Protein 8Y5G (pdb70)

Secondary structure (DSSP, 8-state):
--SEEEEEEEEESSS-EEEEEEEEEE-SS-EEEEE-STTSSHHHHHHHHHTSS--SEEEEEESS-B-SSS-TTTSSEEEE-SS----SSS-HHHHHHHHHHTTT--TTSHHHHHHHHHHHTT-TT-SS--TTSS-HHHHHHHHHHHHHTT--SEEEEESTTSSS-HHHHHHHHHHHHHHHHHH--EEEEEES-HHHHHHH-SEEEEEETTEEEEEE-HHHHHTS-SSHHHHHHSS--EEEEEEEEEE-SSSEEEEEETTEEEEEE--S---TT-EEEEEE-GGGEEEEESTT--S---EEEEEEEEEE-SSEEEEEEEESS--EEEEEEE--TT-SS-----S--EEEEE-TT--EEEE-/-HHHHHHHHHHHHIIIIIHHHHHHHHHTTSEE-SSSSEES---SHHHHGGGSHHHHHHHHHHHHHHHHHHHHHHHHHHHHHHHHTTS-TTTHHHHHHTTTGGGGS-HHHHHHHHHHHTSSSSTTTHHHHHHTS-SS----TTSHHHHHHHHHHHHHHHHHHHHHHHHHT--HHHHHHHHHHT--HHHHIIIIIHHHTHHHHHHHHHHHHGGGGS-HHHIIIII-SSS--HHHHHHHHHHTS--HHHHHHHHHHHHHHHHHHHHHHHHHHHHH-/-HHHHHHHHHHHHHHHHHHHHHHTTS-S-SS-SS------HHHHHHHT-HHHHHHHHHHHHHHHHHHHHHHHHHHHHHHHHHH---TTHHHHHHHHHHHHTS-HHHHHHHHHHHHHHTTPPSSHHHHHHHHHHHHHHHHHHHHHHHHTTS-SHHHHHHHHTT--HHHHHHHTHHHHHHHHHHHHHHHHHHHHHH--TTTTTS-BTTB--HHHHHHHHHTT---THHHHHHHHHHHHHHHHHHHHHHHH-/--EEEEEEEEEETTEEEEEEEEEEE-SS-EEEEE-SSSSSHHHHHHHHHTSS--SEEEEEESSSB-SS--GGGSSEEEE-TT----TTS-HHHHHHHHHHTTT--TTTHHHHHHHHHHHTT-SS--S--TTSS-HHHHHHHHHHHHHTT--SEEEEESTTSSS-HHHHHHHHHHHHHHHHHH--EEEEEES-HHHHHHH-SEEEEEETTEEEEEE-HHHHHHS-SSTTTBTTBS--EEEEEEEEEE-SSSEEEEEETTEEEEEE--S---TT-EEEEEE-GGG-EEESS--TTT--S-EEE----EE-SSEEEE--EESSS-B--EEEE--SSSTT-----SSEEEEE--S-S-EEE-

Nearest PDB structures (foldseek):
  8y5f-assembly1_D  TM=9.781E-01  e=2.353E-70  Escherichia coli
  8zx1-assembly1_D  TM=9.545E-01  e=2.086E-71  Escherichia coli
  4jbw-assembly2_C  TM=8.952E-01  e=6.842E-37  Escherichia coli K-12
  3pux-assembly1_B  TM=8.261E-01  e=1.390E-36  Escherichia coli K-12
  7x0q-assembly1_A  TM=8.697E-01  e=4.533E-36  Acetivibrio thermocellus

Radius of gyration: 39.75 Å; Cα contacts (8 Å, |Δi|>4): 2032; chains: 4; bounding box: 70×79×123 Å

Structure (mmCIF, N/CA/C/O backbone):
data_8Y5G
#
_entry.id   8Y5G
#
_cell.length_a   1.00
_cell.length_b   1.00
_cell.length_c   1.00
_cell.angle_alpha   90.00
_cell.angle_beta   90.00
_cell.angle_gamma   90.00
#
_symmetry.space_group_name_H-M   'P 1'
#
loop_
_entity.id
_entity.type
_entity.pdbx_description
1 polymer 'Spermidine/putrescine import ATP-binding protein PotA'
2 polymer 'Spermidine/putrescine ABC transporter permease PotB'
3 polymer 'Spermidine/putrescine transport system permease protein PotC'
4 polymer 'Spermidine/putrescine import ATP-binding protein PotA'
5 non-polymer 'MAGNESIUM ION'
6 non-polymer SPERMIDINE
#
loop_
_atom_site.group_PDB
_atom_site.id
_atom_site.type_symbol
_atom_site.label_atom_id
_atom_site.label_alt_id
_atom_site.label_comp_id
_atom_site.label_asym_id
_atom_site.label_entity_id
_atom_site.label_seq_id
_atom_site.pdbx_PDB_ins_code
_atom_site.Cartn_x
_atom_site.Cartn_y
_atom_site.Cartn_z
_atom_site.occupancy
_atom_site.B_iso_or_equiv
_atom_site.auth_seq_id
_atom_site.auth_comp_id
_atom_site.auth_asym_id
_atom_site.auth_atom_id
_atom_site.pdbx_PDB_model_num
ATOM 1 N N . SER A 1 1 ? 96.693 129.057 138.678 1.00 88.95 15 SER A N 1
ATOM 2 C CA . SER A 1 1 ? 96.859 129.781 137.425 1.00 88.96 15 SER A CA 1
ATOM 3 C C . SER A 1 1 ? 96.331 128.963 136.252 1.00 88.07 15 SER A C 1
ATOM 4 O O . SER A 1 1 ? 96.961 127.991 135.837 1.00 87.95 15 SER A O 1
ATOM 7 N N . PRO A 1 2 ? 95.175 129.354 135.721 1.00 75.05 16 PRO A N 1
ATOM 8 C CA . PRO A 1 2 ? 94.581 128.591 134.619 1.00 74.52 16 PRO A CA 1
ATOM 9 C C . PRO A 1 2 ? 95.392 128.724 133.341 1.00 74.58 16 PRO A C 1
ATOM 10 O O . PRO A 1 2 ? 95.998 129.763 133.070 1.00 74.64 16 PRO A O 1
ATOM 14 N N . LEU A 1 3 ? 95.399 127.649 132.555 1.00 71.15 17 LEU A N 1
ATOM 15 C CA . LEU A 1 3 ? 96.085 127.620 131.269 1.00 70.01 17 LEU A CA 1
ATOM 16 C C . LEU A 1 3 ? 95.105 127.442 130.119 1.00 70.14 17 LEU A C 1
ATOM 17 O O . LEU A 1 3 ? 95.088 128.263 129.198 1.00 71.85 17 LEU A O 1
ATOM 22 N N . VAL A 1 4 ? 94.285 126.396 130.147 1.00 69.21 18 VAL A N 1
ATOM 23 C CA . VAL A 1 4 ? 93.260 126.160 129.140 1.00 69.64 18 VAL A CA 1
ATOM 24 C C . VAL A 1 4 ? 91.907 126.174 129.830 1.00 70.86 18 VAL A C 1
ATOM 25 O O . VAL A 1 4 ? 91.707 125.475 130.830 1.00 71.85 18 VAL A O 1
ATOM 29 N N . GLN A 1 5 ? 90.984 126.968 129.299 1.00 79.47 19 GLN A N 1
ATOM 30 C CA . GLN A 1 5 ? 89.647 127.114 129.861 1.00 79.73 19 GLN A CA 1
ATOM 31 C C . GLN A 1 5 ? 88.636 126.808 128.767 1.00 80.72 19 GLN A C 1
ATOM 32 O O . GLN A 1 5 ? 88.454 127.609 127.845 1.00 81.93 19 GLN A O 1
ATOM 38 N N . LEU A 1 6 ? 87.980 125.658 128.869 1.00 79.07 20 LEU A N 1
ATOM 39 C CA . LEU A 1 6 ? 86.957 125.253 127.917 1.00 78.89 20 LEU A CA 1
ATOM 40 C C . LEU A 1 6 ? 85.587 125.584 128.489 1.00 79.61 20 LEU A C 1
ATOM 41 O O . LEU A 1 6 ? 85.239 125.124 129.582 1.00 80.04 20 LEU A O 1
ATOM 46 N N . ALA A 1 7 ? 84.814 126.381 127.754 1.00 83.61 21 ALA A N 1
ATOM 47 C CA . ALA A 1 7 ? 83.507 126.835 128.209 1.00 83.74 21 ALA A CA 1
ATOM 48 C C . ALA A 1 7 ? 82.472 126.532 127.138 1.00 84.02 21 ALA A C 1
ATOM 49 O O . ALA A 1 7 ? 82.569 127.040 126.017 1.00 84.53 21 ALA A O 1
ATOM 51 N N . GLY A 1 8 ? 81.485 125.711 127.486 1.00 85.57 22 GLY A N 1
ATOM 52 C CA . GLY A 1 8 ? 80.401 125.400 126.575 1.00 85.86 22 GLY A CA 1
ATOM 53 C C . GLY A 1 8 ? 80.821 124.726 125.290 1.00 86.07 22 GLY A C 1
ATOM 54 O O . GLY A 1 8 ? 80.294 125.058 124.224 1.00 86.69 22 GLY A O 1
ATOM 55 N N . ILE A 1 9 ? 81.755 123.781 125.359 1.00 84.27 23 ILE A N 1
ATOM 56 C CA . ILE A 1 9 ? 82.229 123.107 124.159 1.00 84.45 23 ILE A CA 1
ATOM 57 C C . ILE A 1 9 ? 81.174 122.111 123.698 1.00 85.25 23 ILE A C 1
ATOM 58 O O . ILE A 1 9 ? 80.693 121.284 124.483 1.00 85.35 23 ILE A O 1
ATOM 63 N N . ARG A 1 10 ? 80.794 122.196 122.425 1.00 89.13 24 ARG A N 1
ATOM 64 C CA . ARG A 1 10 ? 79.885 121.241 121.809 1.00 88.45 24 ARG A CA 1
ATOM 65 C C . ARG A 1 10 ? 80.454 120.793 120.474 1.00 88.65 24 ARG A C 1
ATOM 66 O O . ARG A 1 10 ? 81.181 121.543 119.819 1.00 89.30 24 ARG A O 1
ATOM 74 N N . LYS A 1 11 ? 80.126 119.567 120.074 1.00 88.51 25 LYS A N 1
ATOM 75 C CA . LYS A 1 11 ? 80.568 119.037 118.792 1.00 89.27 25 LYS A CA 1
ATOM 76 C C . LYS A 1 11 ? 79.643 117.912 118.361 1.00 89.95 25 LYS A C 1
ATOM 77 O O . LYS A 1 11 ? 79.336 117.019 119.156 1.00 89.94 25 LYS A O 1
ATOM 83 N N . CYS A 1 12 ? 79.206 117.957 117.106 1.00 103.70 26 CYS A N 1
ATOM 84 C CA . CYS A 1 12 ? 78.334 116.946 116.528 1.00 104.52 26 CYS A CA 1
ATOM 85 C C . CYS A 1 12 ? 78.987 116.391 115.271 1.00 105.19 26 CYS A C 1
ATOM 86 O O . CYS A 1 12 ? 79.441 117.158 114.415 1.00 105.04 26 CYS A O 1
ATOM 89 N N . PHE A 1 13 ? 79.027 115.067 115.163 1.00 116.23 27 PHE A N 1
ATOM 90 C CA . PHE A 1 13 ? 79.617 114.403 114.007 1.00 116.76 27 PHE A CA 1
ATOM 91 C C . PHE A 1 13 ? 78.646 113.375 113.437 1.00 117.41 27 PHE A C 1
ATOM 92 O O . PHE A 1 13 ? 78.221 112.459 114.142 1.00 117.80 27 PHE A O 1
ATOM 100 N N . ASP A 1 14 ? 78.300 113.539 112.163 1.00 121.80 28 ASP A N 1
ATOM 101 C CA . ASP A 1 14 ? 77.374 112.641 111.473 1.00 122.09 28 ASP A CA 1
ATOM 102 C C . ASP A 1 14 ? 76.090 112.412 112.268 1.00 122.21 28 ASP A C 1
ATOM 103 O O . ASP A 1 14 ? 75.664 111.274 112.463 1.00 122.36 28 ASP A O 1
ATOM 108 N N . GLY A 1 15 ? 75.479 113.501 112.722 1.00 117.29 29 GLY A N 1
ATOM 109 C CA . GLY A 1 15 ? 74.249 113.426 113.489 1.00 117.19 29 GLY A CA 1
ATOM 110 C C . GLY A 1 15 ? 74.416 112.726 114.824 1.00 117.22 29 GLY A C 1
ATOM 111 O O . GLY A 1 15 ? 73.564 111.935 115.229 1.00 117.22 29 GLY A O 1
ATOM 112 N N . LYS A 1 16 ? 75.515 113.018 115.511 1.00 113.85 30 LYS A N 1
ATOM 113 C CA . LYS A 1 16 ? 75.790 112.413 116.810 1.00 113.29 30 LYS A CA 1
ATOM 114 C C . LYS A 1 16 ? 76.459 113.407 117.753 1.00 112.53 30 LYS A C 1
ATOM 115 O O . LYS A 1 16 ? 77.510 113.965 117.438 1.00 112.74 30 LYS A O 1
ATOM 121 N N . GLU A 1 17 ? 75.843 113.625 118.911 1.00 98.18 31 GLU A N 1
ATOM 122 C CA . GLU A 1 17 ? 76.379 114.553 119.899 1.00 97.39 31 GLU A CA 1
ATOM 123 C C . GLU A 1 17 ? 77.495 113.911 120.716 1.00 97.01 31 GLU A C 1
ATOM 124 O O . GLU A 1 17 ? 77.260 113.391 121.807 1.00 97.30 31 GLU A O 1
ATOM 130 N N . VAL A 1 18 ? 78.710 113.952 120.179 1.00 88.92 32 VAL A N 1
ATOM 131 C CA . VAL A 1 18 ? 79.871 113.380 120.852 1.00 88.07 32 VAL A CA 1
ATOM 132 C C . VAL A 1 18 ? 80.138 114.099 122.168 1.00 88.00 32 VAL A C 1
ATOM 133 O O . VAL A 1 18 ? 80.377 113.461 123.201 1.00 88.58 32 VAL A O 1
ATOM 137 N N . ILE A 1 19 ? 80.100 115.423 122.158 1.00 84.17 33 ILE A N 1
ATOM 138 C CA . ILE A 1 19 ? 80.330 116.236 123.344 1.00 83.98 33 ILE A CA 1
ATOM 139 C C . ILE A 1 19 ? 79.105 117.114 123.567 1.00 84.29 33 ILE A C 1
ATOM 140 O O . ILE A 1 19 ? 78.945 118.151 122.922 1.00 85.15 33 ILE A O 1
ATOM 145 N N . PRO A 1 20 ? 78.200 116.715 124.459 1.00 83.21 34 PRO A N 1
ATOM 146 C CA . PRO A 1 20 ? 77.017 117.543 124.735 1.00 83.30 34 PRO A CA 1
ATOM 147 C C . PRO A 1 20 ? 77.356 118.937 125.239 1.00 83.76 34 PRO A C 1
ATOM 148 O O . PRO A 1 20 ? 76.997 119.934 124.606 1.00 84.65 34 PRO A O 1
ATOM 152 N N . GLN A 1 21 ? 78.050 119.017 126.371 1.00 89.55 35 GLN A N 1
ATOM 153 C CA . GLN A 1 21 ? 78.436 120.300 126.955 1.00 90.07 35 GLN A CA 1
ATOM 154 C C . GLN A 1 21 ? 79.512 120.038 127.994 1.00 90.22 35 GLN A C 1
ATOM 155 O O . GLN A 1 21 ? 79.310 119.219 128.896 1.00 90.55 35 GLN A O 1
ATOM 161 N N . LEU A 1 22 ? 80.643 120.728 127.877 1.00 84.50 36 LEU A N 1
ATOM 162 C CA . LEU A 1 22 ? 81.813 120.446 128.694 1.00 83.89 36 LEU A CA 1
ATOM 163 C C . LEU A 1 22 ? 82.360 121.733 129.291 1.00 84.17 36 LEU A C 1
ATOM 164 O O . LEU A 1 22 ? 82.529 122.733 128.588 1.00 84.86 36 LEU A O 1
ATOM 169 N N . ASP A 1 23 ? 82.638 121.699 130.592 1.00 84.69 37 ASP A N 1
ATOM 170 C CA . ASP A 1 23 ? 83.325 122.777 131.289 1.00 84.59 37 ASP A CA 1
ATOM 171 C C . ASP A 1 23 ? 84.537 122.192 131.995 1.00 84.27 37 ASP A C 1
ATOM 172 O O . ASP A 1 23 ? 84.395 121.303 132.839 1.00 84.45 37 ASP A O 1
ATOM 177 N N . LEU A 1 24 ? 85.723 122.691 131.656 1.00 75.64 38 LEU A N 1
ATOM 178 C CA . LEU A 1 24 ? 86.957 122.119 132.174 1.00 74.96 38 LEU A CA 1
ATOM 179 C C . LEU A 1 24 ? 88.026 123.199 132.240 1.00 74.60 38 LEU A C 1
ATOM 180 O O . LEU A 1 24 ? 88.061 124.098 131.397 1.00 74.94 38 LEU A O 1
ATOM 185 N N . THR A 1 25 ? 88.890 123.100 133.246 1.00 71.13 39 THR A N 1
ATOM 186 C CA . THR A 1 25 ? 90.007 124.014 133.434 1.00 70.36 39 THR A CA 1
ATOM 187 C C . THR A 1 25 ? 91.268 123.207 133.695 1.00 70.30 39 THR A C 1
ATOM 188 O O . THR A 1 25 ? 91.242 122.244 134.467 1.00 71.07 39 THR A O 1
ATOM 192 N N . ILE A 1 26 ? 92.365 123.595 133.053 1.00 63.95 40 ILE A N 1
ATOM 193 C CA . ILE A 1 26 ? 93.647 122.916 133.195 1.00 63.35 40 ILE A CA 1
ATOM 194 C C . ILE A 1 26 ? 94.642 123.903 133.786 1.00 63.96 40 ILE A C 1
ATOM 195 O O . ILE A 1 26 ? 94.848 124.992 133.237 1.00 65.21 40 ILE A O 1
ATOM 200 N N . ASN A 1 27 ? 95.258 123.524 134.901 1.00 68.37 41 ASN A N 1
ATOM 201 C CA . ASN A 1 27 ? 96.179 124.394 135.611 1.00 68.74 41 ASN A CA 1
ATOM 202 C C . ASN A 1 27 ? 97.581 124.284 135.018 1.0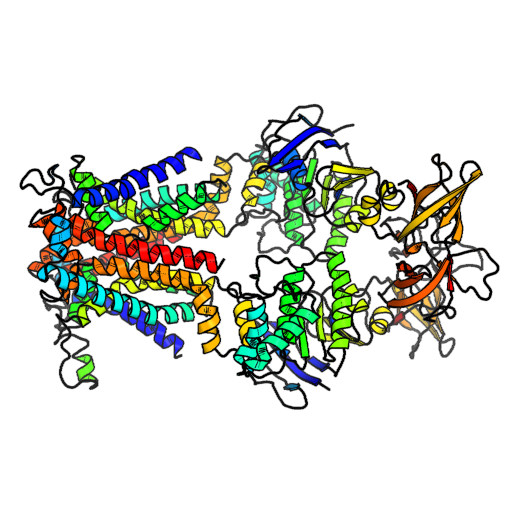0 69.59 41 ASN A C 1
ATOM 203 O O . ASN A 1 27 ? 97.793 123.699 133.954 1.00 70.12 41 ASN A O 1
ATOM 208 N N . ASN A 1 28 ? 98.555 124.850 135.721 1.00 73.69 42 ASN A N 1
ATOM 209 C CA . ASN A 1 28 ? 99.926 124.933 135.239 1.00 73.78 42 ASN A CA 1
ATOM 210 C C . ASN A 1 28 ? 100.824 124.041 136.084 1.00 74.36 42 ASN A C 1
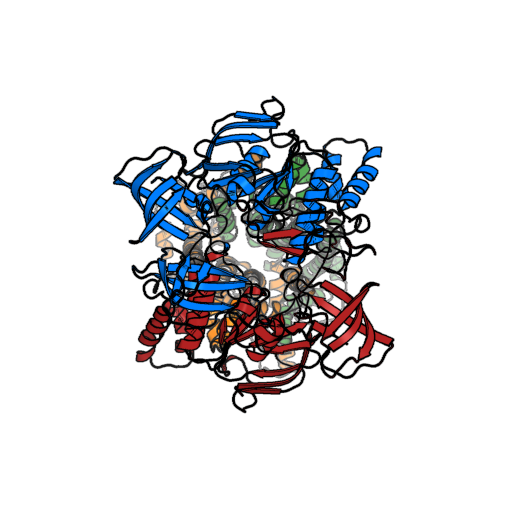ATOM 211 O O . ASN A 1 28 ? 100.836 124.150 137.315 1.00 74.56 42 ASN A O 1
ATOM 216 N N . GLY A 1 29 ? 101.574 123.165 135.422 1.00 75.01 43 GLY A N 1
ATOM 217 C CA . GLY A 1 29 ? 102.567 122.355 136.097 1.00 74.89 43 GLY A CA 1
ATOM 218 C C . GLY A 1 29 ? 102.068 121.073 136.719 1.00 75.14 43 GLY A C 1
ATOM 219 O O . GLY A 1 29 ? 102.598 120.665 137.757 1.00 75.35 43 GLY A O 1
ATOM 220 N N . GLU A 1 30 ? 101.073 120.420 136.127 1.00 69.38 44 GLU A N 1
ATOM 221 C CA . GLU A 1 30 ? 100.526 119.187 136.669 1.00 68.15 44 GLU A CA 1
ATOM 222 C C . GLU A 1 30 ? 100.461 118.112 135.593 1.00 66.61 44 GLU A C 1
ATOM 223 O O . GLU A 1 30 ? 100.671 118.364 134.405 1.00 67.85 44 GLU A O 1
ATOM 229 N N . PHE A 1 31 ? 100.168 116.895 136.040 1.00 51.31 45 PHE A N 1
ATOM 230 C CA . PHE A 1 31 ? 99.957 115.744 135.172 1.00 50.23 45 PHE A CA 1
ATOM 231 C C . PHE A 1 31 ? 98.475 115.398 135.227 1.00 50.42 45 PHE A C 1
ATOM 232 O O . PHE A 1 31 ? 97.956 115.039 136.289 1.00 52.78 45 PHE A O 1
ATOM 240 N N . LEU A 1 32 ? 97.793 115.504 134.092 1.00 48.48 46 LEU A N 1
ATOM 241 C CA . LEU A 1 32 ? 96.356 115.285 134.015 1.00 48.73 46 LEU A CA 1
ATOM 242 C C . LEU A 1 32 ? 96.075 114.092 133.116 1.00 50.24 46 LEU A C 1
ATOM 243 O O . LEU A 1 32 ? 96.696 113.948 132.058 1.00 51.48 46 LEU A O 1
ATOM 248 N N . THR A 1 33 ? 95.144 113.239 133.537 1.00 53.59 47 THR A N 1
ATOM 249 C CA . THR A 1 33 ? 94.811 112.018 132.818 1.00 53.88 47 THR A CA 1
ATOM 250 C C . THR A 1 33 ? 93.311 111.958 132.569 1.00 54.30 47 THR A C 1
ATOM 251 O O . THR A 1 33 ? 92.517 112.126 133.499 1.00 55.28 47 THR A O 1
ATOM 255 N N . LEU A 1 34 ? 92.929 111.720 131.316 1.00 54.52 48 LEU A N 1
ATOM 256 C CA . LEU A 1 34 ? 91.536 111.509 130.937 1.00 54.14 48 LEU A CA 1
ATOM 257 C C . LEU A 1 34 ? 91.326 110.016 130.720 1.00 55.24 48 LEU A C 1
ATOM 258 O O . LEU A 1 34 ? 91.912 109.427 129.807 1.00 56.39 48 LEU A O 1
ATOM 263 N N . LEU A 1 35 ? 90.484 109.410 131.549 1.00 62.66 49 LEU A N 1
ATOM 264 C CA . LEU A 1 35 ? 90.328 107.966 131.604 1.00 63.36 49 LEU A CA 1
ATOM 265 C C . LEU A 1 35 ? 88.857 107.602 131.486 1.00 64.90 49 LEU A C 1
ATOM 266 O O . LEU A 1 35 ? 87.998 108.259 132.080 1.00 66.02 49 LEU A O 1
ATOM 271 N N . GLY A 1 36 ? 88.570 106.556 130.720 1.00 72.95 50 GLY A N 1
ATOM 272 C CA . GLY A 1 36 ? 87.214 106.095 130.545 1.00 73.54 50 GLY A CA 1
ATOM 273 C C . GLY A 1 36 ? 87.120 104.908 129.610 1.00 74.06 50 GLY A C 1
ATOM 274 O O . GLY A 1 36 ? 88.125 104.407 129.099 1.00 74.73 50 GLY A O 1
ATOM 275 N N . PRO A 1 37 ? 85.904 104.433 129.370 1.00 76.40 51 PRO A N 1
ATOM 276 C CA . PRO A 1 37 ? 85.708 103.306 128.457 1.00 76.71 51 PRO A CA 1
ATOM 277 C C . PRO A 1 37 ? 85.880 103.734 127.006 1.00 78.11 51 PRO A C 1
ATOM 278 O O . PRO A 1 37 ? 86.051 104.910 126.688 1.00 78.69 51 PRO A O 1
ATOM 282 N N . SER A 1 38 ? 85.841 102.744 126.120 1.00 84.98 52 SER A N 1
ATOM 283 C CA . SER A 1 38 ? 86.020 103.013 124.700 1.00 85.36 52 SER A CA 1
ATOM 284 C C . SER A 1 38 ? 84.824 103.778 124.148 1.00 85.71 52 SER A C 1
ATOM 285 O O . SER A 1 38 ? 83.672 103.388 124.357 1.00 85.73 52 SER A O 1
ATOM 288 N N . GLY A 1 39 ? 85.100 104.866 123.437 1.00 88.84 53 GLY A N 1
ATOM 289 C CA . GLY A 1 39 ? 84.055 105.650 122.814 1.00 89.19 53 GLY A CA 1
ATOM 290 C C . GLY A 1 39 ? 83.437 106.731 123.669 1.00 89.75 53 GLY A C 1
ATOM 291 O O . GLY A 1 39 ? 82.337 107.194 123.350 1.00 90.10 53 GLY A O 1
ATOM 292 N N . CYS A 1 40 ? 84.101 107.155 124.745 1.00 92.64 54 CYS A N 1
ATOM 293 C CA . CYS A 1 40 ? 83.548 108.208 125.587 1.00 92.83 54 CYS A CA 1
ATOM 294 C C . CYS A 1 40 ? 83.782 109.605 125.024 1.00 92.81 54 CYS A C 1
ATOM 295 O O . CYS A 1 40 ? 83.041 110.528 125.376 1.00 92.62 54 CYS A O 1
ATOM 298 N N . GLY A 1 41 ? 84.782 109.784 124.175 1.00 85.56 55 GLY A N 1
ATOM 299 C CA . GLY A 1 41 ? 85.042 111.056 123.544 1.00 84.97 55 GLY A CA 1
ATOM 300 C C . GLY A 1 41 ? 86.272 111.812 124.018 1.00 84.12 55 GLY A C 1
ATOM 301 O O . GLY A 1 41 ? 86.296 113.043 123.898 1.00 84.01 55 GLY A O 1
ATOM 302 N N . LYS A 1 42 ? 87.282 111.124 124.550 1.00 76.30 56 LYS A N 1
ATOM 303 C CA . LYS A 1 42 ? 88.493 111.803 124.998 1.00 75.50 56 LYS A CA 1
ATOM 304 C C . LYS A 1 42 ? 89.297 112.325 123.815 1.00 74.94 56 LYS A C 1
ATOM 305 O O . LYS A 1 42 ? 89.839 113.440 123.856 1.00 75.16 56 LYS A O 1
ATOM 311 N N . THR A 1 43 ? 89.390 111.525 122.752 1.00 71.18 57 THR A N 1
ATOM 312 C CA . THR A 1 43 ? 90.178 111.922 121.594 1.00 71.15 57 THR A CA 1
ATOM 313 C C . THR A 1 43 ? 89.615 113.174 120.940 1.00 71.66 57 THR A C 1
ATOM 314 O O . THR A 1 43 ? 90.373 113.982 120.394 1.00 72.30 57 THR A O 1
ATOM 318 N N . THR A 1 44 ? 88.295 113.362 120.997 1.00 68.22 58 THR A N 1
ATOM 319 C CA . THR A 1 44 ? 87.708 114.581 120.457 1.00 67.46 58 THR A CA 1
ATOM 320 C C . THR A 1 44 ? 88.170 115.806 121.234 1.00 67.42 58 THR A C 1
ATOM 321 O O . THR A 1 44 ? 88.526 116.826 120.637 1.00 68.55 58 THR A O 1
ATOM 325 N N . VAL A 1 45 ? 88.188 115.723 122.566 1.00 61.76 59 VAL A N 1
ATOM 326 C CA . VAL A 1 45 ? 88.675 116.843 123.369 1.00 61.21 59 VAL A CA 1
ATOM 327 C C . VAL A 1 45 ? 90.142 117.110 123.067 1.00 61.60 59 VAL A C 1
ATOM 328 O O . VAL A 1 45 ? 90.568 118.267 122.927 1.00 62.00 59 VAL A O 1
ATOM 332 N N . LEU A 1 46 ? 90.934 116.044 122.955 1.00 62.70 60 LEU A N 1
ATOM 333 C CA . LEU A 1 46 ? 92.353 116.206 122.660 1.00 62.63 60 LEU A CA 1
ATOM 334 C C . LEU A 1 46 ? 92.561 116.899 121.319 1.00 63.45 60 LEU A C 1
ATOM 335 O O . LEU A 1 46 ? 93.388 117.812 121.201 1.00 63.70 60 LEU A O 1
ATOM 340 N N . ARG A 1 47 ? 91.806 116.487 120.298 1.00 64.73 61 ARG A N 1
ATOM 341 C CA . ARG A 1 47 ? 91.960 117.073 118.971 1.00 64.34 61 ARG A CA 1
ATOM 342 C C . ARG A 1 47 ? 91.460 118.511 118.932 1.00 64.61 61 ARG A C 1
ATOM 343 O O . ARG A 1 47 ? 92.040 119.354 118.238 1.00 65.61 61 ARG A O 1
ATOM 351 N N . LEU A 1 48 ? 90.384 118.813 119.661 1.00 63.82 62 LEU A N 1
ATOM 352 C CA . LEU A 1 48 ? 89.913 120.191 119.738 1.00 64.00 62 LEU A CA 1
ATOM 353 C C . LEU A 1 48 ? 90.952 121.096 120.382 1.00 64.11 62 LEU A C 1
ATOM 354 O O . LEU A 1 48 ? 91.162 122.226 119.929 1.00 65.35 62 LEU A O 1
ATOM 359 N N . ILE A 1 49 ? 91.608 120.627 121.444 1.00 61.52 63 ILE A N 1
ATOM 360 C CA . ILE A 1 49 ? 92.669 121.433 122.039 1.00 61.10 63 ILE A CA 1
ATOM 361 C C . ILE A 1 49 ? 93.826 121.587 121.061 1.00 61.56 63 ILE A C 1
ATOM 362 O O . ILE A 1 49 ? 94.377 122.682 120.896 1.00 62.49 63 ILE A O 1
ATOM 367 N N . ALA A 1 50 ? 94.208 120.498 120.387 1.00 61.87 64 ALA A N 1
ATOM 368 C CA . ALA A 1 50 ? 95.337 120.547 119.465 1.00 61.67 64 ALA A CA 1
ATOM 369 C C . ALA A 1 50 ? 95.047 121.383 118.229 1.00 62.59 64 ALA A C 1
ATOM 370 O O . ALA A 1 50 ? 95.985 121.899 117.614 1.00 63.01 64 ALA A O 1
ATOM 372 N N . GLY A 1 51 ? 93.780 121.526 117.849 1.00 69.55 65 GLY A N 1
ATOM 373 C CA . GLY A 1 51 ? 93.399 122.337 116.714 1.00 70.11 65 GLY A CA 1
ATOM 374 C C . GLY A 1 51 ? 93.102 121.579 115.441 1.00 70.65 65 GLY A C 1
ATOM 375 O O . GLY A 1 51 ? 92.720 122.206 114.447 1.00 71.40 65 GLY A O 1
ATOM 376 N N . LEU A 1 52 ? 93.259 120.260 115.434 1.00 67.84 66 LEU A N 1
ATOM 377 C CA . LEU A 1 52 ? 92.978 119.452 114.258 1.00 67.72 66 LEU A CA 1
ATOM 378 C C . LEU A 1 52 ? 91.488 119.267 114.015 1.00 68.53 66 LEU A C 1
ATOM 379 O O . LEU A 1 52 ? 91.106 118.705 112.985 1.00 68.70 66 LEU A O 1
ATOM 384 N N . GLU A 1 53 ? 90.644 119.713 114.940 1.00 80.40 67 GLU A N 1
ATOM 385 C CA . GLU A 1 53 ? 89.203 119.716 114.759 1.00 81.51 67 GLU A CA 1
ATOM 386 C C . GLU A 1 53 ? 88.666 121.060 115.222 1.00 82.45 67 GLU A C 1
ATOM 387 O O . GLU A 1 53 ? 89.256 121.732 116.070 1.00 82.22 67 GLU A O 1
ATOM 393 N N . THR A 1 54 ? 87.531 121.451 114.656 1.00 88.21 68 THR A N 1
ATOM 394 C CA . THR A 1 54 ? 86.922 122.739 114.945 1.00 88.31 68 THR A CA 1
ATOM 395 C C . THR A 1 54 ? 85.631 122.522 115.716 1.00 88.25 68 THR A C 1
ATOM 396 O O . THR A 1 54 ? 84.883 121.579 115.444 1.00 88.70 68 THR A O 1
ATOM 400 N N . VAL A 1 55 ? 85.380 123.396 116.676 1.00 84.94 69 VAL A N 1
ATOM 401 C CA . VAL A 1 55 ? 84.224 123.271 117.552 1.00 85.06 69 VAL A CA 1
ATOM 402 C C . VAL A 1 55 ? 82.997 123.872 116.880 1.00 85.73 69 VAL A C 1
ATOM 403 O O . VAL A 1 55 ? 83.068 124.935 116.252 1.00 85.20 69 VAL A O 1
ATOM 407 N N . ASP A 1 56 ? 81.862 123.178 116.999 1.00 92.16 70 ASP A N 1
ATOM 408 C CA . ASP A 1 56 ? 80.603 123.706 116.489 1.00 92.14 70 ASP A CA 1
ATOM 409 C C . ASP A 1 56 ? 80.166 124.963 117.229 1.00 92.48 70 ASP A C 1
ATOM 410 O O . ASP A 1 56 ? 79.704 125.918 116.595 1.00 92.98 70 ASP A O 1
ATOM 415 N N . SER A 1 57 ? 80.300 124.983 118.553 1.00 95.86 71 SER A N 1
ATOM 416 C CA . SER A 1 57 ? 79.952 126.155 119.344 1.00 96.33 71 SER A CA 1
ATOM 417 C C . SER A 1 57 ? 80.649 126.063 120.692 1.00 96.12 71 SER A C 1
ATOM 418 O O . SER A 1 57 ? 80.696 125.000 121.316 1.00 96.65 71 SER A O 1
ATOM 421 N N . GLY A 1 58 ? 81.164 127.195 121.143 1.00 90.10 72 GLY A N 1
ATOM 422 C CA . GLY A 1 58 ? 81.872 127.287 122.402 1.00 89.82 72 GLY A CA 1
ATOM 423 C C . GLY A 1 58 ? 83.104 128.166 122.292 1.00 90.18 72 GLY A C 1
ATOM 424 O O . GLY A 1 58 ? 83.388 128.774 121.257 1.00 90.77 72 GLY A O 1
ATOM 425 N N . ARG A 1 59 ? 83.847 128.225 123.395 1.00 93.20 73 ARG A N 1
ATOM 426 C CA . ARG A 1 59 ? 84.974 129.135 123.525 1.00 92.94 73 ARG A CA 1
ATOM 427 C C . ARG A 1 59 ? 86.141 128.422 124.199 1.00 92.22 73 ARG A C 1
ATOM 428 O O . ARG A 1 59 ? 85.954 127.648 125.141 1.00 93.09 73 ARG A O 1
ATOM 436 N N . ILE A 1 60 ? 87.348 128.686 123.702 1.00 76.01 74 ILE A N 1
ATOM 437 C CA . ILE A 1 60 ? 88.576 128.080 124.206 1.00 75.20 74 ILE A CA 1
ATOM 438 C C . ILE A 1 60 ? 89.601 129.176 124.458 1.00 76.22 74 ILE A C 1
ATOM 439 O O . ILE A 1 60 ? 89.786 130.063 123.616 1.00 77.31 74 ILE A O 1
ATOM 444 N N . MET A 1 61 ? 90.263 129.115 125.610 1.00 84.47 75 MET A N 1
ATOM 445 C CA . MET A 1 61 ? 91.312 130.059 125.971 1.00 84.73 75 MET A CA 1
ATOM 446 C C . MET A 1 61 ? 92.633 129.338 126.173 1.00 84.85 75 MET A C 1
ATOM 447 O O . MET A 1 61 ? 92.655 128.169 126.568 1.00 85.41 75 MET A O 1
ATOM 452 N N . LEU A 1 62 ? 93.728 130.042 125.902 1.00 78.14 76 LEU A N 1
ATOM 453 C CA . LEU A 1 62 ? 95.066 129.638 126.315 1.00 77.57 76 LEU A CA 1
ATOM 454 C C . LEU A 1 62 ? 95.807 130.894 126.750 1.00 78.58 76 LEU A C 1
ATOM 455 O O . LEU A 1 62 ? 96.123 131.750 125.917 1.00 79.09 76 LEU A O 1
ATOM 460 N N . ASP A 1 63 ? 96.082 131.000 128.050 1.00 86.59 77 ASP A N 1
ATOM 461 C CA . ASP A 1 63 ? 96.738 132.171 128.627 1.00 87.25 77 ASP A CA 1
ATOM 462 C C . ASP A 1 63 ? 95.939 133.444 128.346 1.00 88.44 77 ASP A C 1
ATOM 463 O O . ASP A 1 63 ? 96.484 134.469 127.932 1.00 88.73 77 ASP A O 1
ATOM 468 N N . ASN A 1 64 ? 94.626 133.364 128.578 1.00 96.15 78 ASN A N 1
ATOM 469 C CA . ASN A 1 64 ? 93.709 134.495 128.410 1.00 96.50 78 ASN A CA 1
ATOM 470 C C . ASN A 1 64 ? 93.742 135.049 126.986 1.00 96.70 78 ASN A C 1
ATOM 471 O O . ASN A 1 64 ? 93.617 136.255 126.767 1.00 96.97 78 ASN A O 1
ATOM 476 N N . GLU A 1 65 ? 93.909 134.160 126.010 1.00 93.94 79 GLU A N 1
ATOM 477 C CA . GLU A 1 65 ? 93.839 134.513 124.600 1.00 93.40 79 GLU A CA 1
ATOM 478 C C . GLU A 1 65 ? 92.924 133.522 123.901 1.00 92.82 79 GLU A C 1
ATOM 479 O O . GLU A 1 65 ? 93.022 132.313 124.128 1.00 93.25 79 GLU A O 1
ATOM 485 N N . ASP A 1 66 ? 92.040 134.034 123.053 1.00 84.90 80 ASP A N 1
ATOM 486 C CA . ASP A 1 66 ? 91.024 133.213 122.397 1.00 84.63 80 ASP A CA 1
ATOM 487 C C . ASP A 1 66 ? 91.645 132.583 121.158 1.00 84.65 80 ASP A C 1
ATOM 488 O O . ASP A 1 66 ? 92.002 133.280 120.205 1.00 85.42 80 ASP A O 1
ATOM 493 N N . ILE A 1 67 ? 91.773 131.260 121.166 1.00 76.40 81 ILE A N 1
ATOM 494 C CA . ILE A 1 67 ? 92.275 130.529 120.014 1.00 75.95 81 ILE A CA 1
ATOM 495 C C . ILE A 1 67 ? 91.206 129.607 119.429 1.00 75.88 81 ILE A C 1
ATOM 496 O O . ILE A 1 67 ? 91.536 128.569 118.858 1.00 76.58 81 ILE A O 1
ATOM 501 N N . THR A 1 68 ? 89.929 129.960 119.575 1.00 76.69 82 THR A N 1
ATOM 502 C CA . THR A 1 68 ? 88.867 129.088 119.089 1.00 77.06 82 THR A CA 1
ATOM 503 C C . THR A 1 68 ? 88.957 128.871 117.587 1.00 78.03 82 THR A C 1
ATOM 504 O O . THR A 1 68 ? 88.641 127.781 117.099 1.00 78.14 82 THR A O 1
ATOM 508 N N . HIS A 1 69 ? 89.387 129.888 116.840 1.00 79.26 83 HIS A N 1
ATOM 509 C CA . HIS A 1 69 ? 89.450 129.815 115.389 1.00 78.37 83 HIS A CA 1
ATOM 510 C C . HIS A 1 69 ? 90.862 129.938 114.841 1.00 78.03 83 HIS A C 1
ATOM 511 O O . HIS A 1 69 ? 91.046 129.847 113.622 1.00 78.83 83 HIS A O 1
ATOM 518 N N . VAL A 1 70 ? 91.858 130.150 115.695 1.00 72.46 84 VAL A N 1
ATOM 519 C CA . VAL A 1 70 ? 93.249 130.169 115.231 1.00 72.31 84 VAL A CA 1
ATOM 520 C C . VAL A 1 70 ? 93.618 128.782 114.718 1.00 72.60 84 VAL A C 1
ATOM 521 O O . VAL A 1 70 ? 93.351 127.777 115.406 1.00 73.30 84 VAL A O 1
ATOM 525 N N . PRO A 1 71 ? 94.213 128.658 113.535 1.00 71.92 85 PRO A N 1
ATOM 526 C CA . PRO A 1 71 ? 94.476 127.329 112.977 1.00 71.77 85 PRO A CA 1
ATOM 527 C C . PRO A 1 71 ? 95.539 126.582 113.764 1.00 72.99 85 PRO A C 1
ATOM 528 O O . PRO A 1 71 ? 96.283 127.152 114.564 1.00 74.21 85 PRO A O 1
ATOM 532 N N . ALA A 1 72 ? 95.607 125.275 113.514 1.00 77.53 86 ALA A N 1
ATOM 533 C CA . ALA A 1 72 ? 96.514 124.408 114.253 1.00 77.50 86 ALA A CA 1
ATOM 534 C C . ALA A 1 72 ? 97.927 124.479 113.697 1.00 78.39 86 ALA A C 1
ATOM 535 O O . ALA A 1 72 ? 98.553 123.448 113.436 1.00 78.74 86 ALA A O 1
ATOM 537 N N . GLU A 1 73 ? 98.435 125.695 113.516 1.00 83.72 87 GLU A N 1
ATOM 538 C CA . GLU A 1 73 ? 99.819 125.907 113.122 1.00 84.01 87 GLU A CA 1
ATOM 539 C C . GLU A 1 73 ? 100.487 127.034 113.887 1.00 84.10 87 GLU A C 1
ATOM 540 O O . GLU A 1 73 ? 101.714 127.143 113.830 1.00 84.61 87 GLU A O 1
ATOM 546 N N . ASN A 1 74 ? 99.734 127.871 114.594 1.00 86.96 88 ASN A N 1
ATOM 547 C CA . ASN A 1 74 ? 100.294 128.965 115.366 1.00 87.67 88 ASN A CA 1
ATOM 548 C C . ASN A 1 74 ? 100.098 128.791 116.864 1.00 87.90 88 ASN A C 1
ATOM 549 O O . ASN A 1 74 ? 100.677 129.559 117.641 1.00 88.31 88 ASN A O 1
ATOM 554 N N . ARG A 1 75 ? 99.301 127.815 117.291 1.00 71.16 89 ARG A N 1
ATOM 555 C CA . ARG A 1 75 ? 99.165 127.516 118.706 1.00 69.46 89 ARG A CA 1
ATOM 556 C C . ARG A 1 75 ? 100.455 126.920 119.252 1.00 69.81 89 ARG A C 1
ATOM 557 O O . ARG A 1 75 ? 101.224 126.281 118.530 1.00 69.78 89 ARG A O 1
ATOM 565 N N . TYR A 1 76 ? 100.687 127.136 120.540 1.00 78.36 90 TYR A N 1
ATOM 566 C CA . TYR A 1 76 ? 101.840 126.557 121.226 1.00 78.73 90 TYR A CA 1
ATOM 567 C C . TYR A 1 76 ? 101.445 125.261 121.934 1.00 78.12 90 TYR A C 1
ATOM 568 O O . TYR A 1 76 ? 101.621 125.092 123.139 1.00 78.60 90 TYR A O 1
ATOM 577 N N . VAL A 1 77 ? 100.899 124.334 121.149 1.00 63.71 91 VAL A N 1
ATOM 578 C CA . VAL A 1 77 ? 100.472 123.024 121.625 1.00 61.52 91 VAL A CA 1
ATOM 579 C C . VAL A 1 77 ? 101.079 121.960 120.721 1.00 62.38 91 VAL A C 1
ATOM 580 O O . VAL A 1 77 ? 101.036 122.082 119.492 1.00 63.29 91 VAL A O 1
ATOM 584 N N . ASN A 1 78 ? 101.642 120.916 121.327 1.00 60.65 92 ASN A N 1
ATOM 585 C CA . ASN A 1 78 ? 102.295 119.844 120.590 1.00 59.82 92 ASN A CA 1
ATOM 586 C C . ASN A 1 78 ? 101.710 118.504 121.007 1.00 60.12 92 ASN A C 1
ATOM 587 O O . ASN A 1 78 ? 101.249 118.338 122.138 1.00 60.98 92 ASN A O 1
ATOM 592 N N . THR A 1 79 ? 101.734 117.543 120.084 1.00 57.96 93 THR A N 1
ATOM 593 C CA . THR A 1 79 ? 101.008 116.293 120.251 1.00 57.91 93 THR A CA 1
ATOM 594 C C . THR A 1 79 ? 101.912 115.099 119.977 1.00 57.58 93 THR A C 1
ATOM 595 O O . THR A 1 79 ? 102.794 115.160 119.117 1.00 58.63 93 THR A O 1
ATOM 599 N N . VAL A 1 80 ? 101.684 114.016 120.718 1.00 57.04 94 VAL A N 1
ATOM 600 C CA . VAL A 1 80 ? 102.330 112.729 120.493 1.00 56.78 94 VAL A CA 1
ATOM 601 C C . VAL A 1 80 ? 101.251 111.731 120.096 1.00 58.40 94 VAL A C 1
ATOM 602 O O . VAL A 1 80 ? 100.255 111.572 120.811 1.00 59.64 94 VAL A O 1
ATOM 606 N N . PHE A 1 81 ? 101.446 111.064 118.965 1.00 58.88 95 PHE A N 1
ATOM 607 C CA . PHE A 1 81 ? 100.413 110.234 118.363 1.00 58.33 95 PHE A CA 1
ATOM 608 C C . PHE A 1 81 ? 100.566 108.775 118.775 1.00 59.18 95 PHE A C 1
ATOM 609 O O . PHE A 1 81 ? 101.598 108.353 119.300 1.00 60.42 95 PHE A O 1
ATOM 617 N N . GLN A 1 82 ? 99.505 108.005 118.531 1.00 62.29 96 GLN A N 1
ATOM 618 C CA . GLN A 1 82 ? 99.495 106.601 118.924 1.00 62.20 96 GLN A CA 1
ATOM 619 C C . GLN A 1 82 ? 100.348 105.743 118.000 1.00 63.44 96 GLN A C 1
ATOM 620 O O . GLN A 1 82 ? 101.041 104.832 118.468 1.00 63.90 96 GLN A O 1
ATOM 626 N N . SER A 1 83 ? 100.315 106.010 116.696 1.00 64.53 97 SER A N 1
ATOM 627 C CA . SER A 1 83 ? 101.081 105.255 115.716 1.00 63.75 97 SER A CA 1
ATOM 628 C C . SER A 1 83 ? 102.473 105.829 115.498 1.00 64.21 97 SER A C 1
ATOM 629 O O . SER A 1 83 ? 103.202 105.351 114.623 1.00 65.19 97 SER A O 1
ATOM 632 N N . TYR A 1 84 ? 102.842 106.854 116.262 1.00 60.34 98 TYR A N 1
ATOM 633 C CA . TYR A 1 84 ? 104.120 107.552 116.316 1.00 59.44 98 TYR A CA 1
ATOM 634 C C . TYR A 1 84 ? 104.341 108.480 115.125 1.00 59.78 98 TYR A C 1
ATOM 635 O O . TYR A 1 84 ? 105.279 109.276 115.165 1.00 60.45 98 TYR A O 1
ATOM 644 N N . ALA A 1 85 ? 103.504 108.428 114.090 1.00 53.49 99 ALA A N 1
ATOM 645 C CA . ALA A 1 85 ? 103.466 109.392 112.986 1.00 52.41 99 ALA A CA 1
ATOM 646 C C . ALA A 1 85 ? 104.855 109.892 112.588 1.00 52.81 99 ALA A C 1
ATOM 647 O O . ALA A 1 85 ? 105.133 111.090 112.561 1.00 53.89 99 ALA A O 1
ATOM 649 N N . LEU A 1 86 ? 105.734 108.946 112.275 1.00 56.83 100 LEU A N 1
ATOM 650 C CA . LEU A 1 86 ? 107.124 109.251 111.966 1.00 57.16 100 LEU A CA 1
ATOM 651 C C . LEU A 1 86 ? 107.344 109.293 110.461 1.00 58.36 100 LEU A C 1
ATOM 652 O O . LEU A 1 86 ? 106.785 108.482 109.717 1.00 59.17 100 LEU A O 1
ATOM 657 N N . PHE A 1 87 ? 108.160 110.240 110.021 1.00 56.33 101 PHE A N 1
ATOM 658 C CA . PHE A 1 87 ? 108.517 110.345 108.612 1.00 55.57 101 PHE A CA 1
ATOM 659 C C . PHE A 1 87 ? 109.596 109.322 108.281 1.00 56.45 101 PHE A C 1
ATOM 660 O O . PHE A 1 87 ? 110.673 109.355 108.890 1.00 57.57 101 PHE A O 1
ATOM 668 N N . PRO A 1 88 ? 109.363 108.408 107.341 1.00 56.09 102 PRO A N 1
ATOM 669 C CA . PRO A 1 88 ? 110.302 107.297 107.138 1.00 56.14 102 PRO A CA 1
ATOM 670 C C . PRO A 1 88 ? 111.613 107.697 106.481 1.00 56.64 102 PRO A C 1
ATOM 671 O O . PRO A 1 88 ? 112.677 107.218 106.881 1.00 58.15 102 PRO A O 1
ATOM 675 N N . HIS A 1 89 ? 111.554 108.566 105.473 1.00 54.53 103 HIS A N 1
ATOM 676 C CA . HIS A 1 89 ? 112.761 108.923 104.736 1.00 54.08 103 HIS A CA 1
ATOM 677 C C . HIS A 1 89 ? 113.720 109.767 105.564 1.00 55.71 103 HIS A C 1
ATOM 678 O O . HIS A 1 89 ? 114.938 109.614 105.435 1.00 56.07 103 HIS A O 1
ATOM 685 N N . MET A 1 90 ? 113.200 110.648 106.410 1.00 65.23 104 MET A N 1
ATOM 686 C CA . MET A 1 90 ? 114.054 111.483 107.236 1.00 65.60 104 MET A CA 1
ATOM 687 C C . MET A 1 90 ? 114.744 110.645 108.307 1.00 67.00 104 MET A C 1
ATOM 688 O O . MET A 1 90 ? 114.261 109.587 108.717 1.00 67.39 104 MET A O 1
ATOM 693 N N . THR A 1 91 ? 115.892 111.131 108.758 1.00 71.18 105 THR A N 1
ATOM 694 C CA . THR A 1 91 ? 116.598 110.514 109.867 1.00 71.61 105 THR A CA 1
ATOM 695 C C . THR A 1 91 ? 116.007 110.987 111.192 1.00 71.47 105 THR A C 1
ATOM 696 O O . THR A 1 91 ? 115.048 111.760 111.236 1.00 72.44 105 THR A O 1
ATOM 700 N N . VAL A 1 92 ? 116.593 110.503 112.288 1.00 65.89 106 VAL A N 1
ATOM 701 C CA . VAL A 1 92 ? 116.174 110.953 113.612 1.00 65.35 106 VAL A CA 1
ATOM 702 C C . VAL A 1 92 ? 116.459 112.440 113.783 1.00 65.97 106 VAL A C 1
ATOM 703 O O . VAL A 1 92 ? 115.619 113.200 114.287 1.00 66.91 106 VAL A O 1
ATOM 707 N N . PHE A 1 93 ? 117.640 112.879 113.348 1.00 64.73 107 PHE A N 1
ATOM 708 C CA . PHE A 1 93 ? 118.037 114.271 113.516 1.00 64.21 107 PHE A CA 1
ATOM 709 C C . PHE A 1 93 ? 117.088 115.206 112.777 1.00 65.64 107 PHE A C 1
ATOM 710 O O . PHE A 1 93 ? 116.632 116.214 113.331 1.00 66.93 107 PHE A O 1
ATOM 718 N N . GLU A 1 94 ? 116.767 114.881 111.524 1.00 70.84 108 GLU A N 1
ATOM 719 C CA . GLU A 1 94 ? 115.860 115.732 110.762 1.00 71.31 108 GLU A CA 1
ATOM 720 C C . GLU A 1 94 ? 114.438 115.657 111.297 1.00 71.17 108 GLU A C 1
ATOM 721 O O . GLU A 1 94 ? 113.712 116.660 111.271 1.00 71.68 108 GLU A O 1
ATOM 727 N N . ASN A 1 95 ? 114.025 114.488 111.790 1.00 65.69 109 ASN A N 1
ATOM 728 C CA . ASN A 1 95 ? 112.724 114.373 112.437 1.00 65.03 109 ASN A CA 1
ATOM 729 C C . ASN A 1 95 ? 112.618 115.341 113.603 1.00 65.43 109 ASN A C 1
ATOM 730 O O . ASN A 1 95 ? 111.602 116.024 113.771 1.00 66.09 109 ASN A O 1
ATOM 735 N N . VAL A 1 96 ? 113.669 115.420 114.419 1.00 60.83 110 VAL A N 1
ATOM 736 C CA . VAL A 1 96 ? 113.648 116.343 115.547 1.00 59.59 110 VAL A CA 1
ATOM 737 C C . VAL A 1 96 ? 113.696 117.790 115.066 1.00 60.82 110 VAL A C 1
ATOM 738 O O . VAL A 1 96 ? 113.008 118.660 115.612 1.00 61.31 110 VAL A O 1
ATOM 742 N N . ALA A 1 97 ? 114.486 118.071 114.030 1.00 60.18 111 ALA A N 1
ATOM 743 C CA . ALA A 1 97 ? 114.700 119.448 113.601 1.00 59.57 111 ALA A CA 1
ATOM 744 C C . ALA A 1 97 ? 113.593 119.993 112.706 1.00 60.35 111 ALA A C 1
ATOM 745 O O . ALA A 1 97 ? 113.652 121.170 112.334 1.00 61.74 111 ALA A O 1
ATOM 747 N N . PHE A 1 98 ? 112.617 119.166 112.331 1.00 62.66 112 PHE A N 1
ATOM 748 C CA . PHE A 1 98 ? 111.521 119.610 111.471 1.00 63.04 112 PHE A CA 1
ATOM 749 C C . PHE A 1 98 ? 110.815 120.842 112.039 1.00 63.65 112 PHE A C 1
ATOM 750 O O . PHE A 1 98 ? 110.696 121.880 111.367 1.00 65.58 112 PHE A O 1
ATOM 758 N N . GLY A 1 99 ? 110.373 120.752 113.293 1.00 64.72 113 GLY A N 1
ATOM 759 C CA . GLY A 1 99 ? 109.611 121.840 113.882 1.00 65.05 113 GLY A CA 1
ATOM 760 C C . GLY A 1 99 ? 110.425 123.106 114.043 1.00 66.07 113 GLY A C 1
ATOM 761 O O . GLY A 1 99 ? 109.906 124.213 113.881 1.00 66.99 113 GLY A O 1
ATOM 762 N N . LEU A 1 100 ? 111.709 122.963 114.372 1.00 67.41 114 LEU A N 1
ATOM 763 C CA . LEU A 1 100 ? 112.576 124.130 114.470 1.00 67.38 114 LEU A CA 1
ATOM 764 C C . LEU A 1 100 ? 112.794 124.780 113.111 1.00 68.81 114 LEU A C 1
ATOM 765 O O . LEU A 1 100 ? 112.828 126.012 113.017 1.00 70.17 114 LEU A O 1
ATOM 770 N N . ARG A 1 101 ? 112.942 123.979 112.052 1.00 70.96 115 ARG A N 1
ATOM 771 C CA . ARG A 1 101 ? 113.138 124.551 110.725 1.00 70.92 115 ARG A CA 1
ATOM 772 C C . ARG A 1 101 ? 111.912 125.314 110.251 1.00 71.52 115 ARG A C 1
ATOM 773 O O . ARG A 1 101 ? 112.046 126.412 109.701 1.00 72.79 115 ARG A O 1
ATOM 781 N N . MET A 1 102 ? 110.719 124.762 110.452 1.00 79.57 116 MET A N 1
ATOM 782 C CA . MET A 1 102 ? 109.510 125.484 110.064 1.00 80.93 116 MET A CA 1
ATOM 783 C C . MET A 1 102 ? 109.052 126.512 111.089 1.00 81.81 116 MET A C 1
ATOM 784 O O . MET A 1 102 ? 107.919 126.995 110.993 1.00 82.31 116 MET A O 1
ATOM 789 N N . GLN A 1 103 ? 109.896 126.864 112.055 1.00 87.96 117 GLN A N 1
ATOM 790 C CA . GLN A 1 103 ? 109.673 128.030 112.898 1.00 88.77 117 GLN A CA 1
ATOM 791 C C . GLN A 1 103 ? 110.673 129.143 112.609 1.00 89.21 117 GLN A C 1
ATOM 792 O O . GLN A 1 103 ? 110.732 130.123 113.359 1.00 89.50 117 GLN A O 1
ATOM 798 N N . LYS A 1 104 ? 111.446 129.021 111.528 1.00 90.57 118 LYS A N 1
ATOM 799 C CA . LYS A 1 104 ? 112.459 130.007 111.147 1.00 90.71 118 LYS A CA 1
ATOM 800 C C . LYS A 1 104 ? 113.455 130.252 112.280 1.00 91.21 118 LYS A C 1
ATOM 801 O O . LYS A 1 104 ? 113.824 131.387 112.584 1.00 91.85 118 LYS A O 1
ATOM 807 N N . THR A 1 105 ? 113.888 129.167 112.907 1.00 88.13 119 THR A N 1
ATOM 808 C CA . THR A 1 105 ? 114.902 129.261 113.943 1.00 88.08 119 THR A CA 1
ATOM 809 C C . THR A 1 105 ? 116.272 129.512 113.314 1.00 88.62 119 THR A C 1
ATOM 810 O O . THR A 1 105 ? 116.594 128.923 112.278 1.00 88.98 119 THR A O 1
ATOM 814 N N . PRO A 1 106 ? 117.088 130.391 113.900 1.00 93.13 120 PRO A N 1
ATOM 815 C CA . PRO A 1 106 ? 118.432 130.628 113.360 1.00 93.38 120 PRO A CA 1
ATOM 816 C C . PRO A 1 106 ? 119.262 129.353 113.321 1.00 93.24 120 PRO A C 1
ATOM 817 O O . PRO A 1 106 ? 119.162 128.490 114.195 1.00 93.45 120 PRO A O 1
ATOM 821 N N . ALA A 1 107 ? 120.098 129.250 112.285 1.00 85.87 121 ALA A N 1
ATOM 822 C CA . ALA A 1 107 ? 120.771 127.991 111.985 1.00 85.63 121 ALA A CA 1
ATOM 823 C C . ALA A 1 107 ? 121.820 127.625 113.026 1.00 86.02 121 ALA A C 1
ATOM 824 O O . ALA A 1 107 ? 122.210 126.457 113.121 1.00 86.21 121 ALA A O 1
ATOM 826 N N . ALA A 1 108 ? 122.299 128.596 113.802 1.00 94.02 122 ALA A N 1
ATOM 827 C CA . ALA A 1 108 ? 123.378 128.307 114.741 1.00 94.58 122 ALA A CA 1
ATOM 828 C C . ALA A 1 108 ? 122.892 127.513 115.948 1.00 95.09 122 ALA A C 1
ATOM 829 O O . ALA A 1 108 ? 123.664 126.744 116.531 1.00 94.93 122 ALA A O 1
ATOM 831 N N . GLU A 1 109 ? 121.627 127.681 116.336 1.00 97.81 123 GLU A N 1
ATOM 832 C CA . GLU A 1 109 ? 121.130 127.090 117.573 1.00 97.22 123 GLU A CA 1
ATOM 833 C C . GLU A 1 109 ? 120.533 125.702 117.386 1.00 96.20 123 GLU A C 1
ATOM 834 O O . GLU A 1 109 ? 120.211 125.048 118.385 1.00 96.35 123 GLU A O 1
ATOM 840 N N . ILE A 1 110 ? 120.371 125.238 116.147 1.00 80.05 124 ILE A N 1
ATOM 841 C CA . ILE A 1 110 ? 119.569 124.042 115.904 1.00 78.67 124 ILE A CA 1
ATOM 842 C C . ILE A 1 110 ? 120.243 122.803 116.480 1.00 78.83 124 ILE A C 1
ATOM 843 O O . ILE A 1 110 ? 119.609 122.008 117.183 1.00 79.52 124 ILE A O 1
ATOM 848 N N . THR A 1 111 ? 121.529 122.616 116.196 1.00 79.55 125 THR A N 1
ATOM 849 C CA . THR A 1 111 ? 122.192 121.381 116.611 1.00 79.62 125 THR A CA 1
ATOM 850 C C . THR A 1 111 ? 122.252 121.207 118.125 1.00 80.18 125 THR A C 1
ATOM 851 O O . THR A 1 111 ? 121.939 120.102 118.604 1.00 80.06 125 THR A O 1
ATOM 855 N N . PRO A 1 112 ? 122.651 122.205 118.928 1.00 81.58 126 PRO A N 1
ATOM 856 C CA . PRO A 1 112 ? 122.650 121.987 120.386 1.00 80.99 126 PRO A CA 1
ATOM 857 C C . PRO A 1 112 ? 121.285 121.636 120.951 1.00 80.07 126 PRO A C 1
ATOM 858 O O . PRO A 1 112 ? 121.187 120.745 121.805 1.00 81.05 126 PRO A O 1
ATOM 862 N N . ARG A 1 113 ? 120.223 122.300 120.489 1.00 68.51 127 ARG A N 1
ATOM 863 C CA . ARG A 1 113 ? 118.890 121.995 120.996 1.00 67.72 127 ARG A CA 1
ATOM 864 C C . ARG A 1 113 ? 118.473 120.576 120.636 1.00 68.39 127 ARG A C 1
ATOM 865 O O . ARG A 1 113 ? 117.907 119.860 121.471 1.00 69.25 127 ARG A O 1
ATOM 873 N N . VAL A 1 114 ? 118.742 120.152 119.401 1.00 67.74 128 VAL A N 1
ATOM 874 C CA . VAL A 1 114 ? 118.368 118.807 118.981 1.00 67.22 128 VAL A CA 1
ATOM 875 C C . VAL A 1 114 ? 119.142 117.766 119.777 1.00 68.25 128 VAL A C 1
ATOM 876 O O . VAL A 1 114 ? 118.581 116.753 120.217 1.00 69.24 128 VAL A O 1
ATOM 880 N N . MET A 1 115 ? 120.439 117.998 119.980 1.00 74.76 129 MET A N 1
ATOM 881 C CA . MET A 1 115 ? 121.237 117.046 120.741 1.00 75.82 129 MET A CA 1
ATOM 882 C C . MET A 1 115 ? 120.767 116.970 122.189 1.00 75.98 129 MET A C 1
ATOM 883 O O . MET A 1 115 ? 120.709 115.881 122.771 1.00 76.33 129 MET A O 1
ATOM 888 N N . GLU A 1 116 ? 120.415 118.112 122.782 1.00 78.18 130 GLU A N 1
ATOM 889 C CA . GLU A 1 116 ? 119.888 118.110 124.142 1.00 78.13 130 GLU A CA 1
ATOM 890 C C . GLU A 1 116 ? 118.571 117.348 124.221 1.00 78.00 130 GLU A C 1
ATOM 891 O O . GLU A 1 116 ? 118.344 116.569 125.155 1.00 78.96 130 GLU A O 1
ATOM 897 N N . ALA A 1 117 ? 117.685 117.566 123.246 1.00 67.51 131 ALA A N 1
ATOM 898 C CA . ALA A 1 117 ? 116.401 116.874 123.249 1.00 66.50 131 ALA A CA 1
ATOM 899 C C . ALA A 1 117 ? 116.592 115.372 123.121 1.00 66.82 131 ALA A C 1
ATOM 900 O O . ALA A 1 117 ? 115.877 114.590 123.758 1.00 67.49 131 ALA A O 1
ATOM 902 N N . LEU A 1 118 ? 117.546 114.947 122.295 1.00 72.39 132 LEU A N 1
ATOM 903 C CA . LEU A 1 118 ? 117.828 113.522 122.181 1.00 73.02 132 LEU A CA 1
ATOM 904 C C . LEU A 1 118 ? 118.451 112.970 123.458 1.00 74.22 132 LEU A C 1
ATOM 905 O O . LEU A 1 118 ? 118.188 111.821 123.827 1.00 74.61 132 LEU A O 1
ATOM 910 N N . ARG A 1 119 ? 119.274 113.768 124.142 1.00 81.33 133 ARG A N 1
ATOM 911 C CA . ARG A 1 119 ? 119.874 113.319 125.396 1.00 81.57 133 ARG A CA 1
ATOM 912 C C . ARG A 1 119 ? 118.830 113.189 126.497 1.00 81.51 133 ARG A C 1
ATOM 913 O O . ARG A 1 119 ? 118.973 112.357 127.399 1.00 82.18 133 ARG A O 1
ATOM 921 N N . MET A 1 120 ? 117.779 114.012 126.445 1.00 76.19 134 MET A N 1
ATOM 922 C CA . MET A 1 120 ? 116.727 113.946 127.456 1.00 75.40 134 MET A CA 1
ATOM 923 C C . MET A 1 120 ? 116.058 112.580 127.482 1.00 75.18 134 MET A C 1
ATOM 924 O O . MET A 1 120 ? 115.599 112.133 128.539 1.00 75.64 134 MET A O 1
ATOM 929 N N . VAL A 1 121 ? 115.990 111.906 126.337 1.00 72.44 135 VAL A N 1
ATOM 930 C CA . VAL A 1 121 ? 115.329 110.614 126.213 1.00 72.55 135 VAL A CA 1
ATOM 931 C C . VAL A 1 121 ? 116.322 109.490 125.940 1.00 73.97 135 VAL A C 1
ATOM 932 O O . VAL A 1 121 ? 115.916 108.396 125.538 1.00 73.37 135 VAL A O 1
ATOM 936 N N . GLN A 1 122 ? 117.618 109.735 126.148 1.00 83.27 136 GLN A N 1
ATOM 937 C CA . GLN A 1 122 ? 118.654 108.715 126.014 1.00 83.13 136 GLN A CA 1
ATOM 938 C C . GLN A 1 122 ? 118.709 108.122 124.611 1.00 83.52 136 GLN A C 1
ATOM 939 O O . GLN A 1 122 ? 118.570 106.907 124.441 1.00 84.04 136 GLN A O 1
ATOM 945 N N . LEU A 1 123 ? 118.908 108.972 123.599 1.00 77.60 137 LEU A N 1
ATOM 946 C CA . LEU A 1 123 ? 119.056 108.516 122.221 1.00 76.78 137 LEU A CA 1
ATOM 947 C C . LEU A 1 123 ? 120.125 109.310 121.482 1.00 78.20 137 LEU A C 1
ATOM 948 O O . LEU A 1 123 ? 120.007 109.537 120.274 1.00 78.62 137 LEU A O 1
ATOM 953 N N . GLU A 1 124 ? 121.170 109.745 122.186 1.00 88.46 138 GLU A N 1
ATOM 954 C CA . GLU A 1 124 ? 122.158 110.634 121.589 1.00 88.67 138 GLU A CA 1
ATOM 955 C C . GLU A 1 124 ? 123.056 109.941 120.573 1.00 88.68 138 GLU A C 1
ATOM 956 O O . GLU A 1 124 ? 123.641 110.621 119.724 1.00 88.76 138 GLU A O 1
ATOM 962 N N . THR A 1 125 ? 123.185 108.617 120.634 1.00 82.53 139 THR A N 1
ATOM 963 C CA . THR A 1 125 ? 124.079 107.916 119.724 1.00 82.23 139 THR A CA 1
ATOM 964 C C . THR A 1 125 ? 123.373 107.336 118.504 1.00 82.16 139 THR A C 1
ATOM 965 O O . THR A 1 125 ? 124.048 106.789 117.626 1.00 82.19 139 THR A O 1
ATOM 969 N N . PHE A 1 126 ? 122.046 107.434 118.424 1.00 79.67 140 PHE A N 1
ATOM 970 C CA . PHE A 1 126 ? 121.282 106.975 117.269 1.00 78.91 140 PHE A CA 1
ATOM 971 C C . PHE A 1 126 ? 120.815 108.141 116.403 1.00 78.43 140 PHE A C 1
ATOM 972 O O . PHE A 1 126 ? 119.712 108.112 115.855 1.00 78.97 140 PHE A O 1
ATOM 980 N N . ALA A 1 127 ? 121.647 109.175 116.274 1.00 72.12 141 ALA A N 1
ATOM 981 C CA . ALA A 1 127 ? 121.228 110.378 115.565 1.00 71.57 141 ALA A CA 1
ATOM 982 C C . ALA A 1 127 ? 121.077 110.142 114.070 1.00 71.63 141 ALA A C 1
ATOM 983 O O . ALA A 1 127 ? 120.138 110.661 113.457 1.00 71.66 141 ALA A O 1
ATOM 985 N N . GLN A 1 128 ? 121.979 109.375 113.465 1.00 75.15 142 GLN A N 1
ATOM 986 C CA . GLN A 1 128 ? 122.020 109.226 112.018 1.00 75.25 142 GLN A CA 1
ATOM 987 C C . GLN A 1 128 ? 121.299 107.984 111.515 1.00 75.50 142 GLN A C 1
ATOM 988 O O . GLN A 1 128 ? 121.301 107.734 110.307 1.00 75.80 142 GLN A O 1
ATOM 994 N N . ARG A 1 129 ? 120.688 107.205 112.397 1.00 81.30 143 ARG A N 1
ATOM 995 C CA . ARG A 1 129 ? 119.891 106.077 111.951 1.00 81.52 143 ARG A CA 1
ATOM 996 C C . ARG A 1 129 ? 118.518 106.552 111.490 1.00 82.22 143 ARG A C 1
ATOM 997 O O . ARG A 1 129 ? 118.092 107.675 111.771 1.00 82.83 143 ARG A O 1
ATOM 1005 N N . LYS A 1 130 ? 117.826 105.683 110.775 1.00 81.32 144 LYS A N 1
ATOM 1006 C CA . LYS A 1 130 ? 116.488 105.940 110.274 1.00 81.16 144 LYS A CA 1
ATOM 1007 C C . LYS A 1 130 ? 115.476 105.041 110.960 1.00 81.83 144 LYS A C 1
ATOM 1008 O O . LYS A 1 130 ? 115.826 103.994 111.514 1.00 82.24 144 LYS A O 1
ATOM 1014 N N . PRO A 1 131 ? 114.202 105.427 110.960 1.00 79.65 145 PRO A N 1
ATOM 1015 C CA . PRO A 1 131 ? 113.158 104.489 111.372 1.00 79.37 145 PRO A CA 1
ATOM 1016 C C . PRO A 1 131 ? 113.173 103.252 110.493 1.00 80.73 145 PRO A C 1
ATOM 1017 O O . PRO A 1 131 ? 113.787 103.237 109.424 1.00 81.18 145 PRO A O 1
ATOM 1021 N N . HIS A 1 132 ? 112.492 102.208 110.973 1.00 87.17 146 HIS A N 1
ATOM 1022 C CA . HIS A 1 132 ? 112.522 100.844 110.441 1.00 87.38 146 HIS A CA 1
ATOM 1023 C C . HIS A 1 132 ? 113.839 100.169 110.810 1.00 86.83 146 HIS A C 1
ATOM 1024 O O . HIS A 1 132 ? 114.013 98.968 110.585 1.00 87.44 146 HIS A O 1
ATOM 1031 N N . GLN A 1 133 ? 114.761 100.929 111.399 1.00 81.88 147 GLN A N 1
ATOM 1032 C CA . GLN A 1 133 ? 115.964 100.382 112.009 1.00 81.89 147 GLN A CA 1
ATOM 1033 C C . GLN A 1 133 ? 115.934 100.520 113.524 1.00 82.17 147 GLN A C 1
ATOM 1034 O O . GLN A 1 133 ? 116.971 100.380 114.180 1.00 83.12 147 GLN A O 1
ATOM 1040 N N . LEU A 1 134 ? 114.763 100.792 114.091 1.00 72.25 148 LEU A N 1
ATOM 1041 C CA . LEU A 1 134 ? 114.614 101.080 115.508 1.00 70.97 148 LEU A CA 1
ATOM 1042 C C . LEU A 1 134 ? 113.458 100.264 116.064 1.00 70.55 148 LEU A C 1
ATOM 1043 O O . LEU A 1 134 ? 112.502 99.962 115.345 1.00 71.18 148 LEU A O 1
ATOM 1048 N N . SER A 1 135 ? 113.547 99.904 117.340 1.00 70.38 149 SER A N 1
ATOM 1049 C CA . SER A 1 135 ? 112.475 99.162 117.984 1.00 70.79 149 SER A CA 1
ATOM 1050 C C . SER A 1 135 ? 111.335 100.107 118.359 1.00 71.34 149 SER A C 1
ATOM 1051 O O . SER A 1 135 ? 111.405 101.322 118.154 1.00 72.22 149 SER A O 1
ATOM 1054 N N . GLY A 1 136 ? 110.261 99.539 118.912 1.00 68.79 150 GLY A N 1
ATOM 1055 C CA . GLY A 1 136 ? 109.126 100.359 119.305 1.00 68.82 150 GLY A CA 1
ATOM 1056 C C . GLY A 1 136 ? 109.474 101.357 120.391 1.00 69.07 150 GLY A C 1
ATOM 1057 O O . GLY A 1 136 ? 109.068 102.524 120.334 1.00 69.88 150 GLY A O 1
ATOM 1058 N N . GLY A 1 137 ? 110.237 100.917 121.391 1.00 69.31 151 GLY A N 1
ATOM 1059 C CA . GLY A 1 137 ? 110.617 101.789 122.484 1.00 69.45 151 GLY A CA 1
ATOM 1060 C C . GLY A 1 137 ? 111.482 102.954 122.067 1.00 68.86 151 GLY A C 1
ATOM 1061 O O . GLY A 1 137 ? 111.489 103.982 122.752 1.00 70.01 151 GLY A O 1
ATOM 1062 N N . GLN A 1 138 ? 112.178 102.799 120.945 1.00 64.84 152 GLN A N 1
ATOM 1063 C CA . GLN A 1 138 ? 113.030 103.848 120.406 1.00 65.82 152 GLN A CA 1
ATOM 1064 C C . GLN A 1 138 ? 112.168 104.832 119.626 1.00 66.00 152 GLN A C 1
ATOM 1065 O O . GLN A 1 138 ? 112.300 106.046 119.784 1.00 66.30 152 GLN A O 1
ATOM 1071 N N . GLN A 1 139 ? 111.283 104.305 118.783 1.00 66.14 153 GLN A N 1
ATOM 1072 C CA . GLN A 1 139 ? 110.392 105.155 118.002 1.00 66.20 153 GLN A CA 1
ATOM 1073 C C . GLN A 1 139 ? 109.533 106.030 118.909 1.00 66.56 153 GLN A C 1
ATOM 1074 O O . GLN A 1 139 ? 109.296 107.210 118.610 1.00 66.94 153 GLN A O 1
ATOM 1080 N N . GLN A 1 140 ? 109.061 105.471 120.027 1.00 64.06 154 GLN A N 1
ATOM 1081 C CA . GLN A 1 140 ? 108.300 106.266 120.986 1.00 63.01 154 GLN A CA 1
ATOM 1082 C C . GLN A 1 140 ? 109.132 107.421 121.530 1.00 62.87 154 GLN A C 1
ATOM 1083 O O . GLN A 1 140 ? 108.644 108.556 121.647 1.00 64.18 154 GLN A O 1
ATOM 1089 N N . ARG A 1 141 ? 110.393 107.153 121.867 1.00 58.64 155 ARG A N 1
ATOM 1090 C CA . ARG A 1 141 ? 111.258 108.205 122.378 1.00 58.10 155 ARG A CA 1
ATOM 1091 C C . ARG A 1 141 ? 111.554 109.252 121.315 1.00 58.95 155 ARG A C 1
ATOM 1092 O O . ARG A 1 141 ? 111.653 110.442 121.633 1.00 59.16 155 ARG A O 1
ATOM 1100 N N . VAL A 1 142 ? 111.685 108.837 120.053 1.00 58.53 156 VAL A N 1
ATOM 1101 C CA . VAL A 1 142 ? 111.863 109.807 118.976 1.00 57.71 156 VAL A CA 1
ATOM 1102 C C . VAL A 1 142 ? 110.645 110.713 118.870 1.00 57.36 156 VAL A C 1
ATOM 1103 O O . VAL A 1 142 ? 110.774 111.930 118.691 1.00 58.36 156 VAL A O 1
ATOM 1107 N N . ALA A 1 143 ? 109.444 110.140 118.978 1.00 52.76 157 ALA A N 1
ATOM 1108 C CA . ALA A 1 143 ? 108.234 110.959 118.916 1.00 51.77 157 ALA A CA 1
ATOM 1109 C C . ALA A 1 143 ? 108.176 111.958 120.066 1.00 52.41 157 ALA A C 1
ATOM 1110 O O . ALA A 1 143 ? 107.857 113.139 119.861 1.00 53.17 157 ALA A O 1
ATOM 1112 N N . ILE A 1 144 ? 108.491 111.510 121.284 1.00 50.62 158 ILE A N 1
ATOM 1113 C CA . ILE A 1 144 ? 108.463 112.416 122.431 1.00 48.70 158 ILE A CA 1
ATOM 1114 C C . ILE A 1 144 ? 109.491 113.529 122.264 1.00 49.06 158 ILE A C 1
ATOM 1115 O O . ILE A 1 144 ? 109.211 114.701 122.549 1.00 49.66 158 ILE A O 1
ATOM 1120 N N . ALA A 1 145 ? 110.694 113.185 121.799 1.00 51.38 159 ALA A N 1
ATOM 1121 C CA . ALA A 1 145 ? 111.729 114.194 121.595 1.00 50.85 159 ALA A CA 1
ATOM 1122 C C . ALA A 1 145 ? 111.330 115.191 120.516 1.00 50.23 159 ALA A C 1
ATOM 1123 O O . ALA A 1 145 ? 111.607 116.389 120.638 1.00 51.57 159 ALA A O 1
ATOM 1125 N N . ARG A 1 146 ? 110.692 114.714 119.447 1.00 46.44 160 ARG A N 1
ATOM 1126 C CA . ARG A 1 146 ? 110.208 115.609 118.404 1.00 46.83 160 ARG A CA 1
ATOM 1127 C C . ARG A 1 146 ? 109.141 116.556 118.931 1.00 46.51 160 ARG A C 1
ATOM 1128 O O . ARG A 1 146 ? 109.089 117.721 118.525 1.00 46.58 160 ARG A O 1
ATOM 1136 N N . ALA A 1 147 ? 108.281 116.076 119.827 1.00 46.94 161 ALA A N 1
ATOM 1137 C CA . ALA A 1 147 ? 107.235 116.933 120.376 1.00 46.24 161 ALA A CA 1
ATOM 1138 C C . ALA A 1 147 ? 107.788 117.953 121.368 1.00 46.96 161 ALA A C 1
ATOM 1139 O O . ALA A 1 147 ? 107.301 119.085 121.433 1.00 48.39 161 ALA A O 1
ATOM 1141 N N . VAL A 1 148 ? 108.806 117.575 122.152 1.00 48.99 162 VAL A N 1
ATOM 1142 C CA . VAL A 1 148 ? 109.253 118.399 123.276 1.00 48.20 162 VAL A CA 1
ATOM 1143 C C . VAL A 1 148 ? 110.267 119.468 122.875 1.00 49.47 162 VAL A C 1
ATOM 1144 O O . VAL A 1 148 ? 110.463 120.436 123.622 1.00 50.55 162 VAL A O 1
ATOM 1148 N N . VAL A 1 149 ? 110.831 119.393 121.668 1.00 53.32 163 VAL A N 1
ATOM 1149 C CA . VAL A 1 149 ? 111.952 120.265 121.316 1.00 53.38 163 VAL A CA 1
ATOM 1150 C C . VAL A 1 149 ? 111.530 121.688 120.994 1.00 54.57 163 VAL A C 1
ATOM 1151 O O . VAL A 1 149 ? 112.389 122.573 120.911 1.00 56.18 163 VAL A O 1
ATOM 1155 N N . ASN A 1 150 ? 110.237 121.944 120.825 1.00 60.98 164 ASN A N 1
ATOM 1156 C CA . ASN A 1 150 ? 109.749 123.270 120.477 1.00 62.11 164 ASN A CA 1
ATOM 1157 C C . ASN A 1 150 ? 109.422 124.125 121.693 1.00 63.33 164 ASN A C 1
ATOM 1158 O O . ASN A 1 150 ? 108.965 125.259 121.524 1.00 63.14 164 ASN A O 1
ATOM 1163 N N . LYS A 1 151 ? 109.648 123.614 122.905 1.00 67.97 165 LYS A N 1
ATOM 1164 C CA . LYS A 1 151 ? 109.270 124.274 124.151 1.00 67.71 165 LYS A CA 1
ATOM 1165 C C . LYS A 1 151 ? 107.801 124.676 124.122 1.00 67.84 165 LYS A C 1
ATOM 1166 O O . LYS A 1 151 ? 107.491 125.874 124.102 1.00 68.73 165 LYS A O 1
ATOM 1172 N N . PRO A 1 152 ? 106.873 123.725 124.115 1.00 63.10 166 PRO A N 1
ATOM 1173 C CA . PRO A 1 152 ? 105.454 124.072 124.053 1.00 63.45 166 PRO A CA 1
ATOM 1174 C C . PRO A 1 152 ? 104.869 124.379 125.424 1.00 64.81 166 PRO A C 1
ATOM 1175 O O . PRO A 1 152 ? 105.403 123.998 126.467 1.00 65.02 166 PRO A O 1
ATOM 1179 N N . ARG A 1 153 ? 103.743 125.092 125.397 1.00 75.93 167 ARG A N 1
ATOM 1180 C CA . ARG A 1 153 ? 103.026 125.397 126.629 1.00 76.29 167 ARG A CA 1
ATOM 1181 C C . ARG A 1 153 ? 102.259 124.188 127.148 1.00 76.17 167 ARG A C 1
ATOM 1182 O O . ARG A 1 153 ? 101.910 124.139 128.332 1.00 76.57 167 ARG A O 1
ATOM 1190 N N . LEU A 1 154 ? 101.983 123.216 126.285 1.00 66.62 168 LEU A N 1
ATOM 1191 C CA . LEU A 1 154 ? 101.187 122.054 126.642 1.00 64.93 168 LEU A CA 1
ATOM 1192 C C . LEU A 1 154 ? 101.575 120.891 125.743 1.00 64.98 168 LEU A C 1
ATOM 1193 O O . LEU A 1 154 ? 101.781 121.071 124.540 1.00 66.43 168 LEU A O 1
ATOM 1198 N N . LEU A 1 155 ? 101.680 119.702 126.328 1.00 54.57 169 LEU A N 1
ATOM 1199 C CA . LEU A 1 155 ? 101.975 118.483 125.591 1.00 53.41 169 LEU A CA 1
ATOM 1200 C C . LEU A 1 155 ? 100.794 117.533 125.727 1.00 54.32 169 LEU A C 1
ATOM 1201 O O . LEU A 1 155 ? 100.328 117.273 126.841 1.00 55.35 169 LEU A O 1
ATOM 1206 N N . LEU A 1 156 ? 100.316 117.015 124.600 1.00 51.67 170 LEU A N 1
ATOM 1207 C CA . LEU A 1 156 ? 99.203 116.078 124.566 1.00 51.20 170 LEU A CA 1
ATOM 1208 C C . LEU A 1 156 ? 99.705 114.709 124.137 1.00 52.22 170 LEU A C 1
ATOM 1209 O O . LEU A 1 156 ? 100.427 114.592 123.143 1.00 53.20 170 LEU A O 1
ATOM 1214 N N . LEU A 1 157 ? 99.323 113.679 124.887 1.00 57.65 171 LEU A N 1
ATOM 1215 C CA . LEU A 1 157 ? 99.713 112.305 124.609 1.00 57.79 171 LEU A CA 1
ATOM 1216 C C . LEU A 1 157 ? 98.454 111.472 124.434 1.00 59.44 171 LEU A C 1
ATOM 1217 O O . LEU A 1 157 ? 97.542 111.546 125.262 1.00 60.70 171 LEU A O 1
ATOM 1222 N N . ASP A 1 158 ? 98.403 110.684 123.363 1.00 65.06 172 ASP A N 1
ATOM 1223 C CA . ASP A 1 158 ? 97.213 109.920 123.001 1.00 65.08 172 ASP A CA 1
ATOM 1224 C C . ASP A 1 158 ? 97.605 108.448 123.013 1.00 65.71 172 ASP A C 1
ATOM 1225 O O . ASP A 1 158 ? 98.161 107.944 122.031 1.00 67.11 172 ASP A O 1
ATOM 1230 N N . GLN A 1 159 ? 97.317 107.768 124.125 1.00 63.24 173 GLN A N 1
ATOM 1231 C CA . GLN A 1 159 ? 97.582 106.344 124.289 1.00 63.43 173 GLN A CA 1
ATOM 1232 C C . GLN A 1 159 ? 98.995 105.990 123.848 1.00 64.76 173 GLN A C 1
ATOM 1233 O O . GLN A 1 159 ? 99.185 105.172 122.942 1.00 65.50 173 GLN A O 1
ATOM 1239 N N . SER A 1 160 ? 99.992 106.602 124.484 1.00 67.08 174 SER A N 1
ATOM 1240 C CA . SER A 1 160 ? 101.340 106.602 123.932 1.00 67.29 174 SER A CA 1
ATOM 1241 C C . SER A 1 160 ? 102.007 105.235 124.038 1.00 67.85 174 SER A C 1
ATOM 1242 O O . SER A 1 160 ? 102.648 104.777 123.086 1.00 67.79 174 SER A O 1
ATOM 1245 N N . LEU A 1 161 ? 101.868 104.565 125.182 1.00 60.10 175 LEU A N 1
ATOM 1246 C CA . LEU A 1 161 ? 102.609 103.344 125.468 1.00 58.87 175 LEU A CA 1
ATOM 1247 C C . LEU A 1 161 ? 101.750 102.091 125.340 1.00 59.77 175 LEU A C 1
ATOM 1248 O O . LEU A 1 161 ? 101.964 101.116 126.066 1.00 61.26 175 LEU A O 1
ATOM 1253 N N . SER A 1 162 ? 100.781 102.094 124.426 1.00 65.86 176 SER A N 1
ATOM 1254 C CA . SER A 1 162 ? 99.813 101.005 124.358 1.00 66.58 176 SER A CA 1
ATOM 1255 C C . SER A 1 162 ? 100.381 99.758 123.691 1.00 67.29 176 SER A C 1
ATOM 1256 O O . SER A 1 162 ? 100.053 98.637 124.093 1.00 68.24 176 SER A O 1
ATOM 1259 N N . ALA A 1 163 ? 101.225 99.925 122.675 1.00 70.91 177 ALA A N 1
ATOM 1260 C CA . ALA A 1 163 ? 101.668 98.799 121.862 1.00 71.26 177 ALA A CA 1
ATOM 1261 C C . ALA A 1 163 ? 102.864 98.057 122.444 1.00 71.60 177 ALA A C 1
ATOM 1262 O O . ALA A 1 163 ? 103.295 97.061 121.855 1.00 71.58 177 ALA A O 1
ATOM 1264 N N . LEU A 1 164 ? 103.409 98.508 123.568 1.00 70.86 178 LEU A N 1
ATOM 1265 C CA . LEU A 1 164 ? 104.608 97.904 124.120 1.00 71.17 178 LEU A CA 1
ATOM 1266 C C . LEU A 1 164 ? 104.267 96.758 125.070 1.00 72.36 178 LEU A C 1
ATOM 1267 O O . LEU A 1 164 ? 103.104 96.467 125.355 1.00 71.96 178 LEU A O 1
ATOM 1272 N N . ASP A 1 165 ? 105.316 96.102 125.559 1.00 90.41 179 ASP A N 1
ATOM 1273 C CA . ASP A 1 165 ? 105.192 94.987 126.488 1.00 91.30 179 ASP A CA 1
ATOM 1274 C C . ASP A 1 165 ? 104.987 95.519 127.905 1.00 91.76 179 ASP A C 1
ATOM 1275 O O . ASP A 1 165 ? 104.707 96.702 128.117 1.00 91.94 179 ASP A O 1
ATOM 1280 N N . TYR A 1 166 ? 105.123 94.644 128.901 1.00 96.76 180 TYR A N 1
ATOM 1281 C CA . TYR A 1 166 ? 104.763 95.007 130.268 1.00 97.07 180 TYR A CA 1
ATOM 1282 C C . TYR A 1 166 ? 105.881 95.766 130.979 1.00 96.91 180 TYR A C 1
ATOM 1283 O O . TYR A 1 166 ? 105.684 96.902 131.428 1.00 96.82 180 TYR A O 1
ATOM 1292 N N . LYS A 1 167 ? 107.057 95.148 131.109 1.00 94.23 181 LYS A N 1
ATOM 1293 C CA . LYS A 1 167 ? 108.120 95.744 131.915 1.00 94.38 181 LYS A CA 1
ATOM 1294 C C . LYS A 1 167 ? 108.626 97.048 131.306 1.00 94.14 181 LYS A C 1
ATOM 1295 O O . LYS A 1 167 ? 108.910 98.013 132.030 1.00 94.14 181 LYS A O 1
ATOM 1301 N N . LEU A 1 168 ? 108.734 97.101 129.978 1.00 85.60 182 LEU A N 1
ATOM 1302 C CA . LEU A 1 168 ? 109.159 98.331 129.324 1.00 84.54 182 LEU A CA 1
ATOM 1303 C C . LEU A 1 168 ? 108.137 99.437 129.542 1.00 84.61 182 LEU A C 1
ATOM 1304 O O . LEU A 1 168 ? 108.500 100.605 129.740 1.00 85.01 182 LEU A O 1
ATOM 1309 N N . ARG A 1 169 ? 106.850 99.083 129.514 1.00 77.67 183 ARG A N 1
ATOM 1310 C CA . ARG A 1 169 ? 105.806 100.052 129.818 1.00 76.56 183 ARG A CA 1
ATOM 1311 C C . ARG A 1 169 ? 105.943 100.567 131.241 1.00 76.98 183 ARG A C 1
ATOM 1312 O O . ARG A 1 169 ? 105.817 101.770 131.493 1.00 77.19 183 ARG A O 1
ATOM 1320 N N . LYS A 1 170 ? 106.211 99.666 132.189 1.00 78.67 184 LYS A N 1
ATOM 1321 C CA . LYS A 1 170 ? 106.365 100.083 133.579 1.00 77.95 184 LYS A CA 1
ATOM 1322 C C . LYS A 1 170 ? 107.550 101.020 133.755 1.00 77.64 184 LYS A C 1
ATOM 1323 O O . LYS A 1 170 ? 107.497 101.945 134.573 1.00 77.83 184 LYS A O 1
ATOM 1329 N N . GLN A 1 171 ? 108.624 100.795 133.002 1.00 75.39 185 GLN A N 1
ATOM 1330 C CA . GLN A 1 171 ? 109.810 101.635 133.140 1.00 74.69 185 GLN A CA 1
ATOM 1331 C C . GLN A 1 171 ? 109.607 103.006 132.490 1.00 74.52 185 GLN A C 1
ATOM 1332 O O . GLN A 1 171 ? 110.016 104.043 133.045 1.00 74.84 185 GLN A O 1
ATOM 1338 N N . MET A 1 172 ? 108.959 103.045 131.324 1.00 73.09 186 MET A N 1
ATOM 1339 C CA . MET A 1 172 ? 108.685 104.340 130.713 1.00 72.56 186 MET A CA 1
ATOM 1340 C C . MET A 1 172 ? 107.595 105.119 131.438 1.00 72.78 186 MET A C 1
ATOM 1341 O O . MET A 1 172 ? 107.590 106.353 131.362 1.00 73.16 186 MET A O 1
ATOM 1346 N N . GLN A 1 173 ? 106.701 104.443 132.163 1.00 68.42 187 GLN A N 1
ATOM 1347 C CA . GLN A 1 173 ? 105.767 105.160 133.025 1.00 67.21 187 GLN A CA 1
ATOM 1348 C C . GLN A 1 173 ? 106.511 106.004 134.048 1.00 67.57 187 GLN A C 1
ATOM 1349 O O . GLN A 1 173 ? 106.051 107.086 134.427 1.00 67.77 187 GLN A O 1
ATOM 1355 N N . ASN A 1 174 ? 107.656 105.520 134.521 1.00 70.99 188 ASN A N 1
ATOM 1356 C CA . ASN A 1 174 ? 108.440 106.282 135.481 1.00 71.17 188 ASN A CA 1
ATOM 1357 C C . ASN A 1 174 ? 109.292 107.352 134.811 1.00 70.90 188 ASN A C 1
ATOM 1358 O O . ASN A 1 174 ? 109.401 108.469 135.341 1.00 71.55 188 ASN A O 1
ATOM 1363 N N . GLU A 1 175 ? 109.901 107.051 133.659 1.00 70.74 189 GLU A N 1
ATOM 1364 C CA . GLU A 1 175 ? 110.677 108.104 133.002 1.00 70.67 189 GLU A CA 1
ATOM 1365 C C . GLU A 1 175 ? 109.806 109.266 132.534 1.00 70.17 189 GLU A C 1
ATOM 1366 O O . GLU A 1 175 ? 110.257 110.415 132.549 1.00 70.90 189 GLU A O 1
ATOM 1372 N N . LEU A 1 176 ? 108.572 109.006 132.100 1.00 60.62 190 LEU A N 1
ATOM 1373 C CA . LEU A 1 176 ? 107.714 110.119 131.695 1.00 59.81 190 LEU A CA 1
ATOM 1374 C C . LEU A 1 176 ? 107.400 111.038 132.871 1.00 61.05 190 LEU A C 1
ATOM 1375 O O . LEU A 1 176 ? 107.417 112.270 132.731 1.00 60.84 190 LEU A O 1
ATOM 1380 N N . LYS A 1 177 ? 107.112 110.458 134.036 1.00 65.31 191 LYS A N 1
ATOM 1381 C CA . LYS A 1 177 ? 106.849 111.265 135.220 1.00 64.47 191 LYS A CA 1
ATOM 1382 C C . LYS A 1 177 ? 108.082 112.046 135.647 1.00 64.83 191 LYS A C 1
ATOM 1383 O O . LYS A 1 177 ? 107.960 113.186 136.107 1.00 65.50 191 LYS A O 1
ATOM 1389 N N . ALA A 1 178 ? 109.272 111.455 135.516 1.00 61.29 192 ALA A N 1
ATOM 1390 C CA . ALA A 1 178 ? 110.489 112.208 135.806 1.00 60.71 192 ALA A CA 1
ATOM 1391 C C . ALA A 1 178 ? 110.690 113.349 134.813 1.00 61.38 192 ALA A C 1
ATOM 1392 O O . ALA A 1 178 ? 111.107 114.450 135.195 1.00 62.18 192 ALA A O 1
ATOM 1394 N N . LEU A 1 179 ? 110.397 113.102 133.534 1.00 61.04 193 LEU A N 1
ATOM 1395 C CA . LEU A 1 179 ? 110.593 114.114 132.501 1.00 60.41 193 LEU A CA 1
ATOM 1396 C C . LEU A 1 179 ? 109.661 115.301 132.700 1.00 60.04 193 LEU A C 1
ATOM 1397 O O . LEU A 1 179 ? 110.052 116.453 132.472 1.00 60.91 193 LEU A O 1
ATOM 1402 N N . GLN A 1 180 ? 108.421 115.040 133.114 1.00 59.41 194 GLN A N 1
ATOM 1403 C CA . GLN A 1 180 ? 107.492 116.138 133.366 1.00 59.51 194 GLN A CA 1
ATOM 1404 C C . GLN A 1 180 ? 108.025 117.070 134.444 1.00 60.64 194 GLN A C 1
ATOM 1405 O O . GLN A 1 180 ? 107.970 118.297 134.303 1.00 61.06 194 GLN A O 1
ATOM 1411 N N . ARG A 1 181 ? 108.540 116.505 135.537 1.00 71.18 195 ARG A N 1
ATOM 1412 C CA . ARG A 1 181 ? 109.102 117.335 136.595 1.00 71.77 195 ARG A CA 1
ATOM 1413 C C . ARG A 1 181 ? 110.363 118.049 136.136 1.00 71.97 195 ARG A C 1
ATOM 1414 O O . ARG A 1 181 ? 110.594 119.201 136.520 1.00 72.33 195 ARG A O 1
ATOM 1422 N N . LYS A 1 182 ? 111.192 117.387 135.325 1.00 67.27 196 LYS A N 1
ATOM 1423 C CA . LYS A 1 182 ? 112.422 118.019 134.860 1.00 66.45 196 LYS A CA 1
ATOM 1424 C C . LYS A 1 182 ? 112.126 119.222 133.973 1.00 66.58 196 LYS A C 1
ATOM 1425 O O . LYS A 1 182 ? 112.792 120.257 134.078 1.00 67.06 196 LYS A O 1
ATOM 1431 N N . LEU A 1 183 ? 111.128 119.109 133.095 1.00 62.33 197 LEU A N 1
ATOM 1432 C CA . LEU A 1 183 ? 110.799 120.226 132.215 1.00 61.45 197 LEU A CA 1
ATOM 1433 C C . LEU A 1 183 ? 109.997 121.295 132.945 1.00 61.06 197 LEU A C 1
ATOM 1434 O O . LEU A 1 183 ? 110.444 122.440 133.070 1.00 61.64 197 LEU A O 1
ATOM 1439 N N . GLY A 1 184 ? 108.817 120.943 133.432 1.00 55.99 198 GLY A N 1
ATOM 1440 C CA . GLY A 1 184 ? 107.955 121.879 134.108 1.00 54.96 198 GLY A CA 1
ATOM 1441 C C . GLY A 1 184 ? 106.770 122.372 133.312 1.00 55.02 198 GLY A C 1
ATOM 1442 O O . GLY A 1 184 ? 106.323 123.500 133.541 1.00 54.90 198 GLY A O 1
ATOM 1443 N N . ILE A 1 185 ? 106.241 121.567 132.392 1.00 61.64 199 ILE A N 1
ATOM 1444 C CA . ILE A 1 185 ? 105.097 121.951 131.580 1.00 62.03 199 ILE A CA 1
ATOM 1445 C C . ILE A 1 185 ? 103.989 120.925 131.772 1.00 62.05 199 ILE A C 1
ATOM 1446 O O . ILE A 1 185 ? 104.226 119.781 132.166 1.00 61.39 199 ILE A O 1
ATOM 1451 N N . THR A 1 186 ? 102.763 121.357 131.493 1.00 59.24 200 THR A N 1
ATOM 1452 C CA . THR A 1 186 ? 101.597 120.524 131.737 1.00 58.06 200 THR A CA 1
ATOM 1453 C C . THR A 1 186 ? 101.511 119.394 130.720 1.00 58.03 200 THR A C 1
ATOM 1454 O O . THR A 1 186 ? 101.758 119.589 129.527 1.00 59.61 200 THR A O 1
ATOM 1458 N N . PHE A 1 187 ? 101.160 118.206 131.201 1.00 49.96 201 PHE A N 1
ATOM 1459 C CA . PHE A 1 187 ? 100.957 117.032 130.366 1.00 48.48 201 PHE A CA 1
ATOM 1460 C C . PHE A 1 187 ? 99.491 116.634 130.433 1.00 50.03 201 PHE A C 1
ATOM 1461 O O . PHE A 1 187 ? 98.900 116.622 131.517 1.00 51.62 201 PHE A O 1
ATOM 1469 N N . VAL A 1 188 ? 98.907 116.313 129.285 1.00 53.01 202 VAL A N 1
ATOM 1470 C CA . VAL A 1 188 ? 97.553 115.776 129.211 1.00 53.02 202 VAL A CA 1
ATOM 1471 C C . VAL A 1 188 ? 97.639 114.405 128.560 1.00 54.20 202 VAL A C 1
ATOM 1472 O O . VAL A 1 188 ? 98.176 114.265 127.454 1.00 55.39 202 VAL A O 1
ATOM 1476 N N . PHE A 1 189 ? 97.109 113.396 129.244 1.00 56.26 203 PHE A N 1
ATOM 1477 C CA . PHE A 1 189 ? 97.272 112.001 128.865 1.00 56.53 203 PHE A CA 1
ATOM 1478 C C . PHE A 1 189 ? 95.900 111.373 128.683 1.00 57.01 203 PHE A C 1
ATOM 1479 O O . PHE A 1 189 ? 94.995 111.612 129.488 1.00 58.13 203 PHE A O 1
ATOM 1487 N N . VAL A 1 190 ? 95.750 110.575 127.631 1.00 55.99 204 VAL A N 1
ATOM 1488 C CA . VAL A 1 190 ? 94.528 109.826 127.365 1.00 55.54 204 VAL A CA 1
ATOM 1489 C C . VAL A 1 190 ? 94.872 108.345 127.423 1.00 57.34 204 VAL A C 1
ATOM 1490 O O . VAL A 1 190 ? 95.786 107.886 126.728 1.00 58.75 204 VAL A O 1
ATOM 1494 N N . THR A 1 191 ? 94.144 107.597 128.250 1.00 64.53 205 THR A N 1
ATOM 1495 C CA . THR A 1 191 ? 94.433 106.184 128.436 1.00 64.98 205 THR A CA 1
ATOM 1496 C C . THR A 1 191 ? 93.154 105.431 128.766 1.00 67.00 205 THR A C 1
ATOM 1497 O O . THR A 1 191 ? 92.186 105.998 129.279 1.00 67.70 205 THR A O 1
ATOM 1501 N N . HIS A 1 192 ? 93.166 104.135 128.457 1.00 76.33 206 HIS A N 1
ATOM 1502 C CA . HIS A 1 192 ? 92.096 103.222 128.836 1.00 76.39 206 HIS A CA 1
ATOM 1503 C C . HIS A 1 192 ? 92.474 102.364 130.035 1.00 76.84 206 HIS A C 1
ATOM 1504 O O . HIS A 1 192 ? 91.675 101.519 130.455 1.00 77.53 206 HIS A O 1
ATOM 1511 N N . ASP A 1 193 ? 93.663 102.556 130.594 1.00 77.62 207 ASP A N 1
ATOM 1512 C CA . ASP A 1 193 ? 94.183 101.708 131.655 1.00 77.53 207 ASP A CA 1
ATOM 1513 C C . ASP A 1 193 ? 93.969 102.365 133.010 1.00 77.94 207 ASP A C 1
ATOM 1514 O O . ASP A 1 193 ? 94.162 103.574 133.166 1.00 78.12 207 ASP A O 1
ATOM 1519 N N . GLN A 1 194 ? 93.569 101.557 133.991 1.00 73.03 208 GLN A N 1
ATOM 1520 C CA . GLN A 1 194 ? 93.273 102.079 135.318 1.00 71.71 208 GLN A CA 1
ATOM 1521 C C . GLN A 1 194 ? 94.538 102.254 136.150 1.00 72.24 208 GLN A C 1
ATOM 1522 O O . GLN A 1 194 ? 94.764 103.323 136.728 1.00 72.79 208 GLN A O 1
ATOM 1528 N N . GLU A 1 195 ? 95.374 101.216 136.227 1.00 76.65 209 GLU A N 1
ATOM 1529 C CA . GLU A 1 195 ? 96.571 101.304 137.056 1.00 76.70 209 GLU A CA 1
ATOM 1530 C C . GLU A 1 195 ? 97.550 102.329 136.499 1.00 76.54 209 GLU A C 1
ATOM 1531 O O . GLU A 1 195 ? 98.234 103.026 137.261 1.00 77.04 209 GLU A O 1
ATOM 1537 N N . GLU A 1 196 ? 97.612 102.456 135.173 1.00 73.28 210 GLU A N 1
ATOM 1538 C CA . GLU A 1 196 ? 98.478 103.458 134.567 1.00 72.65 210 GLU A CA 1
ATOM 1539 C C . GLU A 1 196 ? 98.050 104.861 134.969 1.00 72.34 210 GLU A C 1
ATOM 1540 O O . GLU A 1 196 ? 98.891 105.703 135.304 1.00 73.01 210 GLU A O 1
ATOM 1546 N N . ALA A 1 197 ? 96.746 105.129 134.954 1.00 62.77 211 ALA A N 1
ATOM 1547 C CA . ALA A 1 197 ? 96.255 106.427 135.395 1.00 61.26 211 ALA A CA 1
ATOM 1548 C C . ALA A 1 197 ? 96.521 106.644 136.877 1.00 60.72 211 ALA A C 1
ATOM 1549 O O . ALA A 1 197 ? 96.938 107.731 137.286 1.00 61.34 211 ALA A O 1
ATOM 1551 N N . LEU A 1 198 ? 96.289 105.620 137.697 1.00 60.61 212 LEU A N 1
ATOM 1552 C CA . LEU A 1 198 ? 96.460 105.768 139.136 1.00 59.78 212 LEU A CA 1
ATOM 1553 C C . LEU A 1 198 ? 97.916 105.970 139.534 1.00 60.34 212 LEU A C 1
ATOM 1554 O O . LEU A 1 198 ? 98.180 106.563 140.583 1.00 60.55 212 LEU A O 1
ATOM 1559 N N . THR A 1 199 ? 98.865 105.501 138.724 1.00 63.48 213 THR A N 1
ATOM 1560 C CA . THR A 1 199 ? 100.268 105.575 139.121 1.00 63.10 213 THR A CA 1
ATOM 1561 C C . THR A 1 199 ? 100.858 106.960 138.878 1.00 64.23 213 THR A C 1
ATOM 1562 O O . THR A 1 199 ? 101.388 107.589 139.800 1.00 65.05 213 THR A O 1
ATOM 1566 N N . MET A 1 200 ? 100.778 107.452 137.642 1.00 65.47 214 MET A N 1
ATOM 1567 C CA . MET A 1 200 ? 101.593 108.572 137.192 1.00 65.22 214 MET A CA 1
ATOM 1568 C C . MET A 1 200 ? 100.886 109.920 137.200 1.00 64.68 214 MET A C 1
ATOM 1569 O O . MET A 1 200 ? 101.460 110.897 136.710 1.00 66.03 214 MET A O 1
ATOM 1574 N N . SER A 1 201 ? 99.674 110.016 137.730 1.00 55.92 215 SER A N 1
ATOM 1575 C CA . SER A 1 201 ? 98.866 111.213 137.560 1.00 55.73 215 SER A CA 1
ATOM 1576 C C . SER A 1 201 ? 98.724 111.986 138.864 1.00 56.64 215 SER A C 1
ATOM 1577 O O . SER A 1 201 ? 98.799 111.421 139.957 1.00 58.12 215 SER A O 1
ATOM 1580 N N . ASP A 1 202 ? 98.522 113.298 138.728 1.00 61.51 216 ASP A N 1
ATOM 1581 C CA . ASP A 1 202 ? 98.210 114.180 139.844 1.00 61.93 216 ASP A CA 1
ATOM 1582 C C . ASP A 1 202 ? 96.766 114.660 139.840 1.00 62.02 216 ASP A C 1
ATOM 1583 O O . ASP A 1 202 ? 96.349 115.319 140.797 1.00 62.85 216 ASP A O 1
ATOM 1588 N N . ARG A 1 203 ? 96.003 114.357 138.792 1.00 60.69 217 ARG A N 1
ATOM 1589 C CA . ARG A 1 203 ? 94.599 114.738 138.710 1.00 60.43 217 ARG A CA 1
ATOM 1590 C C . ARG A 1 203 ? 93.945 113.921 137.608 1.00 60.57 217 ARG A C 1
ATOM 1591 O O . ARG A 1 203 ? 94.432 113.913 136.474 1.00 61.34 217 ARG A O 1
ATOM 1599 N N . ILE A 1 204 ? 92.850 113.241 137.938 1.00 56.51 218 ILE A N 1
ATOM 1600 C CA . ILE A 1 204 ? 92.188 112.320 137.024 1.00 56.11 218 ILE A CA 1
ATOM 1601 C C . ILE A 1 204 ? 90.777 112.816 136.755 1.00 57.03 218 ILE A C 1
ATOM 1602 O O . ILE A 1 204 ? 90.051 113.185 137.684 1.00 58.67 218 ILE A O 1
ATOM 1607 N N . VAL A 1 205 ? 90.396 112.831 135.481 1.00 59.20 219 VAL A N 1
ATOM 1608 C CA . VAL A 1 205 ? 89.036 113.140 135.056 1.00 59.42 219 VAL A CA 1
ATOM 1609 C C . VAL A 1 205 ? 88.479 111.906 134.364 1.00 60.15 219 VAL A C 1
ATOM 1610 O O . VAL A 1 205 ? 89.023 111.462 133.346 1.00 61.20 219 VAL A O 1
ATOM 1614 N N . VAL A 1 206 ? 87.399 111.354 134.910 1.00 61.79 220 VAL A N 1
ATOM 1615 C CA . VAL A 1 206 ? 86.760 110.161 134.369 1.00 61.72 220 VAL A CA 1
ATOM 1616 C C . VAL A 1 206 ? 85.626 110.593 133.453 1.00 62.90 220 VAL A C 1
ATOM 1617 O O . VAL A 1 206 ? 84.761 111.382 133.853 1.00 64.11 220 VAL A O 1
ATOM 1621 N N . MET A 1 207 ? 85.626 110.078 132.229 1.00 72.89 221 MET A N 1
ATOM 1622 C CA . MET A 1 207 ? 84.690 110.498 131.197 1.00 74.14 221 MET A CA 1
ATOM 1623 C C . MET A 1 207 ? 83.817 109.328 130.772 1.00 75.16 221 MET A C 1
ATOM 1624 O O . MET A 1 207 ? 84.313 108.220 130.546 1.00 75.76 221 MET A O 1
ATOM 1629 N N . ARG A 1 208 ? 82.514 109.578 130.663 1.00 79.41 222 ARG A N 1
ATOM 1630 C CA . ARG A 1 208 ? 81.563 108.585 130.177 1.00 79.39 222 ARG A CA 1
ATOM 1631 C C . ARG A 1 208 ? 80.562 109.268 129.262 1.00 80.74 222 ARG A C 1
ATOM 1632 O O . ARG A 1 208 ? 79.816 110.146 129.706 1.00 80.67 222 ARG A O 1
ATOM 1640 N N . ASP A 1 209 ? 80.547 108.860 127.992 1.00 89.97 223 ASP A N 1
ATOM 1641 C CA . ASP A 1 209 ? 79.597 109.370 127.002 1.00 90.22 223 ASP A CA 1
ATOM 1642 C C . ASP A 1 209 ? 79.654 110.892 126.896 1.00 89.80 223 ASP A C 1
ATOM 1643 O O . ASP A 1 209 ? 78.629 111.568 126.799 1.00 90.07 223 ASP A O 1
ATOM 1648 N N . GLY A 1 210 ? 80.866 111.437 126.920 1.00 81.37 224 GLY A N 1
ATOM 1649 C CA . GLY A 1 210 ? 81.059 112.854 126.704 1.00 80.90 224 GLY A CA 1
ATOM 1650 C C . GLY A 1 210 ? 80.803 113.747 127.895 1.00 80.72 224 GLY A C 1
ATOM 1651 O O . GLY A 1 210 ? 80.814 114.973 127.739 1.00 81.55 224 GLY A O 1
ATOM 1652 N N . ARG A 1 211 ? 80.575 113.186 129.077 1.00 79.52 225 ARG A N 1
ATOM 1653 C CA . ARG A 1 211 ? 80.323 113.973 130.273 1.00 79.63 225 ARG A CA 1
ATOM 1654 C C . ARG A 1 211 ? 81.361 113.657 131.339 1.00 79.29 225 ARG A C 1
ATOM 1655 O O . ARG A 1 211 ? 81.901 112.549 131.396 1.00 80.04 225 ARG A O 1
ATOM 1663 N N . ILE A 1 212 ? 81.634 114.644 132.183 1.00 68.69 226 ILE A N 1
ATOM 1664 C CA . ILE A 1 212 ? 82.574 114.476 133.283 1.00 68.12 226 ILE A CA 1
ATOM 1665 C C . ILE A 1 212 ? 81.843 113.888 134.479 1.00 68.79 226 ILE A C 1
ATOM 1666 O O . ILE A 1 212 ? 80.849 114.451 134.953 1.00 69.43 226 ILE A O 1
ATOM 1671 N N . GLU A 1 213 ? 82.335 112.755 134.976 1.00 74.31 227 GLU A N 1
ATOM 1672 C CA . GLU A 1 213 ? 81.762 112.107 136.148 1.00 74.58 227 GLU A CA 1
ATOM 1673 C C . GLU A 1 213 ? 82.441 112.510 137.446 1.00 75.39 227 GLU A C 1
ATOM 1674 O O . GLU A 1 213 ? 81.755 112.816 138.425 1.00 76.50 227 GLU A O 1
ATOM 1680 N N . GLN A 1 214 ? 83.769 112.523 137.484 1.00 73.01 228 GLN A N 1
ATOM 1681 C CA . GLN A 1 214 ? 84.473 112.911 138.695 1.00 73.32 228 GLN A CA 1
ATOM 1682 C C . GLN A 1 214 ? 85.826 113.490 138.321 1.00 73.53 228 GLN A C 1
ATOM 1683 O O . GLN A 1 214 ? 86.441 113.079 137.335 1.00 73.73 228 GLN A O 1
ATOM 1689 N N . ASP A 1 215 ? 86.278 114.454 139.119 1.00 76.09 229 ASP A N 1
ATOM 1690 C CA . ASP A 1 215 ? 87.574 115.090 138.938 1.00 75.74 229 ASP A CA 1
ATOM 1691 C C . ASP A 1 215 ? 88.182 115.242 140.323 1.00 76.08 229 ASP A C 1
ATOM 1692 O O . ASP A 1 215 ? 87.570 115.846 141.208 1.00 77.01 229 ASP A O 1
ATOM 1697 N N . GLY A 1 216 ? 89.379 114.701 140.506 1.00 69.10 230 GLY A N 1
ATOM 1698 C CA . GLY A 1 216 ? 90.044 114.788 141.792 1.00 68.61 230 GLY A CA 1
ATOM 1699 C C . GLY A 1 216 ? 91.333 114.001 141.774 1.00 68.73 230 GLY A C 1
ATOM 1700 O O . GLY A 1 216 ? 91.713 113.406 140.761 1.00 69.37 230 GLY A O 1
ATOM 1701 N N . THR A 1 217 ? 92.003 114.002 142.922 1.00 63.24 231 THR A N 1
ATOM 1702 C CA . THR A 1 217 ? 93.248 113.274 143.067 1.00 62.20 231 THR A CA 1
ATOM 1703 C C . THR A 1 217 ? 92.988 111.773 142.987 1.00 62.92 231 THR A C 1
ATOM 1704 O O . THR A 1 217 ? 91.866 111.317 143.219 1.00 64.45 231 THR A O 1
ATOM 1708 N N . PRO A 1 218 ? 94.008 110.983 142.638 1.00 59.54 232 PRO A N 1
ATOM 1709 C CA . PRO A 1 218 ? 93.800 109.532 142.534 1.00 60.14 232 PRO A CA 1
ATOM 1710 C C . PRO A 1 218 ? 93.248 108.902 143.799 1.00 61.13 232 PRO A C 1
ATOM 1711 O O . PRO A 1 218 ? 92.400 107.999 143.720 1.00 61.82 232 PRO A O 1
ATOM 1715 N N . ARG A 1 219 ? 93.703 109.356 144.965 1.00 65.30 233 ARG A N 1
ATOM 1716 C CA . ARG A 1 219 ? 93.168 108.847 146.221 1.00 65.15 233 ARG A CA 1
ATOM 1717 C C . ARG A 1 219 ? 91.691 109.184 146.365 1.00 65.69 233 ARG A C 1
ATOM 1718 O O . ARG A 1 219 ? 90.895 108.338 146.786 1.00 66.73 233 ARG A O 1
ATOM 1726 N N . GLU A 1 220 ? 91.303 110.399 145.997 1.00 69.92 234 GLU A N 1
ATOM 1727 C CA . GLU A 1 220 ? 89.915 110.828 146.078 1.00 70.73 234 GLU A CA 1
ATOM 1728 C C . GLU A 1 220 ? 89.015 110.092 145.104 1.00 70.63 234 GLU A C 1
ATOM 1729 O O . GLU A 1 220 ? 87.790 110.194 145.218 1.00 71.87 234 GLU A O 1
ATOM 1735 N N . ILE A 1 221 ? 89.584 109.360 144.153 1.00 62.21 235 ILE A N 1
ATOM 1736 C CA . ILE A 1 221 ? 88.813 108.570 143.211 1.00 61.95 235 ILE A CA 1
ATOM 1737 C C . ILE A 1 221 ? 88.733 107.110 143.637 1.00 62.86 235 ILE A C 1
ATOM 1738 O O . ILE A 1 221 ? 87.650 106.522 143.635 1.00 63.83 235 ILE A O 1
ATOM 1743 N N . TYR A 1 222 ? 89.860 106.511 144.020 1.00 61.59 236 TYR A N 1
ATOM 1744 C CA . TYR A 1 222 ? 89.824 105.111 144.425 1.00 60.31 236 TYR A CA 1
ATOM 1745 C C . TYR A 1 222 ? 89.200 104.918 145.799 1.00 60.88 236 TYR A C 1
ATOM 1746 O O . TYR A 1 222 ? 88.607 103.865 146.058 1.00 62.32 236 TYR A O 1
ATOM 1755 N N . GLU A 1 223 ? 89.311 105.903 146.686 1.00 63.67 237 GLU A N 1
ATOM 1756 C CA . GLU A 1 223 ? 88.842 105.752 148.056 1.00 63.81 237 GLU A CA 1
ATOM 1757 C C . GLU A 1 223 ? 87.463 106.345 148.298 1.00 65.06 237 GLU A C 1
ATOM 1758 O O . GLU A 1 223 ? 86.726 105.831 149.144 1.00 65.30 237 GLU A O 1
ATOM 1764 N N . GLU A 1 224 ? 87.093 107.408 147.591 1.00 75.26 238 GLU A N 1
ATOM 1765 C CA . GLU A 1 224 ? 85.812 108.085 147.789 1.00 75.99 238 GLU A CA 1
ATOM 1766 C C . GLU A 1 224 ? 85.105 108.264 146.452 1.00 76.00 238 GLU A C 1
ATOM 1767 O O . GLU A 1 224 ? 85.088 109.362 145.885 1.00 77.26 238 GLU A O 1
ATOM 1773 N N . PRO A 1 225 ? 84.511 107.201 145.918 1.00 68.02 239 PRO A N 1
ATOM 1774 C CA . PRO A 1 225 ? 83.719 107.341 144.694 1.00 68.24 239 PRO A CA 1
ATOM 1775 C C . PRO A 1 225 ? 82.470 108.174 144.929 1.00 69.30 239 PRO A C 1
ATOM 1776 O O . PRO A 1 225 ? 81.950 108.273 146.041 1.00 69.18 239 PRO A O 1
ATOM 1780 N N . LYS A 1 226 ? 81.992 108.786 143.847 1.00 78.45 240 LYS A N 1
ATOM 1781 C CA . LYS A 1 226 ? 80.808 109.633 143.907 1.00 78.63 240 LYS A CA 1
ATOM 1782 C C . LYS A 1 226 ? 79.543 108.918 143.460 1.00 78.76 240 LYS A C 1
ATOM 1783 O O . LYS A 1 226 ? 78.461 109.215 143.976 1.00 79.40 240 LYS A O 1
ATOM 1789 N N . ASN A 1 227 ? 79.646 107.992 142.512 1.00 74.90 241 ASN A N 1
ATOM 1790 C CA . ASN A 1 227 ? 78.494 107.230 142.057 1.00 74.70 241 ASN A CA 1
ATOM 1791 C C . ASN A 1 227 ? 78.935 105.799 141.784 1.00 74.95 241 ASN A C 1
ATOM 1792 O O . ASN A 1 227 ? 80.085 105.424 142.027 1.00 75.31 241 ASN A O 1
ATOM 1797 N N . LEU A 1 228 ? 78.003 104.997 141.273 1.00 72.78 242 LEU A N 1
ATOM 1798 C CA . LEU A 1 228 ? 78.258 103.572 141.116 1.00 72.62 242 LEU A CA 1
ATOM 1799 C C . LEU A 1 228 ? 79.168 103.274 139.932 1.00 72.65 242 LEU A C 1
ATOM 1800 O O . LEU A 1 228 ? 79.984 102.346 140.001 1.00 72.80 242 LEU A O 1
ATOM 1805 N N . PHE A 1 229 ? 79.052 104.044 138.848 1.00 71.78 243 PHE A N 1
ATOM 1806 C CA . PHE A 1 229 ? 79.888 103.804 137.676 1.00 71.51 243 PHE A CA 1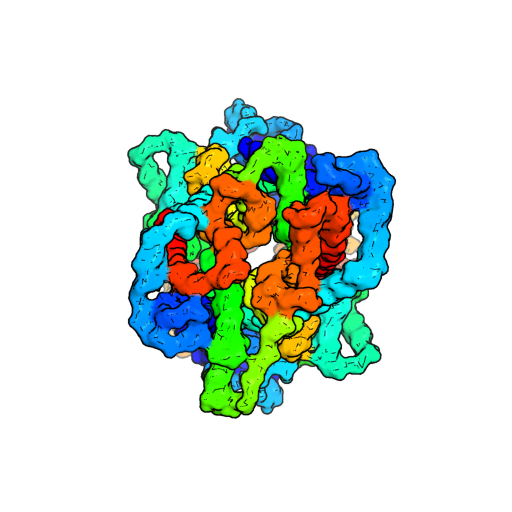
ATOM 1807 C C . PHE A 1 229 ? 81.362 104.013 137.993 1.00 71.69 243 PHE A C 1
ATOM 1808 O O . PHE A 1 229 ? 82.212 103.210 137.593 1.00 71.94 243 PHE A O 1
ATOM 1816 N N . VAL A 1 230 ? 81.689 105.100 138.693 1.00 69.49 244 VAL A N 1
ATOM 1817 C CA . VAL A 1 230 ? 83.086 105.377 139.015 1.00 68.37 244 VAL A CA 1
ATOM 1818 C C . VAL A 1 230 ? 83.639 104.312 139.949 1.00 68.27 244 VAL A C 1
ATOM 1819 O O . VAL A 1 230 ? 84.782 103.866 139.798 1.00 69.02 244 VAL A O 1
ATOM 1823 N N . ALA A 1 231 ? 82.840 103.883 140.926 1.00 64.59 245 ALA A N 1
ATOM 1824 C CA . ALA A 1 231 ? 83.291 102.841 141.840 1.00 64.38 245 ALA A CA 1
ATOM 1825 C C . ALA A 1 231 ? 83.551 101.534 141.105 1.00 64.16 245 ALA A C 1
ATOM 1826 O O . ALA A 1 231 ? 84.553 100.858 141.362 1.00 64.73 245 ALA A O 1
ATOM 1828 N N . GLY A 1 232 ? 82.663 101.160 140.183 1.00 63.78 246 GLY A N 1
ATOM 1829 C CA . GLY A 1 232 ? 82.827 99.900 139.481 1.00 63.83 246 GLY A CA 1
ATOM 1830 C C . GLY A 1 232 ? 83.835 99.924 138.356 1.00 64.40 246 GLY A C 1
ATOM 1831 O O . GLY A 1 232 ? 84.324 98.862 137.958 1.00 64.23 246 GLY A O 1
ATOM 1832 N N . PHE A 1 233 ? 84.160 101.105 137.832 1.00 65.70 247 PHE A N 1
ATOM 1833 C CA . PHE A 1 233 ? 85.084 101.194 136.708 1.00 64.94 247 PHE A CA 1
ATOM 1834 C C . PHE A 1 233 ? 86.530 101.079 137.166 1.00 65.00 247 PHE A C 1
ATOM 1835 O O . PHE A 1 233 ? 87.287 100.249 136.652 1.00 65.90 247 PHE A O 1
ATOM 1843 N N . ILE A 1 234 ? 86.929 101.898 138.127 1.00 63.74 248 ILE A N 1
ATOM 1844 C CA . ILE A 1 234 ? 88.270 101.836 138.688 1.00 63.78 248 ILE A CA 1
ATOM 1845 C C . ILE A 1 234 ? 88.258 100.889 139.875 1.00 64.62 248 ILE A C 1
ATOM 1846 O O . ILE A 1 234 ? 87.536 101.110 140.854 1.00 65.31 248 ILE A O 1
ATOM 1851 N N . GLY A 1 235 ? 89.058 99.834 139.789 1.00 70.30 249 GLY A N 1
ATOM 1852 C CA . GLY A 1 235 ? 89.026 98.817 140.809 1.00 70.55 249 GLY A CA 1
ATOM 1853 C C . GLY A 1 235 ? 87.864 97.857 140.615 1.00 71.10 249 GLY A C 1
ATOM 1854 O O . GLY A 1 235 ? 87.313 97.697 139.524 1.00 71.05 249 GLY A O 1
ATOM 1855 N N . GLU A 1 236 ? 87.497 97.209 141.716 1.00 79.10 250 GLU A N 1
ATOM 1856 C CA . GLU A 1 236 ? 86.470 96.179 141.724 1.00 79.58 250 GLU A CA 1
ATOM 1857 C C . GLU A 1 236 ? 85.775 96.197 143.077 1.00 79.23 250 GLU A C 1
ATOM 1858 O O . GLU A 1 236 ? 86.438 96.215 144.117 1.00 79.50 250 GLU A O 1
ATOM 1864 N N . ILE A 1 237 ? 84.441 96.209 143.061 1.00 67.41 251 ILE A N 1
ATOM 1865 C CA . ILE A 1 237 ? 83.663 96.528 144.250 1.00 66.29 251 ILE A CA 1
ATOM 1866 C C . ILE A 1 237 ? 82.528 95.530 144.432 1.00 66.90 251 ILE A C 1
ATOM 1867 O O . ILE A 1 237 ? 82.135 94.815 143.508 1.00 67.37 251 ILE A O 1
ATOM 1872 N N . ASN A 1 238 ? 82.010 95.489 145.659 1.00 69.46 252 ASN A N 1
ATOM 1873 C CA . ASN A 1 238 ? 80.877 94.655 146.039 1.00 69.34 252 ASN A CA 1
ATOM 1874 C C . ASN A 1 238 ? 79.713 95.560 146.411 1.00 70.71 252 ASN A C 1
ATOM 1875 O O . ASN A 1 238 ? 79.872 96.479 147.220 1.00 70.59 252 ASN A O 1
ATOM 1880 N N . MET A 1 239 ? 78.548 95.296 145.830 1.00 86.12 253 MET A N 1
ATOM 1881 C CA . MET A 1 239 ? 77.372 96.133 146.025 1.00 86.31 253 MET A CA 1
ATOM 1882 C C . MET A 1 239 ? 76.441 95.461 147.026 1.00 86.65 253 MET A C 1
ATOM 1883 O O . MET A 1 239 ? 76.004 94.327 146.807 1.00 87.93 253 MET A O 1
ATOM 1888 N N . PHE A 1 240 ? 76.137 96.156 148.117 1.00 78.56 254 PHE A N 1
ATOM 1889 C CA . PHE A 1 240 ? 75.234 95.653 149.140 1.00 78.76 254 PHE A CA 1
ATOM 1890 C C . PHE A 1 240 ? 74.011 96.553 149.239 1.00 79.36 254 PHE A C 1
ATOM 1891 O O . PHE A 1 240 ? 74.074 97.749 148.941 1.00 79.62 254 PHE A O 1
ATOM 1899 N N . ASN A 1 241 ? 72.897 95.966 149.660 1.00 80.82 255 ASN A N 1
ATOM 1900 C CA . ASN A 1 241 ? 71.635 96.676 149.800 1.00 80.28 255 ASN A CA 1
ATOM 1901 C C . ASN A 1 241 ? 71.335 96.901 151.274 1.00 81.00 255 ASN A C 1
ATOM 1902 O O . ASN A 1 241 ? 71.635 96.047 152.114 1.00 82.16 255 ASN A O 1
ATOM 1907 N N . ALA A 1 242 ? 70.751 98.054 151.588 1.00 89.27 256 ALA A N 1
ATOM 1908 C CA . ALA A 1 242 ? 70.488 98.421 152.969 1.00 90.55 256 ALA A CA 1
ATOM 1909 C C . ALA A 1 242 ? 69.158 99.150 153.081 1.00 91.23 256 ALA A C 1
ATOM 1910 O O . ALA A 1 242 ? 68.662 99.727 152.110 1.00 91.32 256 ALA A O 1
ATOM 1912 N N . THR A 1 243 ? 68.585 99.110 154.282 1.00 97.67 257 THR A N 1
ATOM 1913 C CA . THR A 1 243 ? 67.415 99.898 154.638 1.00 97.95 257 THR A CA 1
ATOM 1914 C C . THR A 1 243 ? 67.628 100.493 156.021 1.00 98.31 257 THR A C 1
ATOM 1915 O O . THR A 1 243 ? 68.046 99.794 156.948 1.00 98.31 257 THR A O 1
ATOM 1919 N N . VAL A 1 244 ? 67.336 101.782 156.157 1.00 107.57 258 VAL A N 1
ATOM 1920 C CA . VAL A 1 244 ? 67.650 102.517 157.376 1.00 108.17 258 VAL A CA 1
ATOM 1921 C C . VAL A 1 244 ? 66.586 102.241 158.427 1.00 108.16 258 VAL A C 1
ATOM 1922 O O . VAL A 1 244 ? 65.385 102.368 158.164 1.00 108.32 258 VAL A O 1
ATOM 1926 N N . ILE A 1 245 ? 67.025 101.864 159.623 1.00 110.96 259 ILE A N 1
ATOM 1927 C CA . ILE A 1 245 ? 66.117 101.656 160.744 1.00 111.02 259 ILE A CA 1
ATOM 1928 C C . ILE A 1 245 ? 66.066 102.879 161.646 1.00 111.37 259 ILE A C 1
ATOM 1929 O O . ILE A 1 245 ? 65.013 103.496 161.818 1.00 111.86 259 ILE A O 1
ATOM 1934 N N . GLU A 1 246 ? 67.202 103.253 162.226 1.00 117.20 260 GLU A N 1
ATOM 1935 C CA . GLU A 1 246 ? 67.260 104.388 163.135 1.00 117.59 260 GLU A CA 1
ATOM 1936 C C . GLU A 1 246 ? 68.684 104.919 163.157 1.00 117.13 260 GLU A C 1
ATOM 1937 O O . GLU A 1 246 ? 69.622 104.263 162.698 1.00 117.55 260 GLU A O 1
ATOM 1943 N N . ARG A 1 247 ? 68.833 106.124 163.699 1.00 106.61 261 ARG A N 1
ATOM 1944 C CA . ARG A 1 247 ? 70.125 106.779 163.835 1.00 106.25 261 ARG A CA 1
ATOM 1945 C C . ARG A 1 247 ? 70.492 106.851 165.307 1.00 106.41 261 ARG A C 1
ATOM 1946 O O . ARG A 1 247 ? 69.670 107.256 166.135 1.00 106.75 261 ARG A O 1
ATOM 1954 N N . LEU A 1 248 ? 71.723 106.462 165.631 1.00 112.73 262 LEU A N 1
ATOM 1955 C CA . LEU A 1 248 ? 72.200 106.540 167.007 1.00 113.30 262 LEU A CA 1
ATOM 1956 C C . LEU A 1 248 ? 72.746 107.930 167.320 1.00 113.61 262 LEU A C 1
ATOM 1957 O O . LEU A 1 248 ? 72.280 108.594 168.251 1.00 113.93 262 LEU A O 1
ATOM 1962 N N . ASP A 1 249 ? 73.733 108.380 166.549 1.00 116.40 263 ASP A N 1
ATOM 1963 C CA . ASP A 1 249 ? 74.289 109.714 166.726 1.00 116.75 263 ASP A CA 1
ATOM 1964 C C . ASP A 1 249 ? 74.654 110.331 165.383 1.00 116.95 263 ASP A C 1
ATOM 1965 O O . ASP A 1 249 ? 74.252 109.826 164.331 1.00 116.83 263 ASP A O 1
ATOM 1970 N N . GLU A 1 250 ? 75.422 111.420 165.411 1.00 118.25 264 GLU A N 1
ATOM 1971 C CA . GLU A 1 250 ? 75.680 112.217 164.218 1.00 118.26 264 GLU A CA 1
ATOM 1972 C C . GLU A 1 250 ? 76.392 111.453 163.108 1.00 117.89 264 GLU A C 1
ATOM 1973 O O . GLU A 1 250 ? 76.266 111.844 161.943 1.00 117.67 264 GLU A O 1
ATOM 1979 N N . GLN A 1 251 ? 77.126 110.382 163.420 1.00 113.12 265 GLN A N 1
ATOM 1980 C CA . GLN A 1 251 ? 77.924 109.720 162.396 1.00 112.86 265 GLN A CA 1
ATOM 1981 C C . GLN A 1 251 ? 77.746 108.207 162.360 1.00 112.57 265 GLN A C 1
ATOM 1982 O O . GLN A 1 251 ? 78.409 107.545 161.551 1.00 112.10 265 GLN A O 1
ATOM 1988 N N . ARG A 1 252 ? 76.888 107.635 163.199 1.00 110.95 266 ARG A N 1
ATOM 1989 C CA . ARG A 1 252 ? 76.651 106.201 163.215 1.00 110.12 266 ARG A CA 1
ATOM 1990 C C . ARG A 1 252 ? 75.159 105.930 163.084 1.00 110.07 266 ARG A C 1
ATOM 1991 O O . ARG A 1 252 ? 74.340 106.510 163.802 1.00 110.98 266 ARG A O 1
ATOM 1999 N N . VAL A 1 253 ? 74.816 105.042 162.156 1.00 101.44 267 VAL A N 1
ATOM 2000 C CA . VAL A 1 253 ? 73.428 104.756 161.812 1.00 101.42 267 VAL A CA 1
ATOM 2001 C C . VAL A 1 253 ? 73.229 103.247 161.774 1.00 101.99 267 VAL A C 1
ATOM 2002 O O . VAL A 1 253 ? 74.019 102.522 161.162 1.00 102.13 267 VAL A O 1
ATOM 2006 N N . ARG A 1 254 ? 72.171 102.777 162.429 1.00 111.72 268 ARG A N 1
ATOM 2007 C CA . ARG A 1 254 ? 71.795 101.370 162.406 1.00 111.44 268 ARG A CA 1
ATOM 2008 C C . ARG A 1 254 ? 70.956 101.090 161.170 1.00 111.46 268 ARG A C 1
ATOM 2009 O O . ARG A 1 254 ? 70.018 101.833 160.867 1.00 112.06 268 ARG A O 1
ATOM 2017 N N . ALA A 1 255 ? 71.297 100.020 160.461 1.00 106.07 269 ALA A N 1
ATOM 2018 C CA . ALA A 1 255 ? 70.549 99.614 159.284 1.00 106.30 269 ALA A CA 1
ATOM 2019 C C . ALA A 1 255 ? 70.757 98.125 159.070 1.00 106.19 269 ALA A C 1
ATOM 2020 O O . ALA A 1 255 ? 71.702 97.531 159.594 1.00 106.32 269 ALA A O 1
ATOM 2022 N N . ASN A 1 256 ? 69.864 97.525 158.294 1.00 103.37 270 ASN A N 1
ATOM 2023 C CA . ASN A 1 256 ? 69.960 96.110 157.953 1.00 103.52 270 ASN A CA 1
ATOM 2024 C C . ASN A 1 256 ? 70.599 96.003 156.572 1.00 103.46 270 ASN A C 1
ATOM 2025 O O . ASN A 1 256 ? 70.398 96.864 155.713 1.00 103.28 270 ASN A O 1
ATOM 2030 N N . VAL A 1 257 ? 71.450 94.999 156.395 1.00 100.04 271 VAL A N 1
ATOM 2031 C CA . VAL A 1 257 ? 72.113 94.743 155.123 1.00 99.19 271 VAL A CA 1
ATOM 2032 C C . VAL A 1 257 ? 71.955 93.264 154.805 1.00 99.30 271 VAL A C 1
ATOM 2033 O O . VAL A 1 257 ? 72.501 92.406 155.507 1.00 99.93 271 VAL A O 1
ATOM 2037 N N . GLU A 1 258 ? 71.207 92.966 153.745 1.00 104.30 272 GLU A N 1
ATOM 2038 C CA . GLU A 1 258 ? 70.981 91.594 153.298 1.00 105.08 272 GLU A CA 1
ATOM 2039 C C . GLU A 1 258 ? 70.450 90.715 154.429 1.00 105.55 272 GLU A C 1
ATOM 2040 O O . GLU A 1 258 ? 70.832 89.552 154.575 1.00 105.82 272 GLU A O 1
ATOM 2046 N N . GLY A 1 259 ? 69.557 91.279 155.239 1.00 99.68 273 GLY A N 1
ATOM 2047 C CA . GLY A 1 259 ? 68.900 90.532 156.287 1.00 99.21 273 GLY A CA 1
ATOM 2048 C C . GLY A 1 259 ? 69.609 90.496 157.623 1.00 99.54 273 GLY A C 1
ATOM 2049 O O . GLY A 1 259 ? 69.119 89.830 158.543 1.00 99.92 273 GLY A O 1
ATOM 2050 N N . ARG A 1 260 ? 70.737 91.183 157.767 1.00 107.23 274 ARG A N 1
ATOM 2051 C CA . ARG A 1 260 ? 71.474 91.222 159.021 1.00 107.71 274 ARG A CA 1
ATOM 2052 C C . ARG A 1 260 ? 71.674 92.673 159.437 1.00 108.24 274 ARG A C 1
ATOM 2053 O O . ARG A 1 260 ? 71.778 93.573 158.600 1.00 108.50 274 ARG A O 1
ATOM 2061 N N . GLU A 1 261 ? 71.738 92.895 160.746 1.00 113.23 275 GLU A N 1
ATOM 2062 C CA . GLU A 1 261 ? 71.801 94.235 161.316 1.00 113.27 275 GLU A CA 1
ATOM 2063 C C . GLU A 1 261 ? 73.215 94.541 161.787 1.00 112.94 275 GLU A C 1
ATOM 2064 O O . GLU A 1 261 ? 73.836 93.721 162.472 1.00 113.42 275 GLU A O 1
ATOM 2070 N N . CYS A 1 262 ? 73.717 95.719 161.422 1.00 98.87 276 CYS A N 1
ATOM 2071 C CA . CYS A 1 262 ? 75.001 96.190 161.918 1.00 98.37 276 CYS A CA 1
ATOM 2072 C C . CYS A 1 262 ? 75.047 97.707 161.824 1.00 97.83 276 CYS A C 1
ATOM 2073 O O . CYS A 1 262 ? 74.205 98.336 161.180 1.00 98.21 276 CYS A O 1
ATOM 2076 N N . ASN A 1 263 ? 76.047 98.286 162.478 1.00 94.31 277 ASN A N 1
ATOM 2077 C CA . ASN A 1 263 ? 76.254 99.727 162.502 1.00 94.13 277 ASN A CA 1
ATOM 2078 C C . ASN A 1 263 ? 77.061 100.149 161.282 1.00 94.16 277 ASN A C 1
ATOM 2079 O O . ASN A 1 263 ? 77.994 99.448 160.878 1.00 94.47 277 ASN A O 1
ATOM 2084 N N . ILE A 1 264 ? 76.691 101.284 160.687 1.00 86.35 278 ILE A N 1
ATOM 2085 C CA . ILE A 1 264 ? 77.414 101.845 159.556 1.00 85.13 278 ILE A CA 1
ATOM 2086 C C . ILE A 1 264 ? 77.617 103.336 159.788 1.00 86.12 278 ILE A C 1
ATOM 2087 O O . ILE A 1 264 ? 76.871 103.984 160.524 1.00 87.46 278 ILE A O 1
ATOM 2092 N N . TYR A 1 265 ? 78.649 103.874 159.144 1.00 90.72 279 TYR A N 1
ATOM 2093 C CA . TYR A 1 265 ? 79.044 105.273 159.281 1.00 91.29 279 TYR A CA 1
ATOM 2094 C C . TYR A 1 265 ? 78.498 106.057 158.095 1.00 91.29 279 TYR A C 1
ATOM 2095 O O . TYR A 1 265 ? 78.969 105.891 156.966 1.00 91.70 279 TYR A O 1
ATOM 2104 N N . VAL A 1 266 ? 77.511 106.910 158.353 1.00 90.59 280 VAL A N 1
ATOM 2105 C CA . VAL A 1 266 ? 76.889 107.743 157.329 1.00 90.17 280 VAL A CA 1
ATOM 2106 C C . VAL A 1 266 ? 76.983 109.186 157.802 1.00 91.10 280 VAL A C 1
ATOM 2107 O O . VAL A 1 266 ? 76.629 109.491 158.947 1.00 91.83 280 VAL A O 1
ATOM 2111 N N . ASN A 1 267 ? 77.465 110.073 156.929 1.00 90.16 281 ASN A N 1
ATOM 2112 C CA . ASN A 1 267 ? 77.657 111.464 157.325 1.00 89.84 281 ASN A CA 1
ATOM 2113 C C . ASN A 1 267 ? 76.467 112.331 156.933 1.00 89.60 281 ASN A C 1
ATOM 2114 O O . ASN A 1 267 ? 76.001 113.149 157.734 1.00 90.25 281 ASN A O 1
ATOM 2119 N N . PHE A 1 268 ? 75.963 112.173 155.712 1.00 83.93 282 PHE A N 1
ATOM 2120 C CA . PHE A 1 268 ? 74.857 113.004 155.265 1.00 83.69 282 PHE A CA 1
ATOM 2121 C C . PHE A 1 268 ? 73.538 112.521 155.866 1.00 84.38 282 PHE A C 1
ATOM 2122 O O . PHE A 1 268 ? 73.421 111.397 156.362 1.00 85.04 282 PHE A O 1
ATOM 2130 N N . ALA A 1 269 ? 72.538 113.397 155.817 1.00 86.78 283 ALA A N 1
ATOM 2131 C CA . ALA A 1 269 ? 71.274 113.161 156.503 1.00 87.44 283 ALA A CA 1
ATOM 2132 C C . ALA A 1 269 ? 70.442 112.111 155.778 1.00 88.10 283 ALA A C 1
ATOM 2133 O O . ALA A 1 269 ? 70.363 112.108 154.545 1.00 87.36 283 ALA A O 1
ATOM 2135 N N . VAL A 1 270 ? 69.814 111.223 156.554 1.00 98.34 284 VAL A N 1
ATOM 2136 C CA . VAL A 1 270 ? 68.942 110.179 156.030 1.00 98.79 284 VAL A CA 1
ATOM 2137 C C . VAL A 1 270 ? 67.701 110.095 156.907 1.00 99.40 284 VAL A C 1
ATOM 2138 O O . VAL A 1 270 ? 67.673 110.592 158.034 1.00 99.00 284 VAL A O 1
ATOM 2142 N N . GLU A 1 271 ? 66.669 109.450 156.375 1.00 112.98 285 GLU A N 1
ATOM 2143 C CA . GLU A 1 271 ? 65.416 109.249 157.084 1.00 113.74 285 GLU A CA 1
ATOM 2144 C C . GLU A 1 271 ? 65.041 107.775 157.064 1.00 113.78 285 GLU A C 1
ATOM 2145 O O . GLU A 1 271 ? 65.440 107.042 156.153 1.00 113.52 285 GLU A O 1
ATOM 2151 N N . PRO A 1 272 ? 64.289 107.311 158.063 1.00 108.77 286 PRO A N 1
ATOM 2152 C CA . PRO A 1 272 ? 63.900 105.896 158.095 1.00 108.40 286 PRO A CA 1
ATOM 2153 C C . PRO A 1 272 ? 63.080 105.509 156.874 1.00 108.14 286 PRO A C 1
ATOM 2154 O O . PRO A 1 272 ? 62.264 106.286 156.376 1.00 108.26 286 PRO A O 1
ATOM 2158 N N . GLY A 1 273 ? 63.306 104.288 156.396 1.00 107.76 287 GLY A N 1
ATOM 2159 C CA . GLY A 1 273 ? 62.674 103.800 155.191 1.00 107.77 287 GLY A CA 1
ATOM 2160 C C . GLY A 1 273 ? 63.443 104.057 153.914 1.00 108.06 287 GLY A C 1
ATOM 2161 O O . GLY A 1 273 ? 63.018 103.587 152.851 1.00 107.95 287 GLY A O 1
ATOM 2162 N N . GLN A 1 274 ? 64.554 104.783 153.981 1.00 106.67 288 GLN A N 1
ATOM 2163 C CA . GLN A 1 274 ? 65.366 105.076 152.811 1.00 105.94 288 GLN A CA 1
ATOM 2164 C C . GLN A 1 274 ? 66.297 103.913 152.502 1.00 105.34 288 GLN A C 1
ATOM 2165 O O . GLN A 1 274 ? 66.831 103.264 153.404 1.00 105.81 288 GLN A O 1
ATOM 2171 N N . LYS A 1 275 ? 66.490 103.657 151.214 1.00 94.58 289 LYS A N 1
ATOM 2172 C CA . LYS A 1 275 ? 67.380 102.600 150.763 1.00 94.17 289 LYS A CA 1
ATOM 2173 C C . LYS A 1 275 ? 68.753 103.168 150.430 1.00 93.85 289 LYS A C 1
ATOM 2174 O O . LYS A 1 275 ? 68.877 104.268 149.886 1.00 94.52 289 LYS A O 1
ATOM 2180 N N . LEU A 1 276 ? 69.788 102.404 150.768 1.00 85.05 290 LEU A N 1
ATOM 2181 C CA . LEU A 1 276 ? 71.159 102.841 150.570 1.00 84.54 290 LEU A CA 1
ATOM 2182 C C . LEU A 1 276 ? 71.958 101.717 149.930 1.00 85.11 290 LEU A C 1
ATOM 2183 O O . LEU A 1 276 ? 71.538 100.558 149.907 1.00 85.42 290 LEU A O 1
ATOM 2188 N N . HIS A 1 277 ? 73.126 102.081 149.407 1.00 79.56 291 HIS A N 1
ATOM 2189 C CA . HIS A 1 277 ? 74.095 101.135 148.871 1.00 77.90 291 HIS A CA 1
ATOM 2190 C C . HIS A 1 277 ? 75.337 101.187 149.745 1.00 76.98 291 HIS A C 1
ATOM 2191 O O . HIS A 1 277 ? 75.927 102.257 149.922 1.00 78.06 291 HIS A O 1
ATOM 2198 N N . VAL A 1 278 ? 75.731 100.043 150.287 1.00 67.47 292 VAL A N 1
ATOM 2199 C CA . VAL A 1 278 ? 76.956 99.925 151.064 1.00 66.91 292 VAL A CA 1
ATOM 2200 C C . VAL A 1 278 ? 77.982 99.206 150.205 1.00 68.04 292 VAL A C 1
ATOM 2201 O O . VAL A 1 278 ? 77.752 98.074 149.764 1.00 69.26 292 VAL A O 1
ATOM 2205 N N . LEU A 1 279 ? 79.110 99.861 149.960 1.00 66.79 293 LEU A N 1
ATOM 2206 C CA . LEU A 1 279 ? 80.138 99.354 149.065 1.00 66.00 293 LEU A CA 1
ATOM 2207 C C . LEU A 1 279 ? 81.375 98.980 149.866 1.00 66.72 293 LEU A C 1
ATOM 2208 O O . LEU A 1 279 ? 81.862 99.776 150.674 1.00 67.86 293 LEU A O 1
ATOM 2213 N N . LEU A 1 280 ? 81.879 97.771 149.639 1.00 64.53 294 LEU A N 1
ATOM 2214 C CA . LEU A 1 280 ? 83.088 97.280 150.279 1.00 63.48 294 LEU A CA 1
ATOM 2215 C C . LEU A 1 280 ? 84.009 96.703 149.217 1.00 63.84 294 LEU A C 1
ATOM 2216 O O . LEU A 1 280 ? 83.543 96.176 148.204 1.00 64.85 294 LEU A O 1
ATOM 2221 N N . ARG A 1 281 ? 85.297 96.800 149.448 1.00 64.13 295 ARG A N 1
ATOM 2222 C CA . ARG A 1 281 ? 86.246 96.291 148.474 1.00 64.51 295 ARG A CA 1
ATOM 2223 C C . ARG A 1 281 ? 86.763 94.918 148.891 1.00 64.63 295 ARG A C 1
ATOM 2224 O O . ARG A 1 281 ? 86.725 94.569 150.074 1.00 65.70 295 ARG A O 1
ATOM 2232 N N . PRO A 1 282 ? 87.238 94.113 147.934 1.00 64.82 296 PRO A N 1
ATOM 2233 C CA . PRO A 1 282 ? 87.654 92.742 148.273 1.00 65.42 296 PRO A CA 1
ATOM 2234 C C . PRO A 1 282 ? 88.730 92.658 149.338 1.00 65.96 296 PRO A C 1
ATOM 2235 O O . PRO A 1 282 ? 88.709 91.732 150.156 1.00 66.80 296 PRO A O 1
ATOM 2239 N N . GLU A 1 283 ? 89.671 93.592 149.358 1.00 67.11 297 GLU A N 1
ATOM 2240 C CA . GLU A 1 283 ? 90.771 93.523 150.308 1.00 67.08 297 GLU A CA 1
ATOM 2241 C C . GLU A 1 283 ? 90.377 93.984 151.701 1.00 67.36 297 GLU A C 1
ATOM 2242 O O . GLU A 1 283 ? 91.197 93.894 152.618 1.00 68.13 297 GLU A O 1
ATOM 2248 N N . ASP A 1 284 ? 89.152 94.473 151.880 1.00 69.51 298 ASP A N 1
ATOM 2249 C CA . ASP A 1 284 ? 88.687 94.953 153.171 1.00 69.97 298 ASP A CA 1
ATOM 2250 C C . ASP A 1 284 ? 87.732 93.992 153.865 1.00 70.82 298 ASP A C 1
ATOM 2251 O O . ASP A 1 284 ? 87.313 94.273 154.992 1.00 71.28 298 ASP A O 1
ATOM 2256 N N . LEU A 1 285 ? 87.374 92.881 153.231 1.00 65.66 299 LEU A N 1
ATOM 2257 C CA . LEU A 1 285 ? 86.517 91.878 153.842 1.00 64.44 299 LEU A CA 1
ATOM 2258 C C . LEU A 1 285 ? 87.360 90.774 154.464 1.00 65.50 299 LEU A C 1
ATOM 2259 O O . LEU A 1 285 ? 88.427 90.422 153.957 1.00 66.13 299 LEU A O 1
ATOM 2264 N N . ARG A 1 286 ? 86.871 90.231 155.575 1.00 76.42 300 ARG A N 1
ATOM 2265 C CA . ARG A 1 286 ? 87.566 89.179 156.300 1.00 77.18 300 ARG A CA 1
ATOM 2266 C C . ARG A 1 286 ? 86.641 87.990 156.509 1.00 79.34 300 ARG A C 1
ATOM 2267 O O . ARG A 1 286 ? 85.468 88.158 156.856 1.00 80.12 300 ARG A O 1
ATOM 2275 N N . VAL A 1 287 ? 87.178 86.792 156.299 1.00 84.07 301 VAL A N 1
ATOM 2276 C CA . VAL A 1 287 ? 86.459 85.545 156.535 1.00 83.94 301 VAL A CA 1
ATOM 2277 C C . VAL A 1 287 ? 87.045 84.896 157.779 1.00 84.75 301 VAL A C 1
ATOM 2278 O O . VAL A 1 287 ? 88.243 84.595 157.825 1.00 84.77 301 VAL A O 1
ATOM 2282 N N . GLU A 1 288 ? 86.206 84.677 158.786 1.00 106.49 302 GLU A N 1
ATOM 2283 C CA . GLU A 1 288 ? 86.648 84.166 160.072 1.00 108.14 302 GLU A CA 1
ATOM 2284 C C . GLU A 1 288 ? 85.722 83.048 160.528 1.00 109.57 302 GLU A C 1
ATOM 2285 O O . GLU A 1 288 ? 84.573 82.941 160.091 1.00 109.49 302 GLU A O 1
ATOM 2291 N N . GLU A 1 289 ? 86.238 82.210 161.423 1.00 128.79 303 GLU A N 1
ATOM 2292 C CA . GLU A 1 289 ? 85.483 81.091 161.964 1.00 129.40 303 GLU A CA 1
ATOM 2293 C C . GLU A 1 289 ? 84.394 81.594 162.900 1.00 129.97 303 GLU A C 1
ATOM 2294 O O . GLU A 1 289 ? 84.599 82.545 163.659 1.00 130.32 303 GLU A O 1
ATOM 2300 N N . ILE A 1 290 ? 83.233 80.943 162.844 1.00 131.92 304 ILE A N 1
ATOM 2301 C CA . ILE A 1 290 ? 82.084 81.359 163.638 1.00 132.27 304 ILE A CA 1
ATOM 2302 C C . ILE A 1 290 ? 81.855 80.465 164.854 1.00 133.16 304 ILE A C 1
ATOM 2303 O O . ILE A 1 290 ? 81.118 80.864 165.768 1.00 132.90 304 ILE A O 1
ATOM 2308 N N . ASN A 1 291 ? 82.471 79.279 164.900 1.00 150.33 305 ASN A N 1
ATOM 2309 C CA . ASN A 1 291 ? 82.258 78.375 166.027 1.00 150.92 305 ASN A CA 1
ATOM 2310 C C . ASN A 1 291 ? 82.714 79.006 167.336 1.00 151.13 305 ASN A C 1
ATOM 2311 O O . ASN A 1 291 ? 82.020 78.912 168.356 1.00 150.86 305 ASN A O 1
ATOM 2316 N N . ASP A 1 292 ? 83.877 79.653 167.329 1.00 158.03 306 ASP A N 1
ATOM 2317 C CA . ASP A 1 292 ? 84.374 80.414 168.472 1.00 158.31 306 ASP A CA 1
ATOM 2318 C C . ASP A 1 292 ? 84.378 81.909 168.184 1.00 158.23 306 ASP A C 1
ATOM 2319 O O . ASP A 1 292 ? 85.301 82.627 168.580 1.00 158.29 306 ASP A O 1
ATOM 2324 N N . ASP A 1 293 ? 83.353 82.394 167.482 1.00 154.82 307 ASP A N 1
ATOM 2325 C CA . ASP A 1 293 ? 83.289 83.786 167.050 1.00 154.86 307 ASP A CA 1
ATOM 2326 C C . ASP A 1 293 ? 83.306 84.748 168.231 1.00 155.36 307 ASP A C 1
ATOM 2327 O O . ASP A 1 293 ? 84.241 85.542 168.366 1.00 155.29 307 ASP A O 1
ATOM 2332 N N . ASN A 1 294 ? 82.247 84.709 169.048 1.00 158.67 308 ASN A N 1
ATOM 2333 C CA . ASN A 1 294 ? 82.084 85.457 170.296 1.00 158.72 308 ASN A CA 1
ATOM 2334 C C . ASN A 1 294 ? 82.606 86.891 170.217 1.00 158.69 308 ASN A C 1
ATOM 2335 O O . ASN A 1 294 ? 83.083 87.441 171.215 1.00 158.61 308 ASN A O 1
ATOM 2340 N N . HIS A 1 295 ? 82.496 87.512 169.042 1.00 156.88 309 HIS A N 1
ATOM 2341 C CA . HIS A 1 295 ? 83.016 88.857 168.824 1.00 156.83 309 HIS A CA 1
ATOM 2342 C C . HIS A 1 295 ? 81.916 89.849 168.474 1.00 156.75 309 HIS A C 1
ATOM 2343 O O . HIS A 1 295 ? 81.781 90.873 169.151 1.00 156.56 309 HIS A O 1
ATOM 2350 N N . ALA A 1 296 ? 81.117 89.570 167.446 1.00 153.48 310 ALA A N 1
ATOM 2351 C CA . ALA A 1 296 ? 80.068 90.472 166.985 1.00 153.10 310 ALA A CA 1
ATOM 2352 C C . ALA A 1 296 ? 79.227 89.728 165.955 1.00 152.95 310 ALA A C 1
ATOM 2353 O O . ALA A 1 296 ? 79.472 88.556 165.652 1.00 152.85 310 ALA A O 1
ATOM 2355 N N . GLU A 1 297 ? 78.227 90.426 165.423 1.00 145.83 311 GLU A N 1
ATOM 2356 C CA . GLU A 1 297 ? 77.369 89.863 164.391 1.00 145.37 311 GLU A CA 1
ATOM 2357 C C . GLU A 1 297 ? 77.935 90.154 163.006 1.00 144.42 311 GLU A C 1
ATOM 2358 O O . GLU A 1 297 ? 78.505 91.222 162.763 1.00 144.32 311 GLU A O 1
ATOM 2364 N N . GLY A 1 298 ? 77.774 89.195 162.099 1.00 121.27 312 GLY A N 1
ATOM 2365 C CA . GLY A 1 298 ? 78.264 89.346 160.742 1.00 119.55 312 GLY A CA 1
ATOM 2366 C C . GLY A 1 298 ? 77.454 88.503 159.782 1.00 118.84 312 GLY A C 1
ATOM 2367 O O . GLY A 1 298 ? 76.537 87.778 160.181 1.00 119.33 312 GLY A O 1
ATOM 2368 N N . LEU A 1 299 ? 77.798 88.614 158.503 1.00 101.06 313 LEU A N 1
ATOM 2369 C CA . LEU A 1 299 ? 77.103 87.853 157.477 1.00 100.95 313 LEU A CA 1
ATOM 2370 C C . LEU A 1 299 ? 77.515 86.383 157.525 1.00 101.17 313 LEU A C 1
ATOM 2371 O O . LEU A 1 299 ? 78.607 86.029 157.975 1.00 101.28 313 LEU A O 1
ATOM 2376 N N . ILE A 1 300 ? 76.613 85.519 157.059 1.00 101.07 314 ILE A N 1
ATOM 2377 C CA . ILE A 1 300 ? 76.826 84.076 157.021 1.00 101.02 314 ILE A CA 1
ATOM 2378 C C . ILE A 1 300 ? 76.784 83.608 155.573 1.00 101.31 314 ILE A C 1
ATOM 2379 O O . ILE A 1 300 ? 75.881 83.982 154.817 1.00 101.70 314 ILE A O 1
ATOM 2384 N N . GLY A 1 301 ? 77.758 82.786 155.193 1.00 103.66 315 GLY A N 1
ATOM 2385 C CA . GLY A 1 301 ? 77.800 82.237 153.848 1.00 103.78 315 GLY A CA 1
ATOM 2386 C C . GLY A 1 301 ? 78.832 81.136 153.747 1.00 103.88 315 GLY A C 1
ATOM 2387 O O . GLY A 1 301 ? 79.597 80.882 154.682 1.00 103.95 315 GLY A O 1
ATOM 2388 N N . TYR A 1 302 ? 78.846 80.484 152.584 1.00 102.24 316 TYR A N 1
ATOM 2389 C CA . TYR A 1 302 ? 79.752 79.378 152.305 1.00 101.75 316 TYR A CA 1
ATOM 2390 C C . TYR A 1 302 ? 80.806 79.788 151.288 1.00 101.32 316 TYR A C 1
ATOM 2391 O O . TYR A 1 302 ? 80.636 80.761 150.549 1.00 101.71 316 TYR A O 1
ATOM 2400 N N . VAL A 1 303 ? 81.892 79.021 151.250 1.00 95.11 317 VAL A N 1
ATOM 2401 C CA . VAL A 1 303 ? 82.979 79.237 150.301 1.00 94.73 317 VAL A CA 1
ATOM 2402 C C . VAL A 1 303 ? 82.811 78.223 149.175 1.00 94.72 317 VAL A C 1
ATOM 2403 O O . VAL A 1 303 ? 82.739 77.017 149.413 1.00 95.48 317 VAL A O 1
ATOM 2407 N N . ARG A 1 304 ? 82.751 78.716 147.939 1.00 95.66 318 ARG A N 1
ATOM 2408 C CA . ARG A 1 304 ? 82.582 77.824 146.799 1.00 96.11 318 ARG A CA 1
ATOM 2409 C C . ARG A 1 304 ? 83.911 77.533 146.115 1.00 96.80 318 ARG A C 1
ATOM 2410 O O . ARG A 1 304 ? 84.285 76.369 145.938 1.00 97.15 318 ARG A O 1
ATOM 2418 N N . GLU A 1 305 ? 84.640 78.577 145.724 1.00 101.31 319 GLU A N 1
ATOM 2419 C CA . GLU A 1 305 ? 85.857 78.418 144.940 1.00 101.35 319 GLU A CA 1
ATOM 2420 C C . GLU A 1 305 ? 87.012 79.138 145.614 1.00 100.49 319 GLU A C 1
ATOM 2421 O O . GLU A 1 305 ? 86.828 80.213 146.191 1.00 100.75 319 GLU A O 1
ATOM 2427 N N . ARG A 1 306 ? 88.193 78.541 145.537 1.00 89.46 320 ARG A N 1
ATOM 2428 C CA . ARG A 1 306 ? 89.440 79.162 145.964 1.00 88.89 320 ARG A CA 1
ATOM 2429 C C . ARG A 1 306 ? 90.376 79.194 144.763 1.00 89.07 320 ARG A C 1
ATOM 2430 O O . ARG A 1 306 ? 90.864 78.147 144.324 1.00 89.66 320 ARG A O 1
ATOM 2438 N N . ASN A 1 307 ? 90.628 80.386 144.235 1.00 80.92 321 ASN A N 1
ATOM 2439 C CA . ASN A 1 307 ? 91.476 80.564 143.066 1.00 79.91 321 ASN A CA 1
ATOM 2440 C C . ASN A 1 307 ? 92.838 81.087 143.492 1.00 79.59 321 ASN A C 1
ATOM 2441 O O . ASN A 1 307 ? 92.929 82.065 144.240 1.00 80.51 321 ASN A O 1
ATOM 2446 N N . TYR A 1 308 ? 93.888 80.433 143.012 1.00 70.18 322 TYR A N 1
ATOM 2447 C CA . TYR A 1 308 ? 95.258 80.838 143.281 1.00 69.36 322 TYR A CA 1
ATOM 2448 C C . TYR A 1 308 ? 95.775 81.643 142.099 1.00 69.73 322 TYR A C 1
ATOM 2449 O O . TYR A 1 308 ? 95.891 81.119 140.988 1.00 69.99 322 TYR A O 1
ATOM 2458 N N . LYS A 1 309 ? 96.087 82.917 142.341 1.00 73.14 323 LYS A N 1
ATOM 2459 C CA . LYS A 1 309 ? 96.483 83.831 141.278 1.00 72.83 323 LYS A CA 1
ATOM 2460 C C . LYS A 1 309 ? 97.932 84.272 141.417 1.00 72.59 323 LYS A C 1
ATOM 2461 O O . LYS A 1 309 ? 98.324 85.286 140.835 1.00 73.10 323 LYS A O 1
ATOM 2467 N N . GLY A 1 310 ? 98.737 83.531 142.169 1.00 74.21 324 GLY A N 1
ATOM 2468 C CA . GLY A 1 310 ? 100.107 83.924 142.410 1.00 74.42 324 GLY A CA 1
ATOM 2469 C C . GLY A 1 310 ? 100.295 84.530 143.782 1.00 74.80 324 GLY A C 1
ATOM 2470 O O . GLY A 1 310 ? 100.374 83.814 144.783 1.00 75.50 324 GLY A O 1
ATOM 2471 N N . MET A 1 311 ? 100.371 85.852 143.838 1.00 72.36 325 MET A N 1
ATOM 2472 C CA . MET A 1 311 ? 100.563 86.575 145.084 1.00 71.83 325 MET A CA 1
ATOM 2473 C C . MET A 1 311 ? 99.291 86.671 145.920 1.00 72.50 325 MET A C 1
ATOM 2474 O O . MET A 1 311 ? 99.381 86.858 147.137 1.00 73.29 325 MET A O 1
ATOM 2479 N N . THR A 1 312 ? 98.117 86.491 145.319 1.00 73.35 326 THR A N 1
ATOM 2480 C CA . THR A 1 312 ? 96.852 86.674 146.014 1.00 73.31 326 THR A CA 1
ATOM 2481 C C . THR A 1 312 ? 95.948 85.466 145.810 1.00 73.69 326 THR A C 1
ATOM 2482 O O . THR A 1 312 ? 96.061 84.733 144.826 1.00 74.85 326 THR A O 1
ATOM 2486 N N . LEU A 1 313 ? 95.043 85.272 146.766 1.00 72.36 327 LEU A N 1
ATOM 2487 C CA . LEU A 1 313 ? 94.019 84.237 146.715 1.00 71.84 327 LEU A CA 1
ATOM 2488 C C . LEU A 1 313 ? 92.651 84.896 146.657 1.00 72.83 327 LEU A C 1
ATOM 2489 O O . LEU A 1 313 ? 92.297 85.675 147.547 1.00 73.55 327 LEU A O 1
ATOM 2494 N N . GLU A 1 314 ? 91.885 84.578 145.621 1.00 80.43 328 GLU A N 1
ATOM 2495 C CA . GLU A 1 314 ? 90.550 85.122 145.426 1.00 80.73 328 GLU A CA 1
ATOM 2496 C C . GLU A 1 314 ? 89.530 84.049 145.773 1.00 81.29 328 GLU A C 1
ATOM 2497 O O . GLU A 1 314 ? 89.578 82.943 145.224 1.00 82.61 328 GLU A O 1
ATOM 2503 N N . SER A 1 315 ? 88.611 84.375 146.674 1.00 78.11 329 SER A N 1
ATOM 2504 C CA . SER A 1 315 ? 87.592 83.447 147.131 1.00 78.43 329 SER A CA 1
ATOM 2505 C C . SER A 1 315 ? 86.215 83.968 146.755 1.00 79.37 329 SER A C 1
ATOM 2506 O O . SER A 1 315 ? 85.912 85.147 146.957 1.00 80.54 329 SER A O 1
ATOM 2509 N N . VAL A 1 316 ? 85.382 83.086 146.211 1.00 81.43 330 VAL A N 1
ATOM 2510 C CA . VAL A 1 316 ? 84.002 83.405 145.869 1.00 80.62 330 VAL A CA 1
ATOM 2511 C C . VAL A 1 316 ? 83.115 82.840 146.965 1.00 81.60 330 VAL A C 1
ATOM 2512 O O . VAL A 1 316 ? 83.108 81.626 147.203 1.00 83.59 330 VAL A O 1
ATOM 2516 N N . VAL A 1 317 ? 82.371 83.714 147.634 1.00 84.68 331 VAL A N 1
ATOM 2517 C CA . VAL A 1 317 ? 81.558 83.344 148.785 1.00 85.68 331 VAL A CA 1
ATOM 2518 C C . VAL A 1 317 ? 80.098 83.597 148.451 1.00 87.20 331 VAL A C 1
ATOM 2519 O O . VAL A 1 317 ? 79.740 84.681 147.977 1.00 87.76 331 VAL A O 1
ATOM 2523 N N . GLU A 1 318 ? 79.259 82.595 148.695 1.00 106.91 332 GLU A N 1
ATOM 2524 C CA . GLU A 1 318 ? 77.828 82.681 148.446 1.00 107.76 332 GLU A CA 1
ATOM 2525 C C . GLU A 1 318 ? 77.102 82.960 149.753 1.00 107.99 332 GLU A C 1
ATOM 2526 O O . GLU A 1 318 ? 77.239 82.201 150.717 1.00 108.02 332 GLU A O 1
ATOM 2532 N N . LEU A 1 319 ? 76.338 84.045 149.783 1.00 105.62 333 LEU A N 1
ATOM 2533 C CA . LEU A 1 319 ? 75.574 84.374 150.972 1.00 106.02 333 LEU A CA 1
ATOM 2534 C C . LEU A 1 319 ? 74.297 83.541 151.032 1.00 106.47 333 LEU A C 1
ATOM 2535 O O . LEU A 1 319 ? 73.924 82.848 150.082 1.00 106.59 333 LEU A O 1
ATOM 2540 N N . GLU A 1 320 ? 73.624 83.613 152.181 1.00 107.99 334 GLU A N 1
ATOM 2541 C CA . GLU A 1 320 ? 72.377 82.881 152.353 1.00 107.70 334 GLU A CA 1
ATOM 2542 C C . GLU A 1 320 ? 71.310 83.358 151.379 1.00 107.76 334 GLU A C 1
ATOM 2543 O O . GLU A 1 320 ? 70.568 82.541 150.822 1.00 108.48 334 GLU A O 1
ATOM 2549 N N . ASN A 1 321 ? 71.213 84.670 151.164 1.00 104.92 335 ASN A N 1
ATOM 2550 C CA . ASN A 1 321 ? 70.239 85.192 150.213 1.00 105.14 335 ASN A CA 1
ATOM 2551 C C . ASN A 1 321 ? 70.536 84.716 148.797 1.00 105.45 335 ASN A C 1
ATOM 2552 O O . ASN A 1 321 ? 69.621 84.336 148.058 1.00 105.54 335 ASN A O 1
ATOM 2557 N N . GLY A 1 322 ? 71.804 84.732 148.400 1.00 110.57 336 GLY A N 1
ATOM 2558 C CA . GLY A 1 322 ? 72.203 84.306 147.069 1.00 111.00 336 GLY A CA 1
ATOM 2559 C C . GLY A 1 322 ? 73.129 85.257 146.336 1.00 111.41 336 GLY A C 1
ATOM 2560 O O . GLY A 1 322 ? 73.518 84.954 145.199 1.00 111.45 336 GLY A O 1
ATOM 2561 N N . LYS A 1 323 ? 73.507 86.393 146.917 1.00 107.12 337 LYS A N 1
ATOM 2562 C CA . LYS A 1 323 ? 74.414 87.318 146.256 1.00 106.55 337 LYS A CA 1
ATOM 2563 C C . LYS A 1 323 ? 75.846 86.799 146.316 1.00 106.59 337 LYS A C 1
ATOM 2564 O O . LYS A 1 323 ? 76.259 86.160 147.288 1.00 106.78 337 LYS A O 1
ATOM 2570 N N . MET A 1 324 ? 76.605 87.081 145.260 1.00 100.76 338 MET A N 1
ATOM 2571 C CA . MET A 1 324 ? 78.006 86.692 145.167 1.00 99.90 338 MET A CA 1
ATOM 2572 C C . MET A 1 324 ? 78.880 87.746 145.835 1.00 99.08 338 MET A C 1
ATOM 2573 O O . MET A 1 324 ? 78.743 88.941 145.559 1.00 99.59 338 MET A O 1
ATOM 2578 N N . VAL A 1 325 ? 79.773 87.299 146.713 1.00 84.02 339 VAL A N 1
ATOM 2579 C CA . VAL A 1 325 ? 80.721 88.165 147.401 1.00 82.87 339 VAL A CA 1
ATOM 2580 C C . VAL A 1 325 ? 82.106 87.564 147.236 1.00 83.57 339 VAL A C 1
ATOM 2581 O O . VAL A 1 325 ? 82.303 86.374 147.502 1.00 84.73 339 VAL A O 1
ATOM 2585 N N . MET A 1 326 ? 83.064 88.379 146.805 1.00 82.63 340 MET A N 1
ATOM 2586 C CA . MET A 1 326 ? 84.408 87.904 146.513 1.00 81.91 340 MET A CA 1
ATOM 2587 C C . MET A 1 326 ? 85.417 88.609 147.409 1.00 81.25 340 MET A C 1
ATOM 2588 O O . MET A 1 326 ? 85.350 89.828 147.590 1.00 81.77 340 MET A O 1
ATOM 2593 N N . VAL A 1 327 ? 86.348 87.836 147.963 1.00 71.72 341 VAL A N 1
ATOM 2594 C CA . VAL A 1 327 ? 87.290 88.303 148.970 1.00 70.91 341 VAL A CA 1
ATOM 2595 C C . VAL A 1 327 ? 88.706 88.025 148.486 1.00 71.81 341 VAL A C 1
ATOM 2596 O O . VAL A 1 327 ? 88.984 86.951 147.942 1.00 73.13 341 VAL A O 1
ATOM 2600 N N . SER A 1 328 ? 89.600 88.993 148.679 1.00 69.52 342 SER A N 1
ATOM 2601 C CA . SER A 1 328 ? 90.983 88.882 148.239 1.00 69.01 342 SER A CA 1
ATOM 2602 C C . SER A 1 328 ? 91.921 89.014 149.431 1.00 69.33 342 SER A C 1
ATOM 2603 O O . SER A 1 328 ? 91.651 89.763 150.372 1.00 69.92 342 SER A O 1
ATOM 2606 N N . GLU A 1 329 ? 93.028 88.279 149.379 1.00 71.29 343 GLU A N 1
ATOM 2607 C CA . GLU A 1 329 ? 93.992 88.247 150.471 1.00 70.81 343 GLU A CA 1
ATOM 2608 C C . GLU A 1 329 ? 95.304 87.692 149.939 1.00 71.93 343 GLU A C 1
ATOM 2609 O O . GLU A 1 329 ? 95.344 87.047 148.889 1.00 73.75 343 GLU A O 1
ATOM 2615 N N . PHE A 1 330 ? 96.382 87.953 150.674 1.00 71.26 344 PHE A N 1
ATOM 2616 C CA . PHE A 1 330 ? 97.692 87.448 150.296 1.00 71.67 344 PHE A CA 1
ATOM 2617 C C . PHE A 1 330 ? 97.789 85.946 150.544 1.00 72.71 344 PHE A C 1
ATOM 2618 O O . PHE A 1 330 ? 97.083 85.378 151.381 1.00 73.54 344 PHE A O 1
ATOM 2626 N N . PHE A 1 331 ? 98.694 85.303 149.812 1.00 75.58 345 PHE A N 1
ATOM 2627 C CA . PHE A 1 331 ? 98.944 83.871 149.941 1.00 76.04 345 PHE A CA 1
ATOM 2628 C C . PHE A 1 331 ? 100.230 83.651 150.726 1.00 76.10 345 PHE A C 1
ATOM 2629 O O . PHE A 1 331 ? 101.321 83.984 150.251 1.00 75.81 345 PHE A O 1
ATOM 2637 N N . ASN A 1 332 ? 100.098 83.079 151.918 1.00 82.00 346 ASN A N 1
ATOM 2638 C CA . ASN A 1 332 ? 101.230 82.706 152.760 1.00 82.68 346 ASN A CA 1
ATOM 2639 C C . ASN A 1 332 ? 101.153 81.200 152.982 1.00 83.90 346 ASN A C 1
ATOM 2640 O O . ASN A 1 332 ? 100.442 80.736 153.878 1.00 84.85 346 ASN A O 1
ATOM 2645 N N . GLU A 1 333 ? 101.883 80.434 152.173 1.00 90.42 347 GLU A N 1
ATOM 2646 C CA . GLU A 1 333 ? 101.796 78.983 152.265 1.00 90.88 347 GLU A CA 1
ATOM 2647 C C . GLU A 1 333 ? 102.638 78.409 153.393 1.00 91.06 347 GLU A C 1
ATOM 2648 O O . GLU A 1 333 ? 102.447 77.243 153.755 1.00 91.46 347 GLU A O 1
ATOM 2654 N N . ASP A 1 334 ? 103.558 79.186 153.955 1.00 88.77 348 ASP A N 1
ATOM 2655 C CA . ASP A 1 334 ? 104.393 78.716 155.049 1.00 88.71 348 ASP A CA 1
ATOM 2656 C C . ASP A 1 334 ? 103.805 79.040 156.415 1.00 89.80 348 ASP A C 1
ATOM 2657 O O . ASP A 1 334 ? 104.438 78.747 157.433 1.00 89.88 348 ASP A O 1
ATOM 2662 N N . ASP A 1 335 ? 102.618 79.639 156.459 1.00 102.05 349 ASP A N 1
ATOM 2663 C CA . ASP A 1 335 ? 101.948 79.927 157.719 1.00 102.69 349 ASP A CA 1
ATOM 2664 C C . ASP A 1 335 ? 101.157 78.706 158.162 1.00 102.54 349 ASP A C 1
ATOM 2665 O O . ASP A 1 335 ? 100.251 78.275 157.437 1.00 102.63 349 ASP A O 1
ATOM 2670 N N . PRO A 1 336 ? 101.463 78.114 159.319 1.00 96.34 350 PRO A N 1
ATOM 2671 C CA . PRO A 1 336 ? 100.712 76.921 159.745 1.00 96.31 350 PRO A CA 1
ATOM 2672 C C . PRO A 1 336 ? 99.217 77.156 159.865 1.00 96.54 350 PRO A C 1
ATOM 2673 O O . PRO A 1 336 ? 98.428 76.253 159.566 1.00 96.53 350 PRO A O 1
ATOM 2677 N N . ASP A 1 337 ? 98.802 78.345 160.290 1.00 107.03 351 ASP A N 1
ATOM 2678 C CA . ASP A 1 337 ? 97.392 78.667 160.487 1.00 107.91 351 ASP A CA 1
ATOM 2679 C C . ASP A 1 337 ? 96.895 79.419 159.255 1.00 108.10 351 ASP A C 1
ATOM 2680 O O . ASP A 1 337 ? 96.830 80.649 159.234 1.00 108.04 351 ASP A O 1
ATOM 2685 N N . PHE A 1 338 ? 96.541 78.663 158.218 1.00 109.45 352 PHE A N 1
ATOM 2686 C CA . PHE A 1 338 ? 95.980 79.220 156.993 1.00 109.61 352 PHE A CA 1
ATOM 2687 C C . PHE A 1 338 ? 94.751 78.409 156.618 1.00 110.28 352 PHE A C 1
ATOM 2688 O O . PHE A 1 338 ? 94.846 77.195 156.413 1.00 110.20 352 PHE A O 1
ATOM 2696 N N . ASP A 1 339 ? 93.605 79.080 156.526 1.00 119.91 353 ASP A N 1
ATOM 2697 C CA . ASP A 1 339 ? 92.349 78.390 156.267 1.00 120.12 353 ASP A CA 1
ATOM 2698 C C . ASP A 1 339 ? 92.340 77.790 154.867 1.00 119.68 353 ASP A C 1
ATOM 2699 O O . ASP A 1 339 ? 92.752 78.435 153.897 1.00 119.25 353 ASP A O 1
ATOM 2704 N N . HIS A 1 340 ? 91.869 76.547 154.767 1.00 114.11 354 HIS A N 1
ATOM 2705 C CA . HIS A 1 340 ? 91.757 75.857 153.492 1.00 113.50 354 HIS A CA 1
ATOM 2706 C C . HIS A 1 340 ? 90.453 75.088 153.345 1.00 113.40 354 HIS A C 1
ATOM 2707 O O . HIS A 1 340 ? 90.246 74.450 152.308 1.00 113.25 354 HIS A O 1
ATOM 2714 N N . SER A 1 341 ? 89.577 75.124 154.345 1.00 112.84 355 SER A N 1
ATOM 2715 C CA . SER A 1 341 ? 88.348 74.344 154.293 1.00 112.51 355 SER A CA 1
ATOM 2716 C C . SER A 1 341 ? 87.376 74.930 153.277 1.00 112.11 355 SER A C 1
ATOM 2717 O O . SER A 1 341 ? 87.334 76.143 153.057 1.00 112.19 355 SER A O 1
ATOM 2720 N N . LEU A 1 342 ? 86.591 74.056 152.659 1.00 99.90 356 LEU A N 1
ATOM 2721 C CA . LEU A 1 342 ? 85.578 74.441 151.692 1.00 99.55 356 LEU A CA 1
ATOM 2722 C C . LEU A 1 342 ? 84.207 73.980 152.168 1.00 99.79 356 LEU A C 1
ATOM 2723 O O . LEU A 1 342 ? 84.080 73.044 152.962 1.00 99.97 356 LEU A O 1
ATOM 2728 N N . ASP A 1 343 ? 83.181 74.657 151.665 1.00 101.65 357 ASP A N 1
ATOM 2729 C CA . ASP A 1 343 ? 81.785 74.302 151.906 1.00 101.55 357 ASP A CA 1
ATOM 2730 C C . ASP A 1 343 ? 81.493 74.210 153.401 1.00 101.67 357 ASP A C 1
ATOM 2731 O O . ASP A 1 343 ? 81.009 73.201 153.914 1.00 101.97 357 ASP A O 1
ATOM 2736 N N . GLN A 1 344 ? 81.801 75.297 154.102 1.00 104.43 358 GLN A N 1
ATOM 2737 C CA . GLN A 1 344 ? 81.608 75.360 155.541 1.00 104.81 358 GLN A CA 1
ATOM 2738 C C . GLN A 1 344 ? 80.929 76.670 155.910 1.00 105.09 358 GLN A C 1
ATOM 2739 O O . GLN A 1 344 ? 80.998 77.660 155.179 1.00 105.43 358 GLN A O 1
ATOM 2745 N N . LYS A 1 345 ? 80.265 76.659 157.062 1.00 109.22 359 LYS A N 1
ATOM 2746 C CA . LYS A 1 345 ? 79.629 77.850 157.614 1.00 109.69 359 LYS A CA 1
ATOM 2747 C C . LYS A 1 345 ? 80.698 78.731 158.247 1.00 110.34 359 LYS A C 1
ATOM 2748 O O . LYS A 1 345 ? 81.267 78.381 159.286 1.00 110.56 359 LYS A O 1
ATOM 2754 N N . MET A 1 346 ? 80.969 79.873 157.623 1.00 110.34 360 MET A N 1
ATOM 2755 C CA . MET A 1 346 ? 81.903 80.851 158.155 1.00 110.17 360 MET A CA 1
ATOM 2756 C C . MET A 1 346 ? 81.324 82.246 157.975 1.00 109.65 360 MET A C 1
ATOM 2757 O O . MET A 1 346 ? 80.456 82.477 157.130 1.00 109.47 360 MET A O 1
ATOM 2762 N N . ALA A 1 347 ? 81.815 83.175 158.788 1.00 102.97 361 ALA A N 1
ATOM 2763 C CA . ALA A 1 347 ? 81.279 84.525 158.849 1.00 102.28 361 ALA A CA 1
ATOM 2764 C C . ALA A 1 347 ? 82.093 85.484 157.990 1.00 101.66 361 ALA A C 1
ATOM 2765 O O . ALA A 1 347 ? 83.284 85.277 157.746 1.00 102.10 361 ALA A O 1
ATOM 2767 N N . ILE A 1 348 ? 81.428 86.542 157.535 1.00 88.44 362 ILE A N 1
ATOM 2768 C CA . ILE A 1 348 ? 82.044 87.612 156.760 1.00 86.51 362 ILE A CA 1
ATOM 2769 C C . ILE A 1 348 ? 81.964 88.879 157.598 1.00 86.72 362 ILE A C 1
ATOM 2770 O O . ILE A 1 348 ? 80.883 89.243 158.076 1.00 87.91 362 ILE A O 1
ATOM 2775 N N . ASN A 1 349 ? 83.100 89.544 157.784 1.00 83.48 363 ASN A N 1
ATOM 2776 C CA . ASN A 1 349 ? 83.178 90.710 158.648 1.00 83.23 363 ASN A CA 1
ATOM 2777 C C . ASN A 1 349 ? 84.062 91.773 158.011 1.00 83.43 363 ASN A C 1
ATOM 2778 O O . ASN A 1 349 ? 84.833 91.505 157.086 1.00 83.61 363 ASN A O 1
ATOM 2783 N N . TRP A 1 350 ? 83.936 92.996 158.522 1.00 74.67 364 TRP A N 1
ATOM 2784 C CA . TRP A 1 350 ? 84.764 94.109 158.085 1.00 73.30 364 TRP A CA 1
ATOM 2785 C C . TRP A 1 350 ? 85.009 95.032 159.267 1.00 73.34 364 TRP A C 1
ATOM 2786 O O . TRP A 1 350 ? 84.190 95.116 160.185 1.00 74.06 364 TRP A O 1
ATOM 2797 N N . VAL A 1 351 ? 86.150 95.719 159.237 1.00 71.64 365 VAL A N 1
ATOM 2798 C CA . VAL A 1 351 ? 86.491 96.646 160.307 1.00 71.67 365 VAL A CA 1
ATOM 2799 C C . VAL A 1 351 ? 85.654 97.908 160.165 1.00 72.08 365 VAL A C 1
ATOM 2800 O O . VAL A 1 351 ? 85.393 98.380 159.050 1.00 72.46 365 VAL A O 1
ATOM 2804 N N . GLU A 1 352 ? 85.216 98.454 161.296 1.00 81.74 366 GLU A N 1
ATOM 2805 C CA . GLU A 1 352 ? 84.331 99.608 161.288 1.00 82.06 366 GLU A CA 1
ATOM 2806 C C . GLU A 1 352 ? 85.004 100.812 160.639 1.00 82.31 366 GLU A C 1
ATOM 2807 O O . GLU A 1 352 ? 86.223 100.988 160.717 1.00 82.72 366 GLU A O 1
ATOM 2813 N N . SER A 1 353 ? 84.188 101.638 159.983 1.00 71.95 367 SER A N 1
ATOM 2814 C CA . SER A 1 353 ? 84.561 102.882 159.307 1.00 70.93 367 SER A CA 1
ATOM 2815 C C . SER A 1 353 ? 85.346 102.648 158.025 1.00 69.76 367 SER A C 1
ATOM 2816 O O . SER A 1 353 ? 86.072 103.553 157.591 1.00 70.49 367 SER A O 1
ATOM 2819 N N . TRP A 1 354 ? 85.237 101.475 157.402 1.00 61.11 368 TRP A N 1
ATOM 2820 C CA . TRP A 1 354 ? 85.907 101.204 156.138 1.00 60.19 368 TRP A CA 1
ATOM 2821 C C . TRP A 1 354 ? 84.930 101.108 154.973 1.00 60.49 368 TRP A C 1
ATOM 2822 O O . TRP A 1 354 ? 85.324 100.724 153.869 1.00 61.12 368 TRP A O 1
ATOM 2833 N N . GLU A 1 355 ? 83.666 101.454 155.189 1.00 69.60 369 GLU A N 1
ATOM 2834 C CA . GLU A 1 355 ? 82.660 101.317 154.152 1.00 69.95 369 GLU A CA 1
ATOM 2835 C C . GLU A 1 355 ? 82.485 102.630 153.394 1.00 71.15 369 GLU A C 1
ATOM 2836 O O . GLU A 1 355 ? 82.981 103.686 153.793 1.00 72.31 369 GLU A O 1
ATOM 2842 N N . VAL A 1 356 ? 81.763 102.560 152.279 1.00 67.48 370 VAL A N 1
ATOM 2843 C CA . VAL A 1 356 ? 81.406 103.728 151.483 1.00 66.94 370 VAL A CA 1
ATOM 2844 C C . VAL A 1 356 ? 79.898 103.675 151.282 1.00 67.81 370 VAL A C 1
ATOM 2845 O O . VAL A 1 356 ? 79.399 102.814 150.549 1.00 68.58 370 VAL A O 1
ATOM 2849 N N . VAL A 1 357 ? 79.174 104.584 151.926 1.00 65.86 371 VAL A N 1
ATOM 2850 C CA . VAL A 1 357 ? 77.718 104.594 151.894 1.00 65.11 371 VAL A CA 1
ATOM 2851 C C . VAL A 1 357 ? 77.263 105.613 150.861 1.00 65.77 371 VAL A C 1
ATOM 2852 O O . VAL A 1 357 ? 77.619 106.794 150.941 1.00 66.49 371 VAL A O 1
ATOM 2856 N N . LEU A 1 358 ? 76.478 105.156 149.892 1.00 72.54 372 LEU A N 1
ATOM 2857 C CA . LEU A 1 358 ? 75.933 106.004 148.843 1.00 73.25 372 LEU A CA 1
ATOM 2858 C C . LEU A 1 358 ? 74.421 105.849 148.820 1.00 74.84 372 LEU A C 1
ATOM 2859 O O . LEU A 1 358 ? 73.908 104.726 148.855 1.00 75.71 372 LEU A O 1
ATOM 2864 N N . ALA A 1 359 ? 73.713 106.972 148.760 1.00 76.39 373 ALA A N 1
ATOM 2865 C CA . ALA A 1 359 ? 72.263 106.928 148.698 1.00 76.57 373 ALA A CA 1
ATOM 2866 C C . ALA A 1 359 ? 71.804 106.516 147.305 1.00 76.90 373 ALA A C 1
ATOM 2867 O O . ALA A 1 359 ? 72.580 106.483 146.347 1.00 76.44 373 ALA A O 1
ATOM 2869 N N . ASP A 1 360 ? 70.520 106.193 147.201 1.00 93.91 374 ASP A N 1
ATOM 2870 C CA . ASP A 1 360 ? 69.932 105.814 145.922 1.00 95.05 374 ASP A CA 1
ATOM 2871 C C . ASP A 1 360 ? 68.962 106.881 145.428 1.00 95.24 374 ASP A C 1
ATOM 2872 O O . ASP A 1 360 ? 69.377 107.918 144.909 1.00 95.42 374 ASP A O 1
ATOM 2877 N N . PHE B 2 1 ? 93.336 124.655 95.391 1.00 115.08 7 PHE B N 1
ATOM 2878 C CA . PHE B 2 1 ? 94.082 123.440 95.692 1.00 115.33 7 PHE B CA 1
ATOM 2879 C C . PHE B 2 1 ? 93.195 122.208 95.572 1.00 114.85 7 PHE B C 1
ATOM 2880 O O . PHE B 2 1 ? 93.289 121.461 94.600 1.00 114.75 7 PHE B O 1
ATOM 2888 N N . GLN B 2 2 ? 92.335 122.002 96.570 1.00 109.15 8 GLN B N 1
ATOM 2889 C CA . GLN B 2 2 ? 91.439 120.849 96.561 1.00 108.84 8 GLN B CA 1
ATOM 2890 C C . GLN B 2 2 ? 90.446 120.928 95.410 1.00 108.44 8 GLN B C 1
ATOM 2891 O O . GLN B 2 2 ? 90.176 119.927 94.736 1.00 108.25 8 GLN B O 1
ATOM 2897 N N . ASN B 2 3 ? 89.882 122.112 95.175 1.00 104.28 9 ASN B N 1
ATOM 2898 C CA . ASN B 2 3 ? 88.829 122.244 94.174 1.00 104.08 9 ASN B CA 1
ATOM 2899 C C . ASN B 2 3 ? 89.400 122.225 92.761 1.00 103.26 9 ASN B C 1
ATOM 2900 O O . ASN B 2 3 ? 88.768 121.712 91.832 1.00 103.04 9 ASN B O 1
ATOM 2905 N N . VAL B 2 4 ? 90.596 122.788 92.580 1.00 95.00 10 VAL B N 1
ATOM 2906 C CA . VAL B 2 4 ? 91.173 122.901 91.242 1.00 94.25 10 VAL B CA 1
ATOM 2907 C C . VAL B 2 4 ? 91.429 121.522 90.649 1.00 93.82 10 VAL B C 1
ATOM 2908 O O . VAL B 2 4 ? 91.125 121.264 89.479 1.00 93.68 10 VAL B O 1
ATOM 2912 N N . VAL B 2 5 ? 91.991 120.615 91.448 1.00 91.81 11 VAL B N 1
ATOM 2913 C CA . VAL B 2 5 ? 92.362 119.300 90.934 1.00 91.25 11 VAL B CA 1
ATOM 2914 C C . VAL B 2 5 ? 91.121 118.472 90.624 1.00 91.18 11 VAL B C 1
ATOM 2915 O O . VAL B 2 5 ? 91.072 117.759 89.614 1.00 91.03 11 VAL B O 1
ATOM 2919 N N . ILE B 2 6 ? 90.102 118.547 91.483 1.00 90.19 12 ILE B N 1
ATOM 2920 C CA . ILE B 2 6 ? 88.911 117.726 91.289 1.00 89.77 12 ILE B CA 1
ATOM 2921 C C . ILE B 2 6 ? 88.117 118.204 90.081 1.00 89.40 12 ILE B C 1
ATOM 2922 O O . ILE B 2 6 ? 87.619 117.395 89.290 1.00 89.42 12 ILE B O 1
ATOM 2927 N N . VAL B 2 7 ? 87.985 119.521 89.916 1.00 86.36 13 VAL B N 1
ATOM 2928 C CA . VAL B 2 7 ? 87.247 120.049 88.774 1.00 86.20 13 VAL B CA 1
ATOM 2929 C C . VAL B 2 7 ? 87.949 119.696 87.468 1.00 86.23 13 VAL B C 1
ATOM 2930 O O . VAL B 2 7 ? 87.305 119.300 86.489 1.00 86.11 13 VAL B O 1
ATOM 2934 N N . THR B 2 8 ? 89.278 119.828 87.431 1.00 82.88 14 THR B N 1
ATOM 2935 C CA . THR B 2 8 ? 90.014 119.556 86.199 1.00 81.84 14 THR B CA 1
ATOM 2936 C C . THR B 2 8 ? 89.903 118.093 85.789 1.00 81.13 14 THR B C 1
ATOM 2937 O O . THR B 2 8 ? 89.679 117.789 84.612 1.00 81.42 14 THR B O 1
ATOM 2941 N N . ILE B 2 9 ? 90.058 117.169 86.740 1.00 77.07 15 ILE B N 1
ATOM 2942 C CA . ILE B 2 9 ? 89.978 115.757 86.385 1.00 76.88 15 ILE B CA 1
ATOM 2943 C C . ILE B 2 9 ? 88.550 115.361 86.027 1.00 77.14 15 ILE B C 1
ATOM 2944 O O . ILE B 2 9 ? 88.335 114.560 85.110 1.00 77.00 15 ILE B O 1
ATOM 2949 N N . VAL B 2 10 ? 87.555 115.905 86.729 1.00 78.67 16 VAL B N 1
ATOM 2950 C CA . VAL B 2 10 ? 86.169 115.620 86.375 1.00 78.59 16 VAL B CA 1
ATOM 2951 C C . VAL B 2 10 ? 85.798 116.293 85.059 1.00 77.89 16 VAL B C 1
ATOM 2952 O O . VAL B 2 10 ? 85.109 115.693 84.225 1.00 77.79 16 VAL B O 1
ATOM 2956 N N . GLY B 2 11 ? 86.248 117.528 84.844 1.00 74.32 17 GLY B N 1
ATOM 2957 C CA . GLY B 2 11 ? 85.979 118.190 83.579 1.00 73.89 17 GLY B CA 1
ATOM 2958 C C . GLY B 2 11 ? 86.622 117.485 82.401 1.00 73.66 17 GLY B C 1
ATOM 2959 O O . GLY B 2 11 ? 86.040 117.414 81.316 1.00 74.01 17 GLY B O 1
ATOM 2960 N N . TRP B 2 12 ? 87.832 116.959 82.595 1.00 67.15 18 TRP B N 1
ATOM 2961 C CA . TRP B 2 12 ? 88.505 116.236 81.522 1.00 66.14 18 TRP B CA 1
ATOM 2962 C C . TRP B 2 12 ? 87.777 114.947 81.168 1.00 66.27 18 TRP B C 1
ATOM 2963 O O . TRP B 2 12 ? 87.673 114.604 79.986 1.00 66.33 18 TRP B O 1
ATOM 2974 N N . LEU B 2 13 ? 87.272 114.224 82.165 1.00 68.49 19 LEU B N 1
ATOM 2975 C CA . LEU B 2 13 ? 86.617 112.951 81.893 1.00 68.46 19 LEU B CA 1
ATOM 2976 C C . LEU B 2 13 ? 85.239 113.150 81.275 1.00 68.65 19 LEU B C 1
ATOM 2977 O O . LEU B 2 13 ? 84.856 112.422 80.353 1.00 69.28 19 LEU B O 1
ATOM 2982 N N . VAL B 2 14 ? 84.477 114.126 81.769 1.00 67.94 20 VAL B N 1
ATOM 2983 C CA . VAL B 2 14 ? 83.130 114.336 81.250 1.00 67.63 20 VAL B CA 1
ATOM 2984 C C . VAL B 2 14 ? 83.175 114.866 79.821 1.00 67.31 20 VAL B C 1
ATOM 2985 O O . VAL B 2 14 ? 82.315 114.533 78.998 1.00 68.28 20 VAL B O 1
ATOM 2989 N N . LEU B 2 15 ? 84.171 115.693 79.496 1.00 61.02 21 LEU B N 1
ATOM 2990 C CA . LEU B 2 15 ? 84.249 116.246 78.149 1.00 60.54 21 LEU B CA 1
ATOM 2991 C C . LEU B 2 15 ? 84.737 115.211 77.145 1.00 61.38 21 LEU B C 1
ATOM 2992 O O . LEU B 2 15 ? 84.242 115.156 76.013 1.00 61.64 21 LEU B O 1
ATOM 2997 N N . PHE B 2 16 ? 85.703 114.381 77.535 1.00 61.45 22 PHE B N 1
ATOM 2998 C CA . PHE B 2 16 ? 86.398 113.514 76.596 1.00 60.47 22 PHE B CA 1
ATOM 2999 C C . PHE B 2 16 ? 85.906 112.072 76.599 1.00 61.05 22 PHE B C 1
ATOM 3000 O O . PHE B 2 16 ? 86.152 111.357 75.624 1.00 61.21 22 PHE B O 1
ATOM 3008 N N . VAL B 2 17 ? 85.227 111.622 77.651 1.00 67.07 23 VAL B N 1
ATOM 3009 C CA . VAL B 2 17 ? 84.863 110.213 77.745 1.00 67.44 23 VAL B CA 1
ATOM 3010 C C . VAL B 2 17 ? 83.352 110.033 77.785 1.00 68.50 23 VAL B C 1
ATOM 3011 O O . VAL B 2 17 ? 82.783 109.308 76.963 1.00 69.27 23 VAL B O 1
ATOM 3015 N N . PHE B 2 18 ? 82.691 110.682 78.741 1.00 73.74 24 PHE B N 1
ATOM 3016 C CA . PHE B 2 18 ? 81.280 110.409 78.982 1.00 74.28 24 PHE B CA 1
ATOM 3017 C C . PHE B 2 18 ? 80.365 111.092 77.977 1.00 74.80 24 PHE B C 1
ATOM 3018 O O . PHE B 2 18 ? 79.482 110.440 77.411 1.00 75.25 24 PHE B O 1
ATOM 3026 N N . LEU B 2 19 ? 80.549 112.389 77.740 1.00 76.00 25 LEU B N 1
ATOM 3027 C CA . LEU B 2 19 ? 79.694 113.111 76.803 1.00 76.39 25 LEU B CA 1
ATOM 3028 C C . LEU B 2 19 ? 79.780 112.541 75.388 1.00 76.25 25 LEU B C 1
ATOM 3029 O O . LEU B 2 19 ? 78.736 112.370 74.745 1.00 76.95 25 LEU B O 1
ATOM 3034 N N . PRO B 2 20 ? 80.971 112.250 74.850 1.00 72.88 26 PRO B N 1
ATOM 3035 C CA . PRO B 2 20 ? 81.011 111.625 73.519 1.00 73.23 26 PRO B CA 1
ATOM 3036 C C . PRO B 2 20 ? 80.308 110.281 73.453 1.00 73.45 26 PRO B C 1
ATOM 3037 O O . PRO B 2 20 ? 79.775 109.929 72.393 1.00 74.25 26 PRO B O 1
ATOM 3041 N N . ASN B 2 21 ? 80.292 109.514 74.544 1.00 74.23 27 ASN B N 1
ATOM 3042 C CA . ASN B 2 21 ? 79.593 108.233 74.528 1.00 74.56 27 ASN B CA 1
ATOM 3043 C C . ASN B 2 21 ? 78.092 108.426 74.359 1.00 75.33 27 ASN B C 1
ATOM 3044 O O . ASN B 2 21 ? 77.433 107.646 73.663 1.00 75.54 27 ASN B O 1
ATOM 3049 N N . LEU B 2 22 ? 77.532 109.459 74.993 1.00 78.84 28 LEU B N 1
ATOM 3050 C CA . LEU B 2 22 ? 76.118 109.763 74.797 1.00 78.79 28 LEU B CA 1
ATOM 3051 C C . LEU B 2 22 ? 75.843 110.236 73.376 1.00 78.91 28 LEU B C 1
ATOM 3052 O O . LEU B 2 22 ? 74.704 110.163 72.902 1.00 79.10 28 LEU B O 1
ATOM 3057 N N . MET B 2 23 ? 76.866 110.736 72.683 1.00 84.12 29 MET B N 1
ATOM 3058 C CA . MET B 2 23 ? 76.675 111.140 71.296 1.00 84.62 29 MET B CA 1
ATOM 3059 C C . MET B 2 23 ? 76.615 109.928 70.376 1.00 84.70 29 MET B C 1
ATOM 3060 O O . MET B 2 23 ? 75.907 109.944 69.362 1.00 85.29 29 MET B O 1
ATOM 3065 N N . ILE B 2 24 ? 77.352 108.868 70.710 1.00 76.79 30 ILE B N 1
ATOM 3066 C CA . ILE B 2 24 ? 77.333 107.658 69.893 1.00 75.70 30 ILE B CA 1
ATOM 3067 C C . ILE B 2 24 ? 75.999 106.935 70.037 1.00 75.48 30 ILE B C 1
ATOM 3068 O O . ILE B 2 24 ? 75.408 106.487 69.047 1.00 75.65 30 ILE B O 1
ATOM 3073 N N . ILE B 2 25 ? 75.500 106.813 71.270 1.00 73.85 31 ILE B N 1
ATOM 3074 C CA . ILE B 2 25 ? 74.234 106.117 71.481 1.00 73.94 31 ILE B CA 1
ATOM 3075 C C . ILE B 2 25 ? 73.088 106.879 70.832 1.00 74.34 31 ILE B C 1
ATOM 3076 O O . ILE B 2 25 ? 72.140 106.271 70.322 1.00 74.85 31 ILE B O 1
ATOM 3081 N N . GLY B 2 26 ? 73.151 108.204 70.826 1.00 77.26 32 GLY B N 1
ATOM 3082 C CA . GLY B 2 26 ? 72.142 109.001 70.170 1.00 77.45 32 GLY B CA 1
ATOM 3083 C C . GLY B 2 26 ? 72.287 109.103 68.674 1.00 77.79 32 GLY B C 1
ATOM 3084 O O . GLY B 2 26 ? 71.360 109.562 68.000 1.00 78.60 32 GLY B O 1
ATOM 3085 N N . THR B 2 27 ? 73.426 108.688 68.125 1.00 73.02 33 THR B N 1
ATOM 3086 C CA . THR B 2 27 ? 73.644 108.680 66.687 1.00 72.64 33 THR B CA 1
ATOM 3087 C C . THR B 2 27 ? 73.039 107.447 66.031 1.00 73.58 33 THR B C 1
ATOM 3088 O O . THR B 2 27 ? 72.697 107.487 64.845 1.00 73.92 33 THR B O 1
ATOM 3092 N N . SER B 2 28 ? 72.853 106.371 66.788 1.00 81.12 34 SER B N 1
ATOM 3093 C CA . SER B 2 28 ? 72.312 105.129 66.257 1.00 81.49 34 SER B CA 1
ATOM 3094 C C . SER B 2 28 ? 70.833 105.218 65.920 1.00 82.70 34 SER B C 1
ATOM 3095 O O . SER B 2 28 ? 70.299 104.293 65.299 1.00 83.36 34 SER B O 1
ATOM 3098 N N . PHE B 2 29 ? 70.161 106.298 66.311 1.00 84.48 35 PHE B N 1
ATOM 3099 C CA . PHE B 2 29 ? 68.730 106.434 66.108 1.00 84.54 35 PHE B CA 1
ATOM 3100 C C . PHE B 2 29 ? 68.370 107.397 64.987 1.00 84.89 35 PHE B C 1
ATOM 3101 O O . PHE B 2 29 ? 67.189 107.502 64.643 1.00 85.93 35 PHE B O 1
ATOM 3109 N N . LEU B 2 30 ? 69.344 108.099 64.414 1.00 83.13 36 LEU B N 1
ATOM 3110 C CA . LEU B 2 30 ? 69.060 109.090 63.383 1.00 83.60 36 LEU B CA 1
ATOM 3111 C C . LEU B 2 30 ? 69.278 108.516 61.986 1.00 84.02 36 LEU B C 1
ATOM 3112 O O . LEU B 2 30 ? 69.523 107.314 61.838 1.00 84.24 36 LEU B O 1
ATOM 3117 N N . THR B 2 31 ? 69.195 109.361 60.958 1.00 87.36 37 THR B N 1
ATOM 3118 C CA . THR B 2 31 ? 69.123 108.913 59.573 1.00 87.23 37 THR B CA 1
ATOM 3119 C C . THR B 2 31 ? 70.365 109.349 58.806 1.00 87.34 37 THR B C 1
ATOM 3120 O O . THR B 2 31 ? 70.864 110.461 58.993 1.00 87.94 37 THR B O 1
ATOM 3124 N N . ARG B 2 32 ? 70.855 108.461 57.942 1.00 86.20 38 ARG B N 1
ATOM 3125 C CA . ARG B 2 32 ? 72.080 108.711 57.193 1.00 86.48 38 ARG B CA 1
ATOM 3126 C C . ARG B 2 32 ? 71.891 109.806 56.150 1.00 87.33 38 ARG B C 1
ATOM 3127 O O . ARG B 2 32 ? 70.801 109.985 55.601 1.00 87.65 38 ARG B O 1
ATOM 3135 N N . ASP B 2 33 ? 72.969 110.541 55.878 1.00 93.88 39 ASP B N 1
ATOM 3136 C CA . ASP B 2 33 ? 73.035 111.473 54.762 1.00 94.35 39 ASP B CA 1
ATOM 3137 C C . ASP B 2 33 ? 74.416 111.404 54.125 1.00 94.82 39 ASP B C 1
ATOM 3138 O O . ASP B 2 33 ? 75.408 111.090 54.788 1.00 94.85 39 ASP B O 1
ATOM 3143 N N . ASP B 2 34 ? 74.468 111.699 52.824 1.00 99.24 40 ASP B N 1
ATOM 3144 C CA . ASP B 2 34 ? 75.706 111.533 52.067 1.00 99.25 40 ASP B CA 1
ATOM 3145 C C . ASP B 2 34 ? 76.742 112.581 52.452 1.00 99.10 40 ASP B C 1
ATOM 3146 O O . ASP B 2 34 ? 77.911 112.259 52.693 1.00 99.25 40 ASP B O 1
ATOM 3151 N N . ALA B 2 35 ? 76.334 113.847 52.511 1.00 95.80 41 ALA B N 1
ATOM 3152 C CA . ALA B 2 35 ? 77.254 114.939 52.800 1.00 95.90 41 ALA B CA 1
ATOM 3153 C C . ALA B 2 35 ? 77.067 115.553 54.175 1.00 95.67 41 ALA B C 1
ATOM 3154 O O . ALA B 2 35 ? 78.003 116.157 54.698 1.00 95.36 41 ALA B O 1
ATOM 3156 N N . SER B 2 36 ? 75.887 115.422 54.768 1.00 96.39 42 SER B N 1
ATOM 3157 C CA . SER B 2 36 ? 75.629 115.934 56.105 1.00 96.36 42 SER B CA 1
ATOM 3158 C C . SER B 2 36 ? 75.809 114.876 57.183 1.00 96.17 42 SER B C 1
ATOM 3159 O O . SER B 2 36 ? 75.470 115.135 58.343 1.00 96.59 42 SER B O 1
ATOM 3162 N N . PHE B 2 37 ? 76.318 113.695 56.824 1.00 86.61 43 PHE B N 1
ATOM 3163 C CA . PHE B 2 37 ? 76.561 112.612 57.769 1.00 85.20 43 PHE B CA 1
ATOM 3164 C C . PHE B 2 37 ? 75.269 112.185 58.450 1.00 85.38 43 PHE B C 1
ATOM 3165 O O . PHE B 2 37 ? 74.568 111.296 57.959 1.00 85.68 43 PHE B O 1
ATOM 3173 N N . VAL B 2 38 ? 74.953 112.802 59.581 1.00 87.58 44 VAL B N 1
ATOM 3174 C CA . VAL B 2 38 ? 73.789 112.441 60.378 1.00 87.67 44 VAL B CA 1
ATOM 3175 C C . VAL B 2 38 ? 72.715 113.502 60.151 1.00 88.40 44 VAL B C 1
ATOM 3176 O O . VAL B 2 38 ? 72.987 114.705 60.184 1.00 88.68 44 VAL B O 1
ATOM 3180 N N . LYS B 2 39 ? 71.493 113.052 59.876 1.00 97.50 45 LYS B N 1
ATOM 3181 C CA . LYS B 2 39 ? 70.357 113.947 59.701 1.00 98.06 45 LYS B CA 1
ATOM 3182 C C . LYS B 2 39 ? 69.347 113.715 60.818 1.00 98.49 45 LYS B C 1
ATOM 3183 O O . LYS B 2 39 ? 69.197 112.589 61.303 1.00 98.33 45 LYS B O 1
ATOM 3189 N N . MET B 2 40 ? 68.652 114.777 61.229 1.00 103.65 46 MET B N 1
ATOM 3190 C CA . MET B 2 40 ? 67.755 114.707 62.383 1.00 103.85 46 MET B CA 1
ATOM 3191 C C . MET B 2 40 ? 66.422 114.143 61.897 1.00 103.43 46 MET B C 1
ATOM 3192 O O . MET B 2 40 ? 65.466 114.862 61.603 1.00 103.90 46 MET B O 1
ATOM 3197 N N . VAL B 2 41 ? 66.385 112.818 61.777 1.00 96.51 47 VAL B N 1
ATOM 3198 C CA . VAL B 2 41 ? 65.169 112.062 61.493 1.00 96.73 47 VAL B CA 1
ATOM 3199 C C . VAL B 2 41 ? 65.226 110.782 62.313 1.00 96.58 47 VAL B C 1
ATOM 3200 O O . VAL B 2 41 ? 66.073 109.919 62.060 1.00 96.51 47 VAL B O 1
ATOM 3204 N N . PHE B 2 42 ? 64.329 110.652 63.284 1.00 94.87 48 PHE B N 1
ATOM 3205 C CA . PHE B 2 42 ? 64.361 109.527 64.211 1.00 94.40 48 PHE B CA 1
ATOM 3206 C C . PHE B 2 42 ? 63.850 108.287 63.490 1.00 94.42 48 PHE B C 1
ATOM 3207 O O . PHE B 2 42 ? 62.710 108.263 63.015 1.00 94.78 48 PHE B O 1
ATOM 3215 N N . THR B 2 43 ? 64.704 107.272 63.384 1.00 91.96 49 THR B N 1
ATOM 3216 C CA . THR B 2 43 ? 64.356 106.027 62.718 1.00 92.18 49 THR B CA 1
ATOM 3217 C C . THR B 2 43 ? 64.881 104.852 63.528 1.00 92.01 49 THR B C 1
ATOM 3218 O O . THR B 2 43 ? 65.893 104.958 64.223 1.00 91.80 49 THR B O 1
ATOM 3222 N N . LEU B 2 44 ? 64.175 103.726 63.434 1.00 90.16 50 LEU B N 1
ATOM 3223 C CA . LEU B 2 44 ? 64.610 102.472 64.033 1.00 89.82 50 LEU B CA 1
ATOM 3224 C C . LEU B 2 44 ? 65.141 101.493 62.995 1.00 89.96 50 LEU B C 1
ATOM 3225 O O . LEU B 2 44 ? 65.315 100.310 63.303 1.00 89.92 50 LEU B O 1
ATOM 3230 N N . ASP B 2 45 ? 65.395 101.957 61.771 1.00 91.36 51 ASP B N 1
ATOM 3231 C CA . ASP B 2 45 ? 65.902 101.070 60.731 1.00 91.35 51 ASP B CA 1
ATOM 3232 C C . ASP B 2 45 ? 67.305 100.576 61.061 1.00 91.24 51 ASP B C 1
ATOM 3233 O O . ASP B 2 45 ? 67.700 99.481 60.647 1.00 91.32 51 ASP B O 1
ATOM 3238 N N . ASN B 2 46 ? 68.073 101.374 61.805 1.00 83.84 52 ASN B N 1
ATOM 3239 C CA . ASN B 2 46 ? 69.458 101.017 62.091 1.00 83.02 52 ASN B CA 1
ATOM 3240 C C . ASN B 2 46 ? 69.549 99.756 62.938 1.00 83.06 52 ASN B C 1
ATOM 3241 O O . ASN B 2 46 ? 70.368 98.872 62.661 1.00 83.35 52 ASN B O 1
ATOM 3246 N N . TYR B 2 47 ? 68.719 99.652 63.973 1.00 84.08 53 TYR B N 1
ATOM 3247 C CA . TYR B 2 47 ? 68.827 98.524 64.889 1.00 84.15 53 TYR B CA 1
ATOM 3248 C C . TYR B 2 47 ? 68.244 97.250 64.290 1.00 84.77 53 TYR B C 1
ATOM 3249 O O . TYR B 2 47 ? 68.753 96.154 64.546 1.00 85.00 53 TYR B O 1
ATOM 3258 N N . THR B 2 48 ? 67.179 97.369 63.493 1.00 88.30 54 THR B N 1
ATOM 3259 C CA . THR B 2 48 ? 66.544 96.181 62.936 1.00 88.28 54 THR B CA 1
ATOM 3260 C C . THR B 2 48 ? 67.365 95.549 61.822 1.00 87.96 54 THR B C 1
ATOM 3261 O O . THR B 2 48 ? 67.147 94.377 61.501 1.00 88.47 54 THR B O 1
ATOM 3265 N N . ARG B 2 49 ? 68.297 96.290 61.222 1.00 83.54 55 ARG B N 1
ATOM 3266 C CA . ARG B 2 49 ? 69.135 95.706 60.185 1.00 83.19 55 ARG B CA 1
ATOM 3267 C C . ARG B 2 49 ? 70.143 94.719 60.753 1.00 83.37 55 ARG B C 1
ATOM 3268 O O . ARG B 2 49 ? 70.671 93.891 60.003 1.00 84.12 55 ARG B O 1
ATOM 3276 N N . LEU B 2 50 ? 70.418 94.785 62.056 1.00 80.52 56 LEU B N 1
ATOM 3277 C CA . LEU B 2 50 ? 71.358 93.856 62.669 1.00 80.45 56 LEU B CA 1
ATOM 3278 C C . LEU B 2 50 ? 70.811 92.437 62.726 1.00 81.19 56 LEU B C 1
ATOM 3279 O O . LEU B 2 50 ? 71.585 91.497 62.937 1.00 81.12 56 LEU B O 1
ATOM 3284 N N . LEU B 2 51 ? 69.504 92.261 62.547 1.00 87.42 57 LEU B N 1
ATOM 3285 C CA . LEU B 2 51 ? 68.893 90.940 62.570 1.00 87.61 57 LEU B CA 1
ATOM 3286 C C . LEU B 2 51 ? 68.919 90.249 61.215 1.00 87.30 57 LEU B C 1
ATOM 3287 O O . LEU B 2 51 ? 68.447 89.113 61.109 1.00 87.42 57 LEU B O 1
ATOM 3292 N N . ASP B 2 52 ? 69.442 90.898 60.184 1.00 90.59 58 ASP B N 1
ATOM 3293 C CA . ASP B 2 52 ? 69.643 90.217 58.917 1.00 91.07 58 ASP B CA 1
ATOM 3294 C C . ASP B 2 52 ? 70.686 89.116 59.091 1.00 90.79 58 ASP B C 1
ATOM 3295 O O . ASP B 2 52 ? 71.669 89.303 59.819 1.00 91.23 58 ASP B O 1
ATOM 3300 N N . PRO B 2 53 ? 70.501 87.957 58.456 1.00 84.86 59 PRO B N 1
ATOM 3301 C CA . PRO B 2 53 ? 71.465 86.862 58.647 1.00 84.65 59 PRO B CA 1
ATOM 3302 C C . PRO B 2 53 ? 72.883 87.213 58.233 1.00 84.54 59 PRO B C 1
ATOM 3303 O O . PRO B 2 53 ? 73.837 86.672 58.807 1.00 85.15 59 PRO B O 1
ATOM 3307 N N . LEU B 2 54 ? 73.055 88.095 57.247 1.00 83.67 60 LEU B N 1
ATOM 3308 C CA . LEU B 2 54 ? 74.399 88.424 56.785 1.00 83.87 60 LEU B CA 1
ATOM 3309 C C . LEU B 2 54 ? 75.209 89.135 57.864 1.00 84.31 60 LEU B C 1
ATOM 3310 O O . LEU B 2 54 ? 76.393 88.834 58.057 1.00 84.01 60 LEU B O 1
ATOM 3315 N N . TYR B 2 55 ? 74.597 90.080 58.574 1.00 84.51 61 TYR B N 1
ATOM 3316 C CA . TYR B 2 55 ? 75.286 90.846 59.604 1.00 83.59 61 TYR B CA 1
ATOM 3317 C C . TYR B 2 55 ? 75.188 90.215 60.983 1.00 83.49 61 TYR B C 1
ATOM 3318 O O . TYR B 2 55 ? 75.788 90.733 61.930 1.00 83.59 61 TYR B O 1
ATOM 3327 N N . PHE B 2 56 ? 74.449 89.122 61.125 1.00 75.02 62 PHE B N 1
ATOM 3328 C CA . PHE B 2 56 ? 74.322 88.430 62.400 1.00 73.70 62 PHE B CA 1
ATOM 3329 C C . PHE B 2 56 ? 75.290 87.271 62.548 1.00 73.18 62 PHE B C 1
ATOM 3330 O O . PHE B 2 56 ? 75.676 86.936 63.668 1.00 73.31 62 PHE B O 1
ATOM 3338 N N . GLU B 2 57 ? 75.692 86.647 61.442 1.00 75.42 63 GLU B N 1
ATOM 3339 C CA . GLU B 2 57 ? 76.696 85.593 61.514 1.00 75.45 63 GLU B CA 1
ATOM 3340 C C . GLU B 2 57 ? 78.064 86.162 61.866 1.00 74.78 63 GLU B C 1
ATOM 3341 O O . GLU B 2 57 ? 78.851 85.517 62.569 1.00 75.07 63 GLU B O 1
ATOM 3347 N N . VAL B 2 58 ? 78.369 87.367 61.381 1.00 67.39 64 VAL B N 1
ATOM 3348 C CA . VAL B 2 58 ? 79.658 87.987 61.677 1.00 66.48 64 VAL B CA 1
ATOM 3349 C C . VAL B 2 58 ? 79.776 88.295 63.163 1.00 66.48 64 VAL B C 1
ATOM 3350 O O . VAL B 2 58 ? 80.833 88.092 63.772 1.00 67.23 64 VAL B O 1
ATOM 3354 N N . LEU B 2 59 ? 78.699 88.797 63.770 1.00 64.99 65 LEU B N 1
ATOM 3355 C CA . LEU B 2 59 ? 78.718 89.076 65.202 1.00 64.42 65 LEU B CA 1
ATOM 3356 C C . LEU B 2 59 ? 78.896 87.801 66.017 1.00 64.94 65 LEU B C 1
ATOM 3357 O O . LEU B 2 59 ? 79.630 87.790 67.012 1.00 64.79 65 LEU B O 1
ATOM 3362 N N . LEU B 2 60 ? 78.222 86.720 65.620 1.00 62.55 66 LEU B N 1
ATOM 3363 C CA . LEU B 2 60 ? 78.316 85.469 66.366 1.00 61.16 66 LEU B CA 1
ATOM 3364 C C . LEU B 2 60 ? 79.719 84.883 66.296 1.00 60.80 66 LEU B C 1
ATOM 3365 O O . LEU B 2 60 ? 80.203 84.295 67.269 1.00 61.13 66 LEU B O 1
ATOM 3370 N N . HIS B 2 61 ? 80.383 85.022 65.149 1.00 59.50 67 HIS B N 1
ATOM 3371 C CA . HIS B 2 61 ? 81.732 84.490 65.002 1.00 59.58 67 HIS B CA 1
ATOM 3372 C C . HIS B 2 61 ? 82.713 85.203 65.924 1.00 60.11 67 HIS B C 1
ATOM 3373 O O . HIS B 2 61 ? 83.618 84.574 66.486 1.00 60.46 67 HIS B O 1
ATOM 3380 N N . SER B 2 62 ? 82.556 86.520 66.084 1.00 59.78 68 SER B N 1
ATOM 3381 C CA . SER B 2 62 ? 83.472 87.284 66.924 1.00 58.79 68 SER B CA 1
ATOM 3382 C C . SER B 2 62 ? 83.369 86.871 68.386 1.00 59.36 68 SER B C 1
ATOM 3383 O O . SER B 2 62 ? 84.386 86.770 69.081 1.00 60.25 68 SER B O 1
ATOM 3386 N N . LEU B 2 63 ? 82.148 86.639 68.875 1.00 57.72 69 LEU B N 1
ATOM 3387 C CA . LEU B 2 63 ? 81.968 86.261 70.273 1.00 57.33 69 LEU B CA 1
ATOM 3388 C C . LEU B 2 63 ? 82.663 84.946 70.586 1.00 57.29 69 LEU B C 1
ATOM 3389 O O . LEU B 2 63 ? 83.313 84.813 71.628 1.00 57.54 69 LEU B O 1
ATOM 3394 N N . ASN B 2 64 ? 82.533 83.962 69.699 1.00 58.30 70 ASN B N 1
ATOM 3395 C CA . ASN B 2 64 ? 83.179 82.674 69.920 1.00 58.43 70 ASN B CA 1
ATOM 3396 C C . ASN B 2 64 ? 84.694 82.814 69.911 1.00 58.26 70 ASN B C 1
ATOM 3397 O O . ASN B 2 64 ? 85.393 82.215 70.736 1.00 59.60 70 ASN B O 1
ATOM 3402 N N . MET B 2 65 ? 85.218 83.607 68.979 1.00 52.99 71 MET B N 1
ATOM 3403 C CA . MET B 2 65 ? 86.662 83.759 68.846 1.00 52.08 71 MET B CA 1
ATOM 3404 C C . MET B 2 65 ? 87.256 84.506 70.033 1.00 52.24 71 MET B C 1
ATOM 3405 O O . MET B 2 65 ? 88.367 84.195 70.478 1.00 52.47 71 MET B O 1
ATOM 3410 N N . ALA B 2 66 ? 86.536 85.498 70.557 1.00 49.58 72 ALA B N 1
ATOM 3411 C CA . ALA B 2 66 ? 87.029 86.240 71.713 1.00 48.94 72 ALA B CA 1
ATOM 3412 C C . ALA B 2 66 ? 86.854 85.449 73.002 1.00 49.60 72 ALA B C 1
ATOM 3413 O O . ALA B 2 66 ? 87.695 85.529 73.904 1.00 49.85 72 ALA B O 1
ATOM 3415 N N . LEU B 2 67 ? 85.763 84.686 73.113 1.00 51.73 73 LEU B N 1
ATOM 3416 C CA . LEU B 2 67 ? 85.512 83.922 74.332 1.00 51.45 73 LEU B CA 1
ATOM 3417 C C . LEU B 2 67 ? 86.588 82.871 74.561 1.00 50.64 73 LEU B C 1
ATOM 3418 O O . LEU B 2 67 ? 87.024 82.657 75.698 1.00 51.57 73 LEU B O 1
ATOM 3423 N N . ILE B 2 68 ? 87.025 82.201 73.497 1.00 45.00 74 ILE B N 1
ATOM 3424 C CA . ILE B 2 68 ? 88.066 81.190 73.634 1.00 44.55 74 ILE B CA 1
ATOM 3425 C C . ILE B 2 68 ? 89.394 81.835 74.004 1.00 46.24 74 ILE B C 1
ATOM 3426 O O . ILE B 2 68 ? 90.169 81.280 74.793 1.00 46.49 74 ILE B O 1
ATOM 3431 N N . ALA B 2 69 ? 89.679 83.016 73.450 1.00 47.29 75 ALA B N 1
ATOM 3432 C CA . ALA B 2 69 ? 90.904 83.723 73.808 1.00 46.11 75 ALA B CA 1
ATOM 3433 C C . ALA B 2 69 ? 90.906 84.110 75.280 1.00 46.49 75 ALA B C 1
ATOM 3434 O O . ALA B 2 69 ? 91.947 84.047 75.944 1.00 47.85 75 ALA B O 1
ATOM 3436 N N . THR B 2 70 ? 89.751 84.519 75.808 1.00 45.30 76 THR B N 1
ATOM 3437 C CA . THR B 2 70 ? 89.656 84.811 77.234 1.00 44.85 76 THR B CA 1
ATOM 3438 C C . THR B 2 70 ? 89.905 83.565 78.072 1.00 45.91 76 THR B C 1
ATOM 3439 O O . THR B 2 70 ? 90.597 83.622 79.094 1.00 46.69 76 THR B O 1
ATOM 3443 N N . LEU B 2 71 ? 89.342 82.430 77.657 1.00 46.69 77 LEU B N 1
ATOM 3444 C CA . LEU B 2 71 ? 89.541 81.188 78.394 1.00 46.75 77 LEU B CA 1
ATOM 3445 C C . LEU B 2 71 ? 90.994 80.740 78.345 1.00 47.56 77 LEU B C 1
ATOM 3446 O O . LEU B 2 71 ? 91.536 80.264 79.350 1.00 48.29 77 LEU B O 1
ATOM 3451 N N . ALA B 2 72 ? 91.640 80.875 77.186 1.00 44.89 78 ALA B N 1
ATOM 3452 C CA . ALA B 2 72 ? 93.035 80.467 77.065 1.00 44.08 78 ALA B CA 1
ATOM 3453 C C . ALA B 2 72 ? 93.936 81.320 77.944 1.00 45.04 78 ALA B C 1
ATOM 3454 O O . ALA B 2 72 ? 94.913 80.821 78.513 1.00 45.73 78 ALA B O 1
ATOM 3456 N N . CYS B 2 73 ? 93.632 82.613 78.059 1.00 49.11 79 CYS B N 1
ATOM 3457 C CA . CYS B 2 73 ? 94.416 83.482 78.929 1.00 49.48 79 CYS B CA 1
ATOM 3458 C C . CYS B 2 73 ? 94.258 83.086 80.391 1.00 50.13 79 CYS B C 1
ATOM 3459 O O . CYS B 2 73 ? 95.223 83.131 81.162 1.00 51.59 79 CYS B O 1
ATOM 3462 N N . LEU B 2 74 ? 93.046 82.701 80.792 1.00 46.53 80 LEU B N 1
ATOM 3463 C CA . LEU B 2 74 ? 92.793 82.341 82.183 1.00 45.66 80 LEU B CA 1
ATOM 3464 C C . LEU B 2 74 ? 93.494 81.041 82.555 1.00 46.01 80 LEU B C 1
ATOM 3465 O O . LEU B 2 74 ? 94.016 80.898 83.665 1.00 46.58 80 LEU B O 1
ATOM 3470 N N . VAL B 2 75 ? 93.508 80.075 81.635 1.00 44.38 81 VAL B N 1
ATOM 3471 C CA . VAL B 2 75 ? 94.144 78.788 81.906 1.00 43.60 81 VAL B CA 1
ATOM 3472 C C . VAL B 2 75 ? 95.658 78.939 81.981 1.00 44.58 81 VAL B C 1
ATOM 3473 O O . VAL B 2 75 ? 96.319 78.306 82.812 1.00 45.34 81 VAL B O 1
ATOM 3477 N N . LEU B 2 76 ? 96.233 79.770 81.116 1.00 46.95 82 LEU B N 1
ATOM 3478 C CA . LEU B 2 76 ? 97.673 79.983 81.110 1.00 47.51 82 LEU B CA 1
ATOM 3479 C C . LEU B 2 76 ? 98.120 81.119 82.018 1.00 48.10 82 LEU B C 1
ATOM 3480 O O . LEU B 2 76 ? 99.327 81.313 82.184 1.00 48.63 82 LEU B O 1
ATOM 3485 N N . GLY B 2 77 ? 97.195 81.873 82.601 1.00 52.75 83 GLY B N 1
ATOM 3486 C CA . GLY B 2 77 ? 97.570 83.037 83.376 1.00 53.19 83 GLY B CA 1
ATOM 3487 C C . GLY B 2 77 ? 97.477 82.843 84.873 1.00 54.37 83 GLY B C 1
ATOM 3488 O O . GLY B 2 77 ? 98.296 83.382 85.621 1.00 55.36 83 GLY B O 1
ATOM 3489 N N . TYR B 2 78 ? 96.475 82.085 85.327 1.00 54.69 84 TYR B N 1
ATOM 3490 C CA . TYR B 2 78 ? 96.369 81.811 86.759 1.00 54.84 84 TYR B CA 1
ATOM 3491 C C . TYR B 2 78 ? 97.567 81.027 87.283 1.00 55.01 84 TYR B C 1
ATOM 3492 O O . TYR B 2 78 ? 98.116 81.412 88.330 1.00 56.02 84 TYR B O 1
ATOM 3501 N N . PRO B 2 79 ? 98.016 79.937 86.646 1.00 49.03 85 PRO B N 1
ATOM 3502 C CA . PRO B 2 79 ? 99.244 79.286 87.125 1.00 49.17 85 PRO B CA 1
ATOM 3503 C C . PRO B 2 79 ? 100.473 80.177 87.093 1.00 50.55 85 PRO B C 1
ATOM 3504 O O . PRO B 2 79 ? 101.314 80.085 87.996 1.00 51.13 85 PRO B O 1
ATOM 3508 N N . PHE B 2 80 ? 100.613 81.031 86.077 1.00 54.55 86 PHE B N 1
ATOM 3509 C CA . PHE B 2 80 ? 101.780 81.905 86.004 1.00 54.61 86 PHE B CA 1
ATOM 3510 C C . PHE B 2 80 ? 101.803 82.876 87.175 1.00 55.15 86 PHE B C 1
ATOM 3511 O O . PHE B 2 80 ? 102.854 83.111 87.783 1.00 56.45 86 PHE B O 1
ATOM 3519 N N . ALA B 2 81 ? 100.649 83.456 87.504 1.00 54.77 87 ALA B N 1
ATOM 3520 C CA . ALA B 2 81 ? 100.579 84.360 88.644 1.00 55.18 87 ALA B CA 1
ATOM 3521 C C . ALA B 2 81 ? 100.809 83.615 89.950 1.00 55.83 87 ALA B C 1
ATOM 3522 O O . ALA B 2 81 ? 101.433 84.147 90.875 1.00 56.80 87 ALA B O 1
ATOM 3524 N N . TRP B 2 82 ? 100.307 82.383 90.047 1.00 52.45 88 TRP B N 1
ATOM 3525 C CA . TRP B 2 82 ? 100.465 81.613 91.275 1.00 51.92 88 TRP B CA 1
ATOM 3526 C C . TRP B 2 82 ? 101.927 81.282 91.542 1.00 52.40 88 TRP B C 1
ATOM 3527 O O . TRP B 2 82 ? 102.392 81.376 92.683 1.00 53.38 88 TRP B O 1
ATOM 3538 N N . PHE B 2 83 ? 102.670 80.891 90.505 1.00 53.90 89 PHE B N 1
ATOM 3539 C CA . PHE B 2 83 ? 104.069 80.531 90.707 1.00 54.36 89 PHE B CA 1
ATOM 3540 C C . PHE B 2 83 ? 104.933 81.755 90.969 1.00 55.39 89 PHE B C 1
ATOM 3541 O O . PHE B 2 83 ? 105.955 81.654 91.656 1.00 56.46 89 PHE B O 1
ATOM 3549 N N . LEU B 2 84 ? 104.549 82.913 90.430 1.00 57.01 90 LEU B N 1
ATOM 3550 C CA . LEU B 2 84 ? 105.300 84.136 90.678 1.00 57.28 90 LEU B CA 1
ATOM 3551 C C . LEU B 2 84 ? 105.128 84.622 92.111 1.00 58.41 90 LEU B C 1
ATOM 3552 O O . LEU B 2 84 ? 105.939 85.420 92.592 1.00 59.46 90 LEU B O 1
ATOM 3557 N N . ALA B 2 85 ? 104.099 84.148 92.806 1.00 60.01 91 ALA B N 1
ATOM 3558 C CA . ALA B 2 85 ? 103.849 84.523 94.189 1.00 60.68 91 ALA B CA 1
ATOM 3559 C C . ALA B 2 85 ? 104.585 83.640 95.191 1.00 62.08 91 ALA B C 1
ATOM 3560 O O . ALA B 2 85 ? 104.441 83.853 96.399 1.00 62.19 91 ALA B O 1
ATOM 3562 N N . LYS B 2 86 ? 105.361 82.664 94.729 1.00 68.51 92 LYS B N 1
ATOM 3563 C CA . LYS B 2 86 ? 106.142 81.786 95.591 1.00 69.09 92 LYS B CA 1
ATOM 3564 C C . LYS B 2 86 ? 107.635 81.983 95.360 1.00 69.80 92 LYS B C 1
ATOM 3565 O O . LYS B 2 86 ? 108.417 81.031 95.371 1.00 70.22 92 LYS B O 1
ATOM 3571 N N . LEU B 2 87 ? 108.047 83.225 95.159 1.00 72.85 93 LEU B N 1
ATOM 3572 C CA . LEU B 2 87 ? 109.412 83.591 94.813 1.00 73.35 93 LEU B CA 1
ATOM 3573 C C . LEU B 2 87 ? 109.903 84.669 95.760 1.00 74.55 93 LEU B C 1
ATOM 3574 O O . LEU B 2 87 ? 109.106 85.336 96.427 1.00 74.69 93 LEU B O 1
ATOM 3579 N N . PRO B 2 88 ? 111.220 84.854 95.862 1.00 81.44 94 PRO B N 1
ATOM 3580 C CA . PRO B 2 88 ? 111.746 85.931 96.707 1.00 81.87 94 PRO B CA 1
ATOM 3581 C C . PRO B 2 88 ? 111.229 87.291 96.265 1.00 82.29 94 PRO B C 1
ATOM 3582 O O . PRO B 2 88 ? 111.026 87.543 95.076 1.00 82.63 94 PRO B O 1
ATOM 3586 N N . HIS B 2 89 ? 111.010 88.171 97.244 1.00 89.66 95 HIS B N 1
ATOM 3587 C CA . HIS B 2 89 ? 110.415 89.471 96.963 1.00 90.11 95 HIS B CA 1
ATOM 3588 C C . HIS B 2 89 ? 111.292 90.346 96.078 1.00 90.57 95 HIS B C 1
ATOM 3589 O O . HIS B 2 89 ? 110.766 91.224 95.386 1.00 90.62 95 HIS B O 1
ATOM 3596 N N . LYS B 2 90 ? 112.607 90.136 96.083 1.00 92.63 96 LYS B N 1
ATOM 3597 C CA . LYS B 2 90 ? 113.495 91.020 95.336 1.00 92.81 96 LYS B CA 1
ATOM 3598 C C . LYS B 2 90 ? 113.429 90.760 93.835 1.00 92.37 96 LYS B C 1
ATOM 3599 O O . LYS B 2 90 ? 113.547 91.696 93.037 1.00 92.59 96 LYS B O 1
ATOM 3605 N N . VAL B 2 91 ? 113.240 89.501 93.432 1.00 79.27 97 VAL B N 1
ATOM 3606 C CA . VAL B 2 91 ? 113.235 89.154 92.012 1.00 77.86 97 VAL B CA 1
ATOM 3607 C C . VAL B 2 91 ? 111.884 89.381 91.354 1.00 77.34 97 VAL B C 1
ATOM 3608 O O . VAL B 2 91 ? 111.805 89.402 90.120 1.00 77.38 97 VAL B O 1
ATOM 3612 N N . ARG B 2 92 ? 110.820 89.559 92.136 1.00 73.70 98 ARG B N 1
ATOM 3613 C CA . ARG B 2 92 ? 109.491 89.731 91.552 1.00 72.86 98 ARG B CA 1
ATOM 3614 C C . ARG B 2 92 ? 109.374 90.964 90.664 1.00 73.06 98 ARG B C 1
ATOM 3615 O O . ARG B 2 92 ? 108.848 90.835 89.544 1.00 73.40 98 ARG B O 1
ATOM 3623 N N . PRO B 2 93 ? 109.803 92.164 91.075 1.00 75.98 99 PRO B N 1
ATOM 3624 C CA . PRO B 2 93 ? 109.643 93.323 90.181 1.00 76.05 99 PRO B CA 1
ATOM 3625 C C . PRO B 2 93 ? 110.370 93.176 88.858 1.00 75.98 99 PRO B C 1
ATOM 3626 O O . PRO B 2 93 ? 109.887 93.687 87.840 1.00 75.93 99 PRO B O 1
ATOM 3630 N N . LEU B 2 94 ? 111.520 92.502 88.839 1.00 72.31 100 LEU B N 1
ATOM 3631 C CA . LEU B 2 94 ? 112.233 92.296 87.583 1.00 71.63 100 LEU B CA 1
ATOM 3632 C C . LEU B 2 94 ? 111.428 91.405 86.645 1.00 71.46 100 LEU B C 1
ATOM 3633 O O . LEU B 2 94 ? 111.341 91.671 85.441 1.00 71.79 100 LEU B O 1
ATOM 3638 N N . LEU B 2 95 ? 110.823 90.343 87.182 1.00 66.58 101 LEU B N 1
ATOM 3639 C CA . LEU B 2 95 ? 110.046 89.433 86.346 1.00 65.73 101 LEU B CA 1
ATOM 3640 C C . LEU B 2 95 ? 108.833 90.126 85.744 1.00 66.18 101 LEU B C 1
ATOM 3641 O O . LEU B 2 95 ? 108.501 89.900 84.574 1.00 66.41 101 LEU B O 1
ATOM 3646 N N . LEU B 2 96 ? 108.152 90.965 86.523 1.00 69.44 102 LEU B N 1
ATOM 3647 C CA . LEU B 2 96 ? 107.011 91.698 85.990 1.00 69.62 102 LEU B CA 1
ATOM 3648 C C . LEU B 2 96 ? 107.442 92.685 84.913 1.00 70.11 102 LEU B C 1
ATOM 3649 O O . LEU B 2 96 ? 106.728 92.883 83.923 1.00 70.05 102 LEU B O 1
ATOM 3654 N N . PHE B 2 97 ? 108.601 93.321 85.093 1.00 74.58 103 PHE B N 1
ATOM 3655 C CA . PHE B 2 97 ? 109.069 94.303 84.122 1.00 74.70 103 PHE B CA 1
ATOM 3656 C C . PHE B 2 97 ? 109.378 93.652 82.782 1.00 73.91 103 PHE B C 1
ATOM 3657 O O . PHE B 2 97 ? 109.165 94.258 81.725 1.00 74.01 103 PHE B O 1
ATOM 3665 N N . LEU B 2 98 ? 109.868 92.414 82.801 1.00 65.42 104 LEU B N 1
ATOM 3666 C CA . LEU B 2 98 ? 110.174 91.671 81.585 1.00 64.24 104 LEU B CA 1
ATOM 3667 C C . LEU B 2 98 ? 108.935 91.262 80.806 1.00 63.99 104 LEU B C 1
ATOM 3668 O O . LEU B 2 98 ? 109.064 90.617 79.761 1.00 64.09 104 LEU B O 1
ATOM 3673 N N . LEU B 2 99 ? 107.744 91.616 81.284 1.00 63.13 105 LEU B N 1
ATOM 3674 C CA . LEU B 2 99 ? 106.511 91.347 80.561 1.00 63.01 105 LEU B CA 1
ATOM 3675 C C . LEU B 2 99 ? 106.090 92.493 79.656 1.00 62.81 105 LEU B C 1
ATOM 3676 O O . LEU B 2 99 ? 105.277 92.279 78.751 1.00 62.93 105 LEU B O 1
ATOM 3681 N N . ILE B 2 100 ? 106.619 93.697 79.873 1.00 62.69 106 ILE B N 1
ATOM 3682 C CA . ILE B 2 100 ? 106.260 94.870 79.086 1.00 62.44 106 ILE B CA 1
ATOM 3683 C C . ILE B 2 100 ? 107.384 95.330 78.176 1.00 62.02 106 ILE B C 1
ATOM 3684 O O . ILE B 2 100 ? 107.181 96.264 77.386 1.00 62.49 106 ILE B O 1
ATOM 3689 N N . VAL B 2 101 ? 108.560 94.718 78.260 1.00 56.32 107 VAL B N 1
ATOM 3690 C CA . VAL B 2 101 ? 109.647 94.983 77.319 1.00 55.21 107 VAL B CA 1
ATOM 3691 C C . VAL B 2 101 ? 109.220 94.703 75.881 1.00 55.29 107 VAL B C 1
ATOM 3692 O O . VAL B 2 101 ? 109.563 95.494 74.991 1.00 56.15 107 VAL B O 1
ATOM 3696 N N . PRO B 2 102 ? 108.500 93.613 75.582 1.00 49.95 108 PRO B N 1
ATOM 3697 C CA . PRO B 2 102 ? 108.053 93.410 74.196 1.00 48.45 108 PRO B CA 1
ATOM 3698 C C . PRO B 2 102 ? 107.160 94.515 73.671 1.00 48.94 108 PRO B C 1
ATOM 3699 O O . PRO B 2 102 ? 107.085 94.697 72.451 1.00 48.90 108 PRO B O 1
ATOM 3703 N N . PHE B 2 103 ? 106.484 95.260 74.541 1.00 50.81 109 PHE B N 1
ATOM 3704 C CA . PHE B 2 103 ? 105.519 96.254 74.095 1.00 50.30 109 PHE B CA 1
ATOM 3705 C C . PHE B 2 103 ? 106.154 97.467 73.434 1.00 50.88 109 PHE B C 1
ATOM 3706 O O . PHE B 2 103 ? 105.439 98.229 72.775 1.00 51.80 109 PHE B O 1
ATOM 3714 N N . TRP B 2 104 ? 107.460 97.676 73.593 1.00 51.51 110 TRP B N 1
ATOM 3715 C CA . TRP B 2 104 ? 108.089 98.847 72.991 1.00 51.67 110 TRP B CA 1
ATOM 3716 C C . TRP B 2 104 ? 108.047 98.778 71.471 1.00 52.55 110 TRP B C 1
ATOM 3717 O O . TRP B 2 104 ? 107.791 99.787 70.804 1.00 52.77 110 TRP B O 1
ATOM 3728 N N . THR B 2 105 ? 108.298 97.603 70.904 1.00 52.09 111 THR B N 1
ATOM 3729 C CA . THR B 2 105 ? 108.039 97.380 69.491 1.00 51.14 111 THR B CA 1
ATOM 3730 C C . THR B 2 105 ? 106.538 97.390 69.246 1.00 51.46 111 THR B C 1
ATOM 3731 O O . THR B 2 105 ? 105.765 96.821 70.022 1.00 52.25 111 THR B O 1
ATOM 3735 N N . ASN B 2 106 ? 106.128 98.043 68.165 1.00 48.56 112 ASN B N 1
ATOM 3736 C CA . ASN B 2 106 ? 104.713 98.240 67.903 1.00 48.19 112 ASN B CA 1
ATOM 3737 C C . ASN B 2 106 ? 104.020 96.907 67.643 1.00 48.47 112 ASN B C 1
ATOM 3738 O O . ASN B 2 106 ? 104.634 95.925 67.216 1.00 49.48 112 ASN B O 1
ATOM 3743 N N . SER B 2 107 ? 102.715 96.881 67.917 1.00 47.78 113 SER B N 1
ATOM 3744 C CA . SER B 2 107 ? 101.952 95.646 67.787 1.00 47.77 113 SER B CA 1
ATOM 3745 C C . SER B 2 107 ? 101.840 95.188 66.340 1.00 48.38 113 SER B C 1
ATOM 3746 O O . SER B 2 107 ? 101.832 93.981 66.075 1.00 49.38 113 SER B O 1
ATOM 3749 N N . LEU B 2 108 ? 101.753 96.121 65.394 1.00 45.91 114 LEU B N 1
ATOM 3750 C CA . LEU B 2 108 ? 101.591 95.761 63.993 1.00 45.25 114 LEU B CA 1
ATOM 3751 C C . LEU B 2 108 ? 102.850 95.160 63.385 1.00 46.34 114 LEU B C 1
ATOM 3752 O O . LEU B 2 108 ? 102.770 94.555 62.310 1.00 47.04 114 LEU B O 1
ATOM 3757 N N . ILE B 2 109 ? 104.001 95.302 64.039 1.00 46.15 115 ILE B N 1
ATOM 3758 C CA . ILE B 2 109 ? 105.213 94.621 63.603 1.00 45.48 115 ILE B CA 1
ATOM 3759 C C . ILE B 2 109 ? 105.357 93.245 64.241 1.00 46.33 115 ILE B C 1
ATOM 3760 O O . ILE B 2 109 ? 105.863 92.323 63.583 1.00 47.98 115 ILE B O 1
ATOM 3765 N N . ARG B 2 110 ? 104.921 93.073 65.487 1.00 45.00 116 ARG B N 1
ATOM 3766 C CA . ARG B 2 110 ? 105.067 91.795 66.166 1.00 45.19 116 ARG B CA 1
ATOM 3767 C C . ARG B 2 110 ? 104.176 90.713 65.576 1.00 45.65 116 ARG B C 1
ATOM 3768 O O . ARG B 2 110 ? 104.584 89.548 65.537 1.00 46.08 116 ARG B O 1
ATOM 3776 N N . ILE B 2 111 ? 102.976 91.065 65.120 1.00 47.07 117 ILE B N 1
ATOM 3777 C CA . ILE B 2 111 ? 102.147 90.098 64.411 1.00 47.34 117 ILE B CA 1
ATOM 3778 C C . ILE B 2 111 ? 102.766 89.741 63.067 1.00 48.67 117 ILE B C 1
ATOM 3779 O O . ILE B 2 111 ? 102.717 88.580 62.644 1.00 49.13 117 ILE B O 1
ATOM 3784 N N . TYR B 2 112 ? 103.369 90.718 62.387 1.00 54.66 118 TYR B N 1
ATOM 3785 C CA . TYR B 2 112 ? 104.060 90.440 61.133 1.00 55.42 118 TYR B CA 1
ATOM 3786 C C . TYR B 2 112 ? 105.206 89.459 61.341 1.00 55.31 118 TYR B C 1
ATOM 3787 O O . TYR B 2 112 ? 105.464 88.604 60.486 1.00 56.18 118 TYR B O 1
ATOM 3796 N N . GLY B 2 113 ? 105.909 89.570 62.466 1.00 50.48 119 GLY B N 1
ATOM 3797 C CA . GLY B 2 113 ? 106.948 88.602 62.773 1.00 50.26 119 GLY B CA 1
ATOM 3798 C C . GLY B 2 113 ? 106.396 87.224 63.080 1.00 50.77 119 GLY B C 1
ATOM 3799 O O . GLY B 2 113 ? 106.976 86.211 62.683 1.00 52.02 119 GLY B O 1
ATOM 3800 N N . LEU B 2 114 ? 105.272 87.166 63.797 1.00 47.85 120 LEU B N 1
ATOM 3801 C CA . LEU B 2 114 ? 104.677 85.880 64.147 1.00 47.26 120 LEU B CA 1
ATOM 3802 C C . LEU B 2 114 ? 104.120 85.173 62.919 1.00 48.18 120 LEU B C 1
ATOM 3803 O O . LEU B 2 114 ? 104.119 83.939 62.854 1.00 49.38 120 LEU B O 1
ATOM 3808 N N . LYS B 2 115 ? 103.634 85.938 61.941 1.00 46.88 121 LYS B N 1
ATOM 3809 C CA . LYS B 2 115 ? 103.144 85.345 60.703 1.00 46.40 121 LYS B CA 1
ATOM 3810 C C . LYS B 2 115 ? 104.256 84.612 59.966 1.00 47.87 121 LYS B C 1
ATOM 3811 O O . LYS B 2 115 ? 104.040 83.525 59.419 1.00 49.25 121 LYS B O 1
ATOM 3817 N N . ILE B 2 116 ? 105.454 85.198 59.936 1.00 50.03 122 ILE B N 1
ATOM 3818 C CA . ILE B 2 116 ? 106.594 84.543 59.306 1.00 50.12 122 ILE B CA 1
ATOM 3819 C C . ILE B 2 116 ? 106.988 83.295 60.084 1.00 51.53 122 ILE B C 1
ATOM 3820 O O . ILE B 2 116 ? 107.375 82.276 59.500 1.00 52.72 122 ILE B O 1
ATOM 3825 N N . PHE B 2 117 ? 106.882 83.351 61.411 1.00 54.70 123 PHE B N 1
ATOM 3826 C CA . PHE B 2 117 ? 107.277 82.223 62.246 1.00 55.23 123 PHE B CA 1
ATOM 3827 C C . PHE B 2 117 ? 106.358 81.025 62.048 1.00 56.05 123 PHE B C 1
ATOM 3828 O O . PHE B 2 117 ? 106.774 79.880 62.255 1.00 57.39 123 PHE B O 1
ATOM 3836 N N . LEU B 2 118 ? 105.107 81.260 61.666 1.00 55.37 124 LEU B N 1
ATOM 3837 C CA . LEU B 2 118 ? 104.116 80.199 61.560 1.00 55.53 124 LEU B CA 1
ATOM 3838 C C . LEU B 2 118 ? 103.820 79.791 60.123 1.00 56.13 124 LEU B C 1
ATOM 3839 O O . LEU B 2 118 ? 102.895 79.006 59.896 1.00 57.27 124 LEU B O 1
ATOM 3844 N N . SER B 2 119 ? 104.571 80.298 59.152 1.00 58.44 125 SER B N 1
ATOM 3845 C CA . SER B 2 119 ? 104.274 80.004 57.760 1.00 59.06 125 SER B CA 1
ATOM 3846 C C . SER B 2 119 ? 104.577 78.541 57.442 1.00 60.52 125 SER B C 1
ATOM 3847 O O . SER B 2 119 ? 105.245 77.833 58.200 1.00 61.41 125 SER B O 1
ATOM 3850 N N . THR B 2 120 ? 104.063 78.089 56.295 1.00 63.06 126 THR B N 1
ATOM 3851 C CA . THR B 2 120 ? 104.205 76.686 55.917 1.00 63.15 126 THR B CA 1
ATOM 3852 C C . THR B 2 120 ? 105.666 76.303 55.720 1.00 63.35 126 THR B C 1
ATOM 3853 O O . THR B 2 120 ? 106.114 75.265 56.218 1.00 63.99 126 THR B O 1
ATOM 3857 N N . LYS B 2 121 ? 106.425 77.124 55.001 1.00 67.16 127 LYS B N 1
ATOM 3858 C CA . LYS B 2 121 ? 107.829 76.851 54.735 1.00 67.65 127 LYS B CA 1
ATOM 3859 C C . LYS B 2 121 ? 108.763 77.581 55.688 1.00 68.37 127 LYS B C 1
ATOM 3860 O O . LYS B 2 121 ? 109.983 77.517 55.511 1.00 69.24 127 LYS B O 1
ATOM 3866 N N . GLY B 2 122 ? 108.227 78.276 56.686 1.00 66.96 128 GLY B N 1
ATOM 3867 C CA . GLY B 2 122 ? 109.034 79.016 57.631 1.00 67.08 128 GLY B CA 1
ATOM 3868 C C . GLY B 2 122 ? 109.523 78.146 58.769 1.00 67.54 128 GLY B C 1
ATOM 3869 O O . GLY B 2 122 ? 109.425 76.918 58.745 1.00 68.36 128 GLY B O 1
ATOM 3870 N N . TYR B 2 123 ? 110.067 78.807 59.786 1.00 66.16 129 TYR B N 1
ATOM 3871 C CA . TYR B 2 123 ? 110.489 78.103 60.983 1.00 66.29 129 TYR B CA 1
ATOM 3872 C C . TYR B 2 123 ? 109.282 77.490 61.694 1.00 67.12 129 TYR B C 1
ATOM 3873 O O . TYR B 2 123 ? 108.126 77.708 61.323 1.00 67.63 129 TYR B O 1
ATOM 3882 N N . LEU B 2 124 ? 109.576 76.676 62.707 1.00 70.10 130 LEU B N 1
ATOM 3883 C CA . LEU B 2 124 ? 108.586 75.959 63.510 1.00 70.47 130 LEU B CA 1
ATOM 3884 C C . LEU B 2 124 ? 107.857 74.904 62.685 1.00 71.53 130 LEU B C 1
ATOM 3885 O O . LEU B 2 124 ? 107.057 74.129 63.218 1.00 72.29 130 LEU B O 1
ATOM 3890 N N . ASN B 2 125 ? 108.136 74.856 61.386 1.00 73.45 131 ASN B N 1
ATOM 3891 C CA . ASN B 2 125 ? 107.732 73.744 60.541 1.00 73.68 131 ASN B CA 1
ATOM 3892 C C . ASN B 2 125 ? 108.938 72.971 60.026 1.00 74.94 131 ASN B C 1
ATOM 3893 O O . ASN B 2 125 ? 108.889 71.743 59.912 1.00 75.71 131 ASN B O 1
ATOM 3898 N N . GLU B 2 126 ? 110.025 73.676 59.709 1.00 78.18 132 GLU B N 1
ATOM 3899 C CA . GLU B 2 126 ? 111.276 73.000 59.389 1.00 78.28 132 GLU B CA 1
ATOM 3900 C C . GLU B 2 126 ? 111.858 72.323 60.621 1.00 78.68 132 GLU B C 1
ATOM 3901 O O . GLU B 2 126 ? 112.363 71.197 60.546 1.00 79.85 132 GLU B O 1
ATOM 3907 N N . PHE B 2 127 ? 111.801 72.999 61.769 1.00 77.85 133 PHE B N 1
ATOM 3908 C CA . PHE B 2 127 ? 112.386 72.441 62.983 1.00 78.56 133 PHE B CA 1
ATOM 3909 C C . PHE B 2 127 ? 111.606 71.218 63.442 1.00 79.12 133 PHE B C 1
ATOM 3910 O O . PHE B 2 127 ? 112.199 70.214 63.855 1.00 79.92 133 PHE B O 1
ATOM 3918 N N . LEU B 2 128 ? 110.277 71.279 63.375 1.00 84.27 134 LEU B N 1
ATOM 3919 C CA . LEU B 2 128 ? 109.471 70.136 63.783 1.00 85.26 134 LEU B CA 1
ATOM 3920 C C . LEU B 2 128 ? 109.705 68.944 62.864 1.00 85.54 134 LEU B C 1
ATOM 3921 O O . LEU B 2 128 ? 109.742 67.796 63.323 1.00 86.37 134 LEU B O 1
ATOM 3926 N N . LEU B 2 129 ? 109.856 69.195 61.562 1.00 82.71 135 LEU B N 1
ATOM 3927 C CA . LEU B 2 129 ? 110.168 68.117 60.633 1.00 82.62 135 LEU B CA 1
ATOM 3928 C C . LEU B 2 129 ? 111.542 67.525 60.916 1.00 82.84 135 LEU B C 1
ATOM 3929 O O . LEU B 2 129 ? 111.723 66.303 60.868 1.00 83.30 135 LEU B O 1
ATOM 3934 N N . TRP B 2 130 ? 112.525 68.379 61.207 1.00 83.39 136 TRP B N 1
ATOM 3935 C CA . TRP B 2 130 ? 113.864 67.895 61.526 1.00 83.44 136 TRP B CA 1
ATOM 3936 C C . TRP B 2 130 ? 113.852 67.070 62.806 1.00 83.77 136 TRP B C 1
ATOM 3937 O O . TRP B 2 130 ? 114.495 66.018 62.890 1.00 83.95 136 TRP B O 1
ATOM 3948 N N . LEU B 2 131 ? 113.118 67.533 63.819 1.00 87.26 137 LEU B N 1
ATOM 3949 C CA . LEU B 2 131 ? 112.935 66.743 65.029 1.00 87.62 137 LEU B CA 1
ATOM 3950 C C . LEU B 2 131 ? 112.118 65.487 64.770 1.00 88.00 137 LEU B C 1
ATOM 3951 O O . LEU B 2 131 ? 112.327 64.473 65.444 1.00 88.14 137 LEU B O 1
ATOM 3956 N N . GLY B 2 132 ? 111.195 65.531 63.813 1.00 92.53 138 GLY B N 1
ATOM 3957 C CA . GLY B 2 132 ? 110.394 64.372 63.482 1.00 92.97 138 GLY B CA 1
ATOM 3958 C C . GLY B 2 132 ? 109.096 64.242 64.241 1.00 93.31 138 GLY B C 1
ATOM 3959 O O . GLY B 2 132 ? 108.476 63.173 64.204 1.00 93.69 138 GLY B O 1
ATOM 3960 N N . VAL B 2 133 ? 108.660 65.292 64.933 1.00 92.25 139 VAL B N 1
ATOM 3961 C CA . VAL B 2 133 ? 107.399 65.261 65.665 1.00 92.34 139 VAL B CA 1
ATOM 3962 C C . VAL B 2 133 ? 106.249 65.149 64.674 1.00 92.60 139 VAL B C 1
ATOM 3963 O O . VAL B 2 133 ? 105.296 64.393 64.892 1.00 92.54 139 VAL B O 1
ATOM 3967 N N . ILE B 2 134 ? 106.334 65.898 63.581 1.00 95.86 140 ILE B N 1
ATOM 3968 C CA . ILE B 2 134 ? 105.307 65.906 62.554 1.00 96.07 140 ILE B CA 1
ATOM 3969 C C . ILE B 2 134 ? 105.881 65.309 61.272 1.00 96.53 140 ILE B C 1
ATOM 3970 O O . ILE B 2 134 ? 107.094 65.227 61.084 1.00 96.34 140 ILE B O 1
ATOM 3975 N N . ASP B 2 135 ? 104.985 64.884 60.383 1.00 102.24 141 ASP B N 1
ATOM 3976 C CA . ASP B 2 135 ? 105.373 64.277 59.115 1.00 102.43 141 ASP B CA 1
ATOM 3977 C C . ASP B 2 135 ? 105.132 65.186 57.917 1.00 101.94 141 ASP B C 1
ATOM 3978 O O . ASP B 2 135 ? 105.986 65.271 57.031 1.00 102.07 141 ASP B O 1
ATOM 3983 N N . THR B 2 136 ? 103.991 65.867 57.868 1.00 94.03 142 THR B N 1
ATOM 3984 C CA . THR B 2 136 ? 103.662 66.788 56.793 1.00 93.50 142 THR B CA 1
ATOM 3985 C C . THR B 2 136 ? 103.402 68.171 57.369 1.00 93.21 142 THR B C 1
ATOM 3986 O O . THR B 2 136 ? 102.852 68.295 58.467 1.00 93.22 142 THR B O 1
ATOM 3990 N N . PRO B 2 137 ? 103.777 69.231 56.639 1.00 85.09 143 PRO B N 1
ATOM 3991 C CA . PRO B 2 137 ? 103.695 70.590 57.193 1.00 84.37 143 PRO B CA 1
ATOM 3992 C C . PRO B 2 137 ? 102.314 70.963 57.709 1.00 84.61 143 PRO B C 1
ATOM 3993 O O . PRO B 2 137 ? 101.293 70.586 57.126 1.00 84.68 143 PRO B O 1
ATOM 3997 N N . ILE B 2 138 ? 102.283 71.705 58.813 1.00 78.16 144 ILE B N 1
ATOM 3998 C CA . ILE B 2 138 ? 101.048 72.158 59.439 1.00 76.98 144 ILE B CA 1
ATOM 3999 C C . ILE B 2 138 ? 100.639 73.473 58.796 1.00 76.92 144 ILE B C 1
ATOM 4000 O O . ILE B 2 138 ? 101.448 74.404 58.702 1.00 76.87 144 ILE B O 1
ATOM 4005 N N . ARG B 2 139 ? 99.391 73.552 58.349 1.00 78.95 145 ARG B N 1
ATOM 4006 C CA . ARG B 2 139 ? 98.846 74.753 57.722 1.00 78.62 145 ARG B CA 1
ATOM 4007 C C . ARG B 2 139 ? 97.740 75.297 58.619 1.00 78.12 145 ARG B C 1
ATOM 4008 O O . ARG B 2 139 ? 96.629 74.760 58.638 1.00 78.74 145 ARG B O 1
ATOM 4016 N N . ILE B 2 140 ? 98.040 76.363 59.361 1.00 62.82 146 ILE B N 1
ATOM 4017 C CA . ILE B 2 140 ? 97.070 76.995 60.245 1.00 61.34 146 ILE B CA 1
ATOM 4018 C C . ILE B 2 140 ? 96.794 78.442 59.881 1.00 60.99 146 ILE B C 1
ATOM 4019 O O . ILE B 2 140 ? 96.009 79.098 60.570 1.00 61.36 146 ILE B O 1
ATOM 4024 N N . MET B 2 141 ? 97.409 78.964 58.826 1.00 56.76 147 MET B N 1
ATOM 4025 C CA . MET B 2 141 ? 97.166 80.348 58.454 1.00 55.57 147 MET B CA 1
ATOM 4026 C C . MET B 2 141 ? 95.817 80.491 57.760 1.00 55.37 147 MET B C 1
ATOM 4027 O O . MET B 2 141 ? 95.327 79.568 57.107 1.00 56.29 147 MET B O 1
ATOM 4032 N N . PHE B 2 142 ? 95.219 81.672 57.917 1.00 52.04 148 PHE B N 1
ATOM 4033 C CA . PHE B 2 142 ? 93.906 81.984 57.352 1.00 51.77 148 PHE B CA 1
ATOM 4034 C C . PHE B 2 142 ? 92.833 81.026 57.864 1.00 51.77 148 PHE B C 1
ATOM 4035 O O . PHE B 2 142 ? 91.946 80.601 57.122 1.00 52.44 148 PHE B O 1
ATOM 4043 N N . THR B 2 143 ? 92.915 80.690 59.143 1.00 50.72 149 THR B N 1
ATOM 4044 C CA . THR B 2 143 ? 91.988 79.799 59.821 1.00 50.45 149 THR B CA 1
ATOM 4045 C C . THR B 2 143 ? 91.614 80.422 61.155 1.00 50.91 149 THR B C 1
ATOM 4046 O O . THR B 2 143 ? 92.331 81.293 61.659 1.00 51.92 149 THR B O 1
ATOM 4050 N N . PRO B 2 144 ? 90.490 80.009 61.747 1.00 48.65 150 PRO B N 1
ATOM 4051 C CA . PRO B 2 144 ? 90.114 80.565 63.056 1.00 47.97 150 PRO B CA 1
ATOM 4052 C C . PRO B 2 144 ? 91.144 80.331 64.143 1.00 48.29 150 PRO B C 1
ATOM 4053 O O . PRO B 2 144 ? 91.203 81.110 65.102 1.00 49.57 150 PRO B O 1
ATOM 4057 N N . SER B 2 145 ? 91.954 79.277 64.034 1.00 48.92 151 SER B N 1
ATOM 4058 C CA . SER B 2 145 ? 92.953 79.006 65.060 1.00 48.89 151 SER B CA 1
ATOM 4059 C C . SER B 2 145 ? 94.042 80.070 65.073 1.00 49.28 151 SER B C 1
ATOM 4060 O O . SER B 2 145 ? 94.581 80.403 66.135 1.00 49.66 151 SER B O 1
ATOM 4063 N N . ALA B 2 146 ? 94.387 80.610 63.902 1.00 45.30 152 ALA B N 1
ATOM 4064 C CA . ALA B 2 146 ? 95.460 81.596 63.823 1.00 44.05 152 ALA B CA 1
ATOM 4065 C C . ALA B 2 146 ? 95.096 82.873 64.567 1.00 43.87 152 ALA B C 1
ATOM 4066 O O . ALA B 2 146 ? 95.946 83.485 65.223 1.00 44.65 152 ALA B O 1
ATOM 4068 N N . VAL B 2 147 ? 93.837 83.299 64.466 1.00 42.59 153 VAL B N 1
ATOM 4069 C CA . VAL B 2 147 ? 93.420 84.528 65.134 1.00 42.63 153 VAL B CA 1
ATOM 4070 C C . VAL B 2 147 ? 93.513 84.375 66.645 1.00 43.39 153 VAL B C 1
ATOM 4071 O O . VAL B 2 147 ? 93.960 85.288 67.350 1.00 44.08 153 VAL B O 1
ATOM 4075 N N . ILE B 2 148 ? 93.087 83.225 67.169 1.00 44.50 154 ILE B N 1
ATOM 4076 C CA . ILE B 2 148 ? 93.094 83.017 68.614 1.00 44.45 154 ILE B CA 1
ATOM 4077 C C . ILE B 2 148 ? 94.521 82.985 69.145 1.00 44.56 154 ILE B C 1
ATOM 4078 O O . ILE B 2 148 ? 94.798 83.472 70.248 1.00 45.83 154 ILE B O 1
ATOM 4083 N N . ILE B 2 149 ? 95.450 82.422 68.372 1.00 42.25 155 ILE B N 1
ATOM 4084 C CA . ILE B 2 149 ? 96.855 82.442 68.772 1.00 42.08 155 ILE B CA 1
ATOM 4085 C C . ILE B 2 149 ? 97.364 83.876 68.835 1.00 42.73 155 ILE B C 1
ATOM 4086 O O . ILE B 2 149 ? 98.089 84.259 69.760 1.00 42.91 155 ILE B O 1
ATOM 4091 N N . GLY B 2 150 ? 96.992 84.691 67.847 1.00 42.41 156 GLY B N 1
ATOM 4092 C CA . GLY B 2 150 ? 97.438 86.075 67.836 1.00 42.14 156 GLY B CA 1
ATOM 4093 C C . GLY B 2 150 ? 96.852 86.898 68.966 1.00 41.87 156 GLY B C 1
ATOM 4094 O O . GLY B 2 150 ? 97.542 87.729 69.561 1.00 43.02 156 GLY B O 1
ATOM 4095 N N . LEU B 2 151 ? 95.570 86.691 69.270 1.00 39.38 157 LEU B N 1
ATOM 4096 C CA . LEU B 2 151 ? 94.924 87.481 70.313 1.00 38.75 157 LEU B CA 1
ATOM 4097 C C . LEU B 2 151 ? 95.496 87.167 71.688 1.00 39.91 157 LEU B C 1
ATOM 4098 O O . LEU B 2 151 ? 95.631 88.063 72.529 1.00 41.23 157 LEU B O 1
ATOM 4103 N N . VAL B 2 152 ? 95.826 85.901 71.943 1.00 41.49 158 VAL B N 1
ATOM 4104 C CA . VAL B 2 152 ? 96.411 85.530 73.230 1.00 41.51 158 VAL B CA 1
ATOM 4105 C C . VAL B 2 152 ? 97.760 86.210 73.409 1.00 42.06 158 VAL B C 1
ATOM 4106 O O . VAL B 2 152 ? 98.093 86.697 74.495 1.00 43.20 158 VAL B O 1
ATOM 4110 N N . TYR B 2 153 ? 98.549 86.264 72.341 1.00 40.40 159 TYR B N 1
ATOM 4111 C CA . TYR B 2 153 ? 99.841 86.938 72.327 1.00 39.89 159 TYR B CA 1
ATOM 4112 C C . TYR B 2 153 ? 99.764 88.373 72.835 1.00 40.33 159 TYR B C 1
ATOM 4113 O O . TYR B 2 153 ? 100.465 88.734 73.785 1.00 41.22 159 TYR B O 1
ATOM 4122 N N . ILE B 2 154 ? 98.925 89.200 72.211 1.00 40.99 160 ILE B N 1
ATOM 4123 C CA . ILE B 2 154 ? 98.912 90.622 72.534 1.00 40.81 160 ILE B CA 1
ATOM 4124 C C . ILE B 2 154 ? 98.383 90.859 73.943 1.00 42.38 160 ILE B C 1
ATOM 4125 O O . ILE B 2 154 ? 98.951 91.648 74.707 1.00 43.72 160 ILE B O 1
ATOM 4130 N N . LEU B 2 155 ? 97.297 90.183 74.314 1.00 44.05 161 LEU B N 1
ATOM 4131 C CA . LEU B 2 155 ? 96.563 90.536 75.522 1.00 44.40 161 LEU B CA 1
ATOM 4132 C C . LEU B 2 155 ? 96.897 89.679 76.736 1.00 45.40 161 LEU B C 1
ATOM 4133 O O . LEU B 2 155 ? 96.249 89.847 77.774 1.00 47.24 161 LEU B O 1
ATOM 4138 N N . LEU B 2 156 ? 97.866 88.766 76.648 1.00 42.84 162 LEU B N 1
ATOM 4139 C CA . LEU B 2 156 ? 98.163 87.924 77.807 1.00 42.51 162 LEU B CA 1
ATOM 4140 C C . LEU B 2 156 ? 98.694 88.721 78.993 1.00 43.94 162 LEU B C 1
ATOM 4141 O O . LEU B 2 156 ? 98.258 88.454 80.127 1.00 45.35 162 LEU B O 1
ATOM 4146 N N . PRO B 2 157 ? 99.626 89.671 78.833 1.00 45.31 163 PRO B N 1
ATOM 4147 C CA . PRO B 2 157 ? 100.067 90.443 80.008 1.00 45.59 163 PRO B CA 1
ATOM 4148 C C . PRO B 2 157 ? 98.944 91.161 80.739 1.00 46.78 163 PRO B C 1
ATOM 4149 O O . PRO B 2 157 ? 99.023 91.340 81.960 1.00 47.61 163 PRO B O 1
ATOM 4153 N N . PHE B 2 158 ? 97.899 91.585 80.027 1.00 50.74 164 PHE B N 1
ATOM 4154 C CA . PHE B 2 158 ? 96.837 92.354 80.666 1.00 50.68 164 PHE B CA 1
ATOM 4155 C C . PHE B 2 158 ? 96.037 91.506 81.646 1.00 51.75 164 PHE B C 1
ATOM 4156 O O . PHE B 2 158 ? 95.412 92.040 82.568 1.00 53.34 164 PHE B O 1
ATOM 4164 N N . MET B 2 159 ? 96.025 90.185 81.457 1.00 50.84 165 MET B N 1
ATOM 4165 C CA . MET B 2 159 ? 95.270 89.323 82.362 1.00 50.92 165 MET B CA 1
ATOM 4166 C C . MET B 2 159 ? 96.101 88.932 83.579 1.00 50.71 165 MET B C 1
ATOM 4167 O O . MET B 2 159 ? 95.566 88.749 84.678 1.00 51.22 165 MET B O 1
ATOM 4172 N N . VAL B 2 160 ? 97.418 88.818 83.405 1.00 48.66 166 VAL B N 1
ATOM 4173 C CA . VAL B 2 160 ? 98.278 88.336 84.484 1.00 48.73 166 VAL B CA 1
ATOM 4174 C C . VAL B 2 160 ? 98.284 89.315 85.654 1.00 50.00 166 VAL B C 1
ATOM 4175 O O . VAL B 2 160 ? 98.150 88.915 86.817 1.00 50.99 166 VAL B O 1
ATOM 4179 N N . MET B 2 161 ? 98.440 90.607 85.368 1.00 55.39 167 MET B N 1
ATOM 4180 C CA . MET B 2 161 ? 98.654 91.579 86.440 1.00 56.01 167 MET B CA 1
ATOM 4181 C C . MET B 2 161 ? 97.474 91.697 87.399 1.00 55.66 167 MET B C 1
ATOM 4182 O O . MET B 2 161 ? 97.709 91.716 88.620 1.00 56.71 167 MET B O 1
ATOM 4187 N N . PRO B 2 162 ? 96.214 91.805 86.953 1.00 47.64 168 PRO B N 1
ATOM 4188 C CA . PRO B 2 162 ? 95.109 91.780 87.928 1.00 47.04 168 PRO B CA 1
ATOM 4189 C C . PRO B 2 162 ? 95.080 90.530 88.792 1.00 47.78 168 PRO B C 1
ATOM 4190 O O . PRO B 2 162 ? 94.754 90.613 89.981 1.00 48.16 168 PRO B O 1
ATOM 4194 N N . LEU B 2 163 ? 95.411 89.368 88.225 1.00 48.20 169 LEU B N 1
ATOM 4195 C CA . LEU B 2 163 ? 95.388 88.134 89.003 1.00 47.52 169 LEU B CA 1
ATOM 4196 C C . LEU B 2 163 ? 96.503 88.106 90.038 1.00 48.66 169 LEU B C 1
ATOM 4197 O O . LEU B 2 163 ? 96.303 87.625 91.159 1.00 49.63 169 LEU B O 1
ATOM 4202 N N . TYR B 2 164 ? 97.688 88.605 89.680 1.00 51.46 170 TYR B N 1
ATOM 4203 C CA . TYR B 2 164 ? 98.803 88.603 90.620 1.00 50.98 170 TYR B CA 1
ATOM 4204 C C . TYR B 2 164 ? 98.532 89.525 91.801 1.00 51.73 170 TYR B C 1
ATOM 4205 O O . TYR B 2 164 ? 98.943 89.236 92.930 1.00 52.55 170 TYR B O 1
ATOM 4214 N N . SER B 2 165 ? 97.847 90.643 91.559 1.00 51.94 171 SER B N 1
ATOM 4215 C CA . SER B 2 165 ? 97.509 91.554 92.645 1.00 51.70 171 SER B CA 1
ATOM 4216 C C . SER B 2 165 ? 96.544 90.911 93.632 1.00 52.76 171 SER B C 1
ATOM 4217 O O . SER B 2 165 ? 96.695 91.066 94.849 1.00 54.52 171 SER B O 1
ATOM 4220 N N . SER B 2 166 ? 95.541 90.187 93.128 1.00 49.28 172 SER B N 1
ATOM 4221 C CA . SER B 2 166 ? 94.572 89.550 94.013 1.00 48.59 172 SER B CA 1
ATOM 4222 C C . SER B 2 166 ? 95.212 88.431 94.823 1.00 49.72 172 SER B C 1
ATOM 4223 O O . SER B 2 166 ? 94.907 88.259 96.008 1.00 50.81 172 SER B O 1
ATOM 4226 N N . ILE B 2 167 ? 96.096 87.654 94.197 1.00 53.10 173 ILE B N 1
ATOM 4227 C CA . ILE B 2 167 ? 96.745 86.550 94.892 1.00 53.60 173 ILE B CA 1
ATOM 4228 C C . ILE B 2 167 ? 97.653 87.058 96.002 1.00 55.01 173 ILE B C 1
ATOM 4229 O O . ILE B 2 167 ? 97.644 86.519 97.116 1.00 55.70 173 ILE B O 1
ATOM 4234 N N . GLU B 2 168 ? 98.439 88.100 95.733 1.00 62.70 174 GLU B N 1
ATOM 4235 C CA . GLU B 2 168 ? 99.380 88.614 96.720 1.00 63.29 174 GLU B CA 1
ATOM 4236 C C . GLU B 2 168 ? 98.695 89.281 97.903 1.00 63.41 174 GLU B C 1
ATOM 4237 O O . GLU B 2 168 ? 99.326 89.453 98.949 1.00 64.24 174 GLU B O 1
ATOM 4243 N N . LYS B 2 169 ? 97.429 89.655 97.765 1.00 61.42 175 LYS B N 1
ATOM 4244 C CA . LYS B 2 169 ? 96.674 90.266 98.849 1.00 61.94 175 LYS B CA 1
ATOM 4245 C C . LYS B 2 169 ? 95.945 89.243 99.706 1.00 62.96 175 LYS B C 1
ATOM 4246 O O . LYS B 2 169 ? 95.208 89.633 100.617 1.00 63.71 175 LYS B O 1
ATOM 4252 N N . LEU B 2 170 ? 96.124 87.955 99.435 1.00 64.18 176 LEU B N 1
ATOM 4253 C CA . LEU B 2 170 ? 95.470 86.917 100.212 1.00 64.30 176 LEU B CA 1
ATOM 4254 C C . LEU B 2 170 ? 96.037 86.872 101.626 1.00 65.30 176 LEU B C 1
ATOM 4255 O O . LEU B 2 170 ? 97.170 87.285 101.885 1.00 65.61 176 LEU B O 1
ATOM 4260 N N . ASP B 2 171 ? 95.229 86.362 102.550 1.00 71.03 177 ASP B N 1
ATOM 4261 C CA . ASP B 2 171 ? 95.642 86.189 103.936 1.00 70.84 177 ASP B CA 1
ATOM 4262 C C . ASP B 2 171 ? 96.155 84.768 104.120 1.00 70.47 177 ASP B C 1
ATOM 4263 O O . ASP B 2 171 ? 95.421 83.803 103.880 1.00 70.71 177 ASP B O 1
ATOM 4268 N N . LYS B 2 172 ? 97.412 84.645 104.536 1.00 68.36 178 LYS B N 1
ATOM 4269 C CA . LYS B 2 172 ? 97.999 83.325 104.742 1.00 68.26 178 LYS B CA 1
ATOM 4270 C C . LYS B 2 172 ? 97.264 82.479 105.778 1.00 67.95 178 LYS B C 1
ATOM 4271 O O . LYS B 2 172 ? 97.087 81.274 105.526 1.00 68.20 178 LYS B O 1
ATOM 4277 N N . PRO B 2 173 ? 96.835 83.002 106.936 1.00 61.32 179 PRO B N 1
ATOM 4278 C CA . PRO B 2 173 ? 96.136 82.133 107.899 1.00 60.46 179 PRO B CA 1
ATOM 4279 C C . PRO B 2 173 ? 94.881 81.478 107.350 1.00 60.40 179 PRO B C 1
ATOM 4280 O O . PRO B 2 173 ? 94.543 80.365 107.773 1.00 60.80 179 PRO B O 1
ATOM 4284 N N . LEU B 2 174 ? 94.171 82.132 106.430 1.00 57.44 180 LEU B N 1
ATOM 4285 C CA . LEU B 2 174 ? 92.968 81.525 105.868 1.00 56.56 180 LEU B CA 1
ATOM 4286 C C . LEU B 2 174 ? 93.304 80.255 105.100 1.00 57.02 180 LEU B C 1
ATOM 4287 O O . LEU B 2 174 ? 92.542 79.283 105.130 1.00 56.92 180 LEU B O 1
ATOM 4292 N N . LEU B 2 175 ? 94.439 80.246 104.403 1.00 58.16 181 LEU B N 1
ATOM 4293 C CA . LEU B 2 175 ? 94.857 79.050 103.685 1.00 57.68 181 LEU B CA 1
ATOM 4294 C C . LEU B 2 175 ? 95.359 77.972 104.636 1.00 58.00 181 LEU B C 1
ATOM 4295 O O . LEU B 2 175 ? 95.241 76.780 104.334 1.00 58.49 181 LEU B O 1
ATOM 4300 N N . GLU B 2 176 ? 95.925 78.365 105.780 1.00 62.26 182 GLU B N 1
ATOM 4301 C CA . GLU B 2 176 ? 96.402 77.390 106.755 1.00 62.27 182 GLU B CA 1
ATOM 4302 C C . GLU B 2 176 ? 95.253 76.753 107.528 1.00 62.32 182 GLU B C 1
ATOM 4303 O O . GLU B 2 176 ? 95.340 75.583 107.915 1.00 63.03 182 GLU B O 1
ATOM 4309 N N . ALA B 2 177 ? 94.180 77.505 107.774 1.00 56.02 183 ALA B N 1
ATOM 4310 C CA . ALA B 2 177 ? 93.044 76.960 108.510 1.00 55.02 183 ALA B CA 1
ATOM 4311 C C . ALA B 2 177 ? 92.383 75.820 107.750 1.00 55.22 183 ALA B C 1
ATOM 4312 O O . ALA B 2 177 ? 91.987 74.814 108.351 1.00 56.18 183 ALA B O 1
ATOM 4314 N N . ALA B 2 178 ? 92.240 75.961 106.432 1.00 53.04 184 ALA B N 1
ATOM 4315 C CA . ALA B 2 178 ? 91.643 74.899 105.632 1.00 52.52 184 ALA B CA 1
ATOM 4316 C C . ALA B 2 178 ? 92.487 73.635 105.667 1.00 53.40 184 ALA B C 1
ATOM 4317 O O . ALA B 2 178 ? 91.953 72.525 105.770 1.00 54.19 184 ALA B O 1
ATOM 4319 N N . ARG B 2 179 ? 93.807 73.784 105.572 1.00 61.44 185 ARG B N 1
ATOM 4320 C CA . ARG B 2 179 ? 94.692 72.626 105.598 1.00 62.12 185 ARG B CA 1
ATOM 4321 C C . ARG B 2 179 ? 94.579 71.883 106.922 1.00 62.45 185 ARG B C 1
ATOM 4322 O O . ARG B 2 179 ? 94.640 70.648 106.960 1.00 63.37 185 ARG B O 1
ATOM 4330 N N . ASP B 2 180 ? 94.418 72.621 108.020 1.00 58.45 186 ASP B N 1
ATOM 4331 C CA . ASP B 2 180 ? 94.237 72.004 109.328 1.00 57.87 186 ASP B CA 1
ATOM 4332 C C . ASP B 2 180 ? 92.940 71.208 109.399 1.00 57.51 186 ASP B C 1
ATOM 4333 O O . ASP B 2 180 ? 92.915 70.116 109.974 1.00 58.33 186 ASP B O 1
ATOM 4338 N N . LEU B 2 181 ? 91.863 71.724 108.812 1.00 51.69 187 LEU B N 1
ATOM 4339 C CA . LEU B 2 181 ? 90.552 71.106 108.948 1.00 50.72 187 LEU B CA 1
ATOM 4340 C C . LEU B 2 181 ? 90.335 69.938 107.995 1.00 51.00 187 LEU B C 1
ATOM 4341 O O . LEU B 2 181 ? 89.292 69.285 108.078 1.00 51.17 187 LEU B O 1
ATOM 4346 N N . GLY B 2 182 ? 91.281 69.655 107.104 1.00 53.62 188 GLY B N 1
ATOM 4347 C CA . GLY B 2 182 ? 91.192 68.477 106.264 1.00 53.32 188 GLY B CA 1
ATOM 4348 C C . GLY B 2 182 ? 90.909 68.745 104.802 1.00 53.23 188 GLY B C 1
ATOM 4349 O O . GLY B 2 182 ? 90.162 67.998 104.166 1.00 53.81 188 GLY B O 1
ATOM 4350 N N . ALA B 2 183 ? 91.488 69.806 104.254 1.00 51.90 189 ALA B N 1
ATOM 4351 C CA . ALA B 2 183 ? 91.287 70.175 102.861 1.00 51.67 189 ALA B CA 1
ATOM 4352 C C . ALA B 2 183 ? 92.488 69.757 102.030 1.00 52.56 189 ALA B C 1
ATOM 4353 O O . ALA B 2 183 ? 93.629 70.089 102.367 1.00 53.87 189 ALA B O 1
ATOM 4355 N N . SER B 2 184 ? 92.229 69.035 100.948 1.00 56.32 190 SER B N 1
ATOM 4356 C CA . SER B 2 184 ? 93.262 68.810 99.956 1.00 57.05 190 SER B CA 1
ATOM 4357 C C . SER B 2 184 ? 93.490 70.092 99.162 1.00 57.59 190 SER B C 1
ATOM 4358 O O . SER B 2 184 ? 92.754 71.074 99.293 1.00 58.18 190 SER B O 1
ATOM 4361 N N . LYS B 2 185 ? 94.534 70.085 98.334 1.00 58.04 191 LYS B N 1
ATOM 4362 C CA . LYS B 2 185 ? 94.841 71.274 97.547 1.00 57.77 191 LYS B CA 1
ATOM 4363 C C . LYS B 2 185 ? 93.707 71.602 96.588 1.00 58.08 191 LYS B C 1
ATOM 4364 O O . LYS B 2 185 ? 93.477 72.772 96.264 1.00 58.94 191 LYS B O 1
ATOM 4370 N N . LEU B 2 186 ? 92.988 70.582 96.122 1.00 56.06 192 LEU B N 1
ATOM 4371 C CA . LEU B 2 186 ? 91.887 70.822 95.198 1.00 56.06 192 LEU B CA 1
ATOM 4372 C C . LEU B 2 186 ? 90.703 71.466 95.906 1.00 56.41 192 LEU B C 1
ATOM 4373 O O . LEU B 2 186 ? 90.085 72.396 95.376 1.00 57.03 192 LEU B O 1
ATOM 4378 N N . GLN B 2 187 ? 90.371 70.987 97.106 1.00 57.40 193 GLN B N 1
ATOM 4379 C CA . GLN B 2 187 ? 89.192 71.496 97.798 1.00 57.28 193 GLN B CA 1
ATOM 4380 C C . GLN B 2 187 ? 89.422 72.901 98.336 1.00 57.39 193 GLN B C 1
ATOM 4381 O O . GLN B 2 187 ? 88.469 73.671 98.498 1.00 58.60 193 GLN B O 1
ATOM 4387 N N . THR B 2 188 ? 90.673 73.253 98.634 1.00 50.11 194 THR B N 1
ATOM 4388 C CA . THR B 2 188 ? 90.977 74.626 99.018 1.00 48.94 194 THR B CA 1
ATOM 4389 C C . THR B 2 188 ? 90.753 75.577 97.850 1.00 49.84 194 THR B C 1
ATOM 4390 O O . THR B 2 188 ? 90.266 76.700 98.032 1.00 50.45 194 THR B O 1
ATOM 4394 N N . PHE B 2 189 ? 91.101 75.142 96.638 1.00 53.11 195 PHE B N 1
ATOM 4395 C CA . PHE B 2 189 ? 90.943 75.995 95.464 1.00 53.20 195 PHE B CA 1
ATOM 4396 C C . PHE B 2 189 ? 89.475 76.249 95.151 1.00 53.78 195 PHE B C 1
ATOM 4397 O O . PHE B 2 189 ? 89.074 77.384 94.873 1.00 54.23 195 PHE B O 1
ATOM 4405 N N . ILE B 2 190 ? 88.656 75.199 95.187 1.00 54.36 196 ILE B N 1
ATOM 4406 C CA . ILE B 2 190 ? 87.263 75.332 94.774 1.00 54.42 196 ILE B CA 1
ATOM 4407 C C . ILE B 2 190 ? 86.472 76.152 95.783 1.00 55.11 196 ILE B C 1
ATOM 4408 O O . ILE B 2 190 ? 85.631 76.978 95.408 1.00 55.53 196 ILE B O 1
ATOM 4413 N N . ARG B 2 191 ? 86.729 75.953 97.073 1.00 55.77 197 ARG B N 1
ATOM 4414 C CA . ARG B 2 191 ? 85.880 76.501 98.118 1.00 54.76 197 ARG B CA 1
ATOM 4415 C C . ARG B 2 191 ? 86.424 77.757 98.781 1.00 54.88 197 ARG B C 1
ATOM 4416 O O . ARG B 2 191 ? 85.652 78.462 99.438 1.00 56.19 197 ARG B O 1
ATOM 4424 N N . ILE B 2 192 ? 87.712 78.062 98.644 1.00 48.79 198 ILE B N 1
ATOM 4425 C CA . ILE B 2 192 ? 88.266 79.223 99.331 1.00 47.95 198 ILE B CA 1
ATOM 4426 C C . ILE B 2 192 ? 88.987 80.171 98.381 1.00 48.34 198 ILE B C 1
ATOM 4427 O O . ILE B 2 192 ? 88.638 81.354 98.298 1.00 48.84 198 ILE B O 1
ATOM 4432 N N . ILE B 2 193 ? 89.992 79.672 97.658 1.00 46.73 199 ILE B N 1
ATOM 4433 C CA . ILE B 2 193 ? 90.881 80.565 96.917 1.00 45.52 199 ILE B CA 1
ATOM 4434 C C . ILE B 2 193 ? 90.137 81.260 95.782 1.00 46.50 199 ILE B C 1
ATOM 4435 O O . ILE B 2 193 ? 90.229 82.482 95.621 1.00 47.97 199 ILE B O 1
ATOM 4440 N N . ILE B 2 194 ? 89.397 80.502 94.979 1.00 46.65 200 ILE B N 1
ATOM 4441 C CA . ILE B 2 194 ? 88.722 81.061 93.809 1.00 46.35 200 ILE B CA 1
ATOM 4442 C C . ILE B 2 194 ? 87.671 82.091 94.218 1.00 46.70 200 ILE B C 1
ATOM 4443 O O . ILE B 2 194 ? 87.654 83.188 93.639 1.00 47.64 200 ILE B O 1
ATOM 4448 N N . PRO B 2 195 ? 86.781 81.817 95.180 1.00 45.56 201 PRO B N 1
ATOM 4449 C CA . PRO B 2 195 ? 85.841 82.870 95.597 1.00 45.57 201 PRO B CA 1
ATOM 4450 C C . PRO B 2 195 ? 86.516 84.109 96.154 1.00 46.52 201 PRO B C 1
ATOM 4451 O O . PRO B 2 195 ? 85.994 85.216 95.983 1.00 47.97 201 PRO B O 1
ATOM 4455 N N . LEU B 2 196 ? 87.662 83.962 96.813 1.00 46.76 202 LEU B N 1
ATOM 4456 C CA . LEU B 2 196 ? 88.366 85.114 97.360 1.00 47.14 202 LEU B CA 1
ATOM 4457 C C . LEU B 2 196 ? 89.056 85.940 96.283 1.00 47.62 202 LEU B C 1
ATOM 4458 O O . LEU B 2 196 ? 89.348 87.116 96.518 1.00 48.90 202 LEU B O 1
ATOM 4463 N N . THR B 2 197 ? 89.330 85.354 95.116 1.00 47.52 203 THR B N 1
ATOM 4464 C CA . THR B 2 197 ? 89.999 86.042 94.019 1.00 47.64 203 THR B CA 1
ATOM 4465 C C . THR B 2 197 ? 89.089 86.243 92.813 1.00 48.55 203 THR B C 1
ATOM 4466 O O . THR B 2 197 ? 89.580 86.449 91.700 1.00 48.94 203 THR B O 1
ATOM 4470 N N . MET B 2 198 ? 87.774 86.172 93.006 1.00 52.71 204 MET B N 1
ATOM 4471 C CA . MET B 2 198 ? 86.858 86.336 91.882 1.00 52.88 204 MET B CA 1
ATOM 4472 C C . MET B 2 198 ? 86.897 87.724 91.251 1.00 53.73 204 MET B C 1
ATOM 4473 O O . MET B 2 198 ? 86.900 87.798 90.009 1.00 54.77 204 MET B O 1
ATOM 4478 N N . PRO B 2 199 ? 86.907 88.835 91.997 1.00 53.54 205 PRO B N 1
ATOM 4479 C CA . PRO B 2 199 ? 87.009 90.144 91.331 1.00 54.33 205 PRO B CA 1
ATOM 4480 C C . PRO B 2 199 ? 88.256 90.303 90.478 1.00 54.03 205 PRO B C 1
ATOM 4481 O O . PRO B 2 199 ? 88.222 91.034 89.481 1.00 54.58 205 PRO B O 1
ATOM 4485 N N . GLY B 2 200 ? 89.360 89.650 90.840 1.00 48.96 206 GLY B N 1
ATOM 4486 C CA . GLY B 2 200 ? 90.536 89.680 89.987 1.00 48.00 206 GLY B CA 1
ATOM 4487 C C . GLY B 2 200 ? 90.313 88.985 88.658 1.00 48.45 206 GLY B C 1
ATOM 4488 O O . GLY B 2 200 ? 90.870 89.387 87.635 1.00 49.28 206 GLY B O 1
ATOM 4489 N N . ILE B 2 201 ? 89.506 87.924 88.656 1.00 48.00 207 ILE B N 1
ATOM 4490 C CA . ILE B 2 201 ? 89.205 87.214 87.416 1.00 47.82 207 ILE B CA 1
ATOM 4491 C C . ILE B 2 201 ? 88.325 88.067 86.512 1.00 48.85 207 ILE B C 1
ATOM 4492 O O . ILE B 2 201 ? 88.555 88.158 85.300 1.00 49.69 207 ILE B O 1
ATOM 4497 N N . ILE B 2 202 ? 87.304 88.705 87.085 1.00 48.36 208 ILE B N 1
ATOM 4498 C CA . ILE B 2 202 ? 86.395 89.516 86.281 1.00 48.33 208 ILE B CA 1
ATOM 4499 C C . ILE B 2 202 ? 87.114 90.736 85.720 1.00 48.64 208 ILE B C 1
ATOM 4500 O O . ILE B 2 202 ? 86.856 91.156 84.586 1.00 49.61 208 ILE B O 1
ATOM 4505 N N . ALA B 2 203 ? 88.022 91.327 86.497 1.00 47.15 209 ALA B N 1
ATOM 4506 C CA . ALA B 2 203 ? 88.792 92.461 85.998 1.00 46.82 209 ALA B CA 1
ATOM 4507 C C . ALA B 2 203 ? 89.672 92.059 84.823 1.00 47.62 209 ALA B C 1
ATOM 4508 O O . ALA B 2 203 ? 89.769 92.791 83.831 1.00 48.61 209 ALA B O 1
ATOM 4510 N N . GLY B 2 204 ? 90.323 90.900 84.915 1.00 49.71 210 GLY B N 1
ATOM 4511 C CA . GLY B 2 204 ? 91.150 90.440 83.814 1.00 49.90 210 GLY B CA 1
ATOM 4512 C C . GLY B 2 204 ? 90.346 90.098 82.576 1.00 50.44 210 GLY B C 1
ATOM 4513 O O . GLY B 2 204 ? 90.790 90.337 81.451 1.00 51.14 210 GLY B O 1
ATOM 4514 N N . CYS B 2 205 ? 89.155 89.527 82.763 1.00 52.38 211 CYS B N 1
ATOM 4515 C CA . CYS B 2 205 ? 88.319 89.166 81.623 1.00 52.29 211 CYS B CA 1
ATOM 4516 C C . CYS B 2 205 ? 87.877 90.400 80.850 1.00 52.93 211 CYS B C 1
ATOM 4517 O O . CYS B 2 205 ? 87.813 90.378 79.616 1.00 54.13 211 CYS B O 1
ATOM 4520 N N . LEU B 2 206 ? 87.558 91.484 81.559 1.00 51.74 212 LEU B N 1
ATOM 4521 C CA . LEU B 2 206 ? 87.168 92.720 80.890 1.00 51.66 212 LEU B CA 1
ATOM 4522 C C . LEU B 2 206 ? 88.311 93.280 80.055 1.00 51.76 212 LEU B C 1
ATOM 4523 O O . LEU B 2 206 ? 88.086 93.816 78.964 1.00 52.09 212 LEU B O 1
ATOM 4528 N N . LEU B 2 207 ? 89.542 93.170 80.550 1.00 49.37 213 LEU B N 1
ATOM 4529 C CA . LEU B 2 207 ? 90.695 93.726 79.856 1.00 48.64 213 LEU B CA 1
ATOM 4530 C C . LEU B 2 207 ? 91.189 92.847 78.716 1.00 49.10 213 LEU B C 1
ATOM 4531 O O . LEU B 2 207 ? 92.076 93.276 77.973 1.00 50.17 213 LEU B O 1
ATOM 4536 N N . VAL B 2 208 ? 90.654 91.638 78.559 1.00 48.15 214 VAL B N 1
ATOM 4537 C CA . VAL B 2 208 ? 91.074 90.753 77.486 1.00 47.66 214 VAL B CA 1
ATOM 4538 C C . VAL B 2 208 ? 89.947 90.440 76.505 1.00 48.29 214 VAL B C 1
ATOM 4539 O O . VAL B 2 208 ? 90.222 90.217 75.321 1.00 49.00 214 VAL B O 1
ATOM 4543 N N . MET B 2 209 ? 88.689 90.447 76.943 1.00 51.73 215 MET B N 1
ATOM 4544 C CA . MET B 2 209 ? 87.594 90.112 76.040 1.00 51.81 215 MET B CA 1
ATOM 4545 C C . MET B 2 209 ? 87.227 91.286 75.144 1.00 52.76 215 MET B C 1
ATOM 4546 O O . MET B 2 209 ? 87.253 91.166 73.915 1.00 53.55 215 MET B O 1
ATOM 4551 N N . LEU B 2 210 ? 86.872 92.423 75.739 1.00 53.82 216 LEU B N 1
ATOM 4552 C CA . LEU B 2 210 ? 86.429 93.564 74.943 1.00 53.96 216 LEU B CA 1
ATOM 4553 C C . LEU B 2 210 ? 87.491 94.094 73.985 1.00 54.00 216 LEU B C 1
ATOM 4554 O O . LEU B 2 210 ? 87.145 94.359 72.821 1.00 54.60 216 LEU B O 1
ATOM 4559 N N . PRO B 2 211 ? 88.757 94.285 74.376 1.00 50.25 217 PRO B N 1
ATOM 4560 C CA . PRO B 2 211 ? 89.769 94.675 73.383 1.00 49.68 217 PRO B CA 1
ATOM 4561 C C . PRO B 2 211 ? 90.011 93.635 72.303 1.00 50.50 217 PRO B C 1
ATOM 4562 O O . PRO B 2 211 ? 90.510 93.997 71.230 1.00 51.53 217 PRO B O 1
ATOM 4566 N N . ALA B 2 212 ? 89.679 92.368 72.538 1.00 50.88 218 ALA B N 1
ATOM 4567 C CA . ALA B 2 212 ? 89.865 91.326 71.540 1.00 50.68 218 ALA B CA 1
ATOM 4568 C C . ALA B 2 212 ? 88.801 91.343 70.456 1.00 51.35 218 ALA B C 1
ATOM 4569 O O . ALA B 2 212 ? 88.937 90.618 69.466 1.00 52.42 218 ALA B O 1
ATOM 4571 N N . MET B 2 213 ? 87.750 92.137 70.618 1.00 53.42 219 MET B N 1
ATOM 4572 C CA . MET B 2 213 ? 86.699 92.259 69.623 1.00 53.74 219 MET B CA 1
ATOM 4573 C C . MET B 2 213 ? 86.875 93.480 68.734 1.00 54.21 219 MET B C 1
ATOM 4574 O O . MET B 2 213 ? 86.025 93.738 67.879 1.00 55.33 219 MET B O 1
ATOM 4579 N N . GLY B 2 214 ? 87.956 94.230 68.910 1.00 54.76 220 GLY B N 1
ATOM 4580 C CA . GLY B 2 214 ? 88.181 95.424 68.124 1.00 54.93 220 GLY B CA 1
ATOM 4581 C C . GLY B 2 214 ? 89.523 95.440 67.424 1.00 55.28 220 GLY B C 1
ATOM 4582 O O . GLY B 2 214 ? 89.832 96.379 66.686 1.00 56.13 220 GLY B O 1
ATOM 4583 N N . LEU B 2 215 ? 90.329 94.407 67.645 1.00 50.24 221 LEU B N 1
ATOM 4584 C CA . LEU B 2 215 ? 91.625 94.283 66.983 1.00 48.91 221 LEU B CA 1
ATOM 4585 C C . LEU B 2 215 ? 91.397 93.839 65.548 1.00 49.36 221 LEU B C 1
ATOM 4586 O O . LEU B 2 215 ? 91.233 92.650 65.272 1.00 50.92 221 LEU B O 1
ATOM 4591 N N . PHE B 2 216 ? 91.390 94.793 64.623 1.00 48.59 222 PHE B N 1
ATOM 4592 C CA . PHE B 2 216 ? 91.140 94.477 63.226 1.00 48.56 222 PHE B CA 1
ATOM 4593 C C . PHE B 2 216 ? 92.390 94.066 62.465 1.00 49.07 222 PHE B C 1
ATOM 4594 O O . PHE B 2 216 ? 92.269 93.496 61.375 1.00 50.14 222 PHE B O 1
ATOM 4602 N N . TYR B 2 217 ? 93.584 94.335 62.997 1.00 46.53 223 TYR B N 1
ATOM 4603 C CA . TYR B 2 217 ? 94.787 94.007 62.243 1.00 46.02 223 TYR B CA 1
ATOM 4604 C C . TYR B 2 217 ? 95.184 92.548 62.414 1.00 46.91 223 TYR B C 1
ATOM 4605 O O . TYR B 2 217 ? 95.986 92.034 61.628 1.00 47.49 223 TYR B O 1
ATOM 4614 N N . VAL B 2 218 ? 94.649 91.867 63.427 1.00 48.75 224 VAL B N 1
ATOM 4615 C CA . VAL B 2 218 ? 94.880 90.431 63.551 1.00 48.49 224 VAL B CA 1
ATOM 4616 C C . VAL B 2 218 ? 94.108 89.680 62.475 1.00 50.07 224 VAL B C 1
ATOM 4617 O O . VAL B 2 218 ? 94.629 88.758 61.837 1.00 51.17 224 VAL B O 1
ATOM 4621 N N . SER B 2 219 ? 92.849 90.064 62.260 1.00 49.46 225 SER B N 1
ATOM 4622 C CA . SER B 2 219 ? 92.025 89.400 61.257 1.00 48.38 225 SER B CA 1
ATOM 4623 C C . SER B 2 219 ? 92.535 89.672 59.847 1.00 49.79 225 SER B C 1
ATOM 4624 O O . SER B 2 219 ? 92.532 88.779 58.992 1.00 51.18 225 SER B O 1
ATOM 4627 N N . ASP B 2 220 ? 92.970 90.906 59.581 1.00 52.83 226 ASP B N 1
ATOM 4628 C CA . ASP B 2 220 ? 93.452 91.252 58.246 1.00 53.42 226 ASP B CA 1
ATOM 4629 C C . ASP B 2 220 ? 94.723 90.493 57.890 1.00 53.51 226 ASP B C 1
ATOM 4630 O O . ASP B 2 220 ? 94.882 90.033 56.754 1.00 54.84 226 ASP B O 1
ATOM 4635 N N . LEU B 2 221 ? 95.640 90.354 58.844 1.00 46.68 227 LEU B N 1
ATOM 4636 C CA . LEU B 2 221 ? 96.941 89.758 58.586 1.00 45.52 227 LEU B CA 1
ATOM 4637 C C . LEU B 2 221 ? 96.990 88.257 58.836 1.00 46.45 227 LEU B C 1
ATOM 4638 O O . LEU B 2 221 ? 97.862 87.585 58.279 1.00 47.33 227 LEU B O 1
ATOM 4643 N N . MET B 2 222 ? 96.088 87.713 59.649 1.00 47.81 228 MET B N 1
ATOM 4644 C CA . MET B 2 222 ? 96.157 86.312 60.044 1.00 47.50 228 MET B CA 1
ATOM 4645 C C . MET B 2 222 ? 94.893 85.514 59.766 1.00 48.60 228 MET B C 1
ATOM 4646 O O . MET B 2 222 ? 94.975 84.283 59.708 1.00 49.61 228 MET B O 1
ATOM 4651 N N . GLY B 2 223 ? 93.741 86.152 59.593 1.00 52.02 229 GLY B N 1
ATOM 4652 C CA . GLY B 2 223 ? 92.498 85.421 59.457 1.00 52.62 229 GLY B CA 1
ATOM 4653 C C . GLY B 2 223 ? 91.959 85.311 58.048 1.00 52.92 229 GLY B C 1
ATOM 4654 O O . GLY B 2 223 ? 91.509 84.239 57.637 1.00 53.90 229 GLY B O 1
ATOM 4655 N N . GLY B 2 224 ? 91.989 86.402 57.299 1.00 53.29 230 GLY B N 1
ATOM 4656 C CA . GLY B 2 224 ? 91.471 86.412 55.950 1.00 53.95 230 GLY B CA 1
ATOM 4657 C C . GLY B 2 224 ? 90.137 87.118 55.836 1.00 54.73 230 GLY B C 1
ATOM 4658 O O . GLY B 2 224 ? 89.773 87.975 56.643 1.00 55.11 230 GLY B O 1
ATOM 4659 N N . ALA B 2 225 ? 89.392 86.739 54.796 1.00 58.24 231 ALA B N 1
ATOM 4660 C CA . ALA B 2 225 ? 88.115 87.387 54.525 1.00 58.62 231 ALA B CA 1
ATOM 4661 C C . ALA B 2 225 ? 86.942 86.644 55.148 1.00 59.05 231 ALA B C 1
ATOM 4662 O O . ALA B 2 225 ? 85.889 87.245 55.379 1.00 58.83 231 ALA B O 1
ATOM 4664 N N . LYS B 2 226 ? 87.092 85.345 55.409 1.00 65.89 232 LYS B N 1
ATOM 4665 C CA . LYS B 2 226 ? 86.004 84.588 56.019 1.00 66.50 232 LYS B CA 1
ATOM 4666 C C . LYS B 2 226 ? 85.930 84.812 57.524 1.00 66.35 232 LYS B C 1
ATOM 4667 O O . LYS B 2 226 ? 84.832 84.829 58.091 1.00 66.54 232 LYS B O 1
ATOM 4673 N N . ASN B 2 227 ? 87.074 84.982 58.182 1.00 60.83 233 ASN B N 1
ATOM 4674 C CA . ASN B 2 227 ? 87.143 85.160 59.632 1.00 59.96 233 ASN B CA 1
ATOM 4675 C C . ASN B 2 227 ? 87.400 86.633 59.926 1.00 60.29 233 ASN B C 1
ATOM 4676 O O . ASN B 2 227 ? 88.522 87.123 59.814 1.00 60.27 233 ASN B O 1
ATOM 4681 N N . LEU B 2 228 ? 86.346 87.340 60.311 1.00 56.89 234 LEU B N 1
ATOM 4682 C CA . LEU B 2 228 ? 86.413 88.760 60.607 1.00 55.48 234 LEU B CA 1
ATOM 4683 C C . LEU B 2 228 ? 85.942 89.025 62.027 1.00 55.91 234 LEU B C 1
ATOM 4684 O O . LEU B 2 228 ? 85.171 88.258 62.607 1.00 57.50 234 LEU B O 1
ATOM 4689 N N . LEU B 2 229 ? 86.421 90.131 62.581 1.00 51.61 235 LEU B N 1
ATOM 4690 C CA . LEU B 2 229 ? 85.998 90.610 63.883 1.00 51.37 235 LEU B CA 1
ATOM 4691 C C . LEU B 2 229 ? 85.136 91.855 63.711 1.00 51.80 235 LEU B C 1
ATOM 4692 O O . LEU B 2 229 ? 85.071 92.446 62.631 1.00 52.55 235 LEU B O 1
ATOM 4697 N N . ILE B 2 230 ? 84.461 92.241 64.796 1.00 50.35 236 ILE B N 1
ATOM 4698 C CA . ILE B 2 230 ? 83.538 93.371 64.739 1.00 49.14 236 ILE B CA 1
ATOM 4699 C C . ILE B 2 230 ? 84.270 94.660 64.396 1.00 49.92 236 ILE B C 1
ATOM 4700 O O . ILE B 2 230 ? 83.710 95.545 63.735 1.00 50.84 236 ILE B O 1
ATOM 4705 N N . GLY B 2 231 ? 85.534 94.779 64.802 1.00 48.99 237 GLY B N 1
ATOM 4706 C CA . GLY B 2 231 ? 86.280 95.995 64.522 1.00 48.84 237 GLY B CA 1
ATOM 4707 C C . GLY B 2 231 ? 86.421 96.276 63.039 1.00 49.43 237 GLY B C 1
ATOM 4708 O O . GLY B 2 231 ? 86.469 97.435 62.621 1.00 49.90 237 GLY B O 1
ATOM 4709 N N . ASN B 2 232 ? 86.500 95.223 62.225 1.00 50.70 238 ASN B N 1
ATOM 4710 C CA . ASN B 2 232 ? 86.557 95.409 60.779 1.00 50.50 238 ASN B CA 1
ATOM 4711 C C . ASN B 2 232 ? 85.260 96.006 60.248 1.00 51.50 238 ASN B C 1
ATOM 4712 O O . ASN B 2 232 ? 85.273 96.822 59.320 1.00 52.41 238 ASN B O 1
ATOM 4717 N N . VAL B 2 233 ? 84.124 95.601 60.818 1.00 50.91 239 VAL B N 1
ATOM 4718 C CA . VAL B 2 233 ? 82.839 96.133 60.374 1.00 50.40 239 VAL B CA 1
ATOM 4719 C C . VAL B 2 233 ? 82.726 97.614 60.716 1.00 50.90 239 VAL B C 1
ATOM 4720 O O . VAL B 2 233 ? 82.311 98.428 59.884 1.00 52.04 239 VAL B O 1
ATOM 4724 N N . ILE B 2 234 ? 83.097 97.988 61.942 1.00 48.58 240 ILE B N 1
ATOM 4725 C CA . ILE B 2 234 ? 83.000 99.389 62.349 1.00 48.60 240 ILE B CA 1
ATOM 4726 C C . ILE B 2 234 ? 83.956 100.255 61.540 1.00 49.35 240 ILE B C 1
ATOM 4727 O O . ILE B 2 234 ? 83.617 101.380 61.151 1.00 50.56 240 ILE B O 1
ATOM 4732 N N . LYS B 2 235 ? 85.162 99.753 61.274 1.00 48.33 241 LYS B N 1
ATOM 4733 C CA . LYS B 2 235 ? 86.154 100.557 60.568 1.00 48.46 241 LYS B CA 1
ATOM 4734 C C . LYS B 2 235 ? 85.688 100.917 59.164 1.00 50.27 241 LYS B C 1
ATOM 4735 O O . LYS B 2 235 ? 85.864 102.056 58.716 1.00 51.40 241 LYS B O 1
ATOM 4741 N N . VAL B 2 236 ? 85.099 99.957 58.450 1.00 52.61 242 VAL B N 1
ATOM 4742 C CA . VAL B 2 236 ? 84.667 100.204 57.078 1.00 52.82 242 VAL B CA 1
ATOM 4743 C C . VAL B 2 236 ? 83.553 101.242 57.042 1.00 54.03 242 VAL B C 1
ATOM 4744 O O . VAL B 2 236 ? 83.555 102.146 56.198 1.00 55.17 242 VAL B O 1
ATOM 4748 N N . GLN B 2 237 ? 82.590 101.137 57.958 1.00 57.77 243 GLN B N 1
ATOM 4749 C CA . GLN B 2 237 ? 81.463 102.062 57.956 1.00 58.86 243 GLN B CA 1
ATOM 4750 C C . GLN B 2 237 ? 81.866 103.479 58.344 1.00 59.26 243 GLN B C 1
ATOM 4751 O O . GLN B 2 237 ? 81.163 104.431 57.990 1.00 60.87 243 GLN B O 1
ATOM 4757 N N . PHE B 2 238 ? 82.973 103.645 59.061 1.00 53.74 244 PHE B N 1
ATOM 4758 C CA . PHE B 2 238 ? 83.374 104.962 59.533 1.00 53.20 244 PHE B CA 1
ATOM 4759 C C . PHE B 2 238 ? 84.426 105.629 58.661 1.00 53.51 244 PHE B C 1
ATOM 4760 O O . PHE B 2 238 ? 84.616 106.844 58.773 1.00 54.41 244 PHE B O 1
ATOM 4768 N N . LEU B 2 239 ? 85.113 104.880 57.806 1.00 53.31 245 LEU B N 1
ATOM 4769 C CA . LEU B 2 239 ? 86.210 105.432 57.034 1.00 53.10 245 LEU B CA 1
ATOM 4770 C C . LEU B 2 239 ? 86.115 105.180 55.536 1.00 54.85 245 LEU B C 1
ATOM 4771 O O . LEU B 2 239 ? 86.798 105.871 54.773 1.00 54.81 245 LEU B O 1
ATOM 4776 N N . ASN B 2 240 ? 85.309 104.220 55.090 1.00 61.73 246 ASN B N 1
ATOM 4777 C CA . ASN B 2 240 ? 85.211 103.911 53.669 1.00 62.09 246 ASN B CA 1
ATOM 4778 C C . ASN B 2 240 ? 83.816 104.123 53.105 1.00 62.96 246 ASN B C 1
ATOM 4779 O O . ASN B 2 240 ? 83.662 104.830 52.103 1.00 63.49 246 ASN B O 1
ATOM 4784 N N . ILE B 2 241 ? 82.789 103.536 53.717 1.00 65.11 247 ILE B N 1
ATOM 4785 C CA . ILE B 2 241 ? 81.432 103.707 53.204 1.00 65.56 247 ILE B CA 1
ATOM 4786 C C . ILE B 2 241 ? 80.807 104.989 53.740 1.00 66.39 247 ILE B C 1
ATOM 4787 O O . ILE B 2 241 ? 79.935 105.576 53.090 1.00 67.07 247 ILE B O 1
ATOM 4792 N N . ARG B 2 242 ? 81.238 105.438 54.920 1.00 75.16 248 ARG B N 1
ATOM 4793 C CA . ARG B 2 242 ? 80.744 106.661 55.556 1.00 76.27 248 ARG B CA 1
ATOM 4794 C C . ARG B 2 242 ? 79.266 106.551 55.930 1.00 76.17 248 ARG B C 1
ATOM 4795 O O . ARG B 2 242 ? 78.505 107.507 55.785 1.00 77.07 248 ARG B O 1
ATOM 4803 N N . ASP B 2 243 ? 78.858 105.379 56.416 1.00 69.40 249 ASP B N 1
ATOM 4804 C CA . ASP B 2 243 ? 77.523 105.181 56.981 1.00 69.42 249 ASP B CA 1
ATOM 4805 C C . ASP B 2 243 ? 77.655 105.175 58.501 1.00 68.93 249 ASP B C 1
ATOM 4806 O O . ASP B 2 243 ? 77.699 104.129 59.148 1.00 69.33 249 ASP B O 1
ATOM 4811 N N . TRP B 2 244 ? 77.723 106.372 59.071 1.00 62.13 250 TRP B N 1
ATOM 4812 C CA . TRP B 2 244 ? 77.995 106.543 60.492 1.00 60.90 250 TRP B CA 1
ATOM 4813 C C . TRP B 2 244 ? 76.902 105.989 61.404 1.00 61.62 250 TRP B C 1
ATOM 4814 O O . TRP B 2 244 ? 77.233 105.339 62.404 1.00 62.69 250 TRP B O 1
ATOM 4825 N N . PRO B 2 245 ? 75.611 106.223 61.136 1.00 65.40 251 PRO B N 1
ATOM 4826 C CA . PRO B 2 245 ? 74.586 105.688 62.048 1.00 66.26 251 PRO B CA 1
ATOM 4827 C C . PRO B 2 245 ? 74.634 104.179 62.231 1.00 67.28 251 PRO B C 1
ATOM 4828 O O . PRO B 2 245 ? 74.345 103.690 63.329 1.00 68.12 251 PRO B O 1
ATOM 4832 N N . PHE B 2 246 ? 74.984 103.423 61.188 1.00 67.51 252 PHE B N 1
ATOM 4833 C CA . PHE B 2 246 ? 75.091 101.976 61.338 1.00 66.83 252 PHE B CA 1
ATOM 4834 C C . PHE B 2 246 ? 76.252 101.598 62.246 1.00 66.74 252 PHE B C 1
ATOM 4835 O O . PHE B 2 246 ? 76.151 100.646 63.029 1.00 67.26 252 PHE B O 1
ATOM 4843 N N . GLY B 2 247 ? 77.367 102.319 62.147 1.00 62.43 253 GLY B N 1
ATOM 4844 C CA . GLY B 2 247 ? 78.494 102.040 63.020 1.00 61.93 253 GLY B CA 1
ATOM 4845 C C . GLY B 2 247 ? 78.160 102.241 64.485 1.00 61.73 253 GLY B C 1
ATOM 4846 O O . GLY B 2 247 ? 78.625 101.491 65.346 1.00 62.48 253 GLY B O 1
ATOM 4847 N N . ALA B 2 248 ? 77.353 103.258 64.787 1.00 60.66 254 ALA B N 1
ATOM 4848 C CA . ALA B 2 248 ? 76.909 103.465 66.160 1.00 61.48 254 ALA B CA 1
ATOM 4849 C C . ALA B 2 248 ? 76.028 102.318 66.633 1.00 62.16 254 ALA B C 1
ATOM 4850 O O . ALA B 2 248 ? 76.107 101.902 67.794 1.00 62.78 254 ALA B O 1
ATOM 4852 N N . ALA B 2 249 ? 75.172 101.799 65.750 1.00 64.53 255 ALA B N 1
ATOM 4853 C CA . ALA B 2 249 ? 74.309 100.684 66.122 1.00 65.20 255 ALA B CA 1
ATOM 4854 C C . ALA B 2 249 ? 75.118 99.433 66.438 1.00 65.11 255 ALA B C 1
ATOM 4855 O O . ALA B 2 249 ? 74.810 98.711 67.392 1.00 65.42 255 ALA B O 1
ATOM 4857 N N . THR B 2 250 ? 76.151 99.154 65.642 1.00 63.27 256 THR B N 1
ATOM 4858 C CA . THR B 2 250 ? 76.988 97.984 65.893 1.00 62.70 256 THR B CA 1
ATOM 4859 C C . THR B 2 250 ? 77.781 98.136 67.185 1.00 62.53 256 THR B C 1
ATOM 4860 O O . THR B 2 250 ? 77.944 97.171 67.940 1.00 63.22 256 THR B O 1
ATOM 4864 N N . SER B 2 251 ? 78.277 99.343 67.462 1.00 61.60 257 SER B N 1
ATOM 4865 C CA . SER B 2 251 ? 79.114 99.547 68.639 1.00 61.39 257 SER B CA 1
ATOM 4866 C C . SER B 2 251 ? 78.319 99.433 69.932 1.00 61.93 257 SER B C 1
ATOM 4867 O O . SER B 2 251 ? 78.908 99.308 71.011 1.00 62.13 257 SER B O 1
ATOM 4870 N N . ILE B 2 252 ? 76.989 99.478 69.849 1.00 65.13 258 ILE B N 1
ATOM 4871 C CA . ILE B 2 252 ? 76.168 99.363 71.050 1.00 65.29 258 ILE B CA 1
ATOM 4872 C C . ILE B 2 252 ? 76.288 97.972 71.660 1.00 65.34 258 ILE B C 1
ATOM 4873 O O . ILE B 2 252 ? 76.265 97.824 72.889 1.00 65.92 258 ILE B O 1
ATOM 4878 N N . THR B 2 253 ? 76.438 96.938 70.829 1.00 61.27 259 THR B N 1
ATOM 4879 C CA . THR B 2 253 ? 76.539 95.577 71.345 1.00 60.95 259 THR B CA 1
ATOM 4880 C C . THR B 2 253 ? 77.734 95.421 72.276 1.00 61.19 259 THR B C 1
ATOM 4881 O O . THR B 2 253 ? 77.650 94.729 73.297 1.00 61.65 259 THR B O 1
ATOM 4885 N N . LEU B 2 254 ? 78.858 96.054 71.941 1.00 59.46 260 LEU B N 1
ATOM 4886 C CA . LEU B 2 254 ? 80.014 96.015 72.831 1.00 59.08 260 LEU B CA 1
ATOM 4887 C C . LEU B 2 254 ? 79.726 96.735 74.143 1.00 59.27 260 LEU B C 1
ATOM 4888 O O . LEU B 2 254 ? 80.160 96.290 75.211 1.00 59.55 260 LEU B O 1
ATOM 4893 N N . THR B 2 255 ? 79.002 97.855 74.083 1.00 60.04 261 THR B N 1
ATOM 4894 C CA . THR B 2 255 ? 78.663 98.588 75.300 1.00 60.09 261 THR B CA 1
ATOM 4895 C C . THR B 2 255 ? 77.724 97.782 76.190 1.00 60.80 261 THR B C 1
ATOM 4896 O O . THR B 2 255 ? 77.872 97.778 77.417 1.00 61.66 261 THR B O 1
ATOM 4900 N N . ILE B 2 256 ? 76.760 97.082 75.590 1.00 60.85 262 ILE B N 1
ATOM 4901 C CA . ILE B 2 256 ? 75.811 96.292 76.371 1.00 60.85 262 ILE B CA 1
ATOM 4902 C C . ILE B 2 256 ? 76.530 95.186 77.134 1.00 61.12 262 ILE B C 1
ATOM 4903 O O . ILE B 2 256 ? 76.242 94.936 78.311 1.00 61.98 262 ILE B O 1
ATOM 4908 N N . VAL B 2 257 ? 77.479 94.512 76.482 1.00 57.35 263 VAL B N 1
ATOM 4909 C CA . VAL B 2 257 ? 78.231 93.451 77.146 1.00 57.13 263 VAL B CA 1
ATOM 4910 C C . VAL B 2 257 ? 79.037 94.011 78.309 1.00 58.04 263 VAL B C 1
ATOM 4911 O O . VAL B 2 257 ? 79.212 93.348 79.339 1.00 58.95 263 VAL B O 1
ATOM 4915 N N . MET B 2 258 ? 79.537 95.241 78.170 1.00 62.21 264 MET B N 1
ATOM 4916 C CA . MET B 2 258 ? 80.326 95.847 79.237 1.00 62.36 264 MET B CA 1
ATOM 4917 C C . MET B 2 258 ? 79.508 95.986 80.514 1.00 63.24 264 MET B C 1
ATOM 4918 O O . MET B 2 258 ? 80.014 95.756 81.618 1.00 64.41 264 MET B O 1
ATOM 4923 N N . GLY B 2 259 ? 78.239 96.371 80.382 1.00 64.59 265 GLY B N 1
ATOM 4924 C CA . GLY B 2 259 ? 77.398 96.523 81.557 1.00 65.11 265 GLY B CA 1
ATOM 4925 C C . GLY B 2 259 ? 77.178 95.218 82.297 1.00 65.93 265 GLY B C 1
ATOM 4926 O O . GLY B 2 259 ? 77.143 95.191 83.529 1.00 66.52 265 GLY B O 1
ATOM 4927 N N . LEU B 2 260 ? 77.022 94.119 81.556 1.00 67.29 266 LEU B N 1
ATOM 4928 C CA . LEU B 2 260 ? 76.785 92.828 82.194 1.00 67.29 266 LEU B CA 1
ATOM 4929 C C . LEU B 2 260 ? 77.988 92.378 83.012 1.00 67.05 266 LEU B C 1
ATOM 4930 O O . LEU B 2 260 ? 77.832 91.879 84.132 1.00 68.16 266 LEU B O 1
ATOM 4935 N N . MET B 2 261 ? 79.198 92.540 82.473 1.00 64.20 267 MET B N 1
ATOM 4936 C CA . MET B 2 261 ? 80.384 92.128 83.217 1.00 64.52 267 MET B CA 1
ATOM 4937 C C . MET B 2 261 ? 80.673 93.075 84.374 1.00 65.12 267 MET B C 1
ATOM 4938 O O . MET B 2 261 ? 81.179 92.651 85.419 1.00 65.95 267 MET B O 1
ATOM 4943 N N . LEU B 2 262 ? 80.373 94.364 84.205 1.00 64.75 268 LEU B N 1
ATOM 4944 C CA . LEU B 2 262 ? 80.561 95.311 85.299 1.00 64.85 268 LEU B CA 1
ATOM 4945 C C . LEU B 2 262 ? 79.635 94.995 86.466 1.00 66.01 268 LEU B C 1
ATOM 4946 O O . LEU B 2 262 ? 80.032 95.111 87.631 1.00 67.00 268 LEU B O 1
ATOM 4951 N N . LEU B 2 263 ? 78.397 94.592 86.173 1.00 69.49 269 LEU B N 1
ATOM 4952 C CA . LEU B 2 263 ? 77.450 94.264 87.234 1.00 69.94 269 LEU B CA 1
ATOM 4953 C C . LEU B 2 263 ? 77.936 93.085 88.063 1.00 69.99 269 LEU B C 1
ATOM 4954 O O . LEU B 2 263 ? 77.761 93.064 89.287 1.00 71.13 269 LEU B O 1
ATOM 4959 N N . VAL B 2 264 ? 78.537 92.089 87.414 1.00 67.82 270 VAL B N 1
ATOM 4960 C CA . VAL B 2 264 ? 79.078 90.948 88.145 1.00 68.59 270 VAL B CA 1
ATOM 4961 C C . VAL B 2 264 ? 80.180 91.403 89.094 1.00 69.20 270 VAL B C 1
ATOM 4962 O O . VAL B 2 264 ? 80.289 90.913 90.224 1.00 70.37 270 VAL B O 1
ATOM 4966 N N . TYR B 2 265 ? 81.001 92.358 88.656 1.00 67.90 271 TYR B N 1
ATOM 4967 C CA . TYR B 2 265 ? 82.100 92.841 89.485 1.00 67.81 271 TYR B CA 1
ATOM 4968 C C . TYR B 2 265 ? 81.584 93.495 90.761 1.00 69.60 271 TYR B C 1
ATOM 4969 O O . TYR B 2 265 ? 82.128 93.272 91.849 1.00 69.75 271 TYR B O 1
ATOM 4978 N N . TRP B 2 266 ? 80.537 94.315 90.648 1.00 83.61 272 TRP B N 1
ATOM 4979 C CA . TRP B 2 266 ? 79.972 94.950 91.835 1.00 84.80 272 TRP B CA 1
ATOM 4980 C C . TRP B 2 266 ? 79.348 93.923 92.770 1.00 85.52 272 TRP B C 1
ATOM 4981 O O . TRP B 2 266 ? 79.504 94.012 93.993 1.00 86.48 272 TRP B O 1
ATOM 4992 N N . ARG B 2 267 ? 78.634 92.942 92.215 1.00 84.13 273 ARG B N 1
ATOM 4993 C CA . ARG B 2 267 ? 77.997 91.936 93.057 1.00 84.58 273 ARG B CA 1
ATOM 4994 C C . ARG B 2 267 ? 79.029 91.006 93.685 1.00 84.29 273 ARG B C 1
ATOM 4995 O O . ARG B 2 267 ? 78.852 90.548 94.820 1.00 85.32 273 ARG B O 1
ATOM 5003 N N . ALA B 2 268 ? 80.115 90.718 92.967 1.00 76.46 274 ALA B N 1
ATOM 5004 C CA . ALA B 2 268 ? 81.155 89.858 93.522 1.00 76.31 274 ALA B CA 1
ATOM 5005 C C . ALA B 2 268 ? 81.902 90.552 94.652 1.00 76.92 274 ALA B C 1
ATOM 5006 O O . ALA B 2 268 ? 82.330 89.903 95.613 1.00 77.02 274 ALA B O 1
ATOM 5008 N N . SER B 2 269 ? 82.079 91.869 94.552 1.00 83.36 275 SER B N 1
ATOM 5009 C CA . SER B 2 269 ? 82.815 92.600 95.578 1.00 83.95 275 SER B CA 1
ATOM 5010 C C . SER B 2 269 ? 82.007 92.721 96.865 1.00 84.93 275 SER B C 1
ATOM 5011 O O . SER B 2 269 ? 82.553 92.601 97.967 1.00 85.37 275 SER B O 1
ATOM 5014 N N . ARG B 2 270 ? 80.701 92.973 96.745 1.00 93.16 276 ARG B N 1
ATOM 5015 C CA . ARG B 2 270 ? 79.874 93.161 97.934 1.00 93.76 276 ARG B CA 1
ATOM 5016 C C . ARG B 2 270 ? 79.794 91.890 98.769 1.00 93.80 276 ARG B C 1
ATOM 5017 O O . ARG B 2 270 ? 79.873 91.944 100.002 1.00 94.28 276 ARG B O 1
ATOM 5025 N N . LEU B 2 271 ? 79.629 90.737 98.119 1.00 91.96 277 LEU B N 1
ATOM 5026 C CA . LEU B 2 271 ? 79.576 89.479 98.855 1.00 92.13 277 LEU B CA 1
ATOM 5027 C C . LEU B 2 271 ? 80.896 89.198 99.560 1.00 92.07 277 LEU B C 1
ATOM 5028 O O . LEU B 2 271 ? 80.912 88.725 100.702 1.00 92.52 277 LEU B O 1
ATOM 5033 N N . LEU B 2 272 ? 82.012 89.479 98.890 1.00 85.82 278 LEU B N 1
ATOM 5034 C CA . LEU B 2 272 ? 83.323 89.194 99.462 1.00 85.28 278 LEU B CA 1
ATOM 5035 C C . LEU B 2 272 ? 83.594 90.041 100.699 1.00 85.76 278 LEU B C 1
ATOM 5036 O O . LEU B 2 272 ? 84.103 89.534 101.705 1.00 85.32 278 LEU B O 1
ATOM 5041 N N . ASN B 2 273 ? 83.263 91.327 100.648 1.00 98.06 279 ASN B N 1
ATOM 5042 C CA . ASN B 2 273 ? 83.531 92.231 101.761 1.00 98.71 279 ASN B CA 1
ATOM 5043 C C . ASN B 2 273 ? 82.572 91.991 102.921 1.00 98.68 279 ASN B C 1
ATOM 5044 O O . ASN B 2 273 ? 82.239 92.916 103.662 1.00 98.70 279 ASN B O 1
ATOM 5049 N N . LEU C 3 1 ? 111.212 72.201 89.526 1.00 99.31 5 LEU C N 1
ATOM 5050 C CA . LEU C 3 1 ? 111.705 72.199 88.153 1.00 99.62 5 LEU C CA 1
ATOM 5051 C C . LEU C 3 1 ? 110.559 72.321 87.156 1.00 99.36 5 LEU C C 1
ATOM 5052 O O . LEU C 3 1 ? 110.650 73.072 86.186 1.00 99.23 5 LEU C O 1
ATOM 5057 N N . LEU C 3 2 ? 109.480 71.573 87.396 1.00 99.19 6 LEU C N 1
ATOM 5058 C CA . LEU C 3 2 ? 108.299 71.688 86.549 1.00 99.13 6 LEU C CA 1
ATOM 5059 C C . LEU C 3 2 ? 107.679 73.074 86.626 1.00 98.74 6 LEU C C 1
ATOM 5060 O O . LEU C 3 2 ? 107.150 73.563 85.622 1.00 98.51 6 LEU C O 1
ATOM 5065 N N . ARG C 3 3 ? 107.729 73.714 87.795 1.00 94.82 7 ARG C N 1
ATOM 5066 C CA . ARG C 3 3 ? 107.221 75.072 87.934 1.00 94.06 7 ARG C CA 1
ATOM 5067 C C . ARG C 3 3 ? 108.077 76.069 87.165 1.00 93.28 7 ARG C C 1
ATOM 5068 O O . ARG C 3 3 ? 107.547 76.981 86.521 1.00 93.18 7 ARG C O 1
ATOM 5076 N N . GLY C 3 4 ? 109.400 75.911 87.219 1.00 82.80 8 GLY C N 1
ATOM 5077 C CA . GLY C 3 4 ? 110.272 76.797 86.467 1.00 81.80 8 GLY C CA 1
ATOM 5078 C C . GLY C 3 4 ? 110.140 76.617 84.968 1.00 81.09 8 GLY C C 1
ATOM 5079 O O . GLY C 3 4 ? 110.252 77.580 84.205 1.00 80.78 8 GLY C O 1
ATOM 5080 N N . GLY C 3 5 ? 109.910 75.382 84.524 1.00 73.59 9 GLY C N 1
ATOM 5081 C CA . GLY C 3 5 ? 109.781 75.131 83.098 1.00 72.44 9 GLY C CA 1
ATOM 5082 C C . GLY C 3 5 ? 108.566 75.806 82.495 1.00 71.73 9 GLY C C 1
ATOM 5083 O O . GLY C 3 5 ? 108.610 76.305 81.368 1.00 71.80 9 GLY C O 1
ATOM 5084 N N . PHE C 3 6 ? 107.458 75.821 83.236 1.00 64.51 10 PHE C N 1
ATOM 5085 C CA . PHE C 3 6 ? 106.250 76.476 82.748 1.00 63.11 10 PHE C CA 1
ATOM 5086 C C . PHE C 3 6 ? 106.464 77.971 82.565 1.00 63.49 10 PHE C C 1
ATOM 5087 O O . PHE C 3 6 ? 106.000 78.556 81.579 1.00 63.41 10 PHE C O 1
ATOM 5095 N N . MET C 3 7 ? 107.160 78.610 83.506 1.00 67.28 11 MET C N 1
ATOM 5096 C CA . MET C 3 7 ? 107.392 80.046 83.406 1.00 66.87 11 MET C CA 1
ATOM 5097 C C . MET C 3 7 ? 108.268 80.383 82.206 1.00 66.41 11 MET C C 1
ATOM 5098 O O . MET C 3 7 ? 108.087 81.428 81.570 1.00 66.35 11 MET C O 1
ATOM 5103 N N . THR C 3 8 ? 109.228 79.515 81.887 1.00 63.70 12 THR C N 1
ATOM 5104 C CA . THR C 3 8 ? 110.092 79.752 80.736 1.00 63.14 12 THR C CA 1
ATOM 5105 C C . THR C 3 8 ? 109.303 79.695 79.434 1.00 62.20 12 THR C C 1
ATOM 5106 O O . THR C 3 8 ? 109.545 80.489 78.517 1.00 62.24 12 THR C O 1
ATOM 5110 N N . ALA C 3 9 ? 108.343 78.774 79.342 1.00 57.37 13 ALA C N 1
ATOM 5111 C CA . ALA C 3 9 ? 107.580 78.615 78.109 1.00 57.04 13 ALA C CA 1
ATOM 5112 C C . ALA C 3 9 ? 106.812 79.882 77.760 1.00 57.36 13 ALA C C 1
ATOM 5113 O O . ALA C 3 9 ? 106.752 80.276 76.589 1.00 57.68 13 ALA C O 1
ATOM 5115 N N . ILE C 3 10 ? 106.212 80.533 78.759 1.00 54.77 14 ILE C N 1
ATOM 5116 C CA . ILE C 3 10 ? 105.461 81.757 78.498 1.00 53.35 14 ILE C CA 1
ATOM 5117 C C . ILE C 3 10 ? 106.392 82.881 78.064 1.00 53.31 14 ILE C C 1
ATOM 5118 O O . ILE C 3 10 ? 106.067 83.659 77.159 1.00 54.20 14 ILE C O 1
ATOM 5123 N N . TYR C 3 11 ? 107.559 82.994 78.701 1.00 48.92 15 TYR C N 1
ATOM 5124 C CA . TYR C 3 11 ? 108.520 84.009 78.282 1.00 48.26 15 TYR C CA 1
ATOM 5125 C C . TYR C 3 11 ? 109.069 83.708 76.894 1.00 49.18 15 TYR C C 1
ATOM 5126 O O . TYR C 3 11 ? 109.298 84.626 76.097 1.00 49.79 15 TYR C O 1
ATOM 5135 N N . ALA C 3 12 ? 109.291 82.430 76.586 1.00 51.00 16 ALA C N 1
ATOM 5136 C CA . ALA C 3 12 ? 109.751 82.057 75.252 1.00 51.09 16 ALA C CA 1
ATOM 5137 C C . ALA C 3 12 ? 108.673 82.318 74.208 1.00 50.65 16 ALA C C 1
ATOM 5138 O O . ALA C 3 12 ? 108.974 82.593 73.041 1.00 51.58 16 ALA C O 1
ATOM 5140 N N . TYR C 3 13 ? 107.406 82.224 74.611 1.00 47.33 17 TYR C N 1
ATOM 5141 C CA . TYR C 3 13 ? 106.295 82.543 73.720 1.00 46.73 17 TYR C CA 1
ATOM 5142 C C . TYR C 3 13 ? 106.391 83.974 73.203 1.00 47.65 17 TYR C C 1
ATOM 5143 O O . TYR C 3 13 ? 106.324 84.220 71.994 1.00 48.42 17 TYR C O 1
ATOM 5152 N N . LEU C 3 14 ? 106.550 84.934 74.114 1.00 48.14 18 LEU C N 1
ATOM 5153 C CA . LEU C 3 14 ? 106.462 86.340 73.733 1.00 48.06 18 LEU C CA 1
ATOM 5154 C C . LEU C 3 14 ? 107.735 86.822 73.044 1.00 48.48 18 LEU C C 1
ATOM 5155 O O . LEU C 3 14 ? 107.681 87.662 72.139 1.00 49.30 18 LEU C O 1
ATOM 5160 N N . TYR C 3 15 ? 108.892 86.307 73.459 1.00 47.12 19 TYR C N 1
ATOM 5161 C CA . TYR C 3 15 ? 110.147 86.893 73.001 1.00 47.06 19 TYR C CA 1
ATOM 5162 C C . TYR C 3 15 ? 110.621 86.318 71.672 1.00 48.77 19 TYR C C 1
ATOM 5163 O O . TYR C 3 15 ? 111.519 86.891 71.046 1.00 49.80 19 TYR C O 1
ATOM 5172 N N . ILE C 3 16 ? 110.052 85.198 71.224 1.00 51.97 20 ILE C N 1
ATOM 5173 C CA . ILE C 3 16 ? 110.537 84.570 69.992 1.00 52.25 20 ILE C CA 1
ATOM 5174 C C . ILE C 3 16 ? 110.309 85.446 68.763 1.00 53.33 20 ILE C C 1
ATOM 5175 O O . ILE C 3 16 ? 111.242 85.587 67.955 1.00 54.17 20 ILE C O 1
ATOM 5180 N N . PRO C 3 17 ? 109.129 86.045 68.548 1.00 54.24 21 PRO C N 1
ATOM 5181 C CA . PRO C 3 17 ? 108.984 86.943 67.385 1.00 54.50 21 PRO C CA 1
ATOM 5182 C C . PRO C 3 17 ? 109.967 88.103 67.356 1.00 54.98 21 PRO C C 1
ATOM 5183 O O . PRO C 3 17 ? 110.426 88.488 66.274 1.00 55.88 21 PRO C O 1
ATOM 5187 N N . ILE C 3 18 ? 110.294 88.683 68.511 1.00 56.08 22 ILE C N 1
ATOM 5188 C CA . ILE C 3 18 ? 111.266 89.772 68.539 1.00 56.75 22 ILE C CA 1
ATOM 5189 C C . ILE C 3 18 ? 112.629 89.281 68.071 1.00 57.02 22 ILE C C 1
ATOM 5190 O O . ILE C 3 18 ? 113.321 89.961 67.303 1.00 57.78 22 ILE C O 1
ATOM 5195 N N . ILE C 3 19 ? 113.034 88.093 68.522 1.00 52.97 23 ILE C N 1
ATOM 5196 C CA . ILE C 3 19 ? 114.315 87.535 68.103 1.00 52.35 23 ILE C CA 1
ATOM 5197 C C . ILE C 3 19 ? 114.317 87.277 66.604 1.00 53.74 23 ILE C C 1
ATOM 5198 O O . ILE C 3 19 ? 115.328 87.493 65.923 1.00 54.96 23 ILE C O 1
ATOM 5203 N N . ILE C 3 20 ? 113.189 86.818 66.062 1.00 57.35 24 ILE C N 1
ATOM 5204 C CA . ILE C 3 20 ? 113.113 86.529 64.633 1.00 57.87 24 ILE C CA 1
ATOM 5205 C C . ILE C 3 20 ? 113.291 87.805 63.821 1.00 58.72 24 ILE C C 1
ATOM 5206 O O . ILE C 3 20 ? 114.046 87.837 62.842 1.00 59.75 24 ILE C O 1
ATOM 5211 N N . LEU C 3 21 ? 112.609 88.881 64.219 1.00 58.13 25 LEU C N 1
ATOM 5212 C CA . LEU C 3 21 ? 112.685 90.114 63.442 1.00 58.35 25 LEU C CA 1
ATOM 5213 C C . LEU C 3 21 ? 114.046 90.782 63.594 1.00 59.13 25 LEU C C 1
ATOM 5214 O O . LEU C 3 21 ? 114.503 91.484 62.684 1.00 60.26 25 LEU C O 1
ATOM 5219 N N . ILE C 3 22 ? 114.707 90.584 64.735 1.00 58.03 26 ILE C N 1
ATOM 5220 C CA . ILE C 3 22 ? 116.073 91.080 64.886 1.00 58.53 26 ILE C CA 1
ATOM 5221 C C . ILE C 3 22 ? 117.021 90.304 63.980 1.00 59.15 26 ILE C C 1
ATOM 5222 O O . ILE C 3 22 ? 117.881 90.887 63.308 1.00 60.04 26 ILE C O 1
ATOM 5227 N N . VAL C 3 23 ? 116.877 88.979 63.942 1.00 59.54 27 VAL C N 1
ATOM 5228 C CA . VAL C 3 23 ? 117.771 88.149 63.139 1.00 59.55 27 VAL C CA 1
ATOM 5229 C C . VAL C 3 23 ? 117.500 88.346 61.655 1.00 60.63 27 VAL C C 1
ATOM 5230 O O . VAL C 3 23 ? 118.432 88.473 60.850 1.00 62.35 27 VAL C O 1
ATOM 5234 N N . ASN C 3 24 ? 116.224 88.387 61.265 1.00 61.46 28 ASN C N 1
ATOM 5235 C CA . ASN C 3 24 ? 115.891 88.545 59.853 1.00 61.87 28 ASN C CA 1
ATOM 5236 C C . ASN C 3 24 ? 116.280 89.918 59.327 1.00 62.66 28 ASN C C 1
ATOM 5237 O O . ASN C 3 24 ? 116.248 90.144 58.113 1.00 63.89 28 ASN C O 1
ATOM 5242 N N . SER C 3 25 ? 116.634 90.847 60.214 1.00 63.90 29 SER C N 1
ATOM 5243 C CA . SER C 3 25 ? 117.128 92.142 59.764 1.00 64.56 29 SER C CA 1
ATOM 5244 C C . SER C 3 25 ? 118.422 91.991 58.979 1.00 65.36 29 SER C C 1
ATOM 5245 O O . SER C 3 25 ? 118.638 92.687 57.980 1.00 65.93 29 SER C O 1
ATOM 5248 N N . PHE C 3 26 ? 119.296 91.088 59.415 1.00 70.13 30 PHE C N 1
ATOM 5249 C CA . PHE C 3 26 ? 120.560 90.840 58.737 1.00 70.73 30 PHE C CA 1
ATOM 5250 C C . PHE C 3 26 ? 120.433 89.834 57.602 1.00 71.67 30 PHE C C 1
ATOM 5251 O O . PHE C 3 26 ? 121.420 89.590 56.900 1.00 72.79 30 PHE C O 1
ATOM 5259 N N . ASN C 3 27 ? 119.258 89.245 57.409 1.00 72.87 31 ASN C N 1
ATOM 5260 C CA . ASN C 3 27 ? 119.028 88.316 56.318 1.00 72.80 31 ASN C CA 1
ATOM 5261 C C . ASN C 3 27 ? 119.007 89.055 54.984 1.00 73.33 31 ASN C C 1
ATOM 5262 O O . ASN C 3 27 ? 118.686 90.243 54.902 1.00 73.73 31 ASN C O 1
ATOM 5267 N N . SER C 3 28 ? 119.351 88.330 53.924 1.00 74.21 32 SER C N 1
ATOM 5268 C CA . SER C 3 28 ? 119.328 88.893 52.583 1.00 74.23 32 SER C CA 1
ATOM 5269 C C . SER C 3 28 ? 117.990 88.698 51.891 1.00 74.15 32 SER C C 1
ATOM 5270 O O . SER C 3 28 ? 117.674 89.434 50.951 1.00 74.33 32 SER C O 1
ATOM 5273 N N . SER C 3 29 ? 117.202 87.723 52.331 1.00 73.49 33 SER C N 1
ATOM 5274 C CA . SER C 3 29 ? 115.932 87.445 51.681 1.00 73.49 33 SER C CA 1
ATOM 5275 C C . SER C 3 29 ? 114.922 88.534 52.002 1.00 73.56 33 SER C C 1
ATOM 5276 O O . SER C 3 29 ? 114.773 88.938 53.157 1.00 73.88 33 SER C O 1
ATOM 5279 N N . ARG C 3 30 ? 114.229 89.012 50.971 1.00 80.19 34 ARG C N 1
ATOM 5280 C CA . ARG C 3 30 ? 113.225 90.047 51.177 1.00 80.76 34 ARG C CA 1
ATOM 5281 C C . ARG C 3 30 ? 112.035 89.526 51.971 1.00 81.01 34 ARG C C 1
ATOM 5282 O O . ARG C 3 30 ? 111.508 90.237 52.834 1.00 81.43 34 ARG C O 1
ATOM 5290 N N . PHE C 3 31 ? 111.604 88.294 51.704 1.00 79.13 35 PHE C N 1
ATOM 5291 C CA . PHE C 3 31 ? 110.443 87.721 52.373 1.00 79.12 35 PHE C CA 1
ATOM 5292 C C . PHE C 3 31 ? 110.733 87.312 53.811 1.00 78.74 35 PHE C C 1
ATOM 5293 O O . PHE C 3 31 ? 109.848 87.402 54.667 1.00 79.33 35 PHE C O 1
ATOM 5301 N N . GLY C 3 32 ? 111.947 86.858 54.097 1.00 72.34 36 GLY C N 1
ATOM 5302 C CA . GLY C 3 32 ? 112.348 86.559 55.456 1.00 71.60 36 GLY C CA 1
ATOM 5303 C C . GLY C 3 32 ? 112.077 85.153 55.937 1.00 71.23 36 GLY C C 1
ATOM 5304 O O . GLY C 3 32 ? 112.439 84.830 57.074 1.00 70.88 36 GLY C O 1
ATOM 5305 N N . ILE C 3 33 ? 111.460 84.303 55.114 1.00 69.80 37 ILE C N 1
ATOM 5306 C CA . ILE C 3 33 ? 111.124 82.953 55.556 1.00 69.52 37 ILE C CA 1
ATOM 5307 C C . ILE C 3 33 ? 112.383 82.123 55.787 1.00 70.31 37 ILE C C 1
ATOM 5308 O O . ILE C 3 33 ? 112.512 81.444 56.813 1.00 70.32 37 ILE C O 1
ATOM 5313 N N . ASN C 3 34 ? 113.329 82.167 54.856 1.00 75.19 38 ASN C N 1
ATOM 5314 C CA . ASN C 3 34 ? 114.544 81.369 54.930 1.00 75.13 38 ASN C CA 1
ATOM 5315 C C . ASN C 3 34 ? 115.721 82.239 55.352 1.00 75.66 38 ASN C C 1
ATOM 5316 O O . ASN C 3 34 ? 115.610 83.460 55.479 1.00 76.06 38 ASN C O 1
ATOM 5321 N N . TRP C 3 35 ? 116.862 81.590 55.570 1.00 76.38 39 TRP C N 1
ATOM 5322 C CA . TRP C 3 35 ? 118.113 82.270 55.878 1.00 76.45 39 TRP C CA 1
ATOM 5323 C C . TRP C 3 35 ? 119.049 82.129 54.687 1.00 76.87 39 TRP C C 1
ATOM 5324 O O . TRP C 3 35 ? 119.349 81.010 54.260 1.00 77.02 39 TRP C O 1
ATOM 5335 N N . GLN C 3 36 ? 119.508 83.260 54.154 1.00 82.32 40 GLN C N 1
ATOM 5336 C CA . GLN C 3 36 ? 120.331 83.274 52.950 1.00 82.85 40 GLN C CA 1
ATOM 5337 C C . GLN C 3 36 ? 121.516 84.213 53.109 1.00 82.93 40 GLN C C 1
ATOM 5338 O O . GLN C 3 36 ? 121.791 85.044 52.238 1.00 83.35 40 GLN C O 1
ATOM 5344 N N . GLY C 3 37 ? 122.230 84.104 54.219 1.00 81.55 41 GLY C N 1
ATOM 5345 C CA . GLY C 3 37 ? 123.480 84.815 54.398 1.00 81.78 41 GLY C CA 1
ATOM 5346 C C . GLY C 3 37 ? 123.328 86.038 55.286 1.00 81.94 41 GLY C C 1
ATOM 5347 O O . GLY C 3 37 ? 122.282 86.293 55.885 1.00 82.16 41 GLY C O 1
ATOM 5348 N N . PHE C 3 38 ? 124.418 86.799 55.352 1.00 81.04 42 PHE C N 1
ATOM 5349 C CA . PHE C 3 38 ? 124.536 87.960 56.221 1.00 80.90 42 PHE C CA 1
ATOM 5350 C C . PHE C 3 38 ? 124.753 89.176 55.333 1.00 80.74 42 PHE C C 1
ATOM 5351 O O . PHE C 3 38 ? 125.686 89.197 54.523 1.00 81.19 42 PHE C O 1
ATOM 5359 N N . THR C 3 39 ? 123.896 90.184 55.483 1.00 78.79 43 THR C N 1
ATOM 5360 C CA . THR C 3 39 ? 124.051 91.441 54.769 1.00 78.86 43 THR C CA 1
ATOM 5361 C C . THR C 3 39 ? 123.834 92.598 55.733 1.00 79.07 43 THR C C 1
ATOM 5362 O O . THR C 3 39 ? 123.195 92.456 56.778 1.00 79.19 43 THR C O 1
ATOM 5366 N N . THR C 3 40 ? 124.378 93.754 55.362 1.00 78.66 44 THR C N 1
ATOM 5367 C CA . THR C 3 40 ? 124.269 94.983 56.138 1.00 78.62 44 THR C CA 1
ATOM 5368 C C . THR C 3 40 ? 123.482 96.026 55.341 1.00 78.10 44 THR C C 1
ATOM 5369 O O . THR C 3 40 ? 123.147 97.103 55.838 1.00 78.44 44 THR C O 1
ATOM 5373 N N . LYS C 3 41 ? 123.082 95.646 54.127 1.00 72.47 45 LYS C N 1
ATOM 5374 C CA . LYS C 3 41 ? 122.452 96.553 53.173 1.00 72.08 45 LYS C CA 1
ATOM 5375 C C . LYS C 3 41 ? 121.212 97.235 53.739 1.00 72.10 45 LYS C C 1
ATOM 5376 O O . LYS C 3 41 ? 120.971 98.416 53.460 1.00 72.74 45 LYS C O 1
ATOM 5382 N N . TRP C 3 42 ? 120.416 96.513 54.529 1.00 68.45 46 TRP C N 1
ATOM 5383 C CA . TRP C 3 42 ? 119.133 97.050 54.970 1.00 68.01 46 TRP C CA 1
ATOM 5384 C C . TRP C 3 42 ? 119.309 98.271 55.861 1.00 68.26 46 TRP C C 1
ATOM 5385 O O . TRP C 3 42 ? 118.536 99.230 55.765 1.00 68.91 46 TRP C O 1
ATOM 5396 N N . TYR C 3 43 ? 120.314 98.258 56.736 1.00 71.50 47 TYR C N 1
ATOM 5397 C CA . TYR C 3 43 ? 120.556 99.418 57.588 1.00 71.87 47 TYR C CA 1
ATOM 5398 C C . TYR C 3 43 ? 120.927 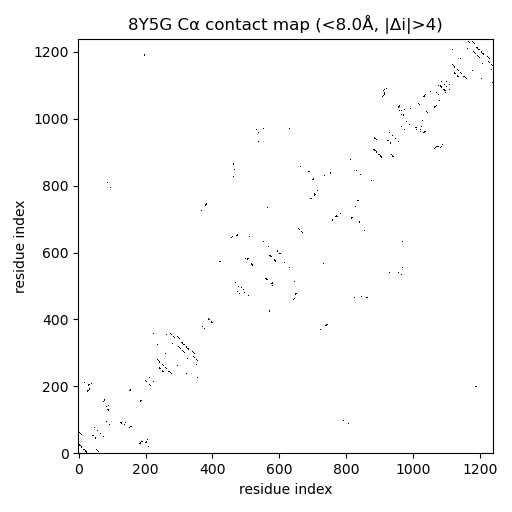100.642 56.758 1.00 72.68 47 TYR C C 1
ATOM 5399 O O . TYR C 3 43 ? 120.430 101.749 57.004 1.00 73.30 47 TYR C O 1
ATOM 5408 N N . SER C 3 44 ? 121.795 100.458 55.761 1.00 74.30 48 SER C N 1
ATOM 5409 C CA . SER C 3 44 ? 122.168 101.558 54.884 1.00 74.20 48 SER C CA 1
ATOM 5410 C C . SER C 3 44 ? 120.982 102.091 54.096 1.00 74.06 48 SER C C 1
ATOM 5411 O O . SER C 3 44 ? 120.846 103.311 53.958 1.00 74.84 48 SER C O 1
ATOM 5414 N N . LEU C 3 45 ? 120.124 101.212 53.579 1.00 73.80 49 LEU C N 1
ATOM 5415 C CA . LEU C 3 45 ? 118.926 101.676 52.891 1.00 74.21 49 LEU C CA 1
ATOM 5416 C C . LEU C 3 45 ? 117.978 102.404 53.833 1.00 74.98 49 LEU C C 1
ATOM 5417 O O . LEU C 3 45 ? 117.324 103.369 53.422 1.00 75.40 49 LEU C O 1
ATOM 5422 N N . LEU C 3 46 ? 117.886 101.957 55.086 1.00 73.60 50 LEU C N 1
ATOM 5423 C CA . LEU C 3 46 ? 117.060 102.651 56.066 1.00 73.25 50 LEU C CA 1
ATOM 5424 C C . LEU C 3 46 ? 117.588 104.051 56.335 1.00 74.28 50 LEU C C 1
ATOM 5425 O O . LEU C 3 46 ? 116.808 104.998 56.488 1.00 74.59 50 LEU C O 1
ATOM 5430 N N . MET C 3 47 ? 118.913 104.201 56.398 1.00 84.70 51 MET C N 1
ATOM 5431 C CA . MET C 3 47 ? 119.498 105.504 56.693 1.00 85.43 51 MET C CA 1
ATOM 5432 C C . MET C 3 47 ? 119.124 106.555 55.655 1.00 85.60 51 MET C C 1
ATOM 5433 O O . MET C 3 47 ? 119.056 107.742 55.991 1.00 86.21 51 MET C O 1
ATOM 5438 N N . ASN C 3 48 ? 118.868 106.153 54.413 1.00 80.40 52 ASN C N 1
ATOM 5439 C CA . ASN C 3 48 ? 118.520 107.081 53.347 1.00 80.32 52 ASN C CA 1
ATOM 5440 C C . ASN C 3 48 ? 117.019 107.273 53.180 1.00 79.84 52 ASN C C 1
ATOM 5441 O O . ASN C 3 48 ? 116.604 108.071 52.336 1.00 79.99 52 ASN C O 1
ATOM 5446 N N . ASN C 3 49 ? 116.199 106.570 53.953 1.00 74.37 53 ASN C N 1
ATOM 5447 C CA . ASN C 3 49 ? 114.751 106.679 53.844 1.00 73.80 53 ASN C CA 1
ATOM 5448 C C . ASN C 3 49 ? 114.273 107.817 54.737 1.00 73.80 53 ASN C C 1
ATOM 5449 O O . ASN C 3 49 ? 114.627 107.873 55.918 1.00 74.23 53 ASN C O 1
ATOM 5454 N N . ASP C 3 50 ? 113.475 108.721 54.174 1.00 74.57 54 ASP C N 1
ATOM 5455 C CA . ASP C 3 50 ? 113.054 109.927 54.876 1.00 74.18 54 ASP C CA 1
ATOM 5456 C C . ASP C 3 50 ? 111.704 109.787 55.565 1.00 73.58 54 ASP C C 1
ATOM 5457 O O . ASP C 3 50 ? 111.570 110.175 56.732 1.00 74.27 54 ASP C O 1
ATOM 5462 N N . SER C 3 51 ? 110.700 109.248 54.872 1.00 65.74 55 SER C N 1
ATOM 5463 C CA . SER C 3 51 ? 109.367 109.157 55.460 1.00 65.77 55 SER C CA 1
ATOM 5464 C C . SER C 3 51 ? 109.355 108.242 56.679 1.00 66.03 55 SER C C 1
ATOM 5465 O O . SER C 3 51 ? 108.688 108.540 57.679 1.00 66.43 55 SER C O 1
ATOM 5468 N N . LEU C 3 52 ? 110.090 107.130 56.620 1.00 64.38 56 LEU C N 1
ATOM 5469 C CA . LEU C 3 52 ? 110.145 106.207 57.750 1.00 63.84 56 LEU C CA 1
ATOM 5470 C C . LEU C 3 52 ? 110.745 106.877 58.980 1.00 63.73 56 LEU C C 1
ATOM 5471 O O . LEU C 3 52 ? 110.211 106.764 60.093 1.00 64.43 56 LEU C O 1
ATOM 5476 N N . LEU C 3 53 ? 111.861 107.583 58.797 1.00 58.91 57 LEU C N 1
ATOM 5477 C CA . LEU C 3 53 ? 112.501 108.258 59.918 1.00 58.73 57 LEU C CA 1
ATOM 5478 C C . LEU C 3 53 ? 111.617 109.366 60.472 1.00 59.50 57 LEU C C 1
ATOM 5479 O O . LEU C 3 53 ? 111.553 109.568 61.693 1.00 59.84 57 LEU C O 1
ATOM 5484 N N . GLN C 3 54 ? 110.928 110.096 59.594 1.00 62.03 58 GLN C N 1
ATOM 5485 C CA . GLN C 3 54 ? 110.017 111.131 60.066 1.00 62.36 58 GLN C CA 1
ATOM 5486 C C . GLN C 3 54 ? 108.888 110.529 60.895 1.00 62.63 58 GLN C C 1
ATOM 5487 O O . GLN C 3 54 ? 108.504 111.084 61.935 1.00 63.62 58 GLN C O 1
ATOM 5493 N N . ALA C 3 55 ? 108.346 109.391 60.454 1.00 56.89 59 ALA C N 1
ATOM 5494 C CA . ALA C 3 55 ? 107.296 108.730 61.220 1.00 56.58 59 ALA C CA 1
ATOM 5495 C C . ALA C 3 55 ? 107.806 108.280 62.583 1.00 56.92 59 ALA C C 1
ATOM 5496 O O . ALA C 3 55 ? 107.106 108.423 63.597 1.00 57.21 59 ALA C O 1
ATOM 5498 N N . ALA C 3 56 ? 109.025 107.737 62.630 1.00 55.95 60 ALA C N 1
ATOM 5499 C CA . ALA C 3 56 ? 109.597 107.334 63.912 1.00 55.74 60 ALA C CA 1
ATOM 5500 C C . ALA C 3 56 ? 109.751 108.525 64.851 1.00 56.01 60 ALA C C 1
ATOM 5501 O O . ALA C 3 56 ? 109.423 108.437 66.046 1.00 56.23 60 ALA C O 1
ATOM 5503 N N . GLN C 3 57 ? 110.241 109.651 64.327 1.00 59.57 61 GLN C N 1
ATOM 5504 C CA . GLN C 3 57 ? 110.400 110.846 65.150 1.00 59.64 61 GLN C CA 1
ATOM 5505 C C . GLN C 3 57 ? 109.060 111.324 65.687 1.00 59.04 61 GLN C C 1
ATOM 5506 O O . GLN C 3 57 ? 108.944 111.702 66.861 1.00 59.38 61 GLN C O 1
ATOM 5512 N N . HIS C 3 58 ? 108.034 111.322 64.835 1.00 55.40 62 HIS C N 1
ATOM 5513 C CA . HIS C 3 58 ? 106.716 111.768 65.273 1.00 55.69 62 HIS C CA 1
ATOM 5514 C C . HIS C 3 58 ? 106.166 110.869 66.374 1.00 54.88 62 HIS C C 1
ATOM 5515 O O . HIS C 3 58 ? 105.602 111.357 67.366 1.00 55.00 62 HIS C O 1
ATOM 5522 N N . SER C 3 59 ? 106.337 109.554 66.228 1.00 50.94 63 SER C N 1
ATOM 5523 C CA . SER C 3 59 ? 105.872 108.630 67.258 1.00 49.97 63 SER C CA 1
ATOM 5524 C C . SER C 3 59 ? 106.577 108.882 68.587 1.00 49.69 63 SER C C 1
ATOM 5525 O O . SER C 3 59 ? 105.936 108.924 69.646 1.00 49.92 63 SER C O 1
ATOM 5528 N N . LEU C 3 60 ? 107.902 109.058 68.552 1.00 46.84 64 LEU C N 1
ATOM 5529 C CA . LEU C 3 60 ? 108.636 109.296 69.795 1.00 45.56 64 LEU C CA 1
ATOM 5530 C C . LEU C 3 60 ? 108.215 110.605 70.455 1.00 45.67 64 LEU C C 1
ATOM 5531 O O . LEU C 3 60 ? 108.071 110.669 71.686 1.00 46.45 64 LEU C O 1
ATOM 5536 N N . THR C 3 61 ? 108.018 111.659 69.661 1.00 44.22 65 THR C N 1
ATOM 5537 C CA . THR C 3 61 ? 107.588 112.937 70.220 1.00 43.42 65 THR C CA 1
ATOM 5538 C C . THR C 3 61 ? 106.228 112.810 70.895 1.00 44.13 65 THR C C 1
ATOM 5539 O O . THR C 3 61 ? 106.024 113.307 72.015 1.00 45.21 65 THR C O 1
ATOM 5543 N N . MET C 3 62 ? 105.285 112.137 70.231 1.00 44.70 66 MET C N 1
ATOM 5544 C CA . MET C 3 62 ? 103.970 111.934 70.829 1.00 43.64 66 MET C CA 1
ATOM 5545 C C . MET C 3 62 ? 104.080 111.165 72.135 1.00 43.38 66 MET C C 1
ATOM 5546 O O . MET C 3 62 ? 103.435 111.515 73.132 1.00 44.68 66 MET C O 1
ATOM 5551 N N . ALA C 3 63 ? 104.901 110.115 72.150 1.00 42.20 67 ALA C N 1
ATOM 5552 C CA . ALA C 3 63 ? 105.048 109.314 73.358 1.00 41.94 67 ALA C CA 1
ATOM 5553 C C . ALA C 3 63 ? 105.570 110.154 74.516 1.00 42.39 67 ALA C C 1
ATOM 5554 O O . ALA C 3 63 ? 105.009 110.124 75.620 1.00 43.28 67 ALA C O 1
ATOM 5556 N N . VAL C 3 64 ? 106.623 110.939 74.275 1.00 40.84 68 VAL C N 1
ATOM 5557 C CA . VAL C 3 64 ? 107.216 111.732 75.352 1.00 39.90 68 VAL C CA 1
ATOM 5558 C C . VAL C 3 64 ? 106.214 112.748 75.891 1.00 40.70 68 VAL C C 1
ATOM 5559 O O . VAL C 3 64 ? 106.016 112.868 77.110 1.00 41.46 68 VAL C O 1
ATOM 5563 N N . PHE C 3 65 ? 105.552 113.486 74.993 1.00 43.36 69 PHE C N 1
ATOM 5564 C CA . PHE C 3 65 ? 104.648 114.541 75.445 1.00 43.36 69 PHE C CA 1
ATOM 5565 C C . PHE C 3 65 ? 103.454 113.964 76.198 1.00 44.55 69 PHE C C 1
ATOM 5566 O O . PHE C 3 65 ? 103.076 114.463 77.273 1.00 45.59 69 PHE C O 1
ATOM 5574 N N . SER C 3 66 ? 102.847 112.907 75.652 1.00 43.40 70 SER C N 1
ATOM 5575 C CA . SER C 3 66 ? 101.703 112.295 76.312 1.00 42.79 70 SER C CA 1
ATOM 5576 C C . SER C 3 66 ? 102.090 111.742 77.673 1.00 43.20 70 SER C C 1
ATOM 5577 O O . SER C 3 66 ? 101.352 111.915 78.652 1.00 44.23 70 SER C O 1
ATOM 5580 N N . ALA C 3 67 ? 103.256 111.096 77.765 1.00 41.36 71 ALA C N 1
ATOM 5581 C CA . ALA C 3 67 ? 103.702 110.566 79.046 1.00 41.64 71 ALA C CA 1
ATOM 5582 C C . ALA C 3 67 ? 103.857 111.677 80.073 1.00 42.30 71 ALA C C 1
ATOM 5583 O O . ALA C 3 67 ? 103.397 111.547 81.212 1.00 43.03 71 ALA C O 1
ATOM 5585 N N . THR C 3 68 ? 104.481 112.792 79.683 1.00 41.86 72 THR C N 1
ATOM 5586 C CA . THR C 3 68 ? 104.711 113.870 80.643 1.00 41.70 72 THR C CA 1
ATOM 5587 C C . THR C 3 68 ? 103.397 114.450 81.159 1.00 42.36 72 THR C C 1
ATOM 5588 O O . THR C 3 68 ? 103.187 114.562 82.378 1.00 43.23 72 THR C O 1
ATOM 5592 N N . PHE C 3 69 ? 102.495 114.820 80.246 1.00 44.71 73 PHE C N 1
ATOM 5593 C CA . PHE C 3 69 ? 101.245 115.436 80.691 1.00 45.37 73 PHE C CA 1
ATOM 5594 C C . PHE C 3 69 ? 100.394 114.469 81.509 1.00 45.30 73 PHE C C 1
ATOM 5595 O O . PHE C 3 69 ? 99.810 114.859 82.534 1.00 45.78 73 PHE C O 1
ATOM 5603 N N . ALA C 3 70 ? 100.306 113.206 81.077 1.00 43.34 74 ALA C N 1
ATOM 5604 C CA . ALA C 3 70 ? 99.527 112.230 81.827 1.00 42.82 74 ALA C CA 1
ATOM 5605 C C . ALA C 3 70 ? 100.107 112.016 83.214 1.00 43.55 74 ALA C C 1
ATOM 5606 O O . ALA C 3 70 ? 99.361 111.929 84.197 1.00 43.96 74 ALA C O 1
ATOM 5608 N N . THR C 3 71 ? 101.436 111.938 83.318 1.00 43.90 75 THR C N 1
ATOM 5609 C CA . THR C 3 71 ? 102.070 111.779 84.620 1.00 42.75 75 THR C CA 1
ATOM 5610 C C . THR C 3 71 ? 101.724 112.936 85.542 1.00 42.54 75 THR C C 1
ATOM 5611 O O . THR C 3 71 ? 101.342 112.722 86.699 1.00 44.06 75 THR C O 1
ATOM 5615 N N . LEU C 3 72 ? 101.818 114.168 85.040 1.00 40.43 76 LEU C N 1
ATOM 5616 C CA . LEU C 3 72 ? 101.525 115.329 85.877 1.00 39.52 76 LEU C CA 1
ATOM 5617 C C . LEU C 3 72 ? 100.089 115.296 86.391 1.00 39.74 76 LEU C C 1
ATOM 5618 O O . LEU C 3 72 ? 99.840 115.378 87.607 1.00 41.16 76 LEU C O 1
ATOM 5623 N N . ILE C 3 73 ? 99.125 115.150 85.477 1.00 39.19 77 ILE C N 1
ATOM 5624 C CA . ILE C 3 73 ? 97.721 115.224 85.879 1.00 39.43 77 ILE C CA 1
ATOM 5625 C C . ILE C 3 73 ? 97.359 114.066 86.804 1.00 40.24 77 ILE C C 1
ATOM 5626 O O . ILE C 3 73 ? 96.674 114.254 87.820 1.00 40.82 77 ILE C O 1
ATOM 5631 N N . GLY C 3 74 ? 97.819 112.856 86.482 1.00 41.94 78 GLY C N 1
ATOM 5632 C CA . GLY C 3 74 ? 97.495 111.711 87.311 1.00 42.43 78 GLY C CA 1
ATOM 5633 C C . GLY C 3 74 ? 98.115 111.781 88.692 1.00 42.89 78 GLY C C 1
ATOM 5634 O O . GLY C 3 74 ? 97.481 111.403 89.681 1.00 43.66 78 GLY C O 1
ATOM 5635 N N . SER C 3 75 ? 99.360 112.255 88.786 1.00 44.27 79 SER C N 1
ATOM 5636 C CA . SER C 3 75 ? 99.986 112.399 90.093 1.00 44.70 79 SER C CA 1
ATOM 5637 C C . SER C 3 75 ? 99.241 113.410 90.951 1.00 45.77 79 SER C C 1
ATOM 5638 O O . SER C 3 75 ? 99.001 113.169 92.143 1.00 47.17 79 SER C O 1
ATOM 5641 N N . LEU C 3 76 ? 98.851 114.544 90.362 1.00 44.29 80 LEU C N 1
ATOM 5642 C CA . LEU C 3 76 ? 98.097 115.527 91.135 1.00 43.66 80 LEU C CA 1
ATOM 5643 C C . LEU C 3 76 ? 96.762 114.958 91.601 1.00 45.26 80 LEU C C 1
ATOM 5644 O O . LEU C 3 76 ? 96.367 115.152 92.758 1.00 46.17 80 LEU C O 1
ATOM 5649 N N . THR C 3 77 ? 96.060 114.235 90.724 1.00 47.44 81 THR C N 1
ATOM 5650 C CA . THR C 3 77 ? 94.775 113.657 91.110 1.00 47.48 81 THR C CA 1
ATOM 5651 C C . THR C 3 77 ? 94.935 112.612 92.211 1.00 48.38 81 THR C C 1
ATOM 5652 O O . THR C 3 77 ? 94.127 112.554 93.147 1.00 49.86 81 THR C O 1
ATOM 5656 N N . ALA C 3 78 ? 95.971 111.776 92.119 1.00 49.54 82 ALA C N 1
ATOM 5657 C CA . ALA C 3 78 ? 96.198 110.768 93.149 1.00 49.57 82 ALA C CA 1
ATOM 5658 C C . ALA C 3 78 ? 96.508 111.408 94.496 1.00 51.21 82 ALA C C 1
ATOM 5659 O O . ALA C 3 78 ? 96.002 110.962 95.535 1.00 52.85 82 ALA C O 1
ATOM 5661 N N . VAL C 3 79 ? 97.340 112.454 94.501 1.00 51.32 83 VAL C N 1
ATOM 5662 C CA . VAL C 3 79 ? 97.625 113.157 95.750 1.00 51.38 83 VAL C CA 1
ATOM 5663 C C . VAL C 3 79 ? 96.355 113.782 96.308 1.00 52.40 83 VAL C C 1
ATOM 5664 O O . VAL C 3 79 ? 96.128 113.781 97.523 1.00 53.86 83 VAL C O 1
ATOM 5668 N N . ALA C 3 80 ? 95.501 114.314 95.433 1.00 56.08 84 ALA C N 1
ATOM 5669 C CA . ALA C 3 80 ? 94.241 114.891 95.890 1.00 57.05 84 ALA C CA 1
ATOM 5670 C C . ALA C 3 80 ? 93.351 113.847 96.549 1.00 57.95 84 ALA C C 1
ATOM 5671 O O . ALA C 3 80 ? 92.760 114.100 97.604 1.00 59.59 84 ALA C O 1
ATOM 5673 N N . LEU C 3 81 ? 93.230 112.671 95.934 1.00 60.22 85 LEU C N 1
ATOM 5674 C CA . LEU C 3 81 ? 92.379 111.628 96.500 1.00 61.28 85 LEU C CA 1
ATOM 5675 C C . LEU C 3 81 ? 92.932 111.110 97.821 1.00 62.14 85 LEU C C 1
ATOM 5676 O O . LEU C 3 81 ? 92.171 110.863 98.763 1.00 63.75 85 LEU C O 1
ATOM 5681 N N . TYR C 3 82 ? 94.251 110.935 97.911 1.00 63.87 86 TYR C N 1
ATOM 5682 C CA . TYR C 3 82 ? 94.847 110.380 99.124 1.00 63.97 86 TYR C CA 1
ATOM 5683 C C . TYR C 3 82 ? 94.840 111.385 100.269 1.00 65.38 86 TYR C C 1
ATOM 5684 O O . TYR C 3 82 ? 94.649 111.008 101.431 1.00 65.68 86 TYR C O 1
ATOM 5693 N N . ARG C 3 83 ? 95.049 112.666 99.962 1.00 76.16 87 ARG C N 1
ATOM 5694 C CA . ARG C 3 83 ? 95.240 113.672 101.002 1.00 77.21 87 ARG C CA 1
ATOM 5695 C C . ARG C 3 83 ? 93.953 113.931 101.775 1.00 78.41 87 ARG C C 1
ATOM 5696 O O . ARG C 3 83 ? 93.949 113.941 103.010 1.00 78.45 87 ARG C O 1
ATOM 5704 N N . TYR C 3 84 ? 92.849 114.137 101.064 1.00 88.12 88 TYR C N 1
ATOM 5705 C CA . TYR C 3 84 ? 91.589 114.546 101.666 1.00 89.13 88 TYR C CA 1
ATOM 5706 C C . TYR C 3 84 ? 90.666 113.352 101.866 1.00 89.91 88 TYR C C 1
ATOM 5707 O O . TYR C 3 84 ? 90.849 112.290 101.266 1.00 89.79 88 TYR C O 1
ATOM 5716 N N . ARG C 3 85 ? 89.668 113.541 102.723 1.00 106.37 89 ARG C N 1
ATOM 5717 C CA . ARG C 3 85 ? 88.565 112.603 102.883 1.00 107.40 89 ARG C CA 1
ATOM 5718 C C . ARG C 3 85 ? 87.270 113.349 102.604 1.00 107.73 89 ARG C C 1
ATOM 5719 O O . ARG C 3 85 ? 86.954 114.325 103.291 1.00 107.95 89 ARG C O 1
ATOM 5727 N N . PHE C 3 86 ? 86.524 112.894 101.601 1.00 111.02 90 PHE C N 1
ATOM 5728 C CA . PHE C 3 86 ? 85.301 113.571 101.204 1.00 111.36 90 PHE C CA 1
ATOM 5729 C C . PHE C 3 86 ? 84.297 112.541 100.707 1.00 111.89 90 PHE C C 1
ATOM 5730 O O . PHE C 3 86 ? 84.604 111.354 100.571 1.00 112.04 90 PHE C O 1
ATOM 5738 N N . ARG C 3 87 ? 83.080 113.018 100.439 1.00 118.36 91 ARG C N 1
ATOM 5739 C CA . ARG C 3 87 ? 81.978 112.113 100.128 1.00 118.68 91 ARG C CA 1
ATOM 5740 C C . ARG C 3 87 ? 82.086 111.551 98.715 1.00 118.41 91 ARG C C 1
ATOM 5741 O O . ARG C 3 87 ? 81.631 110.432 98.453 1.00 118.31 91 ARG C O 1
ATOM 5749 N N . GLY C 3 88 ? 82.678 112.303 97.795 1.00 111.30 92 GLY C N 1
ATOM 5750 C CA . GLY C 3 88 ? 82.708 111.929 96.397 1.00 110.81 92 GLY C CA 1
ATOM 5751 C C . GLY C 3 88 ? 83.836 111.018 95.965 1.00 110.21 92 GLY C C 1
ATOM 5752 O O . GLY C 3 88 ? 83.938 110.718 94.771 1.00 110.24 92 GLY C O 1
ATOM 5753 N N . LYS C 3 89 ? 84.685 110.570 96.887 1.00 101.31 93 LYS C N 1
ATOM 5754 C CA . LYS C 3 89 ? 85.815 109.727 96.505 1.00 100.76 93 LYS C CA 1
ATOM 5755 C C . LYS C 3 89 ? 85.398 108.416 95.839 1.00 100.80 93 LYS C C 1
ATOM 5756 O O . LYS C 3 89 ? 85.983 108.077 94.790 1.00 100.87 93 LYS C O 1
ATOM 5762 N N . PRO C 3 90 ? 84.433 107.647 96.361 1.00 99.71 94 PRO C N 1
ATOM 5763 C CA . PRO C 3 90 ? 84.014 106.432 95.643 1.00 99.49 94 PRO C CA 1
ATOM 5764 C C . PRO C 3 90 ? 83.508 106.708 94.242 1.00 99.01 94 PRO C C 1
ATOM 5765 O O . PRO C 3 90 ? 83.745 105.899 93.336 1.00 99.03 94 PRO C O 1
ATOM 5769 N N . PHE C 3 91 ? 82.824 107.832 94.032 1.00 96.45 95 PHE C N 1
ATOM 5770 C CA . PHE C 3 91 ? 82.315 108.145 92.703 1.00 96.27 95 PHE C CA 1
ATOM 5771 C C . PHE C 3 91 ? 83.452 108.373 91.715 1.00 96.25 95 PHE C C 1
ATOM 5772 O O . PHE C 3 91 ? 83.403 107.878 90.583 1.00 96.36 95 PHE C O 1
ATOM 5780 N N . VAL C 3 92 ? 84.486 109.112 92.123 1.00 94.24 96 VAL C N 1
ATOM 5781 C CA . VAL C 3 92 ? 85.619 109.350 91.234 1.00 93.97 96 VAL C CA 1
ATOM 5782 C C . VAL C 3 92 ? 86.352 108.047 90.948 1.00 93.55 96 VAL C C 1
ATOM 5783 O O . VAL C 3 92 ? 86.774 107.791 89.809 1.00 93.31 96 VAL C O 1
ATOM 5787 N N . SER C 3 93 ? 86.513 107.199 91.969 1.00 87.90 97 SER C N 1
ATOM 5788 C CA . SER C 3 93 ? 87.126 105.895 91.731 1.00 87.03 97 SER C CA 1
ATOM 5789 C C . SER C 3 93 ? 86.314 105.083 90.728 1.00 86.92 97 SER C C 1
ATOM 5790 O O . SER C 3 93 ? 86.880 104.421 89.849 1.00 86.81 97 SER C O 1
ATOM 5793 N N . GLY C 3 94 ? 84.986 105.135 90.833 1.00 86.40 98 GLY C N 1
ATOM 5794 C CA . GLY C 3 94 ? 84.148 104.410 89.893 1.00 85.97 98 GLY C CA 1
ATOM 5795 C C . GLY C 3 94 ? 84.253 104.932 88.473 1.00 85.67 98 GLY C C 1
ATOM 5796 O O . GLY C 3 94 ? 84.298 104.149 87.518 1.00 85.78 98 GLY C O 1
ATOM 5797 N N . MET C 3 95 ? 84.278 106.257 88.307 1.00 87.08 99 MET C N 1
ATOM 5798 C CA . MET C 3 95 ? 84.446 106.818 86.968 1.00 87.17 99 MET C CA 1
ATOM 5799 C C . MET C 3 95 ? 85.780 106.400 86.364 1.00 86.67 99 MET C C 1
ATOM 5800 O O . MET C 3 95 ? 85.854 106.041 85.182 1.00 86.65 99 MET C O 1
ATOM 5805 N N . LEU C 3 96 ? 86.850 106.442 87.161 1.00 77.28 100 LEU C N 1
ATOM 5806 C CA . LEU C 3 96 ? 88.151 106.025 86.649 1.00 76.04 100 LEU C CA 1
ATOM 5807 C C . LEU C 3 96 ? 88.144 104.549 86.269 1.00 75.93 100 LEU C C 1
ATOM 5808 O O . LEU C 3 96 ? 88.715 104.160 85.242 1.00 75.57 100 LEU C O 1
ATOM 5813 N N . PHE C 3 97 ? 87.497 103.713 87.083 1.00 76.86 101 PHE C N 1
ATOM 5814 C CA . PHE C 3 97 ? 87.407 102.289 86.778 1.00 76.54 101 PHE C CA 1
ATOM 5815 C C . PHE C 3 97 ? 86.661 102.050 85.470 1.00 76.07 101 PHE C C 1
ATOM 5816 O O . PHE C 3 97 ? 87.093 101.245 84.635 1.00 76.57 101 PHE C O 1
ATOM 5824 N N . VAL C 3 98 ? 85.544 102.751 85.272 1.00 71.06 102 VAL C N 1
ATOM 5825 C CA . VAL C 3 98 ? 84.772 102.592 84.043 1.00 70.21 102 VAL C CA 1
ATOM 5826 C C . VAL C 3 98 ? 85.574 103.066 82.839 1.00 70.48 102 VAL C C 1
ATOM 5827 O O . VAL C 3 98 ? 85.536 102.445 81.770 1.00 70.84 102 VAL C O 1
ATOM 5831 N N . VAL C 3 99 ? 86.313 104.167 82.986 1.00 71.28 103 VAL C N 1
ATOM 5832 C CA . VAL C 3 99 ? 87.141 104.649 81.884 1.00 71.21 103 VAL C CA 1
ATOM 5833 C C . VAL C 3 99 ? 88.207 103.620 81.532 1.00 70.98 103 VAL C C 1
ATOM 5834 O O . VAL C 3 99 ? 88.469 103.351 80.354 1.00 70.96 103 VAL C O 1
ATOM 5838 N N . MET C 3 100 ? 88.837 103.027 82.548 1.00 70.67 104 MET C N 1
ATOM 5839 C CA . MET C 3 100 ? 89.857 102.016 82.297 1.00 70.32 104 MET C CA 1
ATOM 5840 C C . MET C 3 100 ? 89.285 100.789 81.604 1.00 70.67 104 MET C C 1
ATOM 5841 O O . MET C 3 100 ? 89.897 100.272 80.663 1.00 70.79 104 MET C O 1
ATOM 5846 N N . MET C 3 101 ? 88.126 100.310 82.042 1.00 71.18 105 MET C N 1
ATOM 5847 C CA . MET C 3 101 ? 87.536 99.094 81.479 1.00 70.65 105 MET C CA 1
ATOM 5848 C C . MET C 3 101 ? 86.521 99.436 80.390 1.00 70.49 105 MET C C 1
ATOM 5849 O O . MET C 3 101 ? 85.333 99.139 80.490 1.00 71.03 105 MET C O 1
ATOM 5854 N N . SER C 3 102 ? 87.013 100.068 79.327 1.00 63.14 106 SER C N 1
ATOM 5855 C CA . SER C 3 102 ? 86.180 100.446 78.201 1.00 62.23 106 SER C CA 1
ATOM 5856 C C . SER C 3 102 ? 86.831 100.018 76.891 1.00 62.14 106 SER C C 1
ATOM 5857 O O . SER C 3 102 ? 88.061 100.006 76.788 1.00 62.63 106 SER C O 1
ATOM 5860 N N . PRO C 3 103 ? 86.042 99.657 75.881 1.00 56.15 107 PRO C N 1
ATOM 5861 C CA . PRO C 3 103 ? 86.627 99.233 74.604 1.00 55.53 107 PRO C CA 1
ATOM 5862 C C . PRO C 3 103 ? 87.373 100.376 73.935 1.00 56.38 107 PRO C C 1
ATOM 5863 O O . PRO C 3 103 ? 87.010 101.546 74.079 1.00 57.08 107 PRO C O 1
ATOM 5867 N N . ASP C 3 104 ? 88.429 100.031 73.198 1.00 60.35 108 ASP C N 1
ATOM 5868 C CA . ASP C 3 104 ? 89.197 101.057 72.502 1.00 60.38 108 ASP C CA 1
ATOM 5869 C C . ASP C 3 104 ? 88.481 101.551 71.254 1.00 59.70 108 ASP C C 1
ATOM 5870 O O . ASP C 3 104 ? 88.643 102.714 70.868 1.00 60.59 108 ASP C O 1
ATOM 5875 N N . ILE C 3 105 ? 87.688 100.694 70.609 1.00 53.36 109 ILE C N 1
ATOM 5876 C CA . ILE C 3 105 ? 87.016 101.096 69.377 1.00 52.70 109 ILE C CA 1
ATOM 5877 C C . ILE C 3 105 ? 85.946 102.144 69.671 1.00 52.84 109 ILE C C 1
ATOM 5878 O O . ILE C 3 105 ? 85.788 103.122 68.922 1.00 53.55 109 ILE C O 1
ATOM 5883 N N . VAL C 3 106 ? 85.221 101.984 70.782 1.00 49.27 110 VAL C N 1
ATOM 5884 C CA . VAL C 3 106 ? 84.209 102.964 71.154 1.00 48.38 110 VAL C CA 1
ATOM 5885 C C . VAL C 3 106 ? 84.859 104.288 71.514 1.00 49.20 110 VAL C C 1
ATOM 5886 O O . VAL C 3 106 ? 84.393 105.355 71.091 1.00 49.98 110 VAL C O 1
ATOM 5890 N N . MET C 3 107 ? 85.945 104.246 72.284 1.00 52.22 111 MET C N 1
ATOM 5891 C CA . MET C 3 107 ? 86.686 105.446 72.641 1.00 52.53 111 MET C CA 1
ATOM 5892 C C . MET C 3 107 ? 87.276 106.151 71.429 1.00 52.79 111 MET C C 1
ATOM 5893 O O . MET C 3 107 ? 87.376 107.382 71.434 1.00 53.39 111 MET C O 1
ATOM 5898 N N . ALA C 3 108 ? 87.669 105.405 70.397 1.00 47.70 112 ALA C N 1
ATOM 5899 C CA . ALA C 3 108 ? 88.177 106.028 69.182 1.00 46.43 112 ALA C CA 1
ATOM 5900 C C . ALA C 3 108 ? 87.069 106.696 68.380 1.00 46.55 112 ALA C C 1
ATOM 5901 O O . ALA C 3 108 ? 87.219 107.847 67.948 1.00 47.70 112 ALA C O 1
ATOM 5903 N N . ILE C 3 109 ? 85.949 106.002 68.171 1.00 45.72 113 ILE C N 1
ATOM 5904 C CA . ILE C 3 109 ? 84.891 106.578 67.346 1.00 45.84 113 ILE C CA 1
ATOM 5905 C C . ILE C 3 109 ? 84.239 107.762 68.053 1.00 46.87 113 ILE C C 1
ATOM 5906 O O . ILE C 3 109 ? 83.817 108.733 67.406 1.00 47.96 113 ILE C O 1
ATOM 5911 N N . SER C 3 110 ? 84.156 107.717 69.385 1.00 47.05 114 SER C N 1
ATOM 5912 C CA . SER C 3 110 ? 83.599 108.843 70.127 1.00 47.06 114 SER C CA 1
ATOM 5913 C C . SER C 3 110 ? 84.454 110.089 69.952 1.00 48.29 114 SER C C 1
ATOM 5914 O O . SER C 3 110 ? 83.936 111.191 69.732 1.00 49.07 114 SER C O 1
ATOM 5917 N N . LEU C 3 111 ? 85.773 109.935 70.043 1.00 50.41 115 LEU C N 1
ATOM 5918 C CA . LEU C 3 111 ? 86.653 111.079 69.856 1.00 50.54 115 LEU C CA 1
ATOM 5919 C C . LEU C 3 111 ? 86.600 111.576 68.419 1.00 50.80 115 LEU C C 1
ATOM 5920 O O . LEU C 3 111 ? 86.682 112.785 68.170 1.00 52.28 115 LEU C O 1
ATOM 5925 N N . LEU C 3 112 ? 86.447 110.661 67.459 1.00 50.35 116 LEU C N 1
ATOM 5926 C CA . LEU C 3 112 ? 86.274 111.074 66.069 1.00 50.39 116 LEU C CA 1
ATOM 5927 C C . LEU C 3 112 ? 85.052 111.968 65.896 1.00 51.77 116 LEU C C 1
ATOM 5928 O O . LEU C 3 112 ? 85.138 113.048 65.297 1.00 52.59 116 LEU C O 1
ATOM 5933 N N . VAL C 3 113 ? 83.899 111.533 66.409 1.00 53.57 117 VAL C N 1
ATOM 5934 C CA . VAL C 3 113 ? 82.688 112.330 66.221 1.00 53.52 117 VAL C CA 1
ATOM 5935 C C . VAL C 3 113 ? 82.781 113.643 66.993 1.00 54.40 117 VAL C C 1
ATOM 5936 O O . VAL C 3 113 ? 82.295 114.683 66.529 1.00 55.60 117 VAL C O 1
ATOM 5940 N N . LEU C 3 114 ? 83.417 113.629 68.168 1.00 55.19 118 LEU C N 1
ATOM 5941 C CA . LEU C 3 114 ? 83.580 114.868 68.924 1.00 55.41 118 LEU C CA 1
ATOM 5942 C C . LEU C 3 114 ? 84.445 115.868 68.169 1.00 55.85 118 LEU C C 1
ATOM 5943 O O . LEU C 3 114 ? 84.115 117.057 68.090 1.00 56.37 118 LEU C O 1
ATOM 5948 N N . PHE C 3 115 ? 85.558 115.407 67.602 1.00 59.45 119 PHE C N 1
ATOM 5949 C CA . PHE C 3 115 ? 86.443 116.306 66.876 1.00 59.99 119 PHE C CA 1
ATOM 5950 C C . PHE C 3 115 ? 85.891 116.713 65.522 1.00 60.70 119 PHE C C 1
ATOM 5951 O O . PHE C 3 115 ? 86.331 117.732 64.981 1.00 61.24 119 PHE C O 1
ATOM 5959 N N . MET C 3 116 ? 84.952 115.954 64.957 1.00 66.29 120 MET C N 1
ATOM 5960 C CA . MET C 3 116 ? 84.283 116.378 63.737 1.00 66.74 120 MET C CA 1
ATOM 5961 C C . MET C 3 116 ? 83.070 117.260 63.989 1.00 66.74 120 MET C C 1
ATOM 5962 O O . MET C 3 116 ? 82.613 117.929 63.058 1.00 67.47 120 MET C O 1
ATOM 5967 N N . LEU C 3 117 ? 82.542 117.281 65.213 1.00 58.88 121 LEU C N 1
ATOM 5968 C CA . LEU C 3 117 ? 81.442 118.164 65.583 1.00 58.09 121 LEU C CA 1
ATOM 5969 C C . LEU C 3 117 ? 81.949 119.503 66.114 1.00 57.82 121 LEU C C 1
ATOM 5970 O O . LEU C 3 117 ? 81.166 120.423 66.354 1.00 57.76 121 LEU C O 1
ATOM 5975 N N . LEU C 3 118 ? 83.258 119.630 66.286 1.00 56.01 122 LEU C N 1
ATOM 5976 C CA . LEU C 3 118 ? 83.831 120.889 66.742 1.00 55.08 122 LEU C CA 1
ATOM 5977 C C . LEU C 3 118 ? 84.723 121.556 65.707 1.00 55.76 122 LEU C C 1
ATOM 5978 O O . LEU C 3 118 ? 85.279 122.616 66.002 1.00 55.88 122 LEU C O 1
ATOM 5983 N N . GLY C 3 119 ? 84.888 120.983 64.520 1.00 60.07 123 GLY C N 1
ATOM 5984 C CA . GLY C 3 119 ? 85.714 121.600 63.495 1.00 60.42 123 GLY C CA 1
ATOM 5985 C C . GLY C 3 119 ? 87.184 121.678 63.841 1.00 60.91 123 GLY C C 1
ATOM 5986 O O . GLY C 3 119 ? 87.852 122.656 63.485 1.00 61.26 123 GLY C O 1
ATOM 5987 N N . ILE C 3 120 ? 87.706 120.667 64.526 1.00 62.66 124 ILE C N 1
ATOM 5988 C CA . ILE C 3 120 ? 89.118 120.597 64.879 1.00 62.65 124 ILE C CA 1
ATOM 5989 C C . ILE C 3 120 ? 89.791 119.634 63.915 1.00 63.01 124 ILE C C 1
ATOM 5990 O O . ILE C 3 120 ? 89.374 118.477 63.791 1.00 63.30 124 ILE C O 1
ATOM 5995 N N . GLN C 3 121 ? 90.826 120.106 63.228 1.00 68.06 125 GLN C N 1
ATOM 5996 C CA . GLN C 3 121 ? 91.513 119.264 62.263 1.00 68.41 125 GLN C CA 1
ATOM 5997 C C . GLN C 3 121 ? 92.253 118.135 62.968 1.00 68.25 125 GLN C C 1
ATOM 5998 O O . GLN C 3 121 ? 92.760 118.289 64.082 1.00 68.60 125 GLN C O 1
ATOM 6004 N N . LEU C 3 122 ? 92.298 116.985 62.306 1.00 59.70 126 LEU C N 1
ATOM 6005 C CA . LEU C 3 122 ? 92.951 115.812 62.863 1.00 58.99 126 LEU C CA 1
ATOM 6006 C C . LEU C 3 122 ? 94.453 115.900 62.628 1.00 58.83 126 LEU C C 1
ATOM 6007 O O . LEU C 3 122 ? 94.902 116.124 61.501 1.00 59.27 126 LEU C O 1
ATOM 6012 N N . GLY C 3 123 ? 95.228 115.724 63.693 1.00 57.68 127 GLY C N 1
ATOM 6013 C CA . GLY C 3 123 ? 96.666 115.880 63.609 1.00 57.26 127 GLY C CA 1
ATOM 6014 C C . GLY C 3 123 ? 97.363 115.773 64.948 1.00 56.99 127 GLY C C 1
ATOM 6015 O O . GLY C 3 123 ? 97.127 114.830 65.709 1.00 57.83 127 GLY C O 1
ATOM 6016 N N . PHE C 3 124 ? 98.236 116.738 65.238 1.00 50.91 128 PHE C N 1
ATOM 6017 C CA . PHE C 3 124 ? 99.005 116.719 66.478 1.00 50.15 128 PHE C CA 1
ATOM 6018 C C . PHE C 3 124 ? 98.095 116.763 67.699 1.00 50.97 128 PHE C C 1
ATOM 6019 O O . PHE C 3 124 ? 98.213 115.932 68.611 1.00 52.07 128 PHE C O 1
ATOM 6027 N N . TRP C 3 125 ? 97.168 117.716 67.724 1.00 53.44 129 TRP C N 1
ATOM 6028 C CA . TRP C 3 125 ? 96.416 118.002 68.940 1.00 54.20 129 TRP C CA 1
ATOM 6029 C C . TRP C 3 125 ? 95.429 116.889 69.272 1.00 54.23 129 TRP C C 1
ATOM 6030 O O . TRP C 3 125 ? 95.319 116.473 70.434 1.00 54.72 129 TRP C O 1
ATOM 6041 N N . SER C 3 126 ? 94.716 116.385 68.264 1.00 51.69 130 SER C N 1
ATOM 6042 C CA . SER C 3 126 ? 93.777 115.293 68.493 1.00 51.59 130 SER C CA 1
ATOM 6043 C C . SER C 3 126 ? 94.488 114.058 69.027 1.00 51.87 130 SER C C 1
ATOM 6044 O O . SER C 3 126 ? 94.031 113.428 69.992 1.00 52.96 130 SER C O 1
ATOM 6047 N N . LEU C 3 127 ? 95.617 113.708 68.414 1.00 49.33 131 LEU C N 1
ATOM 6048 C CA . LEU C 3 127 ? 96.361 112.524 68.819 1.00 49.31 131 LEU C CA 1
ATOM 6049 C C . LEU C 3 127 ? 96.898 112.673 70.238 1.00 49.38 131 LEU C C 1
ATOM 6050 O O . LEU C 3 127 ? 96.811 111.735 71.047 1.00 49.85 131 LEU C O 1
ATOM 6055 N N . LEU C 3 128 ? 97.439 113.851 70.563 1.00 45.30 132 LEU C N 1
ATOM 6056 C CA . LEU C 3 128 ? 97.946 114.090 71.909 1.00 44.24 132 LEU C CA 1
ATOM 6057 C C . LEU C 3 128 ? 96.834 113.968 72.943 1.00 45.03 132 LEU C C 1
ATOM 6058 O O . LEU C 3 128 ? 97.008 113.333 73.995 1.00 45.96 132 LEU C O 1
ATOM 6063 N N . PHE C 3 129 ? 95.676 114.566 72.656 1.00 44.40 133 PHE C N 1
ATOM 6064 C CA . PHE C 3 129 ? 94.563 114.503 73.594 1.00 43.88 133 PHE C CA 1
ATOM 6065 C C . PHE C 3 129 ? 94.099 113.068 73.805 1.00 44.13 133 PHE C C 1
ATOM 6066 O O . PHE C 3 129 ? 93.841 112.655 74.943 1.00 44.50 133 PHE C O 1
ATOM 6074 N N . SER C 3 130 ? 94.001 112.288 72.726 1.00 42.92 134 SER C N 1
ATOM 6075 C CA . SER C 3 130 ? 93.563 110.902 72.863 1.00 42.55 134 SER C CA 1
ATOM 6076 C C . SER C 3 130 ? 94.540 110.087 73.701 1.00 42.89 134 SER C C 1
ATOM 6077 O O . SER C 3 130 ? 94.127 109.293 74.564 1.00 44.00 134 SER C O 1
ATOM 6080 N N . HIS C 3 131 ? 95.842 110.265 73.463 1.00 39.22 135 HIS C N 1
ATOM 6081 C CA . HIS C 3 131 ? 96.828 109.505 74.222 1.00 38.06 135 HIS C CA 1
ATOM 6082 C C . HIS C 3 131 ? 96.785 109.861 75.702 1.00 38.10 135 HIS C C 1
ATOM 6083 O O . HIS C 3 131 ? 96.829 108.970 76.561 1.00 38.93 135 HIS C O 1
ATOM 6090 N N . ILE C 3 132 ? 96.680 111.151 76.023 1.00 38.33 136 ILE C N 1
ATOM 6091 C CA . ILE C 3 132 ? 96.547 111.553 77.422 1.00 38.41 136 ILE C CA 1
ATOM 6092 C C . ILE C 3 132 ? 95.302 110.925 78.037 1.00 38.17 136 ILE C C 1
ATOM 6093 O O . ILE C 3 132 ? 95.332 110.406 79.168 1.00 39.08 136 ILE C O 1
ATOM 6098 N N . THR C 3 133 ? 94.195 110.943 77.290 1.00 38.34 137 THR C N 1
ATOM 6099 C CA . THR C 3 133 ? 92.933 110.431 77.806 1.00 38.30 137 THR C CA 1
ATOM 6100 C C . THR C 3 133 ? 93.035 108.961 78.174 1.00 38.60 137 THR C C 1
ATOM 6101 O O . THR C 3 133 ? 92.572 108.553 79.245 1.00 39.26 137 THR C O 1
ATOM 6105 N N . PHE C 3 134 ? 93.638 108.146 77.315 1.00 38.72 138 PHE C N 1
ATOM 6106 C CA . PHE C 3 134 ? 93.687 106.729 77.655 1.00 38.43 138 PHE C CA 1
ATOM 6107 C C . PHE C 3 134 ? 94.930 106.346 78.450 1.00 39.91 138 PHE C C 1
ATOM 6108 O O . PHE C 3 134 ? 95.076 105.173 78.806 1.00 40.25 138 PHE C O 1
ATOM 6116 N N . CYS C 3 135 ? 95.810 107.298 78.772 1.00 41.62 139 CYS C N 1
ATOM 6117 C CA . CYS C 3 135 ? 96.919 107.006 79.674 1.00 40.43 139 CYS C CA 1
ATOM 6118 C C . CYS C 3 135 ? 96.668 107.407 81.125 1.00 41.26 139 CYS C C 1
ATOM 6119 O O . CYS C 3 135 ? 97.332 106.866 82.013 1.00 42.07 139 CYS C O 1
ATOM 6122 N N . LEU C 3 136 ? 95.745 108.339 81.391 1.00 41.41 140 LEU C N 1
ATOM 6123 C CA . LEU C 3 136 ? 95.536 108.805 82.767 1.00 40.67 140 LEU C CA 1
ATOM 6124 C C . LEU C 3 136 ? 95.224 107.715 83.796 1.00 41.67 140 LEU C C 1
ATOM 6125 O O . LEU C 3 136 ? 95.870 107.706 84.865 1.00 42.87 140 LEU C O 1
ATOM 6130 N N . PRO C 3 137 ? 94.260 106.806 83.578 1.00 41.86 141 PRO C N 1
ATOM 6131 C CA . PRO C 3 137 ? 93.844 105.915 84.678 1.00 42.18 141 PRO C CA 1
ATOM 6132 C C . PRO C 3 137 ? 94.956 105.056 85.250 1.00 42.88 141 PRO C C 1
ATOM 6133 O O . PRO C 3 137 ? 94.986 104.819 86.465 1.00 43.15 141 PRO C O 1
ATOM 6137 N N . PHE C 3 138 ? 95.874 104.579 84.411 1.00 43.69 142 PHE C N 1
ATOM 6138 C CA . PHE C 3 138 ? 96.957 103.742 84.912 1.00 43.05 142 PHE C CA 1
ATOM 6139 C C . PHE C 3 138 ? 97.883 104.527 85.830 1.00 43.10 142 PHE C C 1
ATOM 6140 O O . PHE C 3 138 ? 98.320 104.014 86.868 1.00 44.69 142 PHE C O 1
ATOM 6148 N N . VAL C 3 139 ? 98.176 105.779 85.475 1.00 38.16 143 VAL C N 1
ATOM 6149 C CA . VAL C 3 139 ? 98.994 106.626 86.337 1.00 37.36 143 VAL C CA 1
ATOM 6150 C C . VAL C 3 139 ? 98.302 106.842 87.673 1.00 38.13 143 VAL C C 1
ATOM 6151 O O . VAL C 3 139 ? 98.923 106.744 88.744 1.00 40.02 143 VAL C O 1
ATOM 6155 N N . VAL C 3 140 ? 97.000 107.137 87.632 1.00 37.68 144 VAL C N 1
ATOM 6156 C CA . VAL C 3 140 ? 96.267 107.372 88.873 1.00 36.96 144 VAL C CA 1
ATOM 6157 C C . VAL C 3 140 ? 96.324 106.140 89.765 1.00 37.71 144 VAL C C 1
ATOM 6158 O O . VAL C 3 140 ? 96.604 106.233 90.966 1.00 39.25 144 VAL C O 1
ATOM 6162 N N . VAL C 3 141 ? 96.075 104.964 89.185 1.00 39.70 145 VAL C N 1
ATOM 6163 C CA . VAL C 3 141 ? 96.058 103.733 89.972 1.00 39.86 145 VAL C CA 1
ATOM 6164 C C . VAL C 3 141 ? 97.430 103.453 90.570 1.00 40.02 145 VAL C C 1
ATOM 6165 O O . VAL C 3 141 ? 97.544 103.109 91.753 1.00 41.25 145 VAL C O 1
ATOM 6169 N N . THR C 3 142 ? 98.491 103.604 89.774 1.00 41.98 146 THR C N 1
ATOM 6170 C CA . THR C 3 142 ? 99.836 103.342 90.276 1.00 42.94 146 THR C CA 1
ATOM 6171 C C . THR C 3 142 ? 100.170 104.241 91.460 1.00 44.65 146 THR C C 1
ATOM 6172 O O . THR C 3 142 ? 100.609 103.762 92.518 1.00 45.71 146 THR C O 1
ATOM 6176 N N . VAL C 3 143 ? 99.956 105.551 91.309 1.00 44.08 147 VAL C N 1
ATOM 6177 C CA . VAL C 3 143 ? 100.362 106.469 92.369 1.00 43.38 147 VAL C CA 1
ATOM 6178 C C . VAL C 3 143 ? 99.494 106.283 93.609 1.00 44.37 147 VAL C C 1
ATOM 6179 O O . VAL C 3 143 ? 99.988 106.356 94.741 1.00 46.20 147 VAL C O 1
ATOM 6183 N N . TYR C 3 144 ? 98.194 106.031 93.425 1.00 48.91 148 TYR C N 1
ATOM 6184 C CA . TYR C 3 144 ? 97.324 105.790 94.571 1.00 49.61 148 TYR C CA 1
ATOM 6185 C C . TYR C 3 144 ? 97.744 104.545 95.338 1.00 50.29 148 TYR C C 1
ATOM 6186 O O . TYR C 3 144 ? 97.780 104.552 96.576 1.00 52.10 148 TYR C O 1
ATOM 6195 N N . SER C 3 145 ? 98.057 103.462 94.623 1.00 48.39 149 SER C N 1
ATOM 6196 C CA . SER C 3 145 ? 98.491 102.243 95.292 1.00 48.42 149 SER C CA 1
ATOM 6197 C C . SER C 3 145 ? 99.792 102.468 96.044 1.00 48.76 149 SER C C 1
ATOM 6198 O O . SER C 3 145 ? 99.970 101.952 97.153 1.00 48.81 149 SER C O 1
ATOM 6201 N N . ARG C 3 146 ? 100.719 103.226 95.457 1.00 51.91 150 ARG C N 1
ATOM 6202 C CA . ARG C 3 146 ? 101.969 103.506 96.155 1.00 52.59 150 ARG C CA 1
ATOM 6203 C C . ARG C 3 146 ? 101.733 104.326 97.416 1.00 52.89 150 ARG C C 1
ATOM 6204 O O . ARG C 3 146 ? 102.332 104.055 98.462 1.00 53.53 150 ARG C O 1
ATOM 6212 N N . LEU C 3 147 ? 100.860 105.333 97.340 1.00 54.94 151 LEU C N 1
ATOM 6213 C CA . LEU C 3 147 ? 100.684 106.237 98.473 1.00 55.02 151 LEU C CA 1
ATOM 6214 C C . LEU C 3 147 ? 99.885 105.592 99.599 1.00 56.34 151 LEU C C 1
ATOM 6215 O O . LEU C 3 147 ? 100.104 105.906 100.774 1.00 57.70 151 LEU C O 1
ATOM 6220 N N . LYS C 3 148 ? 98.956 104.692 99.271 1.00 57.42 152 LYS C N 1
ATOM 6221 C CA . LYS C 3 148 ? 98.106 104.120 100.310 1.00 57.07 152 LYS C CA 1
ATOM 6222 C C . LYS C 3 148 ? 98.853 103.186 101.250 1.00 57.62 152 LYS C C 1
ATOM 6223 O O . LYS C 3 148 ? 98.280 102.772 102.262 1.00 58.60 152 LYS C O 1
ATOM 6229 N N . GLY C 3 149 ? 100.097 102.841 100.950 1.00 59.01 153 GLY C N 1
ATOM 6230 C CA . GLY C 3 149 ? 100.892 101.998 101.812 1.00 59.48 153 GLY C CA 1
ATOM 6231 C C . GLY C 3 149 ? 101.619 102.723 102.921 1.00 60.54 153 GLY C C 1
ATOM 6232 O O . GLY C 3 149 ? 102.493 102.131 103.561 1.00 61.03 153 GLY C O 1
ATOM 6233 N N . PHE C 3 150 ? 101.287 103.987 103.170 1.00 66.53 154 PHE C N 1
ATOM 6234 C CA . PHE C 3 150 ? 101.919 104.780 104.212 1.00 67.08 154 PHE C CA 1
ATOM 6235 C C . PHE C 3 150 ? 100.852 105.363 105.125 1.00 67.96 154 PHE C C 1
ATOM 6236 O O . PHE C 3 150 ? 99.696 105.539 104.733 1.00 67.94 154 PHE C O 1
ATOM 6244 N N . ASP C 3 151 ? 101.257 105.659 106.356 1.00 80.88 155 ASP C N 1
ATOM 6245 C CA . ASP C 3 151 ? 100.340 106.223 107.335 1.00 81.71 155 ASP C CA 1
ATOM 6246 C C . ASP C 3 151 ? 99.876 107.607 106.900 1.00 81.80 155 ASP C C 1
ATOM 6247 O O . ASP C 3 151 ? 100.644 108.388 106.331 1.00 81.93 155 ASP C O 1
ATOM 6252 N N . VAL C 3 152 ? 98.601 107.907 107.165 1.00 77.09 156 VAL C N 1
ATOM 6253 C CA . VAL C 3 152 ? 98.040 109.210 106.828 1.00 76.59 156 VAL C CA 1
ATOM 6254 C C . VAL C 3 152 ? 98.155 110.200 107.977 1.00 76.97 156 VAL C C 1
ATOM 6255 O O . VAL C 3 152 ? 97.904 111.397 107.783 1.00 77.37 156 VAL C O 1
ATOM 6259 N N . ARG C 3 153 ? 98.546 109.744 109.166 1.00 79.22 157 ARG C N 1
ATOM 6260 C CA . ARG C 3 153 ? 98.688 110.621 110.318 1.00 79.03 157 ARG C CA 1
ATOM 6261 C C . ARG C 3 153 ? 99.923 111.507 110.244 1.00 78.87 157 ARG C C 1
ATOM 6262 O O . ARG C 3 153 ? 100.030 112.457 111.029 1.00 79.59 157 ARG C O 1
ATOM 6270 N N . MET C 3 154 ? 100.856 111.218 109.336 1.00 73.64 158 MET C N 1
ATOM 6271 C CA . MET C 3 154 ? 102.033 112.066 109.200 1.00 73.21 158 MET C CA 1
ATOM 6272 C C . MET C 3 154 ? 101.659 113.469 108.751 1.00 73.55 158 MET C C 1
ATOM 6273 O O . MET C 3 154 ? 102.330 114.437 109.120 1.00 73.73 158 MET C O 1
ATOM 6278 N N . LEU C 3 155 ? 100.593 113.605 107.965 1.00 73.35 159 LEU C N 1
ATOM 6279 C CA . LEU C 3 155 ? 100.149 114.927 107.543 1.00 73.20 159 LEU C CA 1
ATOM 6280 C C . LEU C 3 155 ? 99.617 115.739 108.720 1.00 73.31 159 LEU C C 1
ATOM 6281 O O . LEU C 3 155 ? 99.927 116.931 108.850 1.00 73.75 159 LEU C O 1
ATOM 6286 N N . GLU C 3 156 ? 98.833 115.109 109.598 1.00 71.57 160 GLU C N 1
ATOM 6287 C CA . GLU C 3 156 ? 98.392 115.783 110.815 1.00 70.79 160 GLU C CA 1
ATOM 6288 C C . GLU C 3 156 ? 99.575 116.132 111.708 1.00 70.80 160 GLU C C 1
ATOM 6289 O O . GLU C 3 156 ? 99.605 117.207 112.323 1.00 71.75 160 GLU C O 1
ATOM 6295 N N . ALA C 3 157 ? 100.560 115.235 111.792 1.00 64.76 161 ALA C N 1
ATOM 6296 C CA . ALA C 3 157 ? 101.757 115.520 112.575 1.00 64.40 161 ALA C CA 1
ATOM 6297 C C . ALA C 3 157 ? 102.509 116.719 112.015 1.00 64.36 161 ALA C C 1
ATOM 6298 O O . ALA C 3 157 ? 103.013 117.556 112.773 1.00 64.84 161 ALA C O 1
ATOM 6300 N N . ALA C 3 158 ? 102.599 116.816 110.689 1.00 62.84 162 ALA C N 1
ATOM 6301 C CA . ALA C 3 158 ? 103.227 117.974 110.067 1.00 62.81 162 ALA C CA 1
ATOM 6302 C C . ALA C 3 158 ? 102.443 119.247 110.352 1.00 63.53 162 ALA C C 1
ATOM 6303 O O . ALA C 3 158 ? 103.032 120.314 110.557 1.00 63.86 162 ALA C O 1
ATOM 6305 N N . LYS C 3 159 ? 101.112 119.160 110.354 1.00 66.95 163 LYS C N 1
ATOM 6306 C CA . LYS C 3 159 ? 100.302 120.324 110.705 1.00 66.63 163 LYS C CA 1
ATOM 6307 C C . LYS C 3 159 ? 100.590 120.790 112.126 1.00 67.00 163 LYS C C 1
ATOM 6308 O O . LYS C 3 159 ? 100.783 121.987 112.370 1.00 67.83 163 LYS C O 1
ATOM 6314 N N . ASP C 3 160 ? 100.622 119.857 113.081 1.00 67.05 164 ASP C N 1
ATOM 6315 C CA . ASP C 3 160 ? 100.830 120.242 114.475 1.00 66.94 164 ASP C CA 1
ATOM 6316 C C . ASP C 3 160 ? 102.191 120.884 114.691 1.00 66.90 164 ASP C C 1
ATOM 6317 O O . ASP C 3 160 ? 102.359 121.684 115.619 1.00 67.51 164 ASP C O 1
ATOM 6322 N N . LEU C 3 161 ? 103.168 120.555 113.855 1.00 61.40 165 LEU C N 1
ATOM 6323 C CA . LEU C 3 161 ? 104.524 121.061 114.000 1.00 60.26 165 LEU C CA 1
ATOM 6324 C C . LEU C 3 161 ? 104.735 122.397 113.304 1.00 60.79 165 LEU C C 1
ATOM 6325 O O . LEU C 3 161 ? 105.836 122.949 113.377 1.00 61.11 165 LEU C O 1
ATOM 6330 N N . GLY C 3 162 ? 103.718 122.926 112.630 1.00 66.91 166 GLY C N 1
ATOM 6331 C CA . GLY C 3 162 ? 103.804 124.251 112.051 1.00 67.35 166 GLY C CA 1
ATOM 6332 C C . GLY C 3 162 ? 104.216 124.277 110.595 1.00 67.87 166 GLY C C 1
ATOM 6333 O O . GLY C 3 162 ? 105.113 125.034 110.215 1.00 68.32 166 GLY C O 1
ATOM 6334 N N . ALA C 3 163 ? 103.571 123.460 109.768 1.00 66.18 167 ALA C N 1
ATOM 6335 C CA . ALA C 3 163 ? 103.872 123.381 108.346 1.00 66.12 167 ALA C CA 1
ATOM 6336 C C . ALA C 3 163 ? 102.618 123.678 107.541 1.00 66.98 167 ALA C C 1
ATOM 6337 O O . ALA C 3 163 ? 101.556 123.104 107.804 1.00 67.09 167 ALA C O 1
ATOM 6339 N N . SER C 3 164 ? 102.743 124.569 106.562 1.00 75.99 168 SER C N 1
ATOM 6340 C CA . SER C 3 164 ? 101.649 124.838 105.646 1.00 76.57 168 SER C CA 1
ATOM 6341 C C . SER C 3 164 ? 101.477 123.670 104.678 1.00 77.28 168 SER C C 1
ATOM 6342 O O . SER C 3 164 ? 102.275 122.728 104.649 1.00 77.70 168 SER C O 1
ATOM 6345 N N . GLU C 3 165 ? 100.414 123.736 103.874 1.00 80.98 169 GLU C N 1
ATOM 6346 C CA . GLU C 3 165 ? 100.124 122.635 102.961 1.00 81.07 169 GLU C CA 1
ATOM 6347 C C . GLU C 3 165 ? 101.225 122.468 101.919 1.00 80.91 169 GLU C C 1
ATOM 6348 O O . GLU C 3 165 ? 101.763 121.365 101.748 1.00 81.26 169 GLU C O 1
ATOM 6354 N N . PHE C 3 166 ? 101.614 123.558 101.255 1.00 79.52 170 PHE C N 1
ATOM 6355 C CA . PHE C 3 166 ? 102.611 123.460 100.196 1.00 79.78 170 PHE C CA 1
ATOM 6356 C C . PHE C 3 166 ? 103.922 122.888 100.715 1.00 79.55 170 PHE C C 1
ATOM 6357 O O . PHE C 3 166 ? 104.592 122.126 100.004 1.00 79.87 170 PHE C O 1
ATOM 6365 N N . THR C 3 167 ? 104.294 123.224 101.952 1.00 73.96 171 THR C N 1
ATOM 6366 C CA . THR C 3 167 ? 105.470 122.611 102.555 1.00 73.36 171 THR C CA 1
ATOM 6367 C C . THR C 3 167 ? 105.282 121.110 102.711 1.00 73.35 171 THR C C 1
ATOM 6368 O O . THR C 3 167 ? 106.224 120.339 102.498 1.00 74.04 171 THR C O 1
ATOM 6372 N N . ILE C 3 168 ? 104.073 120.700 103.079 1.00 69.76 172 ILE C N 1
ATOM 6373 C CA . ILE C 3 168 ? 103.763 119.288 103.268 1.00 68.86 172 ILE C CA 1
ATOM 6374 C C . ILE C 3 168 ? 103.847 118.508 101.960 1.00 69.16 172 ILE C C 1
ATOM 6375 O O . ILE C 3 168 ? 104.228 117.338 101.948 1.00 69.40 172 ILE C O 1
ATOM 6380 N N . LEU C 3 169 ? 103.490 119.163 100.860 1.00 70.51 173 LEU C N 1
ATOM 6381 C CA . LEU C 3 169 ? 103.522 118.526 99.549 1.00 70.21 173 LEU C CA 1
ATOM 6382 C C . LEU C 3 169 ? 104.862 118.735 98.852 1.00 70.63 173 LEU C C 1
ATOM 6383 O O . LEU C 3 169 ? 105.074 118.253 97.739 1.00 70.48 173 LEU C O 1
ATOM 6388 N N . ARG C 3 170 ? 105.765 119.453 99.512 1.00 75.31 174 ARG C N 1
ATOM 6389 C CA . ARG C 3 170 ? 107.083 119.724 98.950 1.00 75.35 174 ARG C CA 1
ATOM 6390 C C . ARG C 3 170 ? 108.191 119.135 99.816 1.00 75.41 174 ARG C C 1
ATOM 6391 O O . ARG C 3 170 ? 109.373 119.257 99.495 1.00 75.81 174 ARG C O 1
ATOM 6399 N N . LYS C 3 171 ? 107.803 118.496 100.915 1.00 71.75 175 LYS C N 1
ATOM 6400 C CA . LYS C 3 171 ? 108.766 117.893 101.826 1.00 71.23 175 LYS C CA 1
ATOM 6401 C C . LYS C 3 171 ? 108.439 116.468 102.253 1.00 71.23 175 LYS C C 1
ATOM 6402 O O . LYS C 3 171 ? 109.358 115.744 102.651 1.00 71.82 175 LYS C O 1
ATOM 6408 N N . ILE C 3 172 ? 107.180 116.033 102.193 1.00 64.79 176 ILE C N 1
ATOM 6409 C CA . ILE C 3 172 ? 106.777 114.735 102.718 1.00 63.46 176 ILE C CA 1
ATOM 6410 C C . ILE C 3 172 ? 106.208 113.837 101.626 1.00 64.37 176 ILE C C 1
ATOM 6411 O O . ILE C 3 172 ? 106.692 112.721 101.411 1.00 64.48 176 ILE C O 1
ATOM 6416 N N . ILE C 3 173 ? 105.174 114.305 100.928 1.00 63.52 177 ILE C N 1
ATOM 6417 C CA . ILE C 3 173 ? 104.486 113.458 99.959 1.00 62.10 177 ILE C CA 1
ATOM 6418 C C . ILE C 3 173 ? 105.389 113.150 98.770 1.00 62.41 177 ILE C C 1
ATOM 6419 O O . ILE C 3 173 ? 105.500 111.997 98.338 1.00 63.36 177 ILE C O 1
ATOM 6424 N N . LEU C 3 174 ? 106.049 114.176 98.225 1.00 62.59 178 LEU C N 1
ATOM 6425 C CA . LEU C 3 174 ? 106.757 114.000 96.958 1.00 62.89 178 LEU C CA 1
ATOM 6426 C C . LEU C 3 174 ? 107.920 113.017 97.052 1.00 62.59 178 LEU C C 1
ATOM 6427 O O . LEU C 3 174 ? 108.041 112.154 96.162 1.00 64.12 178 LEU C O 1
ATOM 6432 N N . PRO C 3 175 ? 108.815 113.091 98.046 1.00 57.12 179 PRO C N 1
ATOM 6433 C CA . PRO C 3 175 ? 109.892 112.088 98.108 1.00 57.55 179 PRO C CA 1
ATOM 6434 C C . PRO C 3 175 ? 109.391 110.667 98.282 1.00 58.05 179 PRO C C 1
ATOM 6435 O O . PRO C 3 175 ? 110.079 109.725 97.869 1.00 58.48 179 PRO C O 1
ATOM 6439 N N . LEU C 3 176 ? 108.221 110.477 98.886 1.00 58.56 180 LEU C N 1
ATOM 6440 C CA . LEU C 3 176 ? 107.648 109.147 99.027 1.00 58.42 180 LEU C CA 1
ATOM 6441 C C . LEU C 3 176 ? 106.908 108.680 97.782 1.00 59.06 180 LEU C C 1
ATOM 6442 O O . LEU C 3 176 ? 106.615 107.485 97.670 1.00 59.36 180 LEU C O 1
ATOM 6447 N N . ALA C 3 177 ? 106.600 109.580 96.852 1.00 59.42 181 ALA C N 1
ATOM 6448 C CA . ALA C 3 177 ? 105.816 109.244 95.673 1.00 58.88 181 ALA C CA 1
ATOM 6449 C C . ALA C 3 177 ? 106.603 109.332 94.373 1.00 58.85 181 ALA C C 1
ATOM 6450 O O . ALA C 3 177 ? 106.059 108.991 93.318 1.00 59.45 181 ALA C O 1
ATOM 6452 N N . MET C 3 178 ? 107.855 109.786 94.412 1.00 60.55 182 MET C N 1
ATOM 6453 C CA . MET C 3 178 ? 108.642 109.871 93.183 1.00 60.51 182 MET C CA 1
ATOM 6454 C C . MET C 3 178 ? 108.846 108.528 92.482 1.00 60.48 182 MET C C 1
ATOM 6455 O O . MET C 3 178 ? 108.705 108.486 91.243 1.00 61.21 182 MET C O 1
ATOM 6460 N N . PRO C 3 179 ? 109.191 107.429 93.165 1.00 51.49 183 PRO C N 1
ATOM 6461 C CA . PRO C 3 179 ? 109.330 106.148 92.454 1.00 51.12 183 PRO C CA 1
ATOM 6462 C C . PRO C 3 179 ? 108.055 105.678 91.778 1.00 50.77 183 PRO C C 1
ATOM 6463 O O . PRO C 3 179 ? 108.136 104.923 90.801 1.00 50.89 183 PRO C O 1
ATOM 6467 N N . ALA C 3 180 ? 106.884 106.088 92.260 1.00 48.08 184 ALA C N 1
ATOM 6468 C CA . ALA C 3 180 ? 105.652 105.807 91.536 1.00 46.78 184 ALA C CA 1
ATOM 6469 C C . ALA C 3 180 ? 105.496 106.704 90.317 1.00 46.99 184 ALA C C 1
ATOM 6470 O O . ALA C 3 180 ? 104.962 106.264 89.293 1.00 48.27 184 ALA C O 1
ATOM 6472 N N . VAL C 3 181 ? 105.952 107.955 90.407 1.00 43.74 185 VAL C N 1
ATOM 6473 C CA . VAL C 3 181 ? 105.879 108.866 89.269 1.00 43.00 185 VAL C CA 1
ATOM 6474 C C . VAL C 3 181 ? 106.733 108.353 88.116 1.00 43.40 185 VAL C C 1
ATOM 6475 O O . VAL C 3 181 ? 106.318 108.393 86.948 1.00 44.18 185 VAL C O 1
ATOM 6479 N N . ALA C 3 182 ? 107.936 107.862 88.421 1.00 41.84 186 ALA C N 1
ATOM 6480 C CA . ALA C 3 182 ? 108.789 107.316 87.368 1.00 41.58 186 ALA C CA 1
ATOM 6481 C C . ALA C 3 182 ? 108.138 106.116 86.685 1.00 42.38 186 ALA C C 1
ATOM 6482 O O . ALA C 3 182 ? 108.161 106.000 85.449 1.00 43.00 186 ALA C O 1
ATOM 6484 N N . ALA C 3 183 ? 107.547 105.215 87.473 1.00 41.63 187 ALA C N 1
ATOM 6485 C CA . ALA C 3 183 ? 106.874 104.056 86.901 1.00 41.14 187 ALA C CA 1
ATOM 6486 C C . ALA C 3 183 ? 105.685 104.472 86.050 1.00 41.34 187 ALA C C 1
ATOM 6487 O O . ALA C 3 183 ? 105.434 103.882 84.992 1.00 43.13 187 ALA C O 1
ATOM 6489 N N . GLY C 3 184 ? 104.932 105.476 86.499 1.00 37.42 188 GLY C N 1
ATOM 6490 C CA . GLY C 3 184 ? 103.834 105.977 85.694 1.00 37.58 188 GLY C CA 1
ATOM 6491 C C . GLY C 3 184 ? 104.299 106.532 84.363 1.00 38.72 188 GLY C C 1
ATOM 6492 O O . GLY C 3 184 ? 103.681 106.283 83.324 1.00 39.94 188 GLY C O 1
ATOM 6493 N N . TRP C 3 185 ? 105.404 107.282 84.374 1.00 40.36 189 TRP C N 1
ATOM 6494 C CA . TRP C 3 185 ? 105.954 107.808 83.128 1.00 40.37 189 TRP C CA 1
ATOM 6495 C C . TRP C 3 185 ? 106.341 106.680 82.180 1.00 40.89 189 TRP C C 1
ATOM 6496 O O . TRP C 3 185 ? 106.020 106.718 80.985 1.00 41.99 189 TRP C O 1
ATOM 6507 N N . VAL C 3 186 ? 107.023 105.657 82.700 1.00 39.34 190 VAL C N 1
ATOM 6508 C CA . VAL C 3 186 ? 107.460 104.556 81.844 1.00 39.23 190 VAL C CA 1
ATOM 6509 C C . VAL C 3 186 ? 106.262 103.804 81.272 1.00 39.27 190 VAL C C 1
ATOM 6510 O O . VAL C 3 186 ? 106.230 103.466 80.080 1.00 40.46 190 VAL C O 1
ATOM 6514 N N . LEU C 3 187 ? 105.258 103.533 82.108 1.00 38.08 191 LEU C N 1
ATOM 6515 C CA . LEU C 3 187 ? 104.077 102.815 81.643 1.00 38.04 191 LEU C CA 1
ATOM 6516 C C . LEU C 3 187 ? 103.331 103.604 80.575 1.00 39.42 191 LEU C C 1
ATOM 6517 O O . LEU C 3 187 ? 102.881 103.034 79.571 1.00 40.84 191 LEU C O 1
ATOM 6522 N N . SER C 3 188 ? 103.182 104.915 80.775 1.00 38.11 192 SER C N 1
ATOM 6523 C CA . SER C 3 188 ? 102.514 105.741 79.776 1.00 37.10 192 SER C CA 1
ATOM 6524 C C . SER C 3 188 ? 103.290 105.762 78.468 1.00 37.66 192 SER C C 1
ATOM 6525 O O . SER C 3 188 ? 102.698 105.707 77.384 1.00 39.39 192 SER C O 1
ATOM 6528 N N . PHE C 3 189 ? 104.618 105.849 78.548 1.00 39.33 193 PHE C N 1
ATOM 6529 C CA . PHE C 3 189 ? 105.443 105.819 77.347 1.00 39.64 193 PHE C CA 1
ATOM 6530 C C . PHE C 3 189 ? 105.232 104.524 76.576 1.00 40.98 193 PHE C C 1
ATOM 6531 O O . PHE C 3 189 ? 105.069 104.533 75.349 1.00 42.74 193 PHE C O 1
ATOM 6539 N N . THR C 3 190 ? 105.210 103.395 77.288 1.00 38.96 194 THR C N 1
ATOM 6540 C CA . THR C 3 190 ? 105.003 102.107 76.631 1.00 37.94 194 THR C CA 1
ATOM 6541 C C . THR C 3 190 ? 103.626 102.029 75.978 1.00 38.37 194 THR C C 1
ATOM 6542 O O . THR C 3 190 ? 103.492 101.608 74.819 1.00 39.91 194 THR C O 1
ATOM 6546 N N . LEU C 3 191 ? 102.590 102.462 76.699 1.00 38.05 195 LEU C N 1
ATOM 6547 C CA . LEU C 3 191 ? 101.237 102.407 76.155 1.00 38.66 195 LEU C CA 1
ATOM 6548 C C . LEU C 3 191 ? 101.094 103.290 74.924 1.00 40.02 195 LEU C C 1
ATOM 6549 O O . LEU C 3 191 ? 100.403 102.924 73.968 1.00 41.48 195 LEU C O 1
ATOM 6554 N N . SER C 3 192 ? 101.730 104.461 74.928 1.00 40.23 196 SER C N 1
ATOM 6555 C CA . SER C 3 192 ? 101.673 105.327 73.758 1.00 40.28 196 SER C CA 1
ATOM 6556 C C . SER C 3 192 ? 102.504 104.795 72.601 1.00 42.11 196 SER C C 1
ATOM 6557 O O . SER C 3 192 ? 102.183 105.082 71.445 1.00 42.59 196 SER C O 1
ATOM 6560 N N . MET C 3 193 ? 103.563 104.035 72.880 1.00 47.10 197 MET C N 1
ATOM 6561 C CA . MET C 3 193 ? 104.358 103.449 71.808 1.00 47.31 197 MET C CA 1
ATOM 6562 C C . MET C 3 193 ? 103.744 102.182 71.233 1.00 48.06 197 MET C C 1
ATOM 6563 O O . MET C 3 193 ? 104.164 101.745 70.159 1.00 49.53 197 MET C O 1
ATOM 6568 N N . ASP C 3 194 ? 102.771 101.580 71.911 1.00 51.09 198 ASP C N 1
ATOM 6569 C CA . ASP C 3 194 ? 102.196 100.320 71.458 1.00 51.35 198 ASP C CA 1
ATOM 6570 C C . ASP C 3 194 ? 100.890 100.481 70.682 1.00 51.71 198 ASP C C 1
ATOM 6571 O O . ASP C 3 194 ? 100.596 99.651 69.819 1.00 52.18 198 ASP C O 1
ATOM 6576 N N . ASP C 3 195 ? 100.119 101.535 70.938 1.00 50.92 199 ASP C N 1
ATOM 6577 C CA . ASP C 3 195 ? 98.748 101.624 70.446 1.00 50.58 199 ASP C CA 1
ATOM 6578 C C . ASP C 3 195 ? 98.692 101.726 68.927 1.00 50.21 199 ASP C C 1
ATOM 6579 O O . ASP C 3 195 ? 99.505 102.418 68.309 1.00 51.25 199 ASP C O 1
ATOM 6584 N N . VAL C 3 196 ? 97.720 101.035 68.333 1.00 45.34 200 VAL C N 1
ATOM 6585 C CA . VAL C 3 196 ? 97.489 101.080 66.893 1.00 44.78 200 VAL C CA 1
ATOM 6586 C C . VAL C 3 196 ? 96.052 101.438 66.534 1.00 44.50 200 VAL C C 1
ATOM 6587 O O . VAL C 3 196 ? 95.831 102.077 65.493 1.00 45.16 200 VAL C O 1
ATOM 6591 N N . VAL C 3 197 ? 95.079 101.130 67.383 1.00 45.82 201 VAL C N 1
ATOM 6592 C CA . VAL C 3 197 ? 93.663 101.285 67.057 1.00 45.74 201 VAL C CA 1
ATOM 6593 C C . VAL C 3 197 ? 93.222 102.742 67.098 1.00 46.64 201 VAL C C 1
ATOM 6594 O O . VAL C 3 197 ? 92.618 103.238 66.149 1.00 47.20 201 VAL C O 1
ATOM 6598 N N . VAL C 3 198 ? 93.503 103.444 68.199 1.00 48.76 202 VAL C N 1
ATOM 6599 C CA . VAL C 3 198 ? 93.042 104.826 68.336 1.00 48.68 202 VAL C CA 1
ATOM 6600 C C . VAL C 3 198 ? 93.721 105.723 67.308 1.00 49.24 202 VAL C C 1
ATOM 6601 O O . VAL C 3 198 ? 93.066 106.531 66.632 1.00 49.74 202 VAL C O 1
ATOM 6605 N N . SER C 3 199 ? 95.041 105.577 67.159 1.00 49.63 203 SER C N 1
ATOM 6606 C CA . SER C 3 199 ? 95.792 106.400 66.220 1.00 49.46 203 SER C CA 1
ATOM 6607 C C . SER C 3 199 ? 95.267 106.262 64.802 1.00 50.09 203 SER C C 1
ATOM 6608 O O . SER C 3 199 ? 95.251 107.241 64.050 1.00 51.37 203 SER C O 1
ATOM 6611 N N . SER C 3 200 ? 94.826 105.065 64.419 1.00 47.75 204 SER C N 1
ATOM 6612 C CA . SER C 3 200 ? 94.317 104.859 63.072 1.00 47.83 204 SER C CA 1
ATOM 6613 C C . SER C 3 200 ? 92.970 105.531 62.854 1.00 47.83 204 SER C C 1
ATOM 6614 O O . SER C 3 200 ? 92.499 105.588 61.715 1.00 48.42 204 SER C O 1
ATOM 6617 N N . PHE C 3 201 ? 92.339 106.037 63.911 1.00 47.11 205 PHE C N 1
ATOM 6618 C CA . PHE C 3 201 ? 91.071 106.742 63.791 1.00 46.66 205 PHE C CA 1
ATOM 6619 C C . PHE C 3 201 ? 91.200 108.249 63.948 1.00 48.06 205 PHE C C 1
ATOM 6620 O O . PHE C 3 201 ? 90.582 108.993 63.184 1.00 49.28 205 PHE C O 1
ATOM 6628 N N . VAL C 3 202 ? 91.988 108.730 64.907 1.00 48.70 206 VAL C N 1
ATOM 6629 C CA . VAL C 3 202 ? 91.955 110.144 65.271 1.00 48.12 206 VAL C CA 1
ATOM 6630 C C . VAL C 3 202 ? 93.127 110.922 64.668 1.00 49.87 206 VAL C C 1
ATOM 6631 O O . VAL C 3 202 ? 93.511 111.960 65.202 1.00 50.92 206 VAL C O 1
ATOM 6635 N N . THR C 3 203 ? 93.702 110.448 63.570 1.00 56.72 207 THR C N 1
ATOM 6636 C CA . THR C 3 203 ? 94.830 111.130 62.953 1.00 57.90 207 THR C CA 1
ATOM 6637 C C . THR C 3 203 ? 94.453 111.659 61.576 1.00 59.42 207 THR C C 1
ATOM 6638 O O . THR C 3 203 ? 93.367 111.395 61.053 1.00 59.29 207 THR C O 1
ATOM 6642 N N . GLY C 3 204 ? 95.378 112.417 60.991 1.00 66.54 208 GLY C N 1
ATOM 6643 C CA . GLY C 3 204 ? 95.189 112.991 59.680 1.00 66.92 208 GLY C CA 1
ATOM 6644 C C . GLY C 3 204 ? 96.453 112.954 58.844 1.00 66.62 208 GLY C C 1
ATOM 6645 O O . GLY C 3 204 ? 97.540 112.634 59.333 1.00 66.68 208 GLY C O 1
ATOM 6646 N N . PRO C 3 205 ? 96.327 113.274 57.553 1.00 61.76 209 PRO C N 1
ATOM 6647 C CA . PRO C 3 205 ? 97.503 113.241 56.668 1.00 61.60 209 PRO C CA 1
ATOM 6648 C C . PRO C 3 205 ? 98.607 114.204 57.069 1.00 61.40 209 PRO C C 1
ATOM 6649 O O . PRO C 3 205 ? 99.756 113.999 56.662 1.00 61.08 209 PRO C O 1
ATOM 6653 N N . SER C 3 206 ? 98.299 115.254 57.833 1.00 64.62 210 SER C N 1
ATOM 6654 C CA . SER C 3 206 ? 99.314 116.242 58.185 1.00 64.62 210 SER C CA 1
ATOM 6655 C C . SER C 3 206 ? 100.381 115.644 59.094 1.00 64.90 210 SER C C 1
ATOM 6656 O O . SER C 3 206 ? 101.572 115.942 58.948 1.00 65.02 210 SER C O 1
ATOM 6659 N N . TYR C 3 207 ? 99.973 114.806 60.043 1.00 63.86 211 TYR C N 1
ATOM 6660 C CA . TYR C 3 207 ? 100.879 114.178 60.997 1.00 62.97 211 TYR C CA 1
ATOM 6661 C C . TYR C 3 207 ? 100.824 112.673 60.794 1.00 63.85 211 TYR C C 1
ATOM 6662 O O . TYR C 3 207 ? 99.760 112.064 60.948 1.00 64.26 211 TYR C O 1
ATOM 6671 N N . GLU C 3 208 ? 101.963 112.075 60.460 1.00 67.09 212 GLU C N 1
ATOM 6672 C CA . GLU C 3 208 ? 102.043 110.655 60.146 1.00 66.79 212 GLU C CA 1
ATOM 6673 C C . GLU C 3 208 ? 102.938 109.965 61.162 1.00 66.44 212 GLU C C 1
ATOM 6674 O O . GLU C 3 208 ? 104.035 110.450 61.457 1.00 66.66 212 GLU C O 1
ATOM 6680 N N . ILE C 3 209 ? 102.472 108.837 61.694 1.00 58.37 213 ILE C N 1
ATOM 6681 C CA . ILE C 3 209 ? 103.220 108.068 62.676 1.00 56.86 213 ILE C CA 1
ATOM 6682 C C . ILE C 3 209 ? 103.459 106.664 62.131 1.00 57.14 213 ILE C C 1
ATOM 6683 O O . ILE C 3 209 ? 102.971 106.293 61.064 1.00 58.03 213 ILE C O 1
ATOM 6688 N N . LEU C 3 210 ? 104.229 105.887 62.889 1.00 52.93 214 LEU C N 1
ATOM 6689 C CA . LEU C 3 210 ? 104.668 104.576 62.419 1.00 51.71 214 LEU C CA 1
ATOM 6690 C C . LEU C 3 210 ? 103.533 103.588 62.156 1.00 52.52 214 LEU C C 1
ATOM 6691 O O . LEU C 3 210 ? 103.613 102.865 61.146 1.00 53.74 214 LEU C O 1
ATOM 6696 N N . PRO C 3 211 ? 102.499 103.464 63.005 1.00 52.96 215 PRO C N 1
ATOM 6697 C CA . PRO C 3 211 ? 101.429 102.495 62.705 1.00 52.94 215 PRO C CA 1
ATOM 6698 C C . PRO C 3 211 ? 100.842 102.598 61.305 1.00 54.22 215 PRO C C 1
ATOM 6699 O O . PRO C 3 211 ? 100.849 101.604 60.568 1.00 55.27 215 PRO C O 1
ATOM 6703 N N . LEU C 3 212 ? 100.328 103.766 60.913 1.00 54.95 216 LEU C N 1
ATOM 6704 C CA . LEU C 3 212 ? 99.696 103.866 59.601 1.00 54.89 216 LEU C CA 1
ATOM 6705 C C . LEU C 3 212 ? 100.715 103.777 58.473 1.00 55.46 216 LEU C C 1
ATOM 6706 O O . LEU C 3 212 ? 100.394 103.291 57.383 1.00 56.70 216 LEU C O 1
ATOM 6711 N N . LYS C 3 213 ? 101.944 104.232 58.708 1.00 53.96 217 LYS C N 1
ATOM 6712 C CA . LYS C 3 213 ? 102.969 104.092 57.681 1.00 54.09 217 LYS C CA 1
ATOM 6713 C C . LYS C 3 213 ? 103.246 102.626 57.379 1.00 54.52 217 LYS C C 1
ATOM 6714 O O . LYS C 3 213 ? 103.387 102.241 56.213 1.00 55.74 217 LYS C O 1
ATOM 6720 N N . ILE C 3 214 ? 103.328 101.790 58.417 1.00 51.26 218 ILE C N 1
ATOM 6721 C CA . ILE C 3 214 ? 103.521 100.359 58.198 1.00 51.06 218 ILE C CA 1
ATOM 6722 C C . ILE C 3 214 ? 102.264 99.721 57.616 1.00 52.07 218 ILE C C 1
ATOM 6723 O O . ILE C 3 214 ? 102.346 98.814 56.772 1.00 53.10 218 ILE C O 1
ATOM 6728 N N . TYR C 3 215 ? 101.089 100.173 58.051 1.00 56.95 219 TYR C N 1
ATOM 6729 C CA . TYR C 3 215 ? 99.843 99.644 57.513 1.00 57.63 219 TYR C CA 1
ATOM 6730 C C . TYR C 3 215 ? 99.731 99.896 56.018 1.00 58.72 219 TYR C C 1
ATOM 6731 O O . TYR C 3 215 ? 99.214 99.047 55.283 1.00 60.29 219 TYR C O 1
ATOM 6740 N N . SER C 3 216 ? 100.200 101.053 55.552 1.00 57.88 220 SER C N 1
ATOM 6741 C CA . SER C 3 216 ? 100.206 101.324 54.119 1.00 58.35 220 SER C CA 1
ATOM 6742 C C . SER C 3 216 ? 101.135 100.379 53.371 1.00 59.25 220 SER C C 1
ATOM 6743 O O . SER C 3 216 ? 100.773 99.865 52.308 1.00 60.11 220 SER C O 1
ATOM 6746 N N . MET C 3 217 ? 102.331 100.134 53.907 1.00 62.70 221 MET C N 1
ATOM 6747 C CA . MET C 3 217 ? 103.279 99.219 53.286 1.00 62.93 221 MET C CA 1
ATOM 6748 C C . MET C 3 217 ? 102.800 97.778 53.292 1.00 63.82 221 MET C C 1
ATOM 6749 O O . MET C 3 217 ? 103.280 96.981 52.480 1.00 65.21 221 MET C O 1
ATOM 6754 N N . VAL C 3 218 ? 101.886 97.423 54.197 1.00 67.75 222 VAL C N 1
ATOM 6755 C CA . VAL C 3 218 ? 101.402 96.045 54.252 1.00 68.58 222 VAL C CA 1
ATOM 6756 C C . VAL C 3 218 ? 100.735 95.635 52.944 1.00 69.59 222 VAL C C 1
ATOM 6757 O O . VAL C 3 218 ? 100.944 94.515 52.461 1.00 69.80 222 VAL C O 1
ATOM 6761 N N . LYS C 3 219 ? 99.940 96.523 52.340 1.00 76.73 223 LYS C N 1
ATOM 6762 C CA . LYS C 3 219 ? 99.213 96.165 51.125 1.00 77.64 223 LYS C CA 1
ATOM 6763 C C . LYS C 3 219 ? 100.137 95.820 49.964 1.00 77.23 223 LYS C C 1
ATOM 6764 O O . LYS C 3 219 ? 99.704 95.150 49.021 1.00 77.24 223 LYS C O 1
ATOM 6770 N N . VAL C 3 220 ? 101.395 96.259 50.008 1.00 75.99 224 VAL C N 1
ATOM 6771 C CA . VAL C 3 220 ? 102.366 95.976 48.963 1.00 76.29 224 VAL C CA 1
ATOM 6772 C C . VAL C 3 220 ? 103.409 94.964 49.420 1.00 75.97 224 VAL C C 1
ATOM 6773 O O . VAL C 3 220 ? 103.813 94.088 48.647 1.00 76.19 224 VAL C O 1
ATOM 6777 N N . GLY C 3 221 ? 103.842 95.053 50.672 1.00 75.18 225 GLY C N 1
ATOM 6778 C CA . GLY C 3 221 ? 104.879 94.185 51.192 1.00 75.07 225 GLY C CA 1
ATOM 6779 C C . GLY C 3 221 ? 105.835 94.941 52.087 1.00 75.41 225 GLY C C 1
ATOM 6780 O O . GLY C 3 221 ? 106.257 96.053 51.755 1.00 75.53 225 GLY C O 1
ATOM 6781 N N . VAL C 3 222 ? 106.187 94.353 53.224 1.00 70.54 226 VAL C N 1
ATOM 6782 C CA . VAL C 3 222 ? 107.031 95.004 54.217 1.00 69.79 226 VAL C CA 1
ATOM 6783 C C . VAL C 3 222 ? 108.476 94.618 53.946 1.00 69.61 226 VAL C C 1
ATOM 6784 O O . VAL C 3 222 ? 108.851 93.447 54.081 1.00 70.10 226 VAL C O 1
ATOM 6788 N N . SER C 3 223 ? 109.283 95.595 53.563 1.00 65.09 227 SER C N 1
ATOM 6789 C CA . SER C 3 223 ? 110.694 95.365 53.333 1.00 64.58 227 SER C CA 1
ATOM 6790 C C . SER C 3 223 ? 111.418 95.166 54.656 1.00 64.33 227 SER C C 1
ATOM 6791 O O . SER C 3 223 ? 110.972 95.648 55.699 1.00 65.55 227 SER C O 1
ATOM 6794 N N . PRO C 3 224 ? 112.540 94.455 54.645 1.00 62.42 228 PRO C N 1
ATOM 6795 C CA . PRO C 3 224 ? 113.294 94.249 55.887 1.00 63.08 228 PRO C CA 1
ATOM 6796 C C . PRO C 3 224 ? 113.874 95.525 56.479 1.00 64.16 228 PRO C C 1
ATOM 6797 O O . PRO C 3 224 ? 114.545 95.477 57.514 1.00 64.35 228 PRO C O 1
ATOM 6801 N N . GLU C 3 225 ? 113.634 96.669 55.835 1.00 72.26 229 GLU C N 1
ATOM 6802 C CA . GLU C 3 225 ? 114.030 97.941 56.429 1.00 72.59 229 GLU C CA 1
ATOM 6803 C C . GLU C 3 225 ? 113.253 98.207 57.709 1.00 72.07 229 GLU C C 1
ATOM 6804 O O . GLU C 3 225 ? 113.766 98.842 58.638 1.00 72.87 229 GLU C O 1
ATOM 6810 N N . VAL C 3 226 ? 112.006 97.737 57.770 1.00 62.27 230 VAL C N 1
ATOM 6811 C CA . VAL C 3 226 ? 111.207 97.883 58.982 1.00 61.27 230 VAL C CA 1
ATOM 6812 C C . VAL C 3 226 ? 111.845 97.120 60.134 1.00 61.28 230 VAL C C 1
ATOM 6813 O O . VAL C 3 226 ? 111.887 97.603 61.272 1.00 61.42 230 VAL C O 1
ATOM 6817 N N . ASN C 3 227 ? 112.358 95.919 59.860 1.00 61.16 231 ASN C N 1
ATOM 6818 C CA . ASN C 3 227 ? 113.065 95.166 60.890 1.00 60.93 231 ASN C CA 1
ATOM 6819 C C . ASN C 3 227 ? 114.296 95.920 61.376 1.00 61.57 231 ASN C C 1
ATOM 6820 O O . ASN C 3 227 ? 114.665 95.829 62.552 1.00 62.68 231 ASN C O 1
ATOM 6825 N N . ALA C 3 228 ? 114.948 96.666 60.483 1.00 63.67 232 ALA C N 1
ATOM 6826 C CA . ALA C 3 228 ? 116.110 97.452 60.883 1.00 64.09 232 ALA C CA 1
ATOM 6827 C C . ALA C 3 228 ? 115.706 98.635 61.754 1.00 64.51 232 ALA C C 1
ATOM 6828 O O . ALA C 3 228 ? 116.503 99.121 62.564 1.00 65.17 232 ALA C O 1
ATOM 6830 N N . LEU C 3 229 ? 114.480 99.133 61.583 1.00 61.78 233 LEU C N 1
ATOM 6831 C CA . LEU C 3 229 ? 113.999 100.210 62.441 1.00 60.72 233 LEU C CA 1
ATOM 6832 C C . LEU C 3 229 ? 113.639 99.694 63.825 1.00 61.15 233 LEU C C 1
ATOM 6833 O O . LEU C 3 229 ? 113.865 100.377 64.830 1.00 62.02 233 LEU C O 1
ATOM 6838 N N . ALA C 3 230 ? 113.073 98.488 63.896 1.00 60.30 234 ALA C N 1
ATOM 6839 C CA . ALA C 3 230 ? 112.595 97.962 65.169 1.00 59.91 234 ALA C CA 1
ATOM 6840 C C . ALA C 3 230 ? 113.747 97.673 66.122 1.00 60.12 234 ALA C C 1
ATOM 6841 O O . ALA C 3 230 ? 113.618 97.847 67.338 1.00 60.67 234 ALA C O 1
ATOM 6843 N N . THR C 3 231 ? 114.883 97.216 65.590 1.00 63.55 235 THR C N 1
ATOM 6844 C CA . THR C 3 231 ? 116.007 96.880 66.458 1.00 64.49 235 THR C CA 1
ATOM 6845 C C . THR C 3 231 ? 116.623 98.125 67.084 1.00 65.67 235 THR C C 1
ATOM 6846 O O . THR C 3 231 ? 117.027 98.103 68.252 1.00 66.05 235 THR C O 1
ATOM 6850 N N . ILE C 3 232 ? 116.714 99.219 66.324 1.00 66.67 236 ILE C N 1
ATOM 6851 C CA . ILE C 3 232 ? 117.244 100.461 66.881 1.00 66.55 236 ILE C CA 1
ATOM 6852 C C . ILE C 3 232 ? 116.296 101.021 67.932 1.00 66.58 236 ILE C C 1
ATOM 6853 O O . ILE C 3 232 ? 116.728 101.498 68.988 1.00 67.49 236 ILE C O 1
ATOM 6858 N N . LEU C 3 233 ? 114.990 100.968 67.664 1.00 63.22 237 LEU C N 1
ATOM 6859 C CA . LEU C 3 233 ? 114.015 101.499 68.611 1.00 63.23 237 LEU C CA 1
ATOM 6860 C C . LEU C 3 233 ? 114.068 100.759 69.941 1.00 63.94 237 LEU C C 1
ATOM 6861 O O . LEU C 3 233 ? 113.716 101.321 70.984 1.00 64.44 237 LEU C O 1
ATOM 6866 N N . LEU C 3 234 ? 114.498 99.498 69.926 1.00 67.65 238 LEU C N 1
ATOM 6867 C CA . LEU C 3 234 ? 114.647 98.749 71.169 1.00 68.04 238 LEU C CA 1
ATOM 6868 C C . LEU C 3 234 ? 115.744 99.346 72.040 1.00 69.14 238 LEU C C 1
ATOM 6869 O O . LEU C 3 234 ? 115.580 99.489 73.257 1.00 69.72 238 LEU C O 1
ATOM 6874 N N . VAL C 3 235 ? 116.878 99.699 71.431 1.00 71.48 239 VAL C N 1
ATOM 6875 C CA . VAL C 3 235 ? 117.997 100.241 72.198 1.00 71.74 239 VAL C CA 1
ATOM 6876 C C . VAL C 3 235 ? 117.680 101.645 72.696 1.00 72.17 239 VAL C C 1
ATOM 6877 O O . VAL C 3 235 ? 117.975 101.992 73.845 1.00 72.74 239 VAL C O 1
ATOM 6881 N N . LEU C 3 236 ? 117.079 102.477 71.841 1.00 74.56 240 LEU C N 1
ATOM 6882 C CA . LEU C 3 236 ? 116.738 103.836 72.248 1.00 75.07 240 LEU C CA 1
ATOM 6883 C C . LEU C 3 236 ? 115.712 103.838 73.374 1.00 75.32 240 LEU C C 1
ATOM 6884 O O . LEU C 3 236 ? 115.811 104.638 74.312 1.00 76.53 240 LEU C O 1
ATOM 6889 N N . SER C 3 237 ? 114.715 102.956 73.298 1.00 72.31 241 SER C N 1
ATOM 6890 C CA . SER C 3 237 ? 113.720 102.878 74.362 1.00 72.47 241 SER C CA 1
ATOM 6891 C C . SER C 3 237 ? 114.320 102.308 75.641 1.00 73.17 241 SER C C 1
ATOM 6892 O O . SER C 3 237 ? 113.849 102.614 76.742 1.00 73.86 241 SER C O 1
ATOM 6895 N N . LEU C 3 238 ? 115.351 101.471 75.516 1.00 73.53 242 LEU C N 1
ATOM 6896 C CA . LEU C 3 238 ? 115.986 100.886 76.693 1.00 73.44 242 LEU C CA 1
ATOM 6897 C C . LEU C 3 238 ? 116.663 101.949 77.547 1.00 74.59 242 LEU C C 1
ATOM 6898 O O . LEU C 3 238 ? 116.524 101.956 78.775 1.00 75.21 242 LEU C O 1
ATOM 6903 N N . VAL C 3 239 ? 117.400 102.863 76.912 1.00 81.19 243 VAL C N 1
ATOM 6904 C CA . VAL C 3 239 ? 118.188 103.834 77.667 1.00 81.83 243 VAL C CA 1
ATOM 6905 C C . VAL C 3 239 ? 117.286 104.850 78.359 1.00 82.47 243 VAL C C 1
ATOM 6906 O O . VAL C 3 239 ? 117.640 105.396 79.411 1.00 83.09 243 VAL C O 1
ATOM 6910 N N . MET C 3 240 ? 116.113 105.127 77.784 1.00 85.86 244 MET C N 1
ATOM 6911 C CA . MET C 3 240 ? 115.193 106.067 78.416 1.00 86.28 244 MET C CA 1
ATOM 6912 C C . MET C 3 240 ? 114.683 105.527 79.745 1.00 86.63 244 MET C C 1
ATOM 6913 O O . MET C 3 240 ? 114.531 106.281 80.714 1.00 87.42 244 MET C O 1
ATOM 6918 N N . VAL C 3 241 ? 114.409 104.224 79.810 1.00 81.37 245 VAL C N 1
ATOM 6919 C CA . VAL C 3 241 ? 114.000 103.612 81.071 1.00 81.06 245 VAL C CA 1
ATOM 6920 C C . VAL C 3 241 ? 115.153 103.616 82.066 1.00 82.62 245 VAL C C 1
ATOM 6921 O O . VAL C 3 241 ? 114.959 103.868 83.262 1.00 83.47 245 VAL C O 1
ATOM 6925 N N . ILE C 3 242 ? 116.370 103.343 81.590 1.00 88.80 246 ILE C N 1
ATOM 6926 C CA . ILE C 3 242 ? 117.536 103.347 82.471 1.00 89.38 246 ILE C CA 1
ATOM 6927 C C . ILE C 3 242 ? 117.757 104.735 83.058 1.00 89.95 246 ILE C C 1
ATOM 6928 O O . ILE C 3 242 ? 118.059 104.882 84.249 1.00 90.28 246 ILE C O 1
ATOM 6933 N N . ALA C 3 243 ? 117.611 105.773 82.235 1.00 96.09 247 ALA C N 1
ATOM 6934 C CA . ALA C 3 243 ? 117.794 107.136 82.723 1.00 96.85 247 ALA C CA 1
ATOM 6935 C C . ALA C 3 243 ? 116.745 107.499 83.766 1.00 97.28 247 ALA C C 1
ATOM 6936 O O . ALA C 3 243 ? 117.049 108.191 84.745 1.00 98.08 247 ALA C O 1
ATOM 6938 N N . SER C 3 244 ? 115.504 107.050 83.570 1.00 96.73 248 SER C N 1
ATOM 6939 C CA . SER C 3 244 ? 114.424 107.441 84.471 1.00 97.11 248 SER C CA 1
ATOM 6940 C C . SER C 3 244 ? 114.651 106.910 85.880 1.00 97.40 248 SER C C 1
ATOM 6941 O O . SER C 3 244 ? 114.366 107.604 86.864 1.00 97.75 248 SER C O 1
ATOM 6944 N N . GLN C 3 245 ? 115.152 105.681 86.001 1.00 105.04 249 GLN C N 1
ATOM 6945 C CA . GLN C 3 245 ? 115.421 105.124 87.323 1.00 106.02 249 GLN C CA 1
ATOM 6946 C C . GLN C 3 245 ? 116.516 105.908 88.036 1.00 106.62 249 GLN C C 1
ATOM 6947 O O . GLN C 3 245 ? 116.417 106.183 89.237 1.00 107.14 249 GLN C O 1
ATOM 6953 N N . LEU C 3 246 ? 117.573 106.278 87.308 1.00 107.95 250 LEU C N 1
ATOM 6954 C CA . LEU C 3 246 ? 118.676 107.013 87.921 1.00 108.20 250 LEU C CA 1
ATOM 6955 C C . LEU C 3 246 ? 118.227 108.385 88.407 1.00 108.45 250 LEU C C 1
ATOM 6956 O O . LEU C 3 246 ? 118.629 108.830 89.489 1.00 108.61 250 LEU C O 1
ATOM 6961 N N . ILE C 3 247 ? 117.401 109.074 87.618 1.00 110.60 251 ILE C N 1
ATOM 6962 C CA . ILE C 3 247 ? 116.899 110.383 88.027 1.00 110.97 251 ILE C CA 1
ATOM 6963 C C . ILE C 3 247 ? 116.024 110.256 89.267 1.00 111.02 251 ILE C C 1
ATOM 6964 O O . ILE C 3 247 ? 116.123 111.061 90.201 1.00 110.98 251 ILE C O 1
ATOM 6969 N N . ALA C 3 248 ? 115.155 109.243 89.298 1.00 112.48 252 ALA C N 1
ATOM 6970 C CA . ALA C 3 248 ? 114.288 109.044 90.455 1.00 112.68 252 ALA C CA 1
ATOM 6971 C C . ALA C 3 248 ? 115.091 108.655 91.690 1.00 112.91 252 ALA C C 1
ATOM 6972 O O . ALA C 3 248 ? 114.693 108.962 92.820 1.00 112.63 252 ALA C O 1
ATOM 6974 N N . ARG C 3 249 ? 116.217 107.976 91.499 1.00 121.97 253 ARG C N 1
ATOM 6975 C CA . ARG C 3 249 ? 117.075 107.592 92.615 1.00 122.44 253 ARG C CA 1
ATOM 6976 C C . ARG C 3 249 ? 117.766 108.813 93.214 1.00 122.51 253 ARG C C 1
ATOM 6977 O O . ARG C 3 249 ? 117.776 108.997 94.431 1.00 122.55 253 ARG C O 1
ATOM 6985 N N . PRO D 4 1 ? 100.555 59.176 128.152 1.00 53.11 16 PRO D N 1
ATOM 6986 C CA . PRO D 4 1 ? 101.384 59.751 127.093 1.00 53.20 16 PRO D CA 1
ATOM 6987 C C . PRO D 4 1 ? 100.612 59.957 125.798 1.00 52.76 16 PRO D C 1
ATOM 6988 O O . PRO D 4 1 ? 100.163 58.990 125.189 1.00 53.20 16 PRO D O 1
ATOM 6992 N N . LEU D 4 2 ? 100.457 61.214 125.390 1.00 51.88 17 LEU D N 1
ATOM 6993 C CA . LEU D 4 2 ? 99.734 61.560 124.174 1.00 51.95 17 LEU D CA 1
ATOM 6994 C C . LEU D 4 2 ? 100.684 61.981 123.060 1.00 53.00 17 LEU D C 1
ATOM 6995 O O . LEU D 4 2 ? 100.662 61.405 121.969 1.00 55.03 17 LEU D O 1
ATOM 7000 N N . VAL D 4 3 ? 101.524 62.977 123.319 1.00 51.65 18 VAL D N 1
ATOM 7001 C CA . VAL D 4 3 ? 102.525 63.440 122.369 1.00 51.21 18 VAL D CA 1
ATOM 7002 C C . VAL D 4 3 ? 103.887 63.383 123.040 1.00 52.16 18 VAL D C 1
ATOM 7003 O O . VAL D 4 3 ? 104.067 63.905 124.145 1.00 53.77 18 VAL D O 1
ATOM 7007 N N . GLN D 4 4 ? 104.843 62.747 122.372 1.00 59.22 19 GLN D N 1
ATOM 7008 C CA . GLN D 4 4 ? 106.207 62.642 122.871 1.00 60.01 19 GLN D CA 1
ATOM 7009 C C . GLN D 4 4 ? 107.151 63.205 121.822 1.00 61.13 19 GLN D C 1
ATOM 7010 O O . GLN D 4 4 ? 107.118 62.782 120.662 1.00 62.58 19 GLN D O 1
ATOM 7016 N N . LEU D 4 5 ? 107.982 64.156 122.229 1.00 61.70 20 LEU D N 1
ATOM 7017 C CA . LEU D 4 5 ? 108.923 64.821 121.339 1.00 61.91 20 LEU D CA 1
ATOM 7018 C C . LEU D 4 5 ? 110.335 64.442 121.764 1.00 63.13 20 LEU D C 1
ATOM 7019 O O . LEU D 4 5 ? 110.693 64.594 122.936 1.00 63.94 20 LEU D O 1
ATOM 7024 N N . ALA D 4 6 ? 111.133 63.950 120.819 1.00 69.21 21 ALA D N 1
ATOM 7025 C CA . ALA D 4 6 ? 112.484 63.476 121.104 1.00 69.78 21 ALA D CA 1
ATOM 7026 C C . ALA D 4 6 ? 113.453 64.078 120.097 1.00 70.07 21 ALA D C 1
ATOM 7027 O O . ALA D 4 6 ? 113.374 63.783 118.900 1.00 70.71 21 ALA D O 1
ATOM 7029 N N . GLY D 4 7 ? 114.367 64.913 120.582 1.00 66.87 22 GLY D N 1
ATOM 7030 C CA . GLY D 4 7 ? 115.434 65.456 119.759 1.00 66.84 22 GLY D CA 1
ATOM 7031 C C . GLY D 4 7 ? 114.993 66.321 118.599 1.00 66.97 22 GLY D C 1
ATOM 7032 O O . GLY D 4 7 ? 115.547 66.202 117.500 1.00 67.32 22 GLY D O 1
ATOM 7033 N N . ILE D 4 8 ? 114.015 67.197 118.815 1.00 68.02 23 ILE D N 1
ATOM 7034 C CA . ILE D 4 8 ? 113.526 68.049 117.741 1.00 68.02 23 ILE D CA 1
ATOM 7035 C C . ILE D 4 8 ? 114.481 69.215 117.538 1.00 69.18 23 ILE D C 1
ATOM 7036 O O . ILE D 4 8 ? 114.895 69.875 118.501 1.00 69.97 23 ILE D O 1
ATOM 7041 N N . ARG D 4 9 ? 114.840 69.475 116.283 1.00 74.49 24 ARG D N 1
ATOM 7042 C CA . ARG D 4 9 ? 115.665 70.617 115.921 1.00 74.35 24 ARG D CA 1
ATOM 7043 C C . ARG D 4 9 ? 115.023 71.358 114.760 1.00 74.71 24 ARG D C 1
ATOM 7044 O O . ARG D 4 9 ? 114.353 70.759 113.916 1.00 75.88 24 ARG D O 1
ATOM 7052 N N . LYS D 4 10 ? 115.237 72.670 114.722 1.00 75.99 25 LYS D N 1
ATOM 7053 C CA . LYS D 4 10 ? 114.648 73.502 113.682 1.00 76.93 25 LYS D CA 1
ATOM 7054 C C . LYS D 4 10 ? 115.503 74.744 113.499 1.00 78.55 25 LYS D C 1
ATOM 7055 O O . LYS D 4 10 ? 115.897 75.376 114.483 1.00 79.31 25 LYS D O 1
ATOM 7061 N N . CYS D 4 11 ? 115.791 75.086 112.246 1.00 92.22 26 CYS D N 1
ATOM 7062 C CA . CYS D 4 11 ? 116.543 76.283 111.904 1.00 92.87 26 CYS D CA 1
ATOM 7063 C C . CYS D 4 11 ? 115.792 77.061 110.836 1.00 93.83 26 CYS D C 1
ATOM 7064 O O . CYS D 4 11 ? 115.292 76.480 109.868 1.00 93.76 26 CYS D O 1
ATOM 7067 N N . PHE D 4 12 ? 115.718 78.377 111.013 1.00 106.19 27 PHE D N 1
ATOM 7068 C CA . PHE D 4 12 ? 114.986 79.255 110.110 1.00 106.97 27 PHE D CA 1
ATOM 7069 C C . PHE D 4 12 ? 115.879 80.437 109.772 1.00 107.82 27 PHE D C 1
ATOM 7070 O O . PHE D 4 12 ? 116.272 81.192 110.668 1.00 108.03 27 PHE D O 1
ATOM 7078 N N . ASP D 4 13 ? 116.194 80.596 108.486 1.00 112.71 28 ASP D N 1
ATOM 7079 C CA . ASP D 4 13 ? 117.143 81.610 108.019 1.00 112.86 28 ASP D CA 1
ATOM 7080 C C . ASP D 4 13 ? 118.484 81.484 108.736 1.00 112.47 28 ASP D C 1
ATOM 7081 O O . ASP D 4 13 ? 119.101 82.478 109.119 1.00 112.63 28 ASP D O 1
ATOM 7086 N N . GLY D 4 14 ? 118.936 80.245 108.928 1.00 106.63 29 GLY D N 1
ATOM 7087 C CA . GLY D 4 14 ? 120.218 79.975 109.539 1.00 106.55 29 GLY D CA 1
ATOM 7088 C C . GLY D 4 14 ? 120.268 80.109 111.044 1.00 106.61 29 GLY D C 1
ATOM 7089 O O . GLY D 4 14 ? 121.183 79.558 111.667 1.00 106.52 29 GLY D O 1
ATOM 7090 N N . LYS D 4 15 ? 119.321 80.815 111.654 1.00 104.95 30 LYS D N 1
ATOM 7091 C CA . LYS D 4 15 ? 119.319 81.026 113.095 1.00 104.27 30 LYS D CA 1
ATOM 7092 C C . LYS D 4 15 ? 118.574 79.884 113.773 1.00 103.77 30 LYS D C 1
ATOM 7093 O O . LYS D 4 15 ? 117.438 79.569 113.401 1.00 103.87 30 LYS D O 1
ATOM 7099 N N . GLU D 4 16 ? 119.213 79.265 114.761 1.00 89.79 31 GLU D N 1
ATOM 7100 C CA . GLU D 4 16 ? 118.589 78.170 115.488 1.00 88.45 31 GLU D CA 1
ATOM 7101 C C . GLU D 4 16 ? 117.455 78.686 116.362 1.00 87.81 31 GLU D C 1
ATOM 7102 O O . GLU D 4 16 ? 117.605 79.677 117.082 1.00 88.61 31 GLU D O 1
ATOM 7108 N N . VAL D 4 17 ? 116.313 78.005 116.301 1.00 74.98 32 VAL D N 1
ATOM 7109 C CA . VAL D 4 17 ? 115.154 78.400 117.091 1.00 74.25 32 VAL D CA 1
ATOM 7110 C C . VAL D 4 17 ? 114.848 77.323 118.123 1.00 74.25 32 VAL D C 1
ATOM 7111 O O . VAL D 4 17 ? 114.285 77.611 119.184 1.00 75.30 32 VAL D O 1
ATOM 7115 N N . ILE D 4 18 ? 115.216 76.081 117.825 1.00 69.39 33 ILE D N 1
ATOM 7116 C CA . ILE D 4 18 ? 115.047 74.975 118.766 1.00 68.83 33 ILE D CA 1
ATOM 7117 C C . ILE D 4 18 ? 116.307 74.119 118.759 1.00 69.75 33 ILE D C 1
ATOM 7118 O O . ILE D 4 18 ? 116.486 73.292 117.853 1.00 70.85 33 ILE D O 1
ATOM 7123 N N . PRO D 4 19 ? 117.212 74.292 119.720 1.00 73.46 34 PRO D N 1
ATOM 7124 C CA . PRO D 4 19 ? 118.418 73.455 119.759 1.00 73.96 34 PRO D CA 1
ATOM 7125 C C . PRO D 4 19 ? 118.123 71.972 119.919 1.00 74.78 34 PRO D C 1
ATOM 7126 O O . PRO D 4 19 ? 118.509 71.162 119.071 1.00 75.39 34 PRO D O 1
ATOM 7130 N N . GLN D 4 20 ? 117.443 71.607 121.003 1.00 80.57 35 GLN D N 1
ATOM 7131 C CA . GLN D 4 20 ? 117.097 70.218 121.277 1.00 80.87 35 GLN D CA 1
ATOM 7132 C C . GLN D 4 20 ? 116.031 70.206 122.358 1.00 81.07 35 GLN D C 1
ATOM 7133 O O . GLN D 4 20 ? 116.230 70.788 123.428 1.00 81.58 35 GLN D O 1
ATOM 7139 N N . LEU D 4 21 ? 114.910 69.548 122.082 1.00 72.55 36 LEU D N 1
ATOM 7140 C CA . LEU D 4 21 ? 113.735 69.645 122.933 1.00 71.96 36 LEU D CA 1
ATOM 7141 C C . LEU D 4 21 ? 113.175 68.259 123.197 1.00 72.02 36 LEU D C 1
ATOM 7142 O O . LEU D 4 21 ? 112.884 67.513 122.257 1.00 72.26 36 LEU D O 1
ATOM 7147 N N . ASP D 4 22 ? 113.030 67.917 124.474 1.00 72.99 37 ASP D N 1
ATOM 7148 C CA . ASP D 4 22 ? 112.370 66.692 124.902 1.00 72.49 37 ASP D CA 1
ATOM 7149 C C . ASP D 4 22 ? 111.178 67.062 125.772 1.00 72.10 37 ASP D C 1
ATOM 7150 O O . ASP D 4 22 ? 111.325 67.812 126.742 1.00 72.83 37 ASP D O 1
ATOM 7155 N N . LEU D 4 23 ? 110.006 66.538 125.426 1.00 61.67 38 LEU D N 1
ATOM 7156 C CA . LEU D 4 23 ? 108.774 66.918 126.099 1.00 60.79 38 LEU D CA 1
ATOM 7157 C C . LEU D 4 23 ? 107.758 65.796 125.966 1.00 60.31 38 LEU D C 1
ATOM 7158 O O . LEU D 4 23 ? 107.733 65.077 124.964 1.00 60.80 38 LEU D O 1
ATOM 7163 N N . THR D 4 24 ? 106.922 65.651 126.989 1.00 57.78 39 THR D N 1
ATOM 7164 C CA . THR D 4 24 ? 105.854 64.660 127.003 1.00 57.48 39 THR D CA 1
ATOM 7165 C C . THR D 4 24 ? 104.577 65.336 127.476 1.00 57.31 39 THR D C 1
ATOM 7166 O O . THR D 4 24 ? 104.555 65.936 128.555 1.00 57.98 39 THR D O 1
ATOM 7170 N N . ILE D 4 25 ? 103.520 65.237 126.676 1.00 52.79 40 ILE D N 1
ATOM 7171 C CA . ILE D 4 25 ? 102.224 65.823 126.993 1.00 52.41 40 ILE D CA 1
ATOM 7172 C C . ILE D 4 25 ? 101.269 64.684 127.314 1.00 53.44 40 ILE D C 1
ATOM 7173 O O . ILE D 4 25 ? 101.096 63.762 126.508 1.00 54.25 40 ILE D O 1
ATOM 7178 N N . ASN D 4 26 ? 100.652 64.746 128.487 1.00 54.20 41 ASN D N 1
ATOM 7179 C CA . ASN D 4 26 ? 99.828 63.658 128.985 1.00 53.83 41 ASN D CA 1
ATOM 7180 C C . ASN D 4 26 ? 98.387 63.825 128.507 1.00 55.05 41 ASN D C 1
ATOM 7181 O O . ASN D 4 26 ? 98.089 64.626 127.618 1.00 55.23 41 ASN D O 1
ATOM 7186 N N . ASN D 4 27 ? 97.476 63.060 129.099 1.00 60.36 42 ASN D N 1
ATOM 7187 C CA . ASN D 4 27 ? 96.085 63.001 128.676 1.00 60.44 42 ASN D CA 1
ATOM 7188 C C . ASN D 4 27 ? 95.197 63.651 129.728 1.00 60.83 42 ASN D C 1
ATOM 7189 O O . ASN D 4 27 ? 95.309 63.341 130.919 1.00 61.34 42 ASN D O 1
ATOM 7194 N N . GLY D 4 28 ? 94.321 64.548 129.286 1.00 60.81 43 GLY D N 1
ATOM 7195 C CA . GLY D 4 28 ? 93.346 65.165 130.162 1.00 60.78 43 GLY D CA 1
ATOM 7196 C C . GLY D 4 28 ? 93.913 66.227 131.078 1.00 61.64 43 GLY D C 1
ATOM 7197 O O . GLY D 4 28 ? 93.713 66.167 132.294 1.00 61.98 43 GLY D O 1
ATOM 7198 N N . GLU D 4 29 ? 94.610 67.211 130.515 1.00 60.58 44 GLU D N 1
ATOM 7199 C CA . GLU D 4 29 ? 95.253 68.233 131.325 1.00 60.54 44 GLU D CA 1
ATOM 7200 C C . GLU D 4 29 ? 95.350 69.532 130.542 1.00 59.68 44 GLU D C 1
ATOM 7201 O O . GLU D 4 29 ? 95.191 69.562 129.319 1.00 60.08 44 GLU D O 1
ATOM 7207 N N . PHE D 4 30 ? 95.616 70.610 131.273 1.00 53.75 45 PHE D N 1
ATOM 7208 C CA . PHE D 4 30 ? 95.784 71.948 130.720 1.00 52.49 45 PHE D CA 1
ATOM 7209 C C . PHE D 4 30 ? 97.261 72.305 130.820 1.00 52.55 45 PHE D C 1
ATOM 7210 O O . PHE D 4 30 ? 97.822 72.337 131.920 1.00 54.91 45 PHE D O 1
ATOM 7218 N N . LEU D 4 31 ? 97.891 72.572 129.682 1.00 46.20 46 LEU D N 1
ATOM 7219 C CA . LEU D 4 31 ? 99.309 72.891 129.630 1.00 46.36 46 LEU D CA 1
ATOM 7220 C C . LEU D 4 31 ? 99.508 74.240 128.958 1.00 47.58 46 LEU D C 1
ATOM 7221 O O . LEU D 4 31 ? 98.921 74.512 127.907 1.00 48.90 46 LEU D O 1
ATOM 7226 N N . THR D 4 32 ? 100.335 75.086 129.568 1.00 48.80 47 THR D N 1
ATOM 7227 C CA . THR D 4 32 ? 100.632 76.408 129.036 1.00 48.60 47 THR D CA 1
ATOM 7228 C C . THR D 4 32 ? 102.130 76.551 128.837 1.00 49.17 47 THR D C 1
ATOM 7229 O O . THR D 4 32 ? 102.912 76.236 129.739 1.00 50.73 47 THR D O 1
ATOM 7233 N N . LEU D 4 33 ? 102.524 77.021 127.660 1.00 48.80 48 LEU D N 1
ATOM 7234 C CA . LEU D 4 33 ? 103.912 77.344 127.363 1.00 49.01 48 LEU D CA 1
ATOM 7235 C C . LEU D 4 33 ? 104.092 78.847 127.516 1.00 50.66 48 LEU D C 1
ATOM 7236 O O . LEU D 4 33 ? 103.548 79.624 126.725 1.00 52.31 48 LEU D O 1
ATOM 7241 N N . LEU D 4 34 ? 104.849 79.254 128.529 1.00 54.51 49 LEU D N 1
ATOM 7242 C CA . LEU D 4 34 ? 104.961 80.653 128.907 1.00 54.98 49 LEU D CA 1
ATOM 7243 C C . LEU D 4 34 ? 106.415 81.082 128.817 1.00 56.58 49 LEU D C 1
ATOM 7244 O O . LEU D 4 34 ? 107.309 80.371 129.282 1.00 57.68 49 LEU D O 1
ATOM 7249 N N . GLY D 4 35 ? 106.648 82.245 128.220 1.00 66.07 50 GLY D N 1
ATOM 7250 C CA . GLY D 4 35 ? 107.980 82.781 128.102 1.00 66.91 50 GLY D CA 1
ATOM 7251 C C . GLY D 4 35 ? 107.993 84.160 127.480 1.00 67.19 50 GLY D C 1
ATOM 7252 O O . GLY D 4 35 ? 106.953 84.709 127.106 1.00 67.72 50 GLY D O 1
ATOM 7253 N N . PRO D 4 36 ? 109.179 84.749 127.359 1.00 66.18 51 PRO D N 1
ATOM 7254 C CA . PRO D 4 36 ? 109.284 86.070 126.729 1.00 66.42 51 PRO D CA 1
ATOM 7255 C C . PRO D 4 36 ? 109.016 86.022 125.235 1.00 67.43 51 PRO D C 1
ATOM 7256 O O . PRO D 4 36 ? 108.848 84.941 124.662 1.00 67.95 51 PRO D O 1
ATOM 7260 N N . SER D 4 37 ? 108.970 87.187 124.594 1.00 73.01 52 SER D N 1
ATOM 7261 C CA . SER D 4 37 ? 108.680 87.247 123.168 1.00 73.32 52 SER D CA 1
ATOM 7262 C C . SER D 4 37 ? 109.811 86.619 122.366 1.00 73.68 52 SER D C 1
ATOM 7263 O O . SER D 4 37 ? 110.990 86.866 122.634 1.00 73.66 52 SER D O 1
ATOM 7266 N N . GLY D 4 38 ? 109.448 85.804 121.379 1.00 77.54 53 GLY D N 1
ATOM 7267 C CA . GLY D 4 38 ? 110.422 85.176 120.512 1.00 77.91 53 GLY D CA 1
ATOM 7268 C C . GLY D 4 38 ? 111.300 84.152 121.200 1.00 78.45 53 GLY D C 1
ATOM 7269 O O . GLY D 4 38 ? 112.508 84.361 121.343 1.00 78.59 53 GLY D O 1
ATOM 7270 N N . CYS D 4 39 ? 110.707 83.039 121.636 1.00 86.46 54 CYS D N 1
ATOM 7271 C CA . CYS D 4 39 ? 111.464 81.957 122.251 1.00 86.79 54 CYS D CA 1
ATOM 7272 C C . CYS D 4 39 ? 111.126 80.592 121.659 1.00 87.00 54 CYS D C 1
ATOM 7273 O O . CYS D 4 39 ? 111.552 79.570 122.209 1.00 87.05 54 CYS D O 1
ATOM 7276 N N . GLY D 4 40 ? 110.379 80.546 120.558 1.00 79.69 55 GLY D N 1
ATOM 7277 C CA . GLY D 4 40 ? 110.138 79.293 119.871 1.00 78.63 55 GLY D CA 1
ATOM 7278 C C . GLY D 4 40 ? 108.938 78.497 120.331 1.00 77.87 55 GLY D C 1
ATOM 7279 O O . GLY D 4 40 ? 108.867 77.295 120.062 1.00 77.90 55 GLY D O 1
ATOM 7280 N N . LYS D 4 41 ? 107.988 79.127 121.021 1.00 70.06 56 LYS D N 1
ATOM 7281 C CA . LYS D 4 41 ? 106.764 78.429 121.400 1.00 69.05 56 LYS D CA 1
ATOM 7282 C C . LYS D 4 41 ? 105.861 78.210 120.193 1.00 68.73 56 LYS D C 1
ATOM 7283 O O . LYS D 4 41 ? 105.307 77.117 120.005 1.00 68.96 56 LYS D O 1
ATOM 7289 N N . THR D 4 42 ? 105.704 79.244 119.365 1.00 64.96 57 THR D N 1
ATOM 7290 C CA . THR D 4 42 ? 104.880 79.122 118.171 1.00 64.51 57 THR D CA 1
ATOM 7291 C C . THR D 4 42 ? 105.433 78.071 117.223 1.00 64.79 57 THR D C 1
ATOM 7292 O O . THR D 4 42 ? 104.664 77.379 116.545 1.00 65.14 57 THR D O 1
ATOM 7296 N N . THR D 4 43 ? 106.758 77.933 117.163 1.00 64.72 58 THR D N 1
ATOM 7297 C CA . THR D 4 43 ? 107.354 76.888 116.342 1.00 64.50 58 THR D CA 1
ATOM 7298 C C . THR D 4 43 ? 106.965 75.504 116.845 1.00 63.67 58 THR D C 1
ATOM 7299 O O . THR D 4 43 ? 106.643 74.620 116.047 1.00 64.62 58 THR D O 1
ATOM 7303 N N . VAL D 4 44 ? 106.976 75.298 118.164 1.00 54.42 59 VAL D N 1
ATOM 7304 C CA . VAL D 4 44 ? 106.553 74.012 118.714 1.00 52.81 59 VAL D CA 1
ATOM 7305 C C . VAL D 4 44 ? 105.094 73.749 118.379 1.00 53.62 59 VAL D C 1
ATOM 7306 O O . VAL D 4 44 ? 104.714 72.633 117.995 1.00 53.76 59 VAL D O 1
ATOM 7310 N N . LEU D 4 45 ? 104.254 74.774 118.522 1.00 55.68 60 LEU D N 1
ATOM 7311 C CA . LEU D 4 45 ? 102.831 74.605 118.256 1.00 54.90 60 LEU D CA 1
ATOM 7312 C C . LEU D 4 45 ? 102.584 74.243 116.797 1.00 55.31 60 LEU D C 1
ATOM 7313 O O . LEU D 4 45 ? 101.794 73.340 116.495 1.00 56.15 60 LEU D O 1
ATOM 7318 N N . ARG D 4 46 ? 103.272 74.921 115.876 1.00 56.85 61 ARG D N 1
ATOM 7319 C CA . ARG D 4 46 ? 103.100 74.631 114.457 1.00 57.28 61 ARG D CA 1
ATOM 7320 C C . ARG D 4 46 ? 103.693 73.277 114.091 1.00 57.52 61 ARG D C 1
ATOM 7321 O O . ARG D 4 46 ? 103.180 72.591 113.199 1.00 58.74 61 ARG D O 1
ATOM 7329 N N . LEU D 4 47 ? 104.776 72.879 114.760 1.00 54.32 62 LEU D N 1
ATOM 7330 C CA . LEU D 4 47 ? 105.354 71.563 114.522 1.00 54.09 62 LEU D CA 1
ATOM 7331 C C . LEU D 4 47 ? 104.387 70.461 114.918 1.00 53.76 62 LEU D C 1
ATOM 7332 O O . LEU D 4 47 ? 104.228 69.473 114.191 1.00 54.41 62 LEU D O 1
ATOM 7337 N N . ILE D 4 48 ? 103.736 70.603 116.072 1.00 50.10 63 ILE D N 1
ATOM 7338 C CA . ILE D 4 48 ? 102.744 69.609 116.465 1.00 48.59 63 ILE D CA 1
ATOM 7339 C C . ILE D 4 48 ? 101.562 69.634 115.507 1.00 49.57 63 ILE D C 1
ATOM 7340 O O . ILE D 4 48 ? 101.067 68.582 115.087 1.00 50.58 63 ILE D O 1
ATOM 7345 N N . ALA D 4 49 ? 101.094 70.830 115.139 1.00 54.61 64 ALA D N 1
ATOM 7346 C CA . ALA D 4 49 ? 99.918 70.936 114.284 1.00 54.77 64 ALA D CA 1
ATOM 7347 C C . ALA D 4 49 ? 100.156 70.385 112.888 1.00 55.60 64 ALA D C 1
ATOM 7348 O O . ALA D 4 49 ? 99.194 70.003 112.216 1.00 55.81 64 ALA D O 1
ATOM 7350 N N . GLY D 4 50 ? 101.404 70.331 112.439 1.00 59.46 65 GLY D N 1
ATOM 7351 C CA . GLY D 4 50 ? 101.723 69.814 111.128 1.00 60.06 65 GLY D CA 1
ATOM 7352 C C . GLY D 4 50 ? 101.943 70.847 110.051 1.00 60.00 65 GLY D C 1
ATOM 7353 O O . GLY D 4 50 ? 102.047 70.475 108.878 1.00 60.34 65 GLY D O 1
ATOM 7354 N N . LEU D 4 51 ? 102.016 72.124 110.402 1.00 58.35 66 LEU D N 1
ATOM 7355 C CA . LEU D 4 51 ? 102.224 73.182 109.427 1.00 58.26 66 LEU D CA 1
ATOM 7356 C C . LEU D 4 51 ? 103.696 73.446 109.148 1.00 59.04 66 LEU D C 1
ATOM 7357 O O . LEU D 4 51 ? 104.009 74.280 108.293 1.00 59.78 66 LEU D O 1
ATOM 7362 N N . GLU D 4 52 ? 104.603 72.766 109.844 1.00 67.64 67 GLU D N 1
ATOM 7363 C CA . GLU D 4 52 ? 106.027 72.860 109.561 1.00 68.77 67 GLU D CA 1
ATOM 7364 C C . GLU D 4 52 ? 106.659 71.491 109.765 1.00 69.42 67 GLU D C 1
ATOM 7365 O O . GLU D 4 52 ? 106.136 70.648 110.496 1.00 69.28 67 GLU D O 1
ATOM 7371 N N . THR D 4 53 ? 107.797 71.282 109.112 1.00 70.10 68 THR D N 1
ATOM 7372 C CA . THR D 4 53 ? 108.487 70.001 109.122 1.00 69.87 68 THR D CA 1
ATOM 7373 C C . THR D 4 53 ? 109.806 70.118 109.871 1.00 70.35 68 THR D C 1
ATOM 7374 O O . THR D 4 53 ? 110.561 71.076 109.677 1.00 70.29 68 THR D O 1
ATOM 7378 N N . VAL D 4 54 ? 110.078 69.135 110.729 1.00 71.36 69 VAL D N 1
ATOM 7379 C CA . VAL D 4 54 ? 111.271 69.181 111.560 1.00 71.23 69 VAL D CA 1
ATOM 7380 C C . VAL D 4 54 ? 112.504 68.835 110.734 1.00 71.62 69 VAL D C 1
ATOM 7381 O O . VAL D 4 54 ? 112.428 68.209 109.671 1.00 71.52 69 VAL D O 1
ATOM 7385 N N . ASP D 4 55 ? 113.663 69.256 111.238 1.00 74.43 70 ASP D N 1
ATOM 7386 C CA . ASP D 4 55 ? 114.939 68.887 110.644 1.00 74.26 70 ASP D CA 1
ATOM 7387 C C . ASP D 4 55 ? 115.539 67.633 111.259 1.00 74.23 70 ASP D C 1
ATOM 7388 O O . ASP D 4 55 ? 116.355 66.973 110.608 1.00 74.80 70 ASP D O 1
ATOM 7393 N N . SER D 4 56 ? 115.159 67.296 112.487 1.00 71.02 71 SER D N 1
ATOM 7394 C CA . SER D 4 56 ? 115.594 66.061 113.121 1.00 70.38 71 SER D CA 1
ATOM 7395 C C . SER D 4 56 ? 114.628 65.732 114.247 1.00 70.69 71 SER D C 1
ATOM 7396 O O . SER D 4 56 ? 113.886 66.594 114.724 1.00 71.43 71 SER D O 1
ATOM 7399 N N . GLY D 4 57 ? 114.645 64.472 114.665 1.00 66.11 72 GLY D N 1
ATOM 7400 C CA . GLY D 4 57 ? 113.847 64.027 115.791 1.00 66.08 72 GLY D CA 1
ATOM 7401 C C . GLY D 4 57 ? 112.568 63.337 115.365 1.00 65.81 72 GLY D C 1
ATOM 7402 O O . GLY D 4 57 ? 112.286 63.134 114.181 1.00 66.05 72 GLY D O 1
ATOM 7403 N N . ARG D 4 58 ? 111.779 62.969 116.372 1.00 73.27 73 ARG D N 1
ATOM 7404 C CA . ARG D 4 58 ? 110.545 62.228 116.169 1.00 73.84 73 ARG D CA 1
ATOM 7405 C C . ARG D 4 58 ? 109.401 62.867 116.942 1.00 73.84 73 ARG D C 1
ATOM 7406 O O . ARG D 4 58 ? 109.598 63.450 118.012 1.00 74.42 73 ARG D O 1
ATOM 7414 N N . ILE D 4 59 ? 108.200 62.746 116.383 1.00 65.03 74 ILE D N 1
ATOM 7415 C CA . ILE D 4 59 ? 106.959 63.149 117.032 1.00 64.29 74 ILE D CA 1
ATOM 7416 C C . ILE D 4 59 ? 106.022 61.952 117.023 1.00 65.17 74 ILE D C 1
ATOM 7417 O O . ILE D 4 59 ? 105.835 61.314 115.981 1.00 66.79 74 ILE D O 1
ATOM 7422 N N . MET D 4 60 ? 105.434 61.647 118.177 1.00 68.66 75 MET D N 1
ATOM 7423 C CA . MET D 4 60 ? 104.536 60.510 118.319 1.00 68.71 75 MET D CA 1
ATOM 7424 C C . MET D 4 60 ? 103.196 60.965 118.870 1.00 68.53 75 MET D C 1
ATOM 7425 O O . MET D 4 60 ? 103.131 61.894 119.678 1.00 69.29 75 MET D O 1
ATOM 7430 N N . LEU D 4 61 ? 102.127 60.311 118.422 1.00 62.96 76 LEU D N 1
ATOM 7431 C CA . LEU D 4 61 ? 100.780 60.559 118.929 1.00 62.70 76 LEU D CA 1
ATOM 7432 C C . LEU D 4 61 ? 100.112 59.206 119.110 1.00 64.10 76 LEU D C 1
ATOM 7433 O O . LEU D 4 61 ? 99.738 58.567 118.124 1.00 65.19 76 LEU D O 1
ATOM 7438 N N . ASP D 4 62 ? 99.956 58.778 120.363 1.00 70.31 77 ASP D N 1
ATOM 7439 C CA . ASP D 4 62 ? 99.409 57.461 120.690 1.00 70.82 77 ASP D CA 1
ATOM 7440 C C . ASP D 4 62 ? 100.266 56.347 120.088 1.00 73.06 77 ASP D C 1
ATOM 7441 O O . ASP D 4 62 ? 99.761 55.386 119.505 1.00 73.44 77 ASP D O 1
ATOM 7446 N N . ASN D 4 63 ? 101.583 56.491 120.240 1.00 83.58 78 ASN D N 1
ATOM 7447 C CA . ASN D 4 63 ? 102.582 55.509 119.815 1.00 84.09 78 ASN D CA 1
ATOM 7448 C C . ASN D 4 63 ? 102.537 55.207 118.318 1.00 84.19 78 ASN D C 1
ATOM 7449 O O . ASN D 4 63 ? 102.836 54.083 117.905 1.00 84.56 78 ASN D O 1
ATOM 7454 N N . GLU D 4 64 ? 102.171 56.178 117.484 1.00 80.86 79 GLU D N 1
ATOM 7455 C CA . GLU D 4 64 ? 102.326 56.054 116.040 1.00 80.31 79 GLU D CA 1
ATOM 7456 C C . GLU D 4 64 ? 103.049 57.287 115.521 1.00 80.17 79 GLU D C 1
ATOM 7457 O O . GLU D 4 64 ? 102.709 58.414 115.894 1.00 80.48 79 GLU D O 1
ATOM 7463 N N . ASP D 4 65 ? 104.052 57.072 114.675 1.00 75.51 80 ASP D N 1
ATOM 7464 C CA . ASP D 4 65 ? 104.904 58.164 114.224 1.00 74.93 80 ASP D CA 1
ATOM 7465 C C . ASP D 4 65 ? 104.162 59.046 113.229 1.00 75.06 80 ASP D C 1
ATOM 7466 O O . ASP D 4 65 ? 103.568 58.550 112.267 1.00 76.13 80 ASP D O 1
ATOM 7471 N N . ILE D 4 66 ? 104.197 60.357 113.460 1.00 67.44 81 ILE D N 1
ATOM 7472 C CA . ILE D 4 66 ? 103.482 61.312 112.621 1.00 67.54 81 ILE D CA 1
ATOM 7473 C C . ILE D 4 66 ? 104.432 62.401 112.140 1.00 67.52 81 ILE D C 1
ATOM 7474 O O . ILE D 4 66 ? 103.999 63.498 111.767 1.00 67.96 81 ILE D O 1
ATOM 7479 N N . THR D 4 67 ? 105.730 62.095 112.110 1.00 66.75 82 THR D N 1
ATOM 7480 C CA . THR D 4 67 ? 106.719 63.102 111.739 1.00 66.70 82 THR D CA 1
ATOM 7481 C C . THR D 4 67 ? 106.493 63.615 110.323 1.00 67.76 82 THR D C 1
ATOM 7482 O O . THR D 4 67 ? 106.580 64.823 110.073 1.00 67.27 82 THR D O 1
ATOM 7486 N N . HIS D 4 68 ? 106.203 62.718 109.384 1.00 73.01 83 HIS D N 1
ATOM 7487 C CA . HIS D 4 68 ? 106.054 63.080 107.982 1.00 72.48 83 HIS D CA 1
ATOM 7488 C C . HIS D 4 68 ? 104.611 63.061 107.501 1.00 72.50 83 HIS D C 1
ATOM 7489 O O . HIS D 4 68 ? 104.367 63.311 106.316 1.00 73.05 83 HIS D O 1
ATOM 7496 N N . VAL D 4 69 ? 103.657 62.768 108.372 1.00 65.66 84 VAL D N 1
ATOM 7497 C CA . VAL D 4 69 ? 102.245 62.777 107.973 1.00 64.99 84 VAL D CA 1
ATOM 7498 C C . VAL D 4 69 ? 101.799 64.217 107.746 1.00 65.38 84 VAL D C 1
ATOM 7499 O O . VAL D 4 69 ? 102.118 65.096 108.566 1.00 65.82 84 VAL D O 1
ATOM 7503 N N . PRO D 4 70 ? 101.080 64.516 106.663 1.00 66.91 85 PRO D N 1
ATOM 7504 C CA . PRO D 4 70 ? 100.600 65.887 106.453 1.00 67.02 85 PRO D CA 1
ATOM 7505 C C . PRO D 4 70 ? 99.556 66.304 107.476 1.00 68.02 85 PRO D C 1
ATOM 7506 O O . PRO D 4 70 ? 99.066 65.475 108.249 1.00 68.62 85 PRO D O 1
ATOM 7510 N N . ALA D 4 71 ? 99.205 67.591 107.486 1.00 67.32 86 ALA D N 1
ATOM 7511 C CA . ALA D 4 71 ? 98.330 68.119 108.523 1.00 66.75 86 ALA D CA 1
ATOM 7512 C C . ALA D 4 71 ? 96.885 67.674 108.364 1.00 66.91 86 ALA D C 1
ATOM 7513 O O . ALA D 4 71 ? 96.134 67.707 109.344 1.00 67.30 86 ALA D O 1
ATOM 7515 N N . GLU D 4 72 ? 96.473 67.264 107.165 1.00 72.07 87 GLU D N 1
ATOM 7516 C CA . GLU D 4 72 ? 95.080 66.880 106.975 1.00 72.87 87 GLU D CA 1
ATOM 7517 C C . GLU D 4 72 ? 94.771 65.539 107.624 1.00 73.10 87 GLU D C 1
ATOM 7518 O O . GLU D 4 72 ? 93.604 65.239 107.895 1.00 73.40 87 GLU D O 1
ATOM 7524 N N . ASN D 4 73 ? 95.790 64.724 107.879 1.00 72.65 88 ASN D N 1
ATOM 7525 C CA . ASN D 4 73 ? 95.596 63.376 108.391 1.00 72.70 88 ASN D CA 1
ATOM 7526 C C . ASN D 4 73 ? 95.900 63.240 109.878 1.00 73.09 88 ASN D C 1
ATOM 7527 O O . ASN D 4 73 ? 95.772 62.139 110.420 1.00 73.63 88 ASN D O 1
ATOM 7532 N N . ARG D 4 74 ? 96.294 64.318 110.549 1.00 64.28 89 ARG D N 1
ATOM 7533 C CA . ARG D 4 74 ? 96.469 64.294 111.992 1.00 63.01 89 ARG D CA 1
ATOM 7534 C C . ARG D 4 74 ? 95.163 64.652 112.687 1.00 63.53 89 ARG D C 1
ATOM 7535 O O . ARG D 4 74 ? 94.346 65.413 112.162 1.00 63.58 89 ARG D O 1
ATOM 7543 N N . TYR D 4 75 ? 94.973 64.096 113.878 1.00 69.45 90 TYR D N 1
ATOM 7544 C CA . TYR D 4 75 ? 93.806 64.407 114.701 1.00 69.39 90 TYR D CA 1
ATOM 7545 C C . TYR D 4 75 ? 94.094 65.547 115.674 1.00 69.38 90 TYR D C 1
ATOM 7546 O O . TYR D 4 75 ? 93.865 65.437 116.876 1.00 69.46 90 TYR D O 1
ATOM 7555 N N . VAL D 4 76 ? 94.602 66.660 115.153 1.00 57.23 91 VAL D N 1
ATOM 7556 C CA . VAL D 4 76 ? 94.912 67.843 115.945 1.00 54.89 91 VAL D CA 1
ATOM 7557 C C . VAL D 4 76 ? 94.293 69.054 115.263 1.00 56.34 91 VAL D C 1
ATOM 7558 O O . VAL D 4 76 ? 94.436 69.232 114.049 1.00 57.51 91 VAL D O 1
ATOM 7562 N N . ASN D 4 77 ? 93.607 69.887 116.042 1.00 54.44 92 ASN D N 1
ATOM 7563 C CA . ASN D 4 77 ? 92.975 71.092 115.527 1.00 53.87 92 ASN D CA 1
ATOM 7564 C C . ASN D 4 77 ? 93.505 72.302 116.280 1.00 54.12 92 ASN D C 1
ATOM 7565 O O . ASN D 4 77 ? 93.830 72.218 117.466 1.00 54.34 92 ASN D O 1
ATOM 7570 N N . THR D 4 78 ? 93.589 73.431 115.580 1.00 53.19 93 THR D N 1
ATOM 7571 C CA . THR D 4 78 ? 94.253 74.619 116.095 1.00 52.51 93 THR D CA 1
ATOM 7572 C C . THR D 4 78 ? 93.319 75.818 116.029 1.00 52.53 93 THR D C 1
ATOM 7573 O O . THR D 4 78 ? 92.539 75.956 115.084 1.00 53.85 93 THR D O 1
ATOM 7577 N N . VAL D 4 79 ? 93.401 76.678 117.040 1.00 49.53 94 VAL D N 1
ATOM 7578 C CA . VAL D 4 79 ? 92.720 77.967 117.054 1.00 49.66 94 VAL D CA 1
ATOM 7579 C C . VAL D 4 79 ? 93.773 79.039 116.816 1.00 50.71 94 VAL D C 1
ATOM 7580 O O . VAL D 4 79 ? 94.748 79.138 117.570 1.00 51.64 94 VAL D O 1
ATOM 7584 N N . PHE D 4 80 ? 93.583 79.836 115.772 1.00 50.87 95 PHE D N 1
ATOM 7585 C CA . PHE D 4 80 ? 94.581 80.811 115.364 1.00 50.28 95 PHE D CA 1
ATOM 7586 C C . PHE D 4 80 ? 94.405 82.119 116.123 1.00 51.48 95 PHE D C 1
ATOM 7587 O O . PHE D 4 80 ? 93.350 82.402 116.694 1.00 52.63 95 PHE D O 1
ATOM 7595 N N . GLN D 4 81 ? 95.469 82.923 116.122 1.00 53.56 96 GLN D N 1
ATOM 7596 C CA . GLN D 4 81 ? 95.454 84.172 116.873 1.00 54.01 96 GLN D CA 1
ATOM 7597 C C . GLN D 4 81 ? 94.482 85.178 116.278 1.00 55.36 96 GLN D C 1
ATOM 7598 O O . GLN D 4 81 ? 93.855 85.944 117.019 1.00 55.42 96 GLN D O 1
ATOM 7604 N N . SER D 4 82 ? 94.340 85.193 114.955 1.00 56.82 97 SER D N 1
ATOM 7605 C CA . SER D 4 82 ? 93.549 86.199 114.262 1.00 55.75 97 SER D CA 1
ATOM 7606 C C . SER D 4 82 ? 92.170 85.704 113.846 1.00 55.84 97 SER D C 1
ATOM 7607 O O . SER D 4 82 ? 91.455 86.432 113.152 1.00 56.58 97 SER D O 1
ATOM 7610 N N . TYR D 4 83 ? 91.778 84.493 114.252 1.00 53.88 98 TYR D N 1
ATOM 7611 C CA . TYR D 4 83 ? 90.442 83.958 113.983 1.00 53.69 98 TYR D CA 1
ATOM 7612 C C . TYR D 4 83 ? 90.157 83.939 112.477 1.00 54.69 98 TYR D C 1
ATOM 7613 O O . TYR D 4 83 ? 89.412 84.770 111.956 1.00 56.38 98 TYR D O 1
ATOM 7622 N N . ALA D 4 84 ? 90.821 83.003 111.789 1.00 44.79 99 ALA D N 1
ATOM 7623 C CA . ALA D 4 84 ? 90.814 82.936 110.328 1.00 44.06 99 ALA D CA 1
ATOM 7624 C C . ALA D 4 84 ? 89.466 83.307 109.704 1.00 44.88 99 ALA D C 1
ATOM 7625 O O . ALA D 4 84 ? 89.375 84.282 108.951 1.00 45.11 99 ALA D O 1
ATOM 7627 N N . LEU D 4 85 ? 88.414 82.549 110.013 1.00 46.66 100 LEU D N 1
ATOM 7628 C CA . LEU D 4 85 ? 87.025 82.978 109.813 1.00 47.01 100 LEU D CA 1
ATOM 7629 C C . LEU D 4 85 ? 86.754 83.445 108.378 1.00 48.25 100 LEU D C 1
ATOM 7630 O O . LEU D 4 85 ? 86.610 84.635 108.101 1.00 49.09 100 LEU D O 1
ATOM 7635 N N . PHE D 4 86 ? 86.733 82.469 107.463 1.00 48.37 101 PHE D N 1
ATOM 7636 C CA . PHE D 4 86 ? 86.405 82.674 106.052 1.00 48.52 101 PHE D CA 1
ATOM 7637 C C . PHE D 4 86 ? 85.255 83.661 105.878 1.00 49.27 101 PHE D C 1
ATOM 7638 O O . PHE D 4 86 ? 84.181 83.472 106.461 1.00 50.42 101 PHE D O 1
ATOM 7646 N N . PRO D 4 87 ? 85.439 84.723 105.087 1.00 46.29 102 PRO D N 1
ATOM 7647 C CA . PRO D 4 87 ? 84.447 85.808 105.060 1.00 45.53 102 PRO D CA 1
ATOM 7648 C C . PRO D 4 87 ? 83.210 85.515 104.231 1.00 45.98 102 PRO D C 1
ATOM 7649 O O . PRO D 4 87 ? 82.193 86.188 104.430 1.00 47.32 102 PRO D O 1
ATOM 7653 N N . HIS D 4 88 ? 83.253 84.555 103.313 1.00 47.20 103 HIS D N 1
ATOM 7654 C CA . HIS D 4 88 ? 82.138 84.321 102.407 1.00 47.55 103 HIS D CA 1
ATOM 7655 C C . HIS D 4 88 ? 81.183 83.238 102.883 1.00 49.04 103 HIS D C 1
ATOM 7656 O O . HIS D 4 88 ? 80.297 82.841 102.121 1.00 49.54 103 HIS D O 1
ATOM 7663 N N . MET D 4 89 ? 81.335 82.752 104.108 1.00 57.95 104 MET D N 1
ATOM 7664 C CA . MET D 4 89 ? 80.477 81.716 104.656 1.00 58.73 104 MET D CA 1
ATOM 7665 C C . MET D 4 89 ? 79.798 82.213 105.924 1.00 59.35 104 MET D C 1
ATOM 7666 O O . MET D 4 89 ? 80.277 83.129 106.594 1.00 60.07 104 MET D O 1
ATOM 7671 N N . THR D 4 90 ? 78.667 81.597 106.244 1.00 59.62 105 THR D N 1
ATOM 7672 C CA . THR D 4 90 ? 77.954 81.894 107.474 1.00 60.18 105 THR D CA 1
ATOM 7673 C C . THR D 4 90 ? 78.599 81.124 108.627 1.00 60.12 105 THR D C 1
ATOM 7674 O O . THR D 4 90 ? 79.525 80.333 108.430 1.00 61.20 105 THR D O 1
ATOM 7678 N N . VAL D 4 91 ? 78.121 81.353 109.851 1.00 56.58 106 VAL D N 1
ATOM 7679 C CA . VAL D 4 91 ? 78.663 80.641 111.003 1.00 55.59 106 VAL D CA 1
ATOM 7680 C C . VAL D 4 91 ? 78.389 79.146 110.903 1.00 56.58 106 VAL D C 1
ATOM 7681 O O . VAL D 4 91 ? 79.264 78.327 111.223 1.00 57.54 106 VAL D O 1
ATOM 7685 N N . PHE D 4 92 ? 77.189 78.769 110.462 1.00 57.35 107 PHE D N 1
ATOM 7686 C CA . PHE D 4 92 ? 76.849 77.360 110.306 1.00 56.56 107 PHE D CA 1
ATOM 7687 C C . PHE D 4 92 ? 77.835 76.653 109.386 1.00 57.09 107 PHE D C 1
ATOM 7688 O O . PHE D 4 92 ? 78.379 75.597 109.729 1.00 58.13 107 PHE D O 1
ATOM 7696 N N . GLU D 4 93 ? 78.093 77.233 108.215 1.00 60.47 108 GLU D N 1
ATOM 7697 C CA . GLU D 4 93 ? 79.018 76.616 107.275 1.00 60.76 108 GLU D CA 1
ATOM 7698 C C . GLU D 4 93 ? 80.454 76.669 107.771 1.00 60.57 108 GLU D C 1
ATOM 7699 O O . GLU D 4 93 ? 81.226 75.737 107.516 1.00 61.70 108 GLU D O 1
ATOM 7705 N N . ASN D 4 94 ? 80.827 77.731 108.485 1.00 54.90 109 ASN D N 1
ATOM 7706 C CA . ASN D 4 94 ? 82.150 77.782 109.093 1.00 54.14 109 ASN D CA 1
ATOM 7707 C C . ASN D 4 94 ? 82.362 76.591 110.014 1.00 55.19 109 ASN D C 1
ATOM 7708 O O . ASN D 4 94 ? 83.388 75.908 109.941 1.00 55.95 109 ASN D O 1
ATOM 7713 N N . VAL D 4 95 ? 81.383 76.310 110.875 1.00 52.96 110 VAL D N 1
ATOM 7714 C CA . VAL D 4 95 ? 81.516 75.187 111.797 1.00 52.05 110 VAL D CA 1
ATOM 7715 C C . VAL D 4 95 ? 81.467 73.860 111.047 1.00 52.80 110 VAL D C 1
ATOM 7716 O O . VAL D 4 95 ? 82.192 72.917 111.384 1.00 53.31 110 VAL D O 1
ATOM 7720 N N . ALA D 4 96 ? 80.630 73.763 110.015 1.00 55.41 111 ALA D N 1
ATOM 7721 C CA . ALA D 4 96 ? 80.417 72.496 109.324 1.00 55.59 111 ALA D CA 1
ATOM 7722 C C . ALA D 4 96 ? 81.443 72.207 108.236 1.00 56.39 111 ALA D C 1
ATOM 7723 O O . ALA D 4 96 ? 81.341 71.165 107.585 1.00 57.74 111 ALA D O 1
ATOM 7725 N N . PHE D 4 97 ? 82.397 73.110 108.005 1.00 55.36 112 PHE D N 1
ATOM 7726 C CA . PHE D 4 97 ? 83.420 72.901 106.981 1.00 55.07 112 PHE D CA 1
ATOM 7727 C C . PHE D 4 97 ? 84.175 71.590 107.189 1.00 55.83 112 PHE D C 1
ATOM 7728 O O . PHE D 4 97 ? 84.264 70.754 106.275 1.00 57.23 112 PHE D O 1
ATOM 7736 N N . GLY D 4 98 ? 84.704 71.379 108.394 1.00 58.57 113 GLY D N 1
ATOM 7737 C CA . GLY D 4 98 ? 85.495 70.189 108.653 1.00 59.25 113 GLY D CA 1
ATOM 7738 C C . GLY D 4 98 ? 84.705 68.902 108.548 1.00 60.08 113 GLY D C 1
ATOM 7739 O O . GLY D 4 98 ? 85.213 67.900 108.038 1.00 60.97 113 GLY D O 1
ATOM 7740 N N . LEU D 4 99 ? 83.462 68.903 109.033 1.00 59.42 114 LEU D N 1
ATOM 7741 C CA . LEU D 4 99 ? 82.603 67.738 108.861 1.00 59.23 114 LEU D CA 1
ATOM 7742 C C . LEU D 4 99 ? 82.302 67.481 107.394 1.00 60.33 114 LEU D C 1
ATOM 7743 O O . LEU D 4 99 ? 82.305 66.326 106.954 1.00 61.45 114 LEU D O 1
ATOM 7748 N N . ARG D 4 100 ? 82.043 68.539 106.624 1.00 61.36 115 ARG D N 1
ATOM 7749 C CA . ARG D 4 100 ? 81.710 68.379 105.216 1.00 61.26 115 ARG D CA 1
ATOM 7750 C C . ARG D 4 100 ? 82.881 67.831 104.423 1.00 61.43 115 ARG D C 1
ATOM 7751 O O . ARG D 4 100 ? 82.679 67.151 103.412 1.00 61.95 115 ARG D O 1
ATOM 7759 N N . MET D 4 101 ? 84.101 68.112 104.858 1.00 68.02 116 MET D N 1
ATOM 7760 C CA . MET D 4 101 ? 85.282 67.723 104.101 1.00 69.09 116 MET D CA 1
ATOM 7761 C C . MET D 4 101 ? 85.935 66.434 104.582 1.00 70.09 116 MET D C 1
ATOM 7762 O O . MET D 4 101 ? 87.043 66.120 104.137 1.00 70.29 116 MET D O 1
ATOM 7767 N N . GLN D 4 102 ? 85.287 65.681 105.464 1.00 75.52 117 GLN D N 1
ATOM 7768 C CA . GLN D 4 102 ? 85.732 64.341 105.818 1.00 75.65 117 GLN D CA 1
ATOM 7769 C C . GLN D 4 102 ? 84.760 63.268 105.345 1.00 76.31 117 GLN D C 1
ATOM 7770 O O . GLN D 4 102 ? 84.830 62.130 105.818 1.00 76.43 117 GLN D O 1
ATOM 7776 N N . LYS D 4 103 ? 83.854 63.613 104.428 1.00 80.79 118 LYS D N 1
ATOM 7777 C CA . LYS D 4 103 ? 82.872 62.688 103.866 1.00 81.14 118 LYS D CA 1
ATOM 7778 C C . LYS D 4 103 ? 81.994 62.083 104.963 1.00 81.37 118 LYS D C 1
ATOM 7779 O O . LYS D 4 103 ? 81.998 60.877 105.214 1.00 81.99 118 LYS D O 1
ATOM 7785 N N . THR D 4 104 ? 81.235 62.956 105.620 1.00 77.15 119 THR D N 1
ATOM 7786 C CA . THR D 4 104 ? 80.325 62.617 106.706 1.00 77.18 119 THR D CA 1
ATOM 7787 C C . THR D 4 104 ? 78.887 62.567 106.195 1.00 77.41 119 THR D C 1
ATOM 7788 O O . THR D 4 104 ? 78.480 63.429 105.412 1.00 77.72 119 THR D O 1
ATOM 7792 N N . PRO D 4 105 ? 78.113 61.560 106.606 1.00 76.31 120 PRO D N 1
ATOM 7793 C CA . PRO D 4 105 ? 76.716 61.474 106.167 1.00 76.07 120 PRO D CA 1
ATOM 7794 C C . PRO D 4 105 ? 75.925 62.715 106.548 1.00 76.20 120 PRO D C 1
ATOM 7795 O O . PRO D 4 105 ? 76.105 63.292 107.621 1.00 76.91 120 PRO D O 1
ATOM 7799 N N . ALA D 4 106 ? 75.029 63.116 105.646 1.00 76.65 121 ALA D N 1
ATOM 7800 C CA . ALA D 4 106 ? 74.349 64.399 105.758 1.00 77.01 121 ALA D CA 1
ATOM 7801 C C . ALA D 4 106 ? 73.378 64.471 106.926 1.00 77.82 121 ALA D C 1
ATOM 7802 O O . ALA D 4 106 ? 72.982 65.578 107.307 1.00 77.97 121 ALA D O 1
ATOM 7804 N N . ALA D 4 107 ? 72.982 63.337 107.502 1.00 85.65 122 ALA D N 1
ATOM 7805 C CA . ALA D 4 107 ? 71.994 63.367 108.574 1.00 86.33 122 ALA D CA 1
ATOM 7806 C C . ALA D 4 107 ? 72.576 63.877 109.885 1.00 86.14 122 ALA D C 1
ATOM 7807 O O . ALA D 4 107 ? 71.841 64.439 110.704 1.00 85.87 122 ALA D O 1
ATOM 7809 N N . GLU D 4 108 ? 73.877 63.696 110.103 1.00 86.94 123 GLU D N 1
ATOM 7810 C CA . GLU D 4 108 ? 74.503 64.027 111.374 1.00 86.63 123 GLU D CA 1
ATOM 7811 C C . GLU D 4 108 ? 75.150 65.405 111.401 1.00 85.60 123 GLU D C 1
ATOM 7812 O O . GLU D 4 108 ? 75.604 65.832 112.468 1.00 85.50 123 GLU D O 1
ATOM 7818 N N . ILE D 4 109 ? 75.212 66.109 110.271 1.00 72.43 124 ILE D N 1
ATOM 7819 C CA . ILE D 4 109 ? 75.931 67.378 110.232 1.00 70.86 124 ILE D CA 1
ATOM 7820 C C . ILE D 4 109 ? 75.202 68.439 111.048 1.00 71.39 124 ILE D C 1
ATOM 7821 O O . ILE D 4 109 ? 75.811 69.141 111.864 1.00 71.43 124 ILE D O 1
ATOM 7826 N N . THR D 4 110 ? 73.891 68.574 110.845 1.00 70.85 125 THR D N 1
ATOM 7827 C CA . THR D 4 110 ? 73.150 69.637 111.523 1.00 69.81 125 THR D CA 1
ATOM 7828 C C . THR D 4 110 ? 73.118 69.478 113.039 1.00 69.31 125 THR D C 1
ATOM 7829 O O . THR D 4 110 ? 73.422 70.458 113.743 1.00 69.56 125 THR D O 1
ATOM 7833 N N . PRO D 4 111 ? 72.762 68.318 113.611 1.00 67.81 126 PRO D N 1
ATOM 7834 C CA . PRO D 4 111 ? 72.767 68.219 115.080 1.00 68.07 126 PRO D CA 1
ATOM 7835 C C . PRO D 4 111 ? 74.130 68.450 115.710 1.00 67.89 126 PRO D C 1
ATOM 7836 O O . PRO D 4 111 ? 74.214 69.100 116.761 1.00 68.62 126 PRO D O 1
ATOM 7840 N N . ARG D 4 112 ? 75.204 67.949 115.096 1.00 59.20 127 ARG D N 1
ATOM 7841 C CA . ARG D 4 112 ? 76.531 68.145 115.670 1.00 58.08 127 ARG D CA 1
ATOM 7842 C C . ARG D 4 112 ? 76.922 69.616 115.677 1.00 58.39 127 ARG D C 1
ATOM 7843 O O . ARG D 4 112 ? 77.445 70.124 116.677 1.00 59.21 127 ARG D O 1
ATOM 7851 N N . VAL D 4 113 ? 76.675 70.316 114.570 1.00 56.86 128 VAL D N 1
ATOM 7852 C CA . VAL D 4 113 ? 77.008 71.734 114.499 1.00 55.96 128 VAL D CA 1
ATOM 7853 C C . VAL D 4 113 ? 76.175 72.524 115.496 1.00 57.22 128 VAL D C 1
ATOM 7854 O O . VAL D 4 113 ? 76.678 73.438 116.163 1.00 58.28 128 VAL D O 1
ATOM 7858 N N . MET D 4 114 ? 74.890 72.186 115.618 1.00 63.89 129 MET D N 1
ATOM 7859 C CA . MET D 4 114 ? 74.043 72.891 116.571 1.00 64.44 129 MET D CA 1
ATOM 7860 C C . MET D 4 114 ? 74.524 72.674 118.000 1.00 64.67 129 MET D C 1
ATOM 7861 O O . MET D 4 114 ? 74.553 73.616 118.799 1.00 65.75 129 MET D O 1
ATOM 7866 N N . GLU D 4 115 ? 74.923 71.446 118.336 1.00 63.45 130 GLU D N 1
ATOM 7867 C CA . GLU D 4 115 ? 75.423 71.176 119.680 1.00 63.37 130 GLU D CA 1
ATOM 7868 C C . GLU D 4 115 ? 76.722 71.925 119.951 1.00 63.69 130 GLU D C 1
ATOM 7869 O O . GLU D 4 115 ? 76.911 72.487 121.039 1.00 64.84 130 GLU D O 1
ATOM 7875 N N . ALA D 4 116 ? 77.629 71.950 118.970 1.00 59.21 131 ALA D N 1
ATOM 7876 C CA . ALA D 4 116 ? 78.883 72.675 119.147 1.00 58.47 131 ALA D CA 1
ATOM 7877 C C . ALA D 4 116 ? 78.639 74.165 119.331 1.00 58.89 131 ALA D C 1
ATOM 7878 O O . ALA D 4 116 ? 79.286 74.808 120.165 1.00 60.03 131 ALA D O 1
ATOM 7880 N N . LEU D 4 117 ? 77.713 74.735 118.560 1.00 59.24 132 LEU D N 1
ATOM 7881 C CA . LEU D 4 117 ? 77.378 76.142 118.738 1.00 59.22 132 LEU D CA 1
ATOM 7882 C C . LEU D 4 117 ? 76.729 76.391 120.091 1.00 61.33 132 LEU D C 1
ATOM 7883 O O . LEU D 4 117 ? 76.942 77.448 120.695 1.00 62.14 132 LEU D O 1
ATOM 7888 N N . ARG D 4 118 ? 75.932 75.439 120.578 1.00 69.73 133 ARG D N 1
ATOM 7889 C CA . ARG D 4 118 ? 75.299 75.578 121.883 1.00 70.38 133 ARG D CA 1
ATOM 7890 C C . ARG D 4 118 ? 76.312 75.549 123.017 1.00 70.59 133 ARG D C 1
ATOM 7891 O O . ARG D 4 118 ? 76.149 76.275 124.003 1.00 71.54 133 ARG D O 1
ATOM 7899 N N . MET D 4 119 ? 77.360 74.726 122.900 1.00 67.45 134 MET D N 1
ATOM 7900 C CA . MET D 4 119 ? 78.371 74.666 123.952 1.00 67.02 134 MET D CA 1
ATOM 7901 C C . MET D 4 119 ? 79.078 75.997 124.162 1.00 67.06 134 MET D C 1
ATOM 7902 O O . MET D 4 119 ? 79.615 76.232 125.249 1.00 67.49 134 MET D O 1
ATOM 7907 N N . VAL D 4 120 ? 79.098 76.870 123.156 1.00 62.18 135 VAL D N 1
ATOM 7908 C CA . VAL D 4 120 ? 79.744 78.169 123.259 1.00 61.87 135 VAL D CA 1
ATOM 7909 C C . VAL D 4 120 ? 78.737 79.313 123.258 1.00 63.34 135 VAL D C 1
ATOM 7910 O O . VAL D 4 120 ? 79.118 80.467 123.067 1.00 63.33 135 VAL D O 1
ATOM 7914 N N . GLN D 4 121 ? 77.454 79.012 123.468 1.00 70.69 136 GLN D N 1
ATOM 7915 C CA . GLN D 4 121 ? 76.397 80.013 123.617 1.00 71.06 136 GLN D CA 1
ATOM 7916 C C . GLN D 4 121 ? 76.294 80.924 122.392 1.00 71.43 136 GLN D C 1
ATOM 7917 O O . GLN D 4 121 ? 76.354 82.149 122.489 1.00 71.94 136 GLN D O 1
ATOM 7923 N N . LEU D 4 122 ? 76.120 80.295 121.225 1.00 70.28 137 LEU D N 1
ATOM 7924 C CA . LEU D 4 122 ? 75.876 81.005 119.973 1.00 70.54 137 LEU D CA 1
ATOM 7925 C C . LEU D 4 122 ? 74.807 80.315 119.135 1.00 71.94 137 LEU D C 1
ATOM 7926 O O . LEU D 4 122 ? 74.877 80.331 117.902 1.00 72.23 137 LEU D O 1
ATOM 7931 N N . GLU D 4 123 ? 73.812 79.706 119.781 1.00 83.65 138 GLU D N 1
ATOM 7932 C CA . GLU D 4 123 ? 72.833 78.913 119.048 1.00 84.35 138 GLU D CA 1
ATOM 7933 C C . GLU D 4 123 ? 71.892 79.764 118.209 1.00 84.65 138 GLU D C 1
ATOM 7934 O O . GLU D 4 123 ? 71.329 79.259 117.233 1.00 85.04 138 GLU D O 1
ATOM 7940 N N . THR D 4 124 ? 71.704 81.034 118.559 1.00 82.74 139 THR D N 1
ATOM 7941 C CA . THR D 4 124 ? 70.754 81.876 117.844 1.00 83.20 139 THR D CA 1
ATOM 7942 C C . THR D 4 124 ? 71.392 82.682 116.722 1.00 83.11 139 THR D C 1
ATOM 7943 O O . THR D 4 124 ? 70.680 83.141 115.822 1.00 83.29 139 THR D O 1
ATOM 7947 N N . PHE D 4 125 ? 72.707 82.871 116.751 1.00 77.12 140 PHE D N 1
ATOM 7948 C CA . PHE D 4 125 ? 73.423 83.532 115.658 1.00 76.09 140 PHE D CA 1
ATOM 7949 C C . PHE D 4 125 ? 73.939 82.516 114.647 1.00 75.72 140 PHE D C 1
ATOM 7950 O O . PHE D 4 125 ? 75.111 82.514 114.278 1.00 76.20 140 PHE D O 1
ATOM 7958 N N . ALA D 4 126 ? 73.052 81.640 114.182 1.00 69.99 141 ALA D N 1
ATOM 7959 C CA . ALA D 4 126 ? 73.454 80.585 113.264 1.00 69.74 141 ALA D CA 1
ATOM 7960 C C . ALA D 4 126 ? 73.665 81.083 111.845 1.00 70.05 141 ALA D C 1
ATOM 7961 O O . ALA D 4 126 ? 74.533 80.556 111.143 1.00 69.96 141 ALA D O 1
ATOM 7963 N N . GLN D 4 127 ? 72.896 82.082 111.405 1.00 72.96 142 GLN D N 1
ATOM 7964 C CA . GLN D 4 127 ? 72.970 82.596 110.036 1.00 72.80 142 GLN D CA 1
ATOM 7965 C C . GLN D 4 127 ? 73.365 84.068 110.105 1.00 72.99 142 GLN D C 1
ATOM 7966 O O . GLN D 4 127 ? 72.514 84.956 110.046 1.00 73.17 142 GLN D O 1
ATOM 7972 N N . ARG D 4 128 ? 74.668 84.312 110.206 1.00 74.83 143 ARG D N 1
ATOM 7973 C CA . ARG D 4 128 ? 75.235 85.652 110.208 1.00 74.90 143 ARG D CA 1
ATOM 7974 C C . ARG D 4 128 ? 76.664 85.556 109.702 1.00 74.62 143 ARG D C 1
ATOM 7975 O O . ARG D 4 128 ? 77.392 84.631 110.065 1.00 75.20 143 ARG D O 1
ATOM 7983 N N . LYS D 4 129 ? 77.055 86.504 108.870 1.00 68.62 144 LYS D N 1
ATOM 7984 C CA . LYS D 4 129 ? 78.404 86.516 108.342 1.00 68.44 144 LYS D CA 1
ATOM 7985 C C . LYS D 4 129 ? 79.385 86.999 109.403 1.00 68.76 144 LYS D C 1
ATOM 7986 O O . LYS D 4 129 ? 79.011 87.728 110.324 1.00 69.66 144 LYS D O 1
ATOM 7992 N N . PRO D 4 130 ? 80.655 86.604 109.301 1.00 65.90 145 PRO D N 1
ATOM 7993 C CA . PRO D 4 130 ? 81.630 86.992 110.326 1.00 65.51 145 PRO D CA 1
ATOM 7994 C C . PRO D 4 130 ? 82.112 88.426 110.194 1.00 66.72 145 PRO D C 1
ATOM 7995 O O . PRO D 4 130 ? 83.315 88.690 110.281 1.00 67.05 145 PRO D O 1
ATOM 7999 N N . HIS D 4 131 ? 81.190 89.360 109.982 1.00 72.71 146 HIS D N 1
ATOM 8000 C CA . HIS D 4 131 ? 81.518 90.778 110.026 1.00 72.46 146 HIS D CA 1
ATOM 8001 C C . HIS D 4 131 ? 80.435 91.520 110.794 1.00 72.63 146 HIS D C 1
ATOM 8002 O O . HIS D 4 131 ? 80.580 92.706 111.102 1.00 73.04 146 HIS D O 1
ATOM 8009 N N . GLN D 4 132 ? 79.345 90.824 111.105 1.00 71.74 147 GLN D N 1
ATOM 8010 C CA . GLN D 4 132 ? 78.295 91.354 111.959 1.00 71.95 147 GLN D CA 1
ATOM 8011 C C . GLN D 4 132 ? 78.478 90.966 113.418 1.00 71.83 147 GLN D C 1
ATOM 8012 O O . GLN D 4 132 ? 77.631 91.307 114.249 1.00 72.32 147 GLN D O 1
ATOM 8018 N N . LEU D 4 133 ? 79.554 90.263 113.745 1.00 68.46 148 LEU D N 1
ATOM 8019 C CA . LEU D 4 133 ? 79.832 89.823 115.101 1.00 68.31 148 LEU D CA 1
ATOM 8020 C C . LEU D 4 133 ? 80.966 90.648 115.697 1.00 68.74 148 LEU D C 1
ATOM 8021 O O . LEU D 4 133 ? 81.679 91.370 114.997 1.00 69.14 148 LEU D O 1
ATOM 8026 N N . SER D 4 134 ? 81.124 90.535 117.011 1.00 70.50 149 SER D N 1
ATOM 8027 C CA . SER D 4 134 ? 82.168 91.238 117.735 1.00 70.36 149 SER D CA 1
ATOM 8028 C C . SER D 4 134 ? 83.339 90.295 118.003 1.00 71.01 149 SER D C 1
ATOM 8029 O O . SER D 4 134 ? 83.385 89.165 117.513 1.00 71.65 149 SER D O 1
ATOM 8032 N N . GLY D 4 135 ? 84.301 90.774 118.795 1.00 66.82 150 GLY D N 1
ATOM 8033 C CA . GLY D 4 135 ? 85.497 89.984 119.044 1.00 66.47 150 GLY D CA 1
ATOM 8034 C C . GLY D 4 135 ? 85.207 88.685 119.771 1.00 66.42 150 GLY D C 1
ATOM 8035 O O . GLY D 4 135 ? 85.682 87.615 119.376 1.00 66.99 150 GLY D O 1
ATOM 8036 N N . GLY D 4 136 ? 84.414 88.758 120.840 1.00 64.19 151 GLY D N 1
ATOM 8037 C CA . GLY D 4 136 ? 84.123 87.563 121.612 1.00 64.28 151 GLY D CA 1
ATOM 8038 C C . GLY D 4 136 ? 83.364 86.525 120.812 1.00 64.11 151 GLY D C 1
ATOM 8039 O O . GLY D 4 136 ? 83.650 85.327 120.894 1.00 64.65 151 GLY D O 1
ATOM 8040 N N . GLN D 4 137 ? 82.409 86.995 120.015 1.00 66.38 152 GLN D N 1
ATOM 8041 C CA . GLN D 4 137 ? 81.611 86.118 119.171 1.00 67.27 152 GLN D CA 1
ATOM 8042 C C . GLN D 4 137 ? 82.511 85.397 118.176 1.00 67.01 152 GLN D C 1
ATOM 8043 O O . GLN D 4 137 ? 82.419 84.180 118.013 1.00 67.31 152 GLN D O 1
ATOM 8049 N N . GLN D 4 138 ? 83.383 86.150 117.510 1.00 62.79 153 GLN D N 1
ATOM 8050 C CA . GLN D 4 138 ? 84.301 85.557 116.543 1.00 62.18 153 GLN D CA 1
ATOM 8051 C C . GLN D 4 138 ? 85.210 84.526 117.204 1.00 61.81 153 GLN D C 1
ATOM 8052 O O . GLN D 4 138 ? 85.462 83.450 116.641 1.00 62.19 153 GLN D O 1
ATOM 8058 N N . GLN D 4 139 ? 85.705 84.833 118.404 1.00 55.93 154 GLN D N 1
ATOM 8059 C CA . GLN D 4 139 ? 86.535 83.877 119.129 1.00 54.49 154 GLN D CA 1
ATOM 8060 C C . GLN D 4 139 ? 85.769 82.596 119.428 1.00 54.53 154 GLN D C 1
ATOM 8061 O O . GLN D 4 139 ? 86.300 81.486 119.271 1.00 55.90 154 GLN D O 1
ATOM 8067 N N . ARG D 4 140 ? 84.518 82.730 119.863 1.00 53.35 155 ARG D N 1
ATOM 8068 C CA . ARG D 4 140 ? 83.721 81.554 120.181 1.00 52.97 155 ARG D CA 1
ATOM 8069 C C . ARG D 4 140 ? 83.406 80.745 118.929 1.00 53.54 155 ARG D C 1
ATOM 8070 O O . ARG D 4 140 ? 83.365 79.510 118.978 1.00 53.83 155 ARG D O 1
ATOM 8078 N N . VAL D 4 141 ? 83.204 81.419 117.795 1.00 53.54 156 VAL D N 1
ATOM 8079 C CA . VAL D 4 141 ? 83.016 80.702 116.537 1.00 53.15 156 VAL D CA 1
ATOM 8080 C C . VAL D 4 141 ? 84.262 79.900 116.192 1.00 52.48 156 VAL D C 1
ATOM 8081 O O . VAL D 4 141 ? 84.173 78.748 115.752 1.00 53.18 156 VAL D O 1
ATOM 8085 N N . ALA D 4 142 ? 85.443 80.497 116.376 1.00 45.86 157 ALA D N 1
ATOM 8086 C CA . ALA D 4 142 ? 86.680 79.775 116.085 1.00 44.06 157 ALA D CA 1
ATOM 8087 C C . ALA D 4 142 ? 86.830 78.546 116.974 1.00 44.33 157 ALA D C 1
ATOM 8088 O O . ALA D 4 142 ? 87.200 77.464 116.498 1.00 45.13 157 ALA D O 1
ATOM 8090 N N . ILE D 4 143 ? 86.537 78.690 118.267 1.00 42.97 158 ILE D N 1
ATOM 8091 C CA . ILE D 4 143 ? 86.639 77.548 119.175 1.00 41.34 158 ILE D CA 1
ATOM 8092 C C . ILE D 4 143 ? 85.652 76.456 118.777 1.00 41.84 158 ILE D C 1
ATOM 8093 O O . ILE D 4 143 ? 85.993 75.265 118.762 1.00 42.81 158 ILE D O 1
ATOM 8098 N N . ALA D 4 144 ? 84.418 76.842 118.444 1.00 43.75 159 ALA D N 1
ATOM 8099 C CA . ALA D 4 144 ? 83.416 75.861 118.041 1.00 43.59 159 ALA D CA 1
ATOM 8100 C C . ALA D 4 144 ? 83.825 75.145 116.765 1.00 43.99 159 ALA D C 1
ATOM 8101 O O . ALA D 4 144 ? 83.600 73.938 116.621 1.00 45.42 159 ALA D O 1
ATOM 8103 N N . ARG D 4 145 ? 84.418 75.875 115.822 1.00 43.91 160 ARG D N 1
ATOM 8104 C CA . ARG D 4 145 ? 84.922 75.256 114.602 1.00 43.69 160 ARG D CA 1
ATOM 8105 C C . ARG D 4 145 ? 86.018 74.250 114.911 1.00 43.53 160 ARG D C 1
ATOM 8106 O O . ARG D 4 145 ? 86.081 73.180 114.298 1.00 43.59 160 ARG D O 1
ATOM 8114 N N . ALA D 4 146 ? 86.900 74.582 115.855 1.00 44.13 161 ALA D N 1
ATOM 8115 C CA . ALA D 4 146 ? 87.995 73.676 116.183 1.00 43.37 161 ALA D CA 1
ATOM 8116 C C . ALA D 4 146 ? 87.500 72.408 116.871 1.00 43.84 161 ALA D C 1
ATOM 8117 O O . ALA D 4 146 ? 87.981 71.310 116.570 1.00 45.41 161 ALA D O 1
ATOM 8119 N N . VAL D 4 147 ? 86.541 72.528 117.796 1.00 43.57 162 VAL D N 1
ATOM 8120 C CA . VAL D 4 147 ? 86.202 71.397 118.664 1.00 43.36 162 VAL D CA 1
ATOM 8121 C C . VAL D 4 147 ? 85.102 70.491 118.127 1.00 44.45 162 VAL D C 1
ATOM 8122 O O . VAL D 4 147 ? 84.739 69.518 118.804 1.00 45.43 162 VAL D O 1
ATOM 8126 N N . VAL D 4 148 ? 84.554 70.766 116.941 1.00 47.89 163 VAL D N 1
ATOM 8127 C CA . VAL D 4 148 ? 83.446 69.953 116.449 1.00 48.12 163 VAL D CA 1
ATOM 8128 C C . VAL D 4 148 ? 83.917 68.681 115.758 1.00 49.71 163 VAL D C 1
ATOM 8129 O O . VAL D 4 148 ? 83.109 67.778 115.520 1.00 50.82 163 VAL D O 1
ATOM 8133 N N . ASN D 4 149 ? 85.201 68.571 115.434 1.00 57.07 164 ASN D N 1
ATOM 8134 C CA . ASN D 4 149 ? 85.732 67.366 114.812 1.00 58.27 164 ASN D CA 1
ATOM 8135 C C . ASN D 4 149 ? 86.111 66.296 115.824 1.00 59.22 164 ASN D C 1
ATOM 8136 O O . ASN D 4 149 ? 86.603 65.236 115.423 1.00 59.80 164 ASN D O 1
ATOM 8141 N N . LYS D 4 150 ? 85.903 66.550 117.115 1.00 60.05 165 LYS D N 1
ATOM 8142 C CA . LYS D 4 150 ? 86.309 65.662 118.197 1.00 59.77 165 LYS D CA 1
ATOM 8143 C C . LYS D 4 150 ? 87.799 65.364 118.098 1.00 59.98 165 LYS D C 1
ATOM 8144 O O . LYS D 4 150 ? 88.186 64.226 117.807 1.00 60.69 165 LYS D O 1
ATOM 8150 N N . PRO D 4 151 ? 88.662 66.349 118.321 1.00 53.91 166 PRO D N 1
ATOM 8151 C CA . PRO D 4 151 ? 90.099 66.120 118.180 1.00 53.82 166 PRO D CA 1
ATOM 8152 C C . PRO D 4 151 ? 90.705 65.511 119.434 1.00 54.44 166 PRO D C 1
ATOM 8153 O O . PRO D 4 151 ? 90.130 65.543 120.523 1.00 54.47 166 PRO D O 1
ATOM 8157 N N . ARG D 4 152 ? 91.896 64.944 119.256 1.00 59.05 167 ARG D N 1
ATOM 8158 C CA . ARG D 4 152 ? 92.631 64.363 120.369 1.00 59.33 167 ARG D CA 1
ATOM 8159 C C . ARG D 4 152 ? 93.479 65.385 121.110 1.00 59.44 167 ARG D C 1
ATOM 8160 O O . ARG D 4 152 ? 94.008 65.072 122.181 1.00 59.98 167 ARG D O 1
ATOM 8168 N N . LEU D 4 153 ? 93.618 66.593 120.570 1.00 49.58 168 LEU D N 1
ATOM 8169 C CA . LEU D 4 153 ? 94.466 67.618 121.160 1.00 46.45 168 LEU D CA 1
ATOM 8170 C C . LEU D 4 153 ? 94.127 68.950 120.514 1.00 46.43 168 LEU D C 1
ATOM 8171 O O . LEU D 4 153 ? 94.153 69.062 119.285 1.00 49.48 168 LEU D O 1
ATOM 8176 N N . LEU D 4 154 ? 93.811 69.948 121.330 1.00 38.37 169 LEU D N 1
ATOM 8177 C CA . LEU D 4 154 ? 93.481 71.280 120.848 1.00 38.32 169 LEU D CA 1
ATOM 8178 C C . LEU D 4 154 ? 94.633 72.229 121.137 1.00 40.51 169 LEU D C 1
ATOM 8179 O O . LEU D 4 154 ? 95.134 72.287 122.263 1.00 41.87 169 LEU D O 1
ATOM 8184 N N . LEU D 4 155 ? 95.052 72.970 120.116 1.00 45.18 170 LEU D N 1
ATOM 8185 C CA . LEU D 4 155 ? 96.156 73.911 120.218 1.00 44.83 170 LEU D CA 1
ATOM 8186 C C . LEU D 4 155 ? 95.618 75.328 120.101 1.00 45.91 170 LEU D C 1
ATOM 8187 O O . LEU D 4 155 ? 94.852 75.630 119.181 1.00 47.91 170 LEU D O 1
ATOM 8192 N N . LEU D 4 156 ? 96.015 76.190 121.031 1.00 46.67 171 LEU D N 1
ATOM 8193 C CA . LEU D 4 156 ? 95.583 77.578 121.068 1.00 47.64 171 LEU D CA 1
ATOM 8194 C C . LEU D 4 156 ? 96.806 78.483 121.024 1.00 49.24 171 LEU D C 1
ATOM 8195 O O . LEU D 4 156 ? 97.800 78.224 121.708 1.00 50.71 171 LEU D O 1
ATOM 8200 N N . ASP D 4 157 ? 96.734 79.544 120.225 1.00 57.38 172 ASP D N 1
ATOM 8201 C CA . ASP D 4 157 ? 97.871 80.433 119.989 1.00 57.85 172 ASP D CA 1
ATOM 8202 C C . ASP D 4 157 ? 97.430 81.848 120.349 1.00 58.59 172 ASP D C 1
ATOM 8203 O O . ASP D 4 157 ? 96.844 82.547 119.516 1.00 59.89 172 ASP D O 1
ATOM 8208 N N . GLN D 4 158 ? 97.723 82.264 121.581 1.00 58.91 173 GLN D N 1
ATOM 8209 C CA . GLN D 4 158 ? 97.408 83.600 122.086 1.00 59.31 173 GLN D CA 1
ATOM 8210 C C . GLN D 4 158 ? 95.973 83.991 121.744 1.00 60.31 173 GLN D C 1
ATOM 8211 O O . GLN D 4 158 ? 95.709 85.001 121.092 1.00 61.03 173 GLN D O 1
ATOM 8217 N N . SER D 4 159 ? 95.040 83.157 122.200 1.00 63.03 174 SER D N 1
ATOM 8218 C CA . SER D 4 159 ? 93.668 83.256 121.719 1.00 63.86 174 SER D CA 1
ATOM 8219 C C . SER D 4 159 ? 92.982 84.530 122.202 1.00 64.63 174 SER D C 1
ATOM 8220 O O . SER D 4 159 ? 92.269 85.183 121.431 1.00 64.84 174 SER D O 1
ATOM 8223 N N . LEU D 4 160 ? 93.183 84.906 123.463 1.00 61.12 175 LEU D N 1
ATOM 8224 C CA .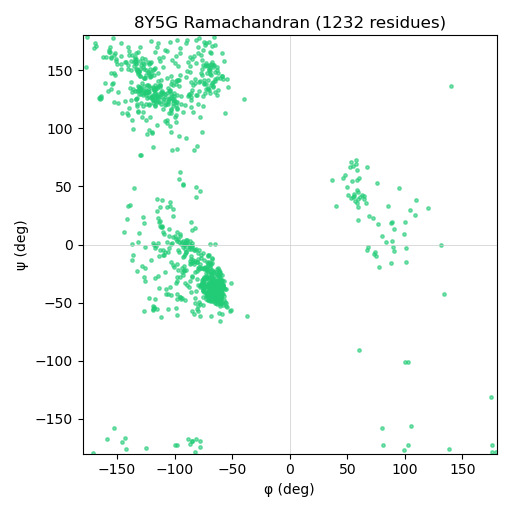 LEU D 4 160 ? 92.443 86.001 124.078 1.00 60.64 175 LEU D CA 1
ATOM 8225 C C . LEU D 4 160 ? 93.294 87.255 124.258 1.00 61.94 175 LEU D C 1
ATOM 8226 O O . LEU D 4 160 ? 93.101 88.008 125.214 1.00 63.29 175 LEU D O 1
ATOM 8231 N N . SER D 4 161 ? 94.236 87.495 123.348 1.00 65.92 176 SER D N 1
ATOM 8232 C CA . SER D 4 161 ? 95.177 88.595 123.530 1.00 66.40 176 SER D CA 1
ATOM 8233 C C . SER D 4 161 ? 94.579 89.941 123.139 1.00 66.44 176 SER D C 1
ATOM 8234 O O . SER D 4 161 ? 94.965 90.975 123.695 1.00 67.15 176 SER D O 1
ATOM 8237 N N . ALA D 4 162 ? 93.649 89.956 122.191 1.00 63.92 177 ALA D N 1
ATOM 8238 C CA . ALA D 4 162 ? 93.128 91.201 121.643 1.00 64.23 177 ALA D CA 1
ATOM 8239 C C . ALA D 4 162 ? 91.882 91.710 122.356 1.00 64.40 177 ALA D C 1
ATOM 8240 O O . ALA D 4 162 ? 91.358 92.760 121.973 1.00 64.46 177 ALA D O 1
ATOM 8242 N N . LEU D 4 163 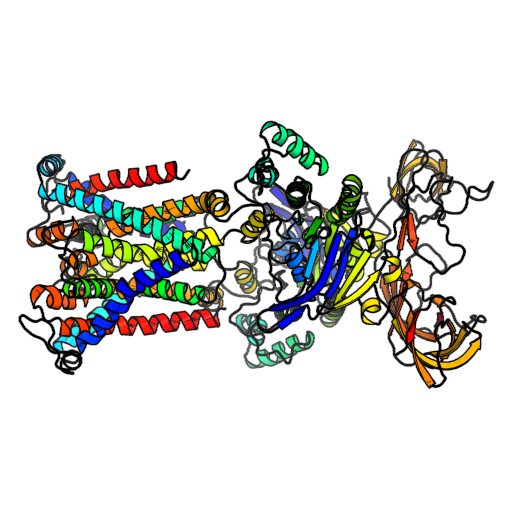? 91.394 91.006 123.371 1.00 66.00 178 LEU D N 1
ATOM 8243 C CA . LEU D 4 163 ? 90.160 91.400 124.027 1.00 66.72 178 LEU D CA 1
ATOM 8244 C C . LEU D 4 163 ? 90.438 92.344 125.196 1.00 68.15 178 LEU D C 1
ATOM 8245 O O . LEU D 4 163 ? 91.584 92.596 125.574 1.00 67.38 178 LEU D O 1
ATOM 8250 N N . ASP D 4 164 ? 89.360 92.872 125.770 1.00 85.07 179 ASP D N 1
ATOM 8251 C CA . ASP D 4 164 ? 89.448 93.769 126.910 1.00 85.67 179 ASP D CA 1
ATOM 8252 C C . ASP D 4 164 ? 89.705 92.978 128.190 1.00 86.08 179 ASP D C 1
ATOM 8253 O O . ASP D 4 164 ? 89.918 91.763 128.173 1.00 86.25 179 ASP D O 1
ATOM 8258 N N . TYR D 4 165 ? 89.684 93.684 129.321 1.00 87.46 180 TYR D N 1
ATOM 8259 C CA . TYR D 4 165 ? 90.122 93.084 130.575 1.00 87.52 180 TYR D CA 1
ATOM 8260 C C . TYR D 4 165 ? 89.038 92.293 131.295 1.00 87.43 180 TYR D C 1
ATOM 8261 O O . TYR D 4 165 ? 89.372 91.351 132.022 1.00 87.63 180 TYR D O 1
ATOM 8270 N N . LYS D 4 166 ? 87.763 92.634 131.126 1.00 87.06 181 LYS D N 1
ATOM 8271 C CA . LYS D 4 166 ? 86.712 91.886 131.807 1.00 87.19 181 LYS D CA 1
ATOM 8272 C C . LYS D 4 166 ? 86.284 90.657 131.013 1.00 86.64 181 LYS D C 1
ATOM 8273 O O . LYS D 4 166 ? 86.074 89.577 131.590 1.00 86.96 181 LYS D O 1
ATOM 8279 N N . LEU D 4 167 ? 86.170 90.800 129.693 1.00 76.86 182 LEU D N 1
ATOM 8280 C CA . LEU D 4 167 ? 85.880 89.651 128.849 1.00 76.03 182 LEU D CA 1
ATOM 8281 C C . LEU D 4 167 ? 86.977 88.599 128.952 1.00 76.13 182 LEU D C 1
ATOM 8282 O O . LEU D 4 167 ? 86.690 87.400 128.916 1.00 76.13 182 LEU D O 1
ATOM 8287 N N . ARG D 4 168 ? 88.233 89.027 129.085 1.00 72.41 183 ARG D N 1
ATOM 8288 C CA . ARG D 4 168 ? 89.325 88.077 129.269 1.00 71.31 183 ARG D CA 1
ATOM 8289 C C . ARG D 4 168 ? 89.127 87.258 130.535 1.00 71.40 183 ARG D C 1
ATOM 8290 O O . ARG D 4 168 ? 89.260 86.026 130.525 1.00 72.03 183 ARG D O 1
ATOM 8298 N N . LYS D 4 169 ? 88.810 87.932 131.641 1.00 73.31 184 LYS D N 1
ATOM 8299 C CA . LYS D 4 169 ? 88.624 87.236 132.906 1.00 73.45 184 LYS D CA 1
ATOM 8300 C C . LYS D 4 169 ? 87.436 86.289 132.854 1.00 73.39 184 LYS D C 1
ATOM 8301 O O . LYS D 4 169 ? 87.456 85.238 133.505 1.00 73.25 184 LYS D O 1
ATOM 8307 N N . GLN D 4 170 ? 86.395 86.638 132.099 1.00 75.01 185 GLN D N 1
ATOM 8308 C CA . GLN D 4 170 ? 85.263 85.725 131.956 1.00 74.80 185 GLN D CA 1
ATOM 8309 C C . GLN D 4 170 ? 85.630 84.503 131.111 1.00 75.48 185 GLN D C 1
ATOM 8310 O O . GLN D 4 170 ? 85.361 83.353 131.498 1.00 76.09 185 GLN D O 1
ATOM 8316 N N . MET D 4 171 ? 86.263 84.726 129.955 1.00 70.88 186 MET D N 1
ATOM 8317 C CA . MET D 4 171 ? 86.553 83.615 129.056 1.00 69.53 186 MET D CA 1
ATOM 8318 C C . MET D 4 171 ? 87.649 82.698 129.573 1.00 69.18 186 MET D C 1
ATOM 8319 O O . MET D 4 171 ? 87.699 81.537 129.158 1.00 70.18 186 MET D O 1
ATOM 8324 N N . GLN D 4 172 ? 88.518 83.166 130.469 1.00 64.15 187 GLN D N 1
ATOM 8325 C CA . GLN D 4 172 ? 89.477 82.248 131.077 1.00 63.81 187 GLN D CA 1
ATOM 8326 C C . GLN D 4 172 ? 88.757 81.139 131.836 1.00 64.40 187 GLN D C 1
ATOM 8327 O O . GLN D 4 172 ? 89.020 79.945 131.624 1.00 64.86 187 GLN D O 1
ATOM 8333 N N . ASN D 4 173 ? 87.821 81.519 132.707 1.00 68.91 188 ASN D N 1
ATOM 8334 C CA . ASN D 4 173 ? 87.028 80.529 133.426 1.00 69.44 188 ASN D CA 1
ATOM 8335 C C . ASN D 4 173 ? 86.184 79.701 132.468 1.00 69.75 188 ASN D C 1
ATOM 8336 O O . ASN D 4 173 ? 86.014 78.489 132.666 1.00 70.19 188 ASN D O 1
ATOM 8341 N N . GLU D 4 174 ? 85.640 80.336 131.426 1.00 68.34 189 GLU D N 1
ATOM 8342 C CA . GLU D 4 174 ? 84.832 79.586 130.469 1.00 67.54 189 GLU D CA 1
ATOM 8343 C C . GLU D 4 174 ? 85.640 78.476 129.801 1.00 67.09 189 GLU D C 1
ATOM 8344 O O . GLU D 4 174 ? 85.173 77.334 129.701 1.00 67.86 189 GLU D O 1
ATOM 8350 N N . LEU D 4 175 ? 86.855 78.786 129.344 1.00 60.06 190 LEU D N 1
ATOM 8351 C CA . LEU D 4 175 ? 87.703 77.772 128.724 1.00 59.70 190 LEU D CA 1
ATOM 8352 C C . LEU D 4 175 ? 88.112 76.698 129.723 1.00 60.23 190 LEU D C 1
ATOM 8353 O O . LEU D 4 175 ? 88.160 75.507 129.381 1.00 59.68 190 LEU D O 1
ATOM 8358 N N . LYS D 4 176 ? 88.430 77.098 130.957 1.00 63.66 191 LYS D N 1
ATOM 8359 C CA . LYS D 4 176 ? 88.808 76.113 131.964 1.00 62.97 191 LYS D CA 1
ATOM 8360 C C . LYS D 4 176 ? 87.673 75.138 132.247 1.00 63.06 191 LYS D C 1
ATOM 8361 O O . LYS D 4 176 ? 87.924 73.958 132.512 1.00 63.48 191 LYS D O 1
ATOM 8367 N N . ALA D 4 177 ? 86.423 75.605 132.200 1.00 58.00 192 ALA D N 1
ATOM 8368 C CA . ALA D 4 177 ? 85.291 74.697 132.365 1.00 57.11 192 ALA D CA 1
ATOM 8369 C C . ALA D 4 177 ? 85.065 73.837 131.125 1.00 57.68 192 ALA D C 1
ATOM 8370 O O . ALA D 4 177 ? 84.730 72.648 131.239 1.00 58.17 192 ALA D O 1
ATOM 8372 N N . LEU D 4 178 ? 85.239 74.422 129.935 1.00 56.80 193 LEU D N 1
ATOM 8373 C CA . LEU D 4 178 ? 85.034 73.666 128.703 1.00 55.45 193 LEU D CA 1
ATOM 8374 C C . LEU D 4 178 ? 86.011 72.506 128.598 1.00 54.84 193 LEU D C 1
ATOM 8375 O O . LEU D 4 178 ? 85.660 71.433 128.090 1.00 55.32 193 LEU D O 1
ATOM 8380 N N . GLN D 4 179 ? 87.244 72.702 129.064 1.00 53.07 194 GLN D N 1
ATOM 8381 C CA . GLN D 4 179 ? 88.220 71.620 129.001 1.00 53.05 194 GLN D CA 1
ATOM 8382 C C . GLN D 4 179 ? 87.762 70.417 129.811 1.00 53.74 194 GLN D C 1
ATOM 8383 O O . GLN D 4 179 ? 87.865 69.274 129.352 1.00 53.75 194 GLN D O 1
ATOM 8389 N N . ARG D 4 180 ? 87.259 70.653 131.022 1.00 57.54 195 ARG D N 1
ATOM 8390 C CA . ARG D 4 180 ? 86.761 69.551 131.836 1.00 57.27 195 ARG D CA 1
ATOM 8391 C C . ARG D 4 180 ? 85.533 68.919 131.202 1.00 57.34 195 ARG D C 1
ATOM 8392 O O . ARG D 4 180 ? 85.354 67.698 131.263 1.00 57.17 195 ARG D O 1
ATOM 8400 N N . LYS D 4 181 ? 84.671 69.736 130.593 1.00 57.37 196 LYS D N 1
ATOM 8401 C CA . LYS D 4 181 ? 83.473 69.192 129.960 1.00 57.10 196 LYS D CA 1
ATOM 8402 C C . LYS D 4 181 ? 83.821 68.260 128.805 1.00 57.39 196 LYS D C 1
ATOM 8403 O O . LYS D 4 181 ? 83.218 67.191 128.661 1.00 57.91 196 LYS D O 1
ATOM 8409 N N . LEU D 4 182 ? 84.788 68.645 127.970 1.00 52.95 197 LEU D N 1
ATOM 8410 C CA . LEU D 4 182 ? 85.125 67.832 126.803 1.00 51.20 197 LEU D CA 1
ATOM 8411 C C . LEU D 4 182 ? 85.967 66.620 127.184 1.00 50.97 197 LEU D C 1
ATOM 8412 O O . LEU D 4 182 ? 85.643 65.489 126.811 1.00 51.00 197 LEU D O 1
ATOM 8417 N N . GLY D 4 183 ? 87.053 66.836 127.920 1.00 47.14 198 GLY D N 1
ATOM 8418 C CA . GLY D 4 183 ? 87.910 65.747 128.336 1.00 45.90 198 GLY D CA 1
ATOM 8419 C C . GLY D 4 183 ? 89.162 65.547 127.518 1.00 46.22 198 GLY D C 1
ATOM 8420 O O . GLY D 4 183 ? 89.747 64.461 127.571 1.00 46.73 198 GLY D O 1
ATOM 8421 N N . ILE D 4 184 ? 89.596 66.552 126.764 1.00 49.59 199 ILE D N 1
ATOM 8422 C CA . ILE D 4 184 ? 90.778 66.442 125.923 1.00 49.26 199 ILE D CA 1
ATOM 8423 C C . ILE D 4 184 ? 91.830 67.435 126.399 1.00 50.29 199 ILE D C 1
ATOM 8424 O O . ILE D 4 184 ? 91.557 68.351 127.180 1.00 51.53 199 ILE D O 1
ATOM 8429 N N . THR D 4 185 ? 93.053 67.241 125.917 1.00 50.64 200 THR D N 1
ATOM 8430 C CA . THR D 4 185 ? 94.175 68.060 126.351 1.00 50.54 200 THR D CA 1
ATOM 8431 C C . THR D 4 185 ? 94.217 69.376 125.583 1.00 50.41 200 THR D C 1
ATOM 8432 O O . THR D 4 185 ? 93.965 69.420 124.376 1.00 51.80 200 THR D O 1
ATOM 8436 N N . PHE D 4 186 ? 94.522 70.457 126.297 1.00 44.28 201 PHE D N 1
ATOM 8437 C CA . PHE D 4 186 ? 94.674 71.787 125.725 1.00 42.99 201 PHE D CA 1
ATOM 8438 C C . PHE D 4 186 ? 96.132 72.200 125.841 1.00 44.76 201 PHE D C 1
ATOM 8439 O O . PHE D 4 186 ? 96.759 71.977 126.881 1.00 47.38 201 PHE D O 1
ATOM 8447 N N . VAL D 4 187 ? 96.675 72.791 124.782 1.00 44.11 202 VAL D N 1
ATOM 8448 C CA . VAL D 4 187 ? 98.010 73.378 124.802 1.00 42.97 202 VAL D CA 1
ATOM 8449 C C . VAL D 4 187 ? 97.871 74.843 124.425 1.00 44.44 202 VAL D C 1
ATOM 8450 O O . VAL D 4 187 ? 97.384 75.167 123.335 1.00 46.46 202 VAL D O 1
ATOM 8454 N N . PHE D 4 188 ? 98.298 75.727 125.320 1.00 46.29 203 PHE D N 1
ATOM 8455 C CA . PHE D 4 188 ? 98.019 77.150 125.213 1.00 46.80 203 PHE D CA 1
ATOM 8456 C C . PHE D 4 188 ? 99.339 77.902 125.265 1.00 47.96 203 PHE D C 1
ATOM 8457 O O . PHE D 4 188 ? 100.165 77.647 126.146 1.00 49.48 203 PHE D O 1
ATOM 8465 N N . VAL D 4 189 ? 99.539 78.820 124.325 1.00 48.89 204 VAL D N 1
ATOM 8466 C CA . VAL D 4 189 ? 100.731 79.658 124.271 1.00 49.17 204 VAL D CA 1
ATOM 8467 C C . VAL D 4 189 ? 100.333 81.052 124.728 1.00 50.97 204 VAL D C 1
ATOM 8468 O O . VAL D 4 189 ? 99.424 81.664 124.153 1.00 52.54 204 VAL D O 1
ATOM 8472 N N . THR D 4 190 ? 101.007 81.556 125.760 1.00 57.12 205 THR D N 1
ATOM 8473 C CA . THR D 4 190 ? 100.632 82.823 126.366 1.00 58.26 205 THR D CA 1
ATOM 8474 C C . THR D 4 190 ? 101.875 83.618 126.728 1.00 59.62 205 THR D C 1
ATOM 8475 O O . THR D 4 190 ? 102.954 83.065 126.945 1.00 59.87 205 THR D O 1
ATOM 8479 N N . HIS D 4 191 ? 101.701 84.936 126.786 1.00 65.46 206 HIS D N 1
ATOM 8480 C CA . HIS D 4 191 ? 102.733 85.849 127.243 1.00 65.22 206 HIS D CA 1
ATOM 8481 C C . HIS D 4 191 ? 102.424 86.471 128.594 1.00 66.24 206 HIS D C 1
ATOM 8482 O O . HIS D 4 191 ? 103.300 87.128 129.165 1.00 66.67 206 HIS D O 1
ATOM 8489 N N . ASP D 4 192 ? 101.214 86.289 129.117 1.00 70.38 207 ASP D N 1
ATOM 8490 C CA . ASP D 4 192 ? 100.807 86.887 130.377 1.00 70.48 207 ASP D CA 1
ATOM 8491 C C . ASP D 4 192 ? 100.919 85.825 131.462 1.00 70.85 207 ASP D C 1
ATOM 8492 O O . ASP D 4 192 ? 100.415 84.709 131.311 1.00 70.76 207 ASP D O 1
ATOM 8497 N N . GLN D 4 193 ? 101.580 86.184 132.559 1.00 66.73 208 GLN D N 1
ATOM 8498 C CA . GLN D 4 193 ? 101.839 85.256 133.650 1.00 65.51 208 GLN D CA 1
ATOM 8499 C C . GLN D 4 193 ? 100.619 84.990 134.518 1.00 66.08 208 GLN D C 1
ATOM 8500 O O . GLN D 4 193 ? 100.461 83.868 135.018 1.00 66.61 208 GLN D O 1
ATOM 8506 N N . GLU D 4 194 ? 99.754 85.988 134.704 1.00 71.33 209 GLU D N 1
ATOM 8507 C CA . GLU D 4 194 ? 98.561 85.788 135.515 1.00 71.70 209 GLU D CA 1
ATOM 8508 C C . GLU D 4 194 ? 97.645 84.736 134.903 1.00 71.74 209 GLU D C 1
ATOM 8509 O O . GLU D 4 194 ? 97.090 83.901 135.625 1.00 72.01 209 GLU D O 1
ATOM 8515 N N . GLU D 4 195 ? 97.478 84.756 133.576 1.00 68.32 210 GLU D N 1
ATOM 8516 C CA . GLU D 4 195 ? 96.651 83.749 132.915 1.00 67.43 210 GLU D CA 1
ATOM 8517 C C . GLU D 4 195 ? 97.207 82.352 133.139 1.00 66.62 210 GLU D C 1
ATOM 8518 O O . GLU D 4 195 ? 96.460 81.412 133.439 1.00 67.34 210 GLU D O 1
ATOM 8524 N N . ALA D 4 196 ? 98.521 82.195 132.991 1.00 58.90 211 ALA D N 1
ATOM 8525 C CA . ALA D 4 196 ? 99.135 80.894 133.206 1.00 58.16 211 ALA D CA 1
ATOM 8526 C C . ALA D 4 196 ? 98.962 80.431 134.641 1.00 57.81 211 ALA D C 1
ATOM 8527 O O . ALA D 4 196 ? 98.759 79.238 134.887 1.00 58.29 211 ALA D O 1
ATOM 8529 N N . LEU D 4 197 ? 99.039 81.349 135.601 1.00 54.51 212 LEU D N 1
ATOM 8530 C CA . LEU D 4 197 ? 98.878 80.950 136.993 1.00 54.13 212 LEU D CA 1
ATOM 8531 C C . LEU D 4 197 ? 97.433 80.573 137.304 1.00 54.62 212 LEU D C 1
ATOM 8532 O O . LEU D 4 197 ? 97.186 79.656 138.094 1.00 54.42 212 LEU D O 1
ATOM 8537 N N . THR D 4 198 ? 96.462 81.261 136.699 1.00 57.30 213 THR D N 1
ATOM 8538 C CA . THR D 4 198 ? 95.067 81.051 137.072 1.00 57.26 213 THR D CA 1
ATOM 8539 C C . THR D 4 198 ? 94.346 80.018 136.221 1.00 58.07 213 THR D C 1
ATOM 8540 O O . THR D 4 198 ? 93.228 79.628 136.572 1.00 58.18 213 THR D O 1
ATOM 8544 N N . MET D 4 199 ? 94.936 79.571 135.115 1.00 64.29 214 MET D N 1
ATOM 8545 C CA . MET D 4 199 ? 94.218 78.734 134.166 1.00 64.26 214 MET D CA 1
ATOM 8546 C C . MET D 4 199 ? 94.851 77.370 133.934 1.00 63.95 214 MET D C 1
ATOM 8547 O O . MET D 4 199 ? 94.197 76.495 133.356 1.00 64.75 214 MET D O 1
ATOM 8552 N N . SER D 4 200 ? 96.084 77.153 134.371 1.00 59.26 215 SER D N 1
ATOM 8553 C CA . SER D 4 200 ? 96.860 75.995 133.962 1.00 58.60 215 SER D CA 1
ATOM 8554 C C . SER D 4 200 ? 96.878 74.920 135.037 1.00 59.12 215 SER D C 1
ATOM 8555 O O . SER D 4 200 ? 96.641 75.177 136.220 1.00 60.52 215 SER D O 1
ATOM 8558 N N . ASP D 4 201 ? 97.160 73.697 134.596 1.00 59.09 216 ASP D N 1
ATOM 8559 C CA . ASP D 4 201 ? 97.464 72.581 135.477 1.00 58.98 216 ASP D CA 1
ATOM 8560 C C . ASP D 4 201 ? 98.922 72.163 135.398 1.00 58.54 216 ASP D C 1
ATOM 8561 O O . ASP D 4 201 ? 99.358 71.334 136.202 1.00 59.55 216 ASP D O 1
ATOM 8566 N N . ARG D 4 202 ? 99.674 72.710 134.447 1.00 52.55 217 ARG D N 1
ATOM 8567 C CA . ARG D 4 202 ? 101.091 72.419 134.285 1.00 51.84 217 ARG D CA 1
ATOM 8568 C C . ARG D 4 202 ? 101.680 73.492 133.383 1.00 51.95 217 ARG D C 1
ATOM 8569 O O . ARG D 4 202 ? 101.156 73.732 132.292 1.00 52.38 217 ARG D O 1
ATOM 8577 N N . ILE D 4 203 ? 102.755 74.133 133.831 1.00 50.52 218 ILE D N 1
ATOM 8578 C CA . ILE D 4 203 ? 103.367 75.241 133.110 1.00 49.64 218 ILE D CA 1
ATOM 8579 C C . ILE D 4 203 ? 104.772 74.840 132.688 1.00 50.50 218 ILE D C 1
ATOM 8580 O O . ILE D 4 203 ? 105.530 74.272 133.480 1.00 51.67 218 ILE D O 1
ATOM 8585 N N . VAL D 4 204 ? 105.111 75.131 131.436 1.00 53.59 219 VAL D N 1
ATOM 8586 C CA . VAL D 4 204 ? 106.447 74.913 130.899 1.00 54.36 219 VAL D CA 1
ATOM 8587 C C . VAL D 4 204 ? 106.999 76.267 130.478 1.00 55.57 219 VAL D C 1
ATOM 8588 O O . VAL D 4 204 ? 106.402 76.951 129.638 1.00 56.12 219 VAL D O 1
ATOM 8592 N N . VAL D 4 205 ? 108.134 76.651 131.056 1.00 60.96 220 VAL D N 1
ATOM 8593 C CA . VAL D 4 205 ? 108.745 77.952 130.812 1.00 61.25 220 VAL D CA 1
ATOM 8594 C C . VAL D 4 205 ? 109.883 77.777 129.822 1.00 63.15 220 VAL D C 1
ATOM 8595 O O . VAL D 4 205 ? 110.765 76.933 130.020 1.00 64.17 220 VAL D O 1
ATOM 8599 N N . MET D 4 206 ? 109.867 78.572 128.755 1.00 74.51 221 MET D N 1
ATOM 8600 C CA . MET D 4 206 ? 110.838 78.460 127.680 1.00 75.71 221 MET D CA 1
ATOM 8601 C C . MET D 4 206 ? 111.590 79.772 127.508 1.00 76.51 221 MET D C 1
ATOM 8602 O O . MET D 4 206 ? 111.027 80.857 127.672 1.00 76.59 221 MET D O 1
ATOM 8607 N N . ARG D 4 207 ? 112.874 79.658 127.178 1.00 85.90 222 ARG D N 1
ATOM 8608 C CA . ARG D 4 207 ? 113.710 80.826 126.908 1.00 86.17 222 ARG D CA 1
ATOM 8609 C C . ARG D 4 207 ? 114.758 80.434 125.882 1.00 86.86 222 ARG D C 1
ATOM 8610 O O . ARG D 4 207 ? 115.533 79.502 126.119 1.00 87.12 222 ARG D O 1
ATOM 8618 N N . ASP D 4 208 ? 114.777 81.137 124.748 1.00 90.42 223 ASP D N 1
ATOM 8619 C CA . ASP D 4 208 ? 115.729 80.880 123.665 1.00 90.56 223 ASP D CA 1
ATOM 8620 C C . ASP D 4 208 ? 115.646 79.436 123.172 1.00 90.15 223 ASP D C 1
ATOM 8621 O O . ASP D 4 208 ? 116.658 78.816 122.842 1.00 90.30 223 ASP D O 1
ATOM 8626 N N . GLY D 4 209 ? 114.432 78.897 123.120 1.00 80.97 224 GLY D N 1
ATOM 8627 C CA . GLY D 4 209 ? 114.223 77.556 122.619 1.00 80.27 224 GLY D CA 1
ATOM 8628 C C . GLY D 4 209 ? 114.602 76.438 123.561 1.00 80.26 224 GLY D C 1
ATOM 8629 O O . GLY D 4 209 ? 114.760 75.300 123.109 1.00 80.57 224 GLY D O 1
ATOM 8630 N N . ARG D 4 210 ? 114.749 76.716 124.851 1.00 80.46 225 ARG D N 1
ATOM 8631 C CA . ARG D 4 210 ? 115.135 75.711 125.826 1.00 80.31 225 ARG D CA 1
ATOM 8632 C C . ARG D 4 210 ? 114.176 75.743 127.006 1.00 80.34 225 ARG D C 1
ATOM 8633 O O . ARG D 4 210 ? 113.605 76.785 127.334 1.00 80.70 225 ARG D O 1
ATOM 8641 N N . ILE D 4 211 ? 114.008 74.590 127.641 1.00 71.38 226 ILE D N 1
ATOM 8642 C CA . ILE D 4 211 ? 113.119 74.451 128.788 1.00 70.10 226 ILE D CA 1
ATOM 8643 C C . ILE D 4 211 ? 113.871 74.841 130.050 1.00 70.91 226 ILE D C 1
ATOM 8644 O O . ILE D 4 211 ? 114.957 74.317 130.325 1.00 71.51 226 ILE D O 1
ATOM 8649 N N . GLU D 4 212 ? 113.293 75.761 130.821 1.00 75.75 227 GLU D N 1
ATOM 8650 C CA . GLU D 4 212 ? 113.869 76.204 132.084 1.00 75.81 227 GLU D CA 1
ATOM 8651 C C . GLU D 4 212 ? 113.258 75.496 133.286 1.00 75.73 227 GLU D C 1
ATOM 8652 O O . GLU D 4 212 ? 113.982 75.105 134.205 1.00 76.46 227 GLU D O 1
ATOM 8658 N N . GLN D 4 213 ? 111.939 75.320 133.301 1.00 67.03 228 GLN D N 1
ATOM 8659 C CA . GLN D 4 213 ? 111.282 74.628 134.398 1.00 66.52 228 GLN D CA 1
ATOM 8660 C C . GLN D 4 213 ? 109.964 74.051 133.905 1.00 66.21 228 GLN D C 1
ATOM 8661 O O . GLN D 4 213 ? 109.420 74.478 132.883 1.00 66.91 228 GLN D O 1
ATOM 8667 N N . ASP D 4 214 ? 109.455 73.069 134.645 1.00 61.31 229 ASP D N 1
ATOM 8668 C CA . ASP D 4 214 ? 108.176 72.443 134.330 1.00 60.40 229 ASP D CA 1
ATOM 8669 C C . ASP D 4 214 ? 107.565 71.921 135.619 1.00 60.48 229 ASP D C 1
ATOM 8670 O O . ASP D 4 214 ? 108.192 71.118 136.315 1.00 61.43 229 ASP D O 1
ATOM 8675 N N . GLY D 4 215 ? 106.355 72.364 135.936 1.00 53.73 230 GLY D N 1
ATOM 8676 C CA . GLY D 4 215 ? 105.703 71.891 137.143 1.00 53.35 230 GLY D CA 1
ATOM 8677 C C . GLY D 4 215 ? 104.380 72.585 137.372 1.00 53.06 230 GLY D C 1
ATOM 8678 O O . GLY D 4 215 ? 103.890 73.345 136.532 1.00 53.86 230 GLY D O 1
ATOM 8679 N N . THR D 4 216 ? 103.809 72.300 138.538 1.00 54.06 231 THR D N 1
ATOM 8680 C CA . THR D 4 216 ? 102.540 72.874 138.950 1.00 53.72 231 THR D CA 1
ATOM 8681 C C . THR D 4 216 ? 102.680 74.390 139.089 1.00 55.38 231 THR D C 1
ATOM 8682 O O . THR D 4 216 ? 103.770 74.891 139.379 1.00 56.67 231 THR D O 1
ATOM 8686 N N . PRO D 4 217 ? 101.603 75.149 138.857 1.00 52.78 232 PRO D N 1
ATOM 8687 C CA . PRO D 4 217 ? 101.667 76.601 139.081 1.00 52.59 232 PRO D CA 1
ATOM 8688 C C . PRO D 4 217 ? 102.200 76.996 140.445 1.00 53.96 232 PRO D C 1
ATOM 8689 O O . PRO D 4 217 ? 102.851 78.040 140.569 1.00 54.00 232 PRO D O 1
ATOM 8693 N N . ARG D 4 218 ? 101.938 76.197 141.478 1.00 64.27 233 ARG D N 1
ATOM 8694 C CA . ARG D 4 218 ? 102.503 76.473 142.793 1.00 64.57 233 ARG D CA 1
ATOM 8695 C C . ARG D 4 218 ? 104.024 76.401 142.769 1.00 65.00 233 ARG D C 1
ATOM 8696 O O . ARG D 4 218 ? 104.700 77.256 143.353 1.00 65.99 233 ARG D O 1
ATOM 8704 N N . GLU D 4 219 ? 104.581 75.396 142.091 1.00 66.28 234 GLU D N 1
ATOM 8705 C CA . GLU D 4 219 ? 106.023 75.178 142.140 1.00 67.17 234 GLU D CA 1
ATOM 8706 C C . GLU D 4 219 ? 106.791 76.331 141.509 1.00 67.52 234 GLU D C 1
ATOM 8707 O O . GLU D 4 219 ? 107.838 76.740 142.023 1.00 68.91 234 GLU D O 1
ATOM 8713 N N . ILE D 4 220 ? 106.295 76.863 140.392 1.00 60.08 235 ILE D N 1
ATOM 8714 C CA . ILE D 4 220 ? 107.027 77.914 139.693 1.00 59.09 235 ILE D CA 1
ATOM 8715 C C . ILE D 4 220 ? 107.086 79.185 140.530 1.00 60.44 235 ILE D C 1
ATOM 8716 O O . ILE D 4 220 ? 108.144 79.814 140.651 1.00 61.26 235 ILE D O 1
ATOM 8721 N N . TYR D 4 221 ? 105.963 79.580 141.129 1.00 60.04 236 TYR D N 1
ATOM 8722 C CA . TYR D 4 221 ? 105.947 80.811 141.909 1.00 59.21 236 TYR D CA 1
ATOM 8723 C C . TYR D 4 221 ? 106.649 80.648 143.250 1.00 60.02 236 TYR D C 1
ATOM 8724 O O . TYR D 4 221 ? 107.349 81.563 143.697 1.00 61.19 236 TYR D O 1
ATOM 8733 N N . GLU D 4 222 ? 106.483 79.504 143.908 1.00 61.88 237 GLU D N 1
ATOM 8734 C CA . GLU D 4 222 ? 107.022 79.349 145.252 1.00 62.16 237 GLU D CA 1
ATOM 8735 C C . GLU D 4 222 ? 108.433 78.780 145.281 1.00 63.40 237 GLU D C 1
ATOM 8736 O O . GLU D 4 222 ? 109.213 79.141 146.169 1.00 64.01 237 GLU D O 1
ATOM 8742 N N . GLU D 4 223 ? 108.788 77.902 144.346 1.00 66.76 238 GLU D N 1
ATOM 8743 C CA . GLU D 4 223 ? 110.099 77.251 144.327 1.00 66.72 238 GLU D CA 1
ATOM 8744 C C . GLU D 4 223 ? 110.730 77.388 142.949 1.00 66.87 238 GLU D C 1
ATOM 8745 O O . GLU D 4 223 ? 110.744 76.435 142.162 1.00 67.53 238 GLU D O 1
ATOM 8751 N N . PRO D 4 224 ? 111.262 78.562 142.622 1.00 66.04 239 PRO D N 1
ATOM 8752 C CA . PRO D 4 224 ? 111.991 78.705 141.360 1.00 66.29 239 PRO D CA 1
ATOM 8753 C C . PRO D 4 224 ? 113.266 77.880 141.363 1.00 67.14 239 PRO D C 1
ATOM 8754 O O . PRO D 4 224 ? 113.857 77.608 142.411 1.00 67.51 239 PRO D O 1
ATOM 8758 N N . LYS D 4 225 ? 113.687 77.478 140.167 1.00 70.69 240 LYS D N 1
ATOM 8759 C CA . LYS D 4 225 ? 114.873 76.645 140.020 1.00 70.58 240 LYS D CA 1
ATOM 8760 C C . LYS D 4 225 ? 116.144 77.464 139.840 1.00 71.08 240 LYS D C 1
ATOM 8761 O O . LYS D 4 225 ? 117.147 77.200 140.511 1.00 71.59 240 LYS D O 1
ATOM 8767 N N . ASN D 4 226 ? 116.129 78.452 138.949 1.00 66.27 241 ASN D N 1
ATOM 8768 C CA . ASN D 4 226 ? 117.297 79.284 138.702 1.00 65.30 241 ASN D CA 1
ATOM 8769 C C . ASN D 4 226 ? 116.896 80.741 138.891 1.00 65.59 241 ASN D C 1
ATOM 8770 O O . ASN D 4 226 ? 115.771 81.051 139.291 1.00 66.08 241 ASN D O 1
ATOM 8775 N N . LEU D 4 227 ? 117.829 81.646 138.601 1.00 66.58 242 LEU D N 1
ATOM 8776 C CA . LEU D 4 227 ? 117.574 83.065 138.804 1.00 66.55 242 LEU D CA 1
ATOM 8777 C C . LEU D 4 227 ? 116.707 83.666 137.707 1.00 66.44 242 LEU D C 1
ATOM 8778 O O . LEU D 4 227 ? 116.172 84.762 137.889 1.00 66.58 242 LEU D O 1
ATOM 8783 N N . PHE D 4 228 ? 116.576 82.995 136.561 1.00 68.35 243 PHE D N 1
ATOM 8784 C CA . PHE D 4 228 ? 115.749 83.546 135.493 1.00 68.48 243 PHE D CA 1
ATOM 8785 C C . PHE D 4 228 ? 114.262 83.386 135.779 1.00 68.98 243 PHE D C 1
ATOM 8786 O O . PHE D 4 228 ? 113.490 84.331 135.578 1.00 69.07 243 PHE D O 1
ATOM 8794 N N . VAL D 4 229 ? 113.837 82.202 136.231 1.00 66.78 244 VAL D N 1
ATOM 8795 C CA . VAL D 4 229 ? 112.417 81.966 136.461 1.00 65.87 244 VAL D CA 1
ATOM 8796 C C . VAL D 4 229 ? 111.870 82.885 137.538 1.00 66.40 244 VAL D C 1
ATOM 8797 O O . VAL D 4 229 ? 110.793 83.467 137.362 1.00 67.12 244 VAL D O 1
ATOM 8801 N N . ALA D 4 230 ? 112.578 83.039 138.650 1.00 64.26 245 ALA D N 1
ATOM 8802 C CA . ALA D 4 230 ? 112.282 84.120 139.573 1.00 63.62 245 ALA D CA 1
ATOM 8803 C C . ALA D 4 230 ? 112.636 85.440 138.906 1.00 63.67 245 ALA D C 1
ATOM 8804 O O . ALA D 4 230 ? 113.649 85.548 138.213 1.00 64.33 245 ALA D O 1
ATOM 8806 N N . GLY D 4 231 ? 111.791 86.443 139.099 1.00 65.48 246 GLY D N 1
ATOM 8807 C CA . GLY D 4 231 ? 111.978 87.694 138.399 1.00 66.18 246 GLY D CA 1
ATOM 8808 C C . GLY D 4 231 ? 111.329 87.760 137.038 1.00 65.59 246 GLY D C 1
ATOM 8809 O O . GLY D 4 231 ? 111.172 88.860 136.498 1.00 66.03 246 GLY D O 1
ATOM 8810 N N . PHE D 4 232 ? 110.948 86.620 136.464 1.00 61.57 247 PHE D N 1
ATOM 8811 C CA . PHE D 4 232 ? 110.063 86.577 135.308 1.00 61.54 247 PHE D CA 1
ATOM 8812 C C . PHE D 4 232 ? 108.619 86.371 135.752 1.00 61.66 247 PHE D C 1
ATOM 8813 O O . PHE D 4 232 ? 107.709 87.050 135.270 1.00 61.43 247 PHE D O 1
ATOM 8821 N N . ILE D 4 233 ? 108.398 85.438 136.676 1.00 62.49 248 ILE D N 1
ATOM 8822 C CA . ILE D 4 233 ? 107.107 85.257 137.332 1.00 61.85 248 ILE D CA 1
ATOM 8823 C C . ILE D 4 233 ? 107.118 86.142 138.575 1.00 63.48 248 ILE D C 1
ATOM 8824 O O . ILE D 4 233 ? 107.564 85.721 139.644 1.00 64.34 248 ILE D O 1
ATOM 8829 N N . GLY D 4 234 ? 106.636 87.373 138.441 1.00 69.13 249 GLY D N 1
ATOM 8830 C CA . GLY D 4 234 ? 106.590 88.281 139.567 1.00 69.63 249 GLY D CA 1
ATOM 8831 C C . GLY D 4 234 ? 107.920 88.958 139.832 1.00 69.46 249 GLY D C 1
ATOM 8832 O O . GLY D 4 234 ? 108.883 88.849 139.074 1.00 69.39 249 GLY D O 1
ATOM 8833 N N . GLU D 4 235 ? 107.961 89.680 140.947 1.00 75.84 250 GLU D N 1
ATOM 8834 C CA . GLU D 4 235 ? 109.124 90.464 141.333 1.00 76.14 250 GLU D CA 1
ATOM 8835 C C . GLU D 4 235 ? 109.904 89.752 142.430 1.00 75.96 250 GLU D C 1
ATOM 8836 O O . GLU D 4 235 ? 109.320 89.088 143.291 1.00 76.21 250 GLU D O 1
ATOM 8842 N N . ILE D 4 236 ? 111.231 89.892 142.394 1.00 66.30 251 ILE D N 1
ATOM 8843 C CA . ILE D 4 236 ? 112.120 89.195 143.312 1.00 65.58 251 ILE D CA 1
ATOM 8844 C C . ILE D 4 236 ? 113.148 90.170 143.868 1.00 66.17 251 ILE D C 1
ATOM 8845 O O . ILE D 4 236 ? 113.403 91.236 143.304 1.00 66.76 251 ILE D O 1
ATOM 8850 N N . ASN D 4 237 ? 113.729 89.791 145.004 1.00 63.58 252 ASN D N 1
ATOM 8851 C CA . ASN D 4 237 ? 114.795 90.542 145.656 1.00 62.21 252 ASN D CA 1
ATOM 8852 C C . ASN D 4 237 ? 115.952 89.593 145.920 1.00 63.80 252 ASN D C 1
ATOM 8853 O O . ASN D 4 237 ? 115.823 88.667 146.727 1.00 64.39 252 ASN D O 1
ATOM 8858 N N . MET D 4 238 ? 117.076 89.822 145.252 1.00 74.64 253 MET D N 1
ATOM 8859 C CA . MET D 4 238 ? 118.230 88.939 145.337 1.00 75.03 253 MET D CA 1
ATOM 8860 C C . MET D 4 238 ? 119.202 89.533 146.342 1.00 75.50 253 MET D C 1
ATOM 8861 O O . MET D 4 238 ? 119.708 90.641 146.141 1.00 76.80 253 MET D O 1
ATOM 8866 N N . PHE D 4 239 ? 119.457 88.800 147.418 1.00 74.54 254 PHE D N 1
ATOM 8867 C CA . PHE D 4 239 ? 120.407 89.198 148.442 1.00 75.34 254 PHE D CA 1
ATOM 8868 C C . PHE D 4 239 ? 121.594 88.247 148.433 1.00 76.25 254 PHE D C 1
ATOM 8869 O O . PHE D 4 239 ? 121.432 87.028 148.323 1.00 76.41 254 PHE D O 1
ATOM 8877 N N . ASN D 4 240 ? 122.790 88.808 148.549 1.00 82.46 255 ASN D N 1
ATOM 8878 C CA . ASN D 4 240 ? 123.997 88.002 148.613 1.00 82.33 255 ASN D CA 1
ATOM 8879 C C . ASN D 4 240 ? 124.272 87.587 150.050 1.00 83.04 255 ASN D C 1
ATOM 8880 O O . ASN D 4 240 ? 123.944 88.304 150.998 1.00 84.10 255 ASN D O 1
ATOM 8885 N N . ALA D 4 241 ? 124.874 86.412 150.205 1.00 91.47 256 ALA D N 1
ATOM 8886 C CA . ALA D 4 241 ? 125.138 85.869 151.526 1.00 92.55 256 ALA D CA 1
ATOM 8887 C C . ALA D 4 241 ? 126.372 84.985 151.469 1.00 93.38 256 ALA D C 1
ATOM 8888 O O . ALA D 4 241 ? 126.772 84.509 150.403 1.00 93.76 256 ALA D O 1
ATOM 8890 N N . THR D 4 242 ? 126.975 84.770 152.635 1.00 104.22 257 THR D N 1
ATOM 8891 C CA . THR D 4 242 ? 128.128 83.893 152.772 1.00 104.68 257 THR D CA 1
ATOM 8892 C C . THR D 4 242 ? 127.885 82.932 153.925 1.00 105.21 257 THR D C 1
ATOM 8893 O O . THR D 4 242 ? 127.530 83.358 155.027 1.00 105.44 257 THR D O 1
ATOM 8897 N N . VAL D 4 243 ? 128.078 81.645 153.667 1.00 112.73 258 VAL D N 1
ATOM 8898 C CA . VAL D 4 243 ? 127.820 80.608 154.659 1.00 113.24 258 VAL D CA 1
ATOM 8899 C C . VAL D 4 243 ? 128.964 80.558 155.663 1.00 113.33 258 VAL D C 1
ATOM 8900 O O . VAL D 4 243 ? 130.139 80.705 155.310 1.00 113.46 258 VAL D O 1
ATOM 8904 N N . ILE D 4 244 ? 128.618 80.359 156.935 1.00 113.69 259 ILE D N 1
ATOM 8905 C CA . ILE D 4 244 ? 129.614 80.313 157.999 1.00 113.70 259 ILE D CA 1
ATOM 8906 C C . ILE D 4 244 ? 129.711 78.905 158.572 1.00 113.97 259 ILE D C 1
ATOM 8907 O O . ILE D 4 244 ? 130.766 78.266 158.496 1.00 114.31 259 ILE D O 1
ATOM 8912 N N . GLU D 4 245 ? 128.619 78.412 159.148 1.00 115.68 260 GLU D N 1
ATOM 8913 C CA . GLU D 4 245 ? 128.623 77.091 159.761 1.00 115.65 260 GLU D CA 1
ATOM 8914 C C . GLU D 4 245 ? 127.219 76.512 159.684 1.00 115.43 260 GLU D C 1
ATOM 8915 O O . GLU D 4 245 ? 126.230 77.239 159.569 1.00 115.88 260 GLU D O 1
ATOM 8921 N N . ARG D 4 246 ? 127.146 75.188 159.763 1.00 109.52 261 ARG D N 1
ATOM 8922 C CA . ARG D 4 246 ? 125.890 74.461 159.652 1.00 109.60 261 ARG D CA 1
ATOM 8923 C C . ARG D 4 246 ? 125.389 74.125 161.050 1.00 109.91 261 ARG D C 1
ATOM 8924 O O . ARG D 4 246 ? 125.929 73.228 161.707 1.00 109.98 261 ARG D O 1
ATOM 8932 N N . LEU D 4 247 ? 124.364 74.847 161.504 1.00 115.74 262 LEU D N 1
ATOM 8933 C CA . LEU D 4 247 ? 123.851 74.640 162.853 1.00 115.99 262 LEU D CA 1
ATOM 8934 C C . LEU D 4 247 ? 123.238 73.256 163.018 1.00 116.01 262 LEU D C 1
ATOM 8935 O O . LEU D 4 247 ? 123.486 72.582 164.024 1.00 116.29 262 LEU D O 1
ATOM 8940 N N . ASP D 4 248 ? 122.445 72.816 162.049 1.00 119.20 263 ASP D N 1
ATOM 8941 C CA . ASP D 4 248 ? 121.793 71.515 162.112 1.00 119.57 263 ASP D CA 1
ATOM 8942 C C . ASP D 4 248 ? 121.415 71.100 160.694 1.00 119.93 263 ASP D C 1
ATOM 8943 O O . ASP D 4 248 ? 121.867 71.699 159.713 1.00 119.67 263 ASP D O 1
ATOM 8948 N N . GLU D 4 249 ? 120.577 70.069 160.588 1.00 122.70 264 GLU D N 1
ATOM 8949 C CA . GLU D 4 249 ? 120.173 69.551 159.288 1.00 122.69 264 GLU D CA 1
ATOM 8950 C C . GLU D 4 249 ? 119.313 70.528 158.498 1.00 122.17 264 GLU D C 1
ATOM 8951 O O . GLU D 4 249 ? 119.154 70.342 157.287 1.00 122.47 264 GLU D O 1
ATOM 8957 N N . GLN D 4 250 ? 118.761 71.551 159.140 1.00 113.96 265 GLN D N 1
ATOM 8958 C CA . GLN D 4 250 ? 117.840 72.467 158.482 1.00 113.91 265 GLN D CA 1
ATOM 8959 C C . GLN D 4 250 ? 118.343 73.899 158.418 1.00 113.49 265 GLN D C 1
ATOM 8960 O O . GLN D 4 250 ? 118.271 74.524 157.357 1.00 112.91 265 GLN D O 1
ATOM 8966 N N . ARG D 4 251 ? 118.854 74.437 159.520 1.00 112.80 266 ARG D N 1
ATOM 8967 C CA . ARG D 4 251 ? 119.224 75.841 159.606 1.00 112.05 266 ARG D CA 1
ATOM 8968 C C . ARG D 4 251 ? 120.733 76.008 159.494 1.00 112.27 266 ARG D C 1
ATOM 8969 O O . ARG D 4 251 ? 121.500 75.234 160.073 1.00 112.85 266 ARG D O 1
ATOM 8977 N N . VAL D 4 252 ? 121.149 77.024 158.744 1.00 107.59 267 VAL D N 1
ATOM 8978 C CA . VAL D 4 252 ? 122.554 77.339 158.528 1.00 107.51 267 VAL D CA 1
ATOM 8979 C C . VAL D 4 252 ? 122.768 78.820 158.801 1.00 108.04 267 VAL D C 1
ATOM 8980 O O . VAL D 4 252 ? 122.005 79.665 158.320 1.00 108.03 267 VAL D O 1
ATOM 8984 N N . ARG D 4 253 ? 123.802 79.135 159.575 1.00 118.96 268 ARG D N 1
ATOM 8985 C CA . ARG D 4 253 ? 124.152 80.517 159.877 1.00 119.10 268 ARG D CA 1
ATOM 8986 C C . ARG D 4 253 ? 124.898 81.123 158.696 1.00 119.14 268 ARG D C 1
ATOM 8987 O O . ARG D 4 253 ? 125.734 80.458 158.076 1.00 119.29 268 ARG D O 1
ATOM 8995 N N . ALA D 4 254 ? 124.595 82.381 158.387 1.00 112.28 269 ALA D N 1
ATOM 8996 C CA . ALA D 4 254 ? 125.201 83.046 157.244 1.00 112.05 269 ALA D CA 1
ATOM 8997 C C . ALA D 4 254 ? 125.247 84.545 157.496 1.00 112.15 269 ALA D C 1
ATOM 8998 O O . ALA D 4 254 ? 124.549 85.076 158.363 1.00 112.15 269 ALA D O 1
ATOM 9000 N N . ASN D 4 255 ? 126.082 85.225 156.717 1.00 113.00 270 ASN D N 1
ATOM 9001 C CA . ASN D 4 255 ? 126.272 86.670 156.800 1.00 112.96 270 ASN D CA 1
ATOM 9002 C C . ASN D 4 255 ? 125.582 87.295 155.590 1.00 112.67 270 ASN D C 1
ATOM 9003 O O . ASN D 4 255 ? 126.068 87.198 154.462 1.00 112.50 270 ASN D O 1
ATOM 9008 N N . VAL D 4 256 ? 124.445 87.940 155.832 1.00 105.27 271 VAL D N 1
ATOM 9009 C CA . VAL D 4 256 ? 123.650 88.537 154.765 1.00 104.13 271 VAL D CA 1
ATOM 9010 C C . VAL D 4 256 ? 123.867 90.047 154.761 1.00 104.01 271 VAL D C 1
ATOM 9011 O O . VAL D 4 256 ? 123.534 90.737 155.730 1.00 104.80 271 VAL D O 1
ATOM 9015 N N . GLU D 4 257 ? 124.441 90.554 153.671 1.00 99.38 272 GLU D N 1
ATOM 9016 C CA . GLU D 4 257 ? 124.648 91.987 153.469 1.00 99.45 272 GLU D CA 1
ATOM 9017 C C . GLU D 4 257 ? 125.338 92.632 154.669 1.00 100.15 272 GLU D C 1
ATOM 9018 O O . GLU D 4 257 ? 124.977 93.723 155.116 1.00 99.97 272 GLU D O 1
ATOM 9024 N N . GLY D 4 258 ? 126.345 91.944 155.196 1.00 108.09 273 GLY D N 1
ATOM 9025 C CA . GLY D 4 258 ? 127.113 92.459 156.308 1.00 108.27 273 GLY D CA 1
ATOM 9026 C C . GLY D 4 258 ? 126.521 92.226 157.680 1.00 108.54 273 GLY D C 1
ATOM 9027 O O . GLY D 4 258 ? 127.106 92.681 158.670 1.00 108.64 273 GLY D O 1
ATOM 9028 N N . ARG D 4 259 ? 125.389 91.534 157.779 1.00 116.68 274 ARG D N 1
ATOM 9029 C CA . ARG D 4 259 ? 124.781 91.220 159.062 1.00 117.30 274 ARG D CA 1
ATOM 9030 C C . ARG D 4 259 ? 124.457 89.733 159.114 1.00 117.63 274 ARG D C 1
ATOM 9031 O O . ARG D 4 259 ? 124.325 89.069 158.084 1.00 117.49 274 ARG D O 1
ATOM 9039 N N . GLU D 4 260 ? 124.328 89.217 160.332 1.00 122.83 275 GLU D N 1
ATOM 9040 C CA . GLU D 4 260 ? 124.158 87.790 160.560 1.00 123.15 275 GLU D CA 1
ATOM 9041 C C . GLU D 4 260 ? 122.687 87.432 160.734 1.00 123.17 275 GLU D C 1
ATOM 9042 O O . GLU D 4 260 ? 121.914 88.174 161.346 1.00 123.37 275 GLU D O 1
ATOM 9048 N N . CYS D 4 261 ? 122.310 86.279 160.187 1.00 114.88 276 CYS D N 1
ATOM 9049 C CA . CYS D 4 261 ? 120.957 85.759 160.329 1.00 114.29 276 CYS D CA 1
ATOM 9050 C C . CYS D 4 261 ? 120.997 84.252 160.123 1.00 114.09 276 CYS D C 1
ATOM 9051 O O . CYS D 4 261 ? 121.983 83.698 159.633 1.00 114.21 276 CYS D O 1
ATOM 9054 N N . ASN D 4 262 ? 119.905 83.595 160.503 1.00 108.96 277 ASN D N 1
ATOM 9055 C CA . ASN D 4 262 ? 119.758 82.150 160.372 1.00 108.58 277 ASN D CA 1
ATOM 9056 C C . ASN D 4 262 ? 118.829 81.854 159.203 1.00 107.69 277 ASN D C 1
ATOM 9057 O O . ASN D 4 262 ? 117.705 82.365 159.156 1.00 107.57 277 ASN D O 1
ATOM 9062 N N . ILE D 4 263 ? 119.293 81.027 158.266 1.00 92.12 278 ILE D N 1
ATOM 9063 C CA . ILE D 4 263 ? 118.532 80.718 157.066 1.00 90.82 278 ILE D CA 1
ATOM 9064 C C . ILE D 4 263 ? 118.392 79.208 156.929 1.00 91.82 278 ILE D C 1
ATOM 9065 O O . ILE D 4 263 ? 119.155 78.428 157.505 1.00 93.09 278 ILE D O 1
ATOM 9070 N N . TYR D 4 264 ? 117.394 78.803 156.147 1.00 89.73 279 TYR D N 1
ATOM 9071 C CA . TYR D 4 264 ? 117.064 77.399 155.934 1.00 89.34 279 TYR D CA 1
ATOM 9072 C C . TYR D 4 264 ? 117.672 76.940 154.616 1.00 89.27 279 TYR D C 1
ATOM 9073 O O . TYR D 4 264 ? 117.347 77.486 153.557 1.00 89.51 279 TYR D O 1
ATOM 9082 N N . VAL D 4 265 ? 118.541 75.935 154.678 1.00 92.20 280 VAL D N 1
ATOM 9083 C CA . VAL D 4 265 ? 119.193 75.385 153.498 1.00 92.66 280 VAL D CA 1
ATOM 9084 C C . VAL D 4 265 ? 118.981 73.879 153.489 1.00 93.18 280 VAL D C 1
ATOM 9085 O O . VAL D 4 265 ? 119.165 73.211 154.513 1.00 93.90 280 VAL D O 1
ATOM 9089 N N . ASN D 4 266 ? 118.587 73.344 152.332 1.00 92.39 281 ASN D N 1
ATOM 9090 C CA . ASN D 4 266 ? 118.221 71.940 152.197 1.00 91.98 281 ASN D CA 1
ATOM 9091 C C . ASN D 4 266 ? 119.200 71.149 151.335 1.00 91.82 281 ASN D C 1
ATOM 9092 O O . ASN D 4 266 ? 118.789 70.216 150.641 1.00 92.09 281 ASN D O 1
ATOM 9097 N N . PHE D 4 267 ? 120.482 71.502 151.357 1.00 90.92 282 PHE D N 1
ATOM 9098 C CA . PHE D 4 267 ? 121.509 70.738 150.664 1.00 90.96 282 PHE D CA 1
ATOM 9099 C C . PHE D 4 267 ? 122.860 70.986 151.320 1.00 91.36 282 PHE D C 1
ATOM 9100 O O . PHE D 4 267 ? 123.013 71.863 152.173 1.00 92.01 282 PHE D O 1
ATOM 9108 N N . ALA D 4 268 ? 123.846 70.190 150.914 1.00 95.82 283 ALA D N 1
ATOM 9109 C CA . ALA D 4 268 ? 125.160 70.237 151.540 1.00 96.37 283 ALA D CA 1
ATOM 9110 C C . ALA D 4 268 ? 125.889 71.523 151.173 1.00 96.71 283 ALA D C 1
ATOM 9111 O O . ALA D 4 268 ? 125.928 71.917 150.004 1.00 96.53 283 ALA D O 1
ATOM 9113 N N . VAL D 4 269 ? 126.471 72.175 152.180 1.00 104.84 284 VAL D N 1
ATOM 9114 C CA . VAL D 4 269 ? 127.224 73.406 151.995 1.00 105.37 284 VAL D CA 1
ATOM 9115 C C . VAL D 4 269 ? 128.513 73.322 152.800 1.00 105.88 284 VAL D C 1
ATOM 9116 O O . VAL D 4 269 ? 128.623 72.564 153.766 1.00 105.80 284 VAL D O 1
ATOM 9120 N N . GLU D 4 270 ? 129.494 74.117 152.389 1.00 116.17 285 GLU D N 1
ATOM 9121 C CA . GLU D 4 270 ? 130.758 74.226 153.097 1.00 116.53 285 GLU D CA 1
ATOM 9122 C C . GLU D 4 270 ? 131.087 75.691 153.333 1.00 116.80 285 GLU D C 1
ATOM 9123 O O . GLU D 4 270 ? 130.765 76.544 152.500 1.00 117.09 285 GLU D O 1
ATOM 9129 N N . PRO D 4 271 ? 131.704 76.012 154.471 1.00 112.29 286 PRO D N 1
ATOM 9130 C CA . PRO D 4 271 ? 132.021 77.412 154.773 1.00 112.22 286 PRO D CA 1
ATOM 9131 C C . PRO D 4 271 ? 132.808 78.075 153.653 1.00 112.14 286 PRO D C 1
ATOM 9132 O O . PRO D 4 271 ? 133.755 77.505 153.109 1.00 112.18 286 PRO D O 1
ATOM 9136 N N . GLY D 4 272 ? 132.407 79.300 153.318 1.00 115.11 287 GLY D N 1
ATOM 9137 C CA . GLY D 4 272 ? 133.015 80.046 152.241 1.00 115.36 287 GLY D CA 1
ATOM 9138 C C . GLY D 4 272 ? 132.245 80.045 150.938 1.00 115.67 287 GLY D C 1
ATOM 9139 O O . GLY D 4 272 ? 132.542 80.868 150.063 1.00 115.89 287 GLY D O 1
ATOM 9140 N N . GLN D 4 273 ? 131.270 79.154 150.776 1.00 114.56 288 GLN D N 1
ATOM 9141 C CA . GLN D 4 273 ? 130.480 79.120 149.553 1.00 114.25 288 GLN D CA 1
ATOM 9142 C C . GLN D 4 273 ? 129.569 80.339 149.469 1.00 113.91 288 GLN D C 1
ATOM 9143 O O . GLN D 4 273 ? 129.138 80.884 150.487 1.00 113.97 288 GLN D O 1
ATOM 9149 N N . LYS D 4 274 ? 129.277 80.766 148.244 1.00 106.18 289 LYS D N 1
ATOM 9150 C CA . LYS D 4 274 ? 128.413 81.915 148.014 1.00 105.71 289 LYS D CA 1
ATOM 9151 C C . LYS D 4 274 ? 126.986 81.458 147.739 1.00 105.02 289 LYS D C 1
ATOM 9152 O O . LYS D 4 274 ? 126.758 80.510 146.983 1.00 105.19 289 LYS D O 1
ATOM 9158 N N . LEU D 4 275 ? 126.027 82.148 148.353 1.00 87.72 290 LEU D N 1
ATOM 9159 C CA . LEU D 4 275 ? 124.624 81.771 148.277 1.00 86.39 290 LEU D CA 1
ATOM 9160 C C . LEU D 4 275 ? 123.796 82.962 147.822 1.00 86.03 290 LEU D C 1
ATOM 9161 O O . LEU D 4 275 ? 124.188 84.120 147.986 1.00 86.82 290 LEU D O 1
ATOM 9166 N N . HIS D 4 276 ? 122.638 82.659 147.245 1.00 72.39 291 HIS D N 1
ATOM 9167 C CA . HIS D 4 276 ? 121.656 83.654 146.839 1.00 70.85 291 HIS D CA 1
ATOM 9168 C C . HIS D 4 276 ? 120.393 83.463 147.665 1.00 70.17 291 HIS D C 1
ATOM 9169 O O . HIS D 4 276 ? 119.861 82.351 147.739 1.00 71.13 291 HIS D O 1
ATOM 9176 N N . VAL D 4 277 ? 119.916 84.538 148.281 1.00 64.58 292 VAL D N 1
ATOM 9177 C CA . VAL D 4 277 ? 118.697 84.512 149.080 1.00 64.12 292 VAL D CA 1
ATOM 9178 C C . VAL D 4 277 ? 117.661 85.372 148.375 1.00 64.95 292 VAL D C 1
ATOM 9179 O O . VAL D 4 277 ? 117.899 86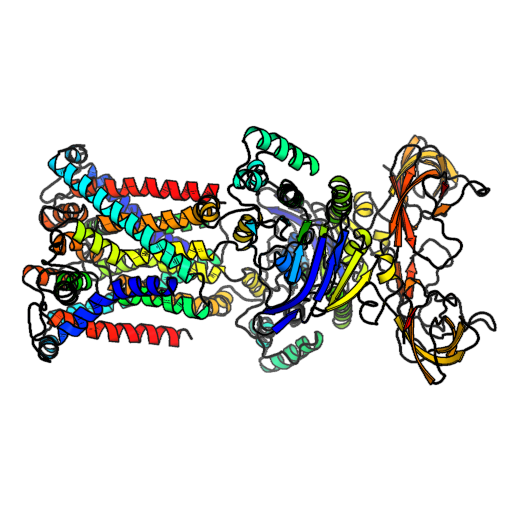.560 148.125 1.00 65.96 292 VAL D O 1
ATOM 9183 N N . LEU D 4 278 ? 116.516 84.778 148.059 1.00 62.90 293 LEU D N 1
ATOM 9184 C CA . LEU D 4 278 ? 115.456 85.448 147.324 1.00 62.04 293 LEU D CA 1
ATOM 9185 C C . LEU D 4 278 ? 114.219 85.588 148.199 1.00 62.35 293 LEU D C 1
ATOM 9186 O O . LEU D 4 278 ? 113.818 84.641 148.880 1.00 63.53 293 LEU D O 1
ATOM 9191 N N . LEU D 4 279 ? 113.621 86.776 148.178 1.00 58.52 294 LEU D N 1
ATOM 9192 C CA . LEU D 4 279 ? 112.431 87.070 148.960 1.00 57.30 294 LEU D CA 1
ATOM 9193 C C . LEU D 4 279 ? 111.466 87.892 148.124 1.00 58.44 294 LEU D C 1
ATOM 9194 O O . LEU D 4 279 ? 111.871 88.845 147.454 1.00 60.05 294 LEU D O 1
ATOM 9199 N N . ARG D 4 280 ? 110.196 87.518 148.164 1.00 60.51 295 ARG D N 1
ATOM 9200 C CA . ARG D 4 280 ? 109.177 88.266 147.452 1.00 60.79 295 ARG D CA 1
ATOM 9201 C C . ARG D 4 280 ? 108.947 89.617 148.126 1.00 61.17 295 ARG D C 1
ATOM 9202 O O . ARG D 4 280 ? 109.146 89.757 149.335 1.00 62.31 295 ARG D O 1
ATOM 9210 N N . PRO D 4 281 ? 108.542 90.633 147.359 1.00 59.23 296 PRO D N 1
ATOM 9211 C CA . PRO D 4 281 ? 108.312 91.954 147.960 1.00 58.97 296 PRO D CA 1
ATOM 9212 C C . PRO D 4 281 ? 107.259 91.960 149.051 1.00 59.74 296 PRO D C 1
ATOM 9213 O O . PRO D 4 281 ? 107.388 92.724 150.015 1.00 60.88 296 PRO D O 1
ATOM 9217 N N . GLU D 4 282 ? 106.222 91.140 148.936 1.00 62.61 297 GLU D N 1
ATOM 9218 C CA . GLU D 4 282 ? 105.133 91.137 149.901 1.00 63.08 297 GLU D CA 1
ATOM 9219 C C . GLU D 4 282 ? 105.429 90.304 151.139 1.00 63.89 297 GLU D C 1
ATOM 9220 O O . GLU D 4 282 ? 104.614 90.290 152.065 1.00 64.49 297 GLU D O 1
ATOM 9226 N N . ASP D 4 283 ? 106.563 89.611 151.180 1.00 67.43 298 ASP D N 1
ATOM 9227 C CA . ASP D 4 283 ? 106.973 88.852 152.351 1.00 67.20 298 ASP D CA 1
ATOM 9228 C C . ASP D 4 283 ? 107.904 89.632 153.265 1.00 68.25 298 ASP D C 1
ATOM 9229 O O . ASP D 4 283 ? 108.330 89.098 154.293 1.00 69.31 298 ASP D O 1
ATOM 9234 N N . LEU D 4 284 ? 108.230 90.873 152.922 1.00 66.67 299 LEU D N 1
ATOM 9235 C CA . LEU D 4 284 ? 109.129 91.700 153.707 1.00 66.47 299 LEU D CA 1
ATOM 9236 C C . LEU D 4 284 ? 108.337 92.714 154.519 1.00 67.54 299 LEU D C 1
ATOM 9237 O O . LEU D 4 284 ? 107.349 93.280 154.046 1.00 67.89 299 LEU D O 1
ATOM 9242 N N . ARG D 4 285 ? 108.783 92.935 155.752 1.00 76.78 300 ARG D N 1
ATOM 9243 C CA . ARG D 4 285 ? 108.123 93.845 156.675 1.00 77.75 300 ARG D CA 1
ATOM 9244 C C . ARG D 4 285 ? 109.089 94.945 157.077 1.00 79.44 300 ARG D C 1
ATOM 9245 O O . ARG D 4 285 ? 110.203 94.662 157.527 1.00 80.41 300 ARG D O 1
ATOM 9253 N N . VAL D 4 286 ? 108.664 96.193 156.912 1.00 84.18 301 VAL D N 1
ATOM 9254 C CA . VAL D 4 286 ? 109.396 97.350 157.409 1.00 84.38 301 VAL D CA 1
ATOM 9255 C C . VAL D 4 286 ? 108.761 97.693 158.750 1.00 85.40 301 VAL D C 1
ATOM 9256 O O . VAL D 4 286 ? 107.757 98.408 158.814 1.00 85.17 301 VAL D O 1
ATOM 9260 N N . GLU D 4 287 ? 109.331 97.166 159.826 1.00 104.61 302 GLU D N 1
ATOM 9261 C CA . GLU D 4 287 ? 108.733 97.273 161.144 1.00 106.09 302 GLU D CA 1
ATOM 9262 C C . GLU D 4 287 ? 109.164 98.581 161.795 1.00 107.16 302 GLU D C 1
ATOM 9263 O O . GLU D 4 287 ? 109.789 99.436 161.162 1.00 106.69 302 GLU D O 1
ATOM 9269 N N . GLU D 4 288 ? 108.830 98.732 163.074 1.00 126.25 303 GLU D N 1
ATOM 9270 C CA . GLU D 4 288 ? 109.099 99.967 163.790 1.00 127.13 303 GLU D CA 1
ATOM 9271 C C . GLU D 4 288 ? 110.603 100.197 163.922 1.00 127.45 303 GLU D C 1
ATOM 9272 O O . GLU D 4 288 ? 111.429 99.397 163.478 1.00 126.92 303 GLU D O 1
ATOM 9278 N N . ILE D 4 289 ? 110.948 101.328 164.544 1.00 139.81 304 ILE D N 1
ATOM 9279 C CA . ILE D 4 289 ? 112.348 101.703 164.696 1.00 140.28 304 ILE D CA 1
ATOM 9280 C C . ILE D 4 289 ? 113.116 100.606 165.429 1.00 140.61 304 ILE D C 1
ATOM 9281 O O . ILE D 4 289 ? 112.544 99.767 166.137 1.00 140.52 304 ILE D O 1
ATOM 9286 N N . ASN D 4 290 ? 114.434 100.609 165.236 1.00 149.47 305 ASN D N 1
ATOM 9287 C CA . ASN D 4 290 ? 115.301 99.590 165.815 1.00 150.03 305 ASN D CA 1
ATOM 9288 C C . ASN D 4 290 ? 115.150 99.531 167.329 1.00 150.58 305 ASN D C 1
ATOM 9289 O O . ASN D 4 290 ? 115.510 100.478 168.036 1.00 150.35 305 ASN D O 1
ATOM 9294 N N . ASP D 4 291 ? 114.614 98.423 167.830 1.00 163.68 306 ASP D N 1
ATOM 9295 C CA . ASP D 4 291 ? 114.442 98.197 169.257 1.00 164.14 306 ASP D CA 1
ATOM 9296 C C . ASP D 4 291 ? 115.489 97.199 169.729 1.00 164.55 306 ASP D C 1
ATOM 9297 O O . ASP D 4 291 ? 115.683 96.154 169.099 1.00 164.33 306 ASP D O 1
ATOM 9302 N N . ASP D 4 292 ? 116.166 97.530 170.826 1.00 174.40 307 ASP D N 1
ATOM 9303 C CA . ASP D 4 292 ? 117.232 96.677 171.334 1.00 174.82 307 ASP D CA 1
ATOM 9304 C C . ASP D 4 292 ? 116.688 95.312 171.737 1.00 174.92 307 ASP D C 1
ATOM 9305 O O . ASP D 4 292 ? 115.660 95.207 172.413 1.00 174.81 307 ASP D O 1
ATOM 9310 N N . ASN D 4 293 ? 117.386 94.261 171.303 1.00 177.97 308 ASN D N 1
ATOM 9311 C CA . ASN D 4 293 ? 117.056 92.871 171.614 1.00 177.95 308 ASN D CA 1
ATOM 9312 C C . ASN D 4 293 ? 115.662 92.476 171.135 1.00 177.76 308 ASN D C 1
ATOM 9313 O O . ASN D 4 293 ? 115.085 91.504 171.634 1.00 177.93 308 ASN D O 1
ATOM 9318 N N . HIS D 4 294 ? 115.103 93.208 170.173 1.00 167.72 309 HIS D N 1
ATOM 9319 C CA . HIS D 4 294 ? 113.780 92.907 169.639 1.00 167.43 309 HIS D CA 1
ATOM 9320 C C . HIS D 4 294 ? 113.806 92.564 168.159 1.00 166.96 309 HIS D C 1
ATOM 9321 O O . HIS D 4 294 ? 113.293 91.511 167.763 1.00 167.01 309 HIS D O 1
ATOM 9328 N N . ALA D 4 295 ? 114.390 93.423 167.325 1.00 153.53 310 ALA D N 1
ATOM 9329 C CA . ALA D 4 295 ? 114.439 93.200 165.888 1.00 152.61 310 ALA D CA 1
ATOM 9330 C C . ALA D 4 295 ? 115.842 93.485 165.376 1.00 152.27 310 ALA D C 1
ATOM 9331 O O . ALA D 4 295 ? 116.427 94.525 165.694 1.00 152.63 310 ALA D O 1
ATOM 9333 N N . GLU D 4 296 ? 116.371 92.561 164.576 1.00 139.22 311 GLU D N 1
ATOM 9334 C CA . GLU D 4 296 ? 117.718 92.683 164.036 1.00 138.80 311 GLU D CA 1
ATOM 9335 C C . GLU D 4 296 ? 117.763 92.056 162.651 1.00 138.06 311 GLU D C 1
ATOM 9336 O O . GLU D 4 296 ? 116.889 91.272 162.271 1.00 137.80 311 GLU D O 1
ATOM 9342 N N . GLY D 4 297 ? 118.802 92.411 161.899 1.00 125.24 312 GLY D N 1
ATOM 9343 C CA . GLY D 4 297 ? 119.074 91.770 160.628 1.00 124.37 312 GLY D CA 1
ATOM 9344 C C . GLY D 4 297 ? 119.395 92.701 159.477 1.00 123.84 312 GLY D C 1
ATOM 9345 O O . GLY D 4 297 ? 120.321 92.426 158.709 1.00 124.00 312 GLY D O 1
ATOM 9346 N N . LEU D 4 298 ? 118.667 93.808 159.348 1.00 109.01 313 LEU D N 1
ATOM 9347 C CA . LEU D 4 298 ? 118.920 94.741 158.259 1.00 108.28 313 LEU D CA 1
ATOM 9348 C C . LEU D 4 298 ? 118.645 96.160 158.737 1.00 108.07 313 LEU D C 1
ATOM 9349 O O . LEU D 4 298 ? 117.874 96.376 159.674 1.00 107.88 313 LEU D O 1
ATOM 9354 N N . ILE D 4 299 ? 119.285 97.121 158.073 1.00 109.42 314 ILE D N 1
ATOM 9355 C CA . ILE D 4 299 ? 119.152 98.540 158.380 1.00 109.29 314 ILE D CA 1
ATOM 9356 C C . ILE D 4 299 ? 119.018 99.314 157.075 1.00 109.11 314 ILE D C 1
ATOM 9357 O O . ILE D 4 299 ? 119.808 99.115 156.146 1.00 109.32 314 ILE D O 1
ATOM 9362 N N . GLY D 4 300 ? 118.029 100.201 157.006 1.00 100.13 315 GLY D N 1
ATOM 9363 C CA . GLY D 4 300 ? 117.815 100.961 155.786 1.00 99.44 315 GLY D CA 1
ATOM 9364 C C . GLY D 4 300 ? 116.841 102.098 155.997 1.00 99.40 315 GLY D C 1
ATOM 9365 O O . GLY D 4 300 ? 116.188 102.206 157.038 1.00 99.74 315 GLY D O 1
ATOM 9366 N N . TYR D 4 301 ? 116.750 102.948 154.974 1.00 96.59 316 TYR D N 1
ATOM 9367 C CA . TYR D 4 301 ? 115.905 104.133 154.981 1.00 95.96 316 TYR D CA 1
ATOM 9368 C C . TYR D 4 301 ? 114.854 104.021 153.884 1.00 95.25 316 TYR D C 1
ATOM 9369 O O . TYR D 4 301 ? 115.088 103.395 152.847 1.00 95.54 316 TYR D O 1
ATOM 9378 N N . VAL D 4 302 ? 113.699 104.648 154.109 1.00 83.17 317 VAL D N 1
ATOM 9379 C CA . VAL D 4 302 ? 112.545 104.436 153.235 1.00 82.04 317 VAL D CA 1
ATOM 9380 C C . VAL D 4 302 ? 112.781 105.034 151.853 1.00 81.90 317 VAL D C 1
ATOM 9381 O O . VAL D 4 302 ? 112.712 104.329 150.841 1.00 82.59 317 VAL D O 1
ATOM 9385 N N . ARG D 4 303 ? 112.986 106.348 151.788 1.00 78.72 318 ARG D N 1
ATOM 9386 C CA . ARG D 4 303 ? 113.434 107.041 150.582 1.00 78.54 318 ARG D CA 1
ATOM 9387 C C . ARG D 4 303 ? 112.357 107.160 149.506 1.00 78.49 318 ARG D C 1
ATOM 9388 O O . ARG D 4 303 ? 112.555 107.881 148.524 1.00 78.66 318 ARG D O 1
ATOM 9396 N N . GLU D 4 304 ? 111.207 106.505 149.689 1.00 81.37 319 GLU D N 1
ATOM 9397 C CA . GLU D 4 304 ? 110.098 106.634 148.745 1.00 81.35 319 GLU D CA 1
ATOM 9398 C C . GLU D 4 304 ? 108.859 105.867 149.191 1.00 81.14 319 GLU D C 1
ATOM 9399 O O . GLU D 4 304 ? 108.961 104.860 149.898 1.00 81.37 319 GLU D O 1
ATOM 9405 N N . ARG D 4 305 ? 107.687 106.330 148.761 1.00 74.87 320 ARG D N 1
ATOM 9406 C CA . ARG D 4 305 ? 106.418 105.639 148.980 1.00 74.24 320 ARG D CA 1
ATOM 9407 C C . ARG D 4 305 ? 105.534 105.893 147.768 1.00 74.43 320 ARG D C 1
ATOM 9408 O O . ARG D 4 305 ? 105.107 107.027 147.541 1.00 75.06 320 ARG D O 1
ATOM 9416 N N . ASN D 4 306 ? 105.252 104.846 146.999 1.00 68.35 321 ASN D N 1
ATOM 9417 C CA . ASN D 4 306 ? 104.452 104.949 145.787 1.00 67.03 321 ASN D CA 1
ATOM 9418 C C . ASN D 4 306 ? 103.065 104.367 146.020 1.00 67.14 321 ASN D C 1
ATOM 9419 O O . ASN D 4 306 ? 102.923 103.281 146.590 1.00 68.67 321 ASN D O 1
ATOM 9424 N N . TYR D 4 307 ? 102.049 105.093 145.570 1.00 58.11 322 TYR D N 1
ATOM 9425 C CA . TYR D 4 307 ? 100.657 104.700 145.729 1.00 57.42 322 TYR D CA 1
ATOM 9426 C C . TYR D 4 307 ? 100.154 104.154 144.401 1.00 58.25 322 TYR D C 1
ATOM 9427 O O . TYR D 4 307 ? 100.261 104.825 143.370 1.00 59.18 322 TYR D O 1
ATOM 9436 N N . LYS D 4 308 ? 99.612 102.939 144.425 1.00 63.05 323 LYS D N 1
ATOM 9437 C CA . LYS D 4 308 ? 99.169 102.261 143.215 1.00 63.25 323 LYS D CA 1
ATOM 9438 C C . LYS D 4 308 ? 97.724 101.790 143.293 1.00 63.43 323 LYS D C 1
ATOM 9439 O O . LYS D 4 308 ? 97.325 100.920 142.514 1.00 63.46 323 LYS D O 1
ATOM 9445 N N . GLY D 4 309 ? 96.931 102.337 144.206 1.00 64.57 324 GLY D N 1
ATOM 9446 C CA . GLY D 4 309 ? 95.551 101.919 144.329 1.00 64.86 324 GLY D CA 1
ATOM 9447 C C . GLY D 4 309 ? 95.331 100.950 145.469 1.00 65.50 324 GLY D C 1
ATOM 9448 O O . GLY D 4 309 ? 95.239 101.354 146.632 1.00 65.77 324 GLY D O 1
ATOM 9449 N N . MET D 4 310 ? 95.227 99.663 145.141 1.00 66.09 325 MET D N 1
ATOM 9450 C CA . MET D 4 310 ? 95.054 98.645 146.169 1.00 65.71 325 MET D CA 1
ATOM 9451 C C . MET D 4 310 ? 96.271 98.561 147.081 1.00 65.85 325 MET D C 1
ATOM 9452 O O . MET D 4 310 ? 96.131 98.467 148.306 1.00 66.16 325 MET D O 1
ATOM 9457 N N . THR D 4 311 ? 97.468 98.607 146.511 1.00 65.09 326 THR D N 1
ATOM 9458 C CA . THR D 4 311 ? 98.700 98.364 147.244 1.00 64.98 326 THR D CA 1
ATOM 9459 C C . THR D 4 311 ? 99.557 99.622 147.288 1.00 65.37 326 THR D C 1
ATOM 9460 O O . THR D 4 311 ? 99.290 100.615 146.609 1.00 66.34 326 THR D O 1
ATOM 9464 N N . LEU D 4 312 ? 100.603 99.559 148.108 1.00 64.97 327 LEU D N 1
ATOM 9465 C CA . LEU D 4 312 ? 101.581 100.627 148.247 1.00 64.30 327 LEU D CA 1
ATOM 9466 C C . LEU D 4 312 ? 102.975 100.025 148.184 1.00 65.83 327 LEU D C 1
ATOM 9467 O O . LEU D 4 312 ? 103.286 99.101 148.941 1.00 67.01 327 LEU D O 1
ATOM 9472 N N . GLU D 4 313 ? 103.811 100.548 147.293 1.00 70.98 328 GLU D N 1
ATOM 9473 C CA . GLU D 4 313 ? 105.172 100.059 147.107 1.00 70.58 328 GLU D CA 1
ATOM 9474 C C . GLU D 4 313 ? 106.158 101.080 147.653 1.00 70.34 328 GLU D C 1
ATOM 9475 O O . GLU D 4 313 ? 106.111 102.257 147.280 1.00 72.03 328 GLU D O 1
ATOM 9481 N N . SER D 4 314 ? 107.046 100.626 148.531 1.00 65.52 329 SER D N 1
ATOM 9482 C CA . SER D 4 314 ? 108.085 101.457 149.117 1.00 65.78 329 SER D CA 1
ATOM 9483 C C . SER D 4 314 ? 109.439 100.918 148.692 1.00 66.29 329 SER D C 1
ATOM 9484 O O . SER D 4 314 ? 109.745 99.747 148.935 1.00 68.07 329 SER D O 1
ATOM 9487 N N . VAL D 4 315 ? 110.251 101.765 148.064 1.00 63.83 330 VAL D N 1
ATOM 9488 C CA . VAL D 4 315 ? 111.572 101.332 147.626 1.00 63.84 330 VAL D CA 1
ATOM 9489 C C . VAL D 4 315 ? 112.629 101.867 148.584 1.00 64.65 330 VAL D C 1
ATOM 9490 O O . VAL D 4 315 ? 113.081 103.011 148.475 1.00 65.78 330 VAL D O 1
ATOM 9494 N N . VAL D 4 316 ? 113.027 101.037 149.535 1.00 74.80 331 VAL D N 1
ATOM 9495 C CA . VAL D 4 316 ? 113.923 101.453 150.605 1.00 75.54 331 VAL D CA 1
ATOM 9496 C C . VAL D 4 316 ? 115.362 101.260 150.162 1.00 76.85 331 VAL D C 1
ATOM 9497 O O . VAL D 4 316 ? 115.665 100.472 149.261 1.00 77.45 331 VAL D O 1
ATOM 9501 N N . GLU D 4 317 ? 116.259 102.004 150.798 1.00 95.32 332 GLU D N 1
ATOM 9502 C CA . GLU D 4 317 ? 117.680 101.974 150.489 1.00 96.72 332 GLU D CA 1
ATOM 9503 C C . GLU D 4 317 ? 118.436 101.532 151.734 1.00 97.28 332 GLU D C 1
ATOM 9504 O O . GLU D 4 317 ? 118.254 102.106 152.812 1.00 97.90 332 GLU D O 1
ATOM 9510 N N . LEU D 4 318 ? 119.281 100.518 151.583 1.00 97.97 333 LEU D N 1
ATOM 9511 C CA . LEU D 4 318 ? 120.007 99.956 152.709 1.00 98.47 333 LEU D CA 1
ATOM 9512 C C . LEU D 4 318 ? 121.185 100.854 153.084 1.00 98.94 333 LEU D C 1
ATOM 9513 O O . LEU D 4 318 ? 121.300 102.003 152.649 1.00 98.87 333 LEU D O 1
ATOM 9518 N N . GLU D 4 319 ? 122.057 100.329 153.945 1.00 103.13 334 GLU D N 1
ATOM 9519 C CA . GLU D 4 319 ? 123.286 101.037 154.276 1.00 103.05 334 GLU D CA 1
ATOM 9520 C C . GLU D 4 319 ? 124.345 100.886 153.190 1.00 102.92 334 GLU D C 1
ATOM 9521 O O . GLU D 4 319 ? 125.259 101.713 153.111 1.00 103.21 334 GLU D O 1
ATOM 9527 N N . ASN D 4 320 ? 124.235 99.860 152.343 1.00 97.84 335 ASN D N 1
ATOM 9528 C CA . ASN D 4 320 ? 125.287 99.569 151.376 1.00 97.67 335 ASN D CA 1
ATOM 9529 C C . ASN D 4 320 ? 125.055 100.233 150.024 1.00 97.84 335 ASN D C 1
ATOM 9530 O O . ASN D 4 320 ? 126.021 100.492 149.299 1.00 98.05 335 ASN D O 1
ATOM 9535 N N . GLY D 4 321 ? 123.808 100.512 149.659 1.00 99.74 336 GLY D N 1
ATOM 9536 C CA . GLY D 4 321 ? 123.546 101.087 148.354 1.00 100.01 336 GLY D CA 1
ATOM 9537 C C . GLY D 4 321 ? 122.653 100.246 147.463 1.00 100.25 336 GLY D C 1
ATOM 9538 O O . GLY D 4 321 ? 122.798 100.270 146.237 1.00 100.42 336 GLY D O 1
ATOM 9539 N N . LYS D 4 322 ? 121.727 99.497 148.060 1.00 94.19 337 LYS D N 1
ATOM 9540 C CA . LYS D 4 322 ? 120.882 98.561 147.331 1.00 93.22 337 LYS D CA 1
ATOM 9541 C C . LYS D 4 322 ? 119.410 98.825 147.625 1.00 92.89 337 LYS D C 1
ATOM 9542 O O . LYS D 4 322 ? 119.045 99.169 148.753 1.00 93.10 337 LYS D O 1
ATOM 9548 N N . MET D 4 323 ? 118.570 98.661 146.605 1.00 89.70 338 MET D N 1
ATOM 9549 C CA . MET D 4 323 ? 117.126 98.799 146.741 1.00 89.59 338 MET D CA 1
ATOM 9550 C C . MET D 4 323 ? 116.500 97.475 147.171 1.00 89.19 338 MET D C 1
ATOM 9551 O O . MET D 4 323 ? 117.045 96.399 146.914 1.00 89.52 338 MET D O 1
ATOM 9556 N N . VAL D 4 324 ? 115.345 97.560 147.835 1.00 78.56 339 VAL D N 1
ATOM 9557 C CA . VAL D 4 324 ? 114.723 96.363 148.390 1.00 77.68 339 VAL D CA 1
ATOM 9558 C C . VAL D 4 324 ? 113.278 96.198 147.920 1.00 77.78 339 VAL D C 1
ATOM 9559 O O . VAL D 4 324 ? 112.803 95.070 147.745 1.00 78.62 339 VAL D O 1
ATOM 9563 N N . MET D 4 325 ? 112.583 97.308 147.671 1.00 72.71 340 MET D N 1
ATOM 9564 C CA . MET D 4 325 ? 111.258 97.304 147.042 1.00 71.85 340 MET D CA 1
ATOM 9565 C C . MET D 4 325 ? 110.249 96.462 147.835 1.00 70.95 340 MET D C 1
ATOM 9566 O O . MET D 4 325 ? 109.810 95.395 147.407 1.00 71.41 340 MET D O 1
ATOM 9571 N N . VAL D 4 326 ? 109.896 96.973 149.012 1.00 60.74 341 VAL D N 1
ATOM 9572 C CA . VAL D 4 326 ? 108.872 96.354 149.850 1.00 59.63 341 VAL D CA 1
ATOM 9573 C C . VAL D 4 326 ? 107.484 96.674 149.303 1.00 60.70 341 VAL D C 1
ATOM 9574 O O . VAL D 4 326 ? 107.252 97.741 148.726 1.00 62.00 341 VAL D O 1
ATOM 9578 N N . SER D 4 327 ? 106.549 95.739 149.478 1.00 66.32 342 SER D N 1
ATOM 9579 C CA . SER D 4 327 ? 105.170 95.900 149.031 1.00 66.57 342 SER D CA 1
ATOM 9580 C C . SER D 4 327 ? 104.218 95.480 150.141 1.00 67.09 342 SER D C 1
ATOM 9581 O O . SER D 4 327 ? 104.540 94.612 150.957 1.00 67.97 342 SER D O 1
ATOM 9584 N N . GLU D 4 328 ? 103.035 96.091 150.156 1.00 70.69 343 GLU D N 1
ATOM 9585 C CA . GLU D 4 328 ? 102.070 95.889 151.230 1.00 70.66 343 GLU D CA 1
ATOM 9586 C C . GLU D 4 328 ? 100.744 96.525 150.827 1.00 70.30 343 GLU D C 1
ATOM 9587 O O . GLU D 4 328 ? 100.663 97.268 149.846 1.00 71.80 343 GLU D O 1
ATOM 9593 N N . PHE D 4 329 ? 99.701 96.228 151.596 1.00 62.82 344 PHE D N 1
ATOM 9594 C CA . PHE D 4 329 ? 98.361 96.739 151.348 1.00 62.95 344 PHE D CA 1
ATOM 9595 C C . PHE D 4 329 ? 98.229 98.154 151.893 1.00 63.98 344 PHE D C 1
ATOM 9596 O O . PHE D 4 329 ? 98.954 98.556 152.806 1.00 64.75 344 PHE D O 1
ATOM 9604 N N . PHE D 4 330 ? 97.290 98.909 151.328 1.00 63.31 345 PHE D N 1
ATOM 9605 C CA . PHE D 4 330 ? 97.057 100.296 151.725 1.00 63.48 345 PHE D CA 1
ATOM 9606 C C . PHE D 4 330 ? 95.761 100.373 152.524 1.00 63.01 345 PHE D C 1
ATOM 9607 O O . PHE D 4 330 ? 94.664 100.306 151.964 1.00 62.08 345 PHE D O 1
ATOM 9615 N N . ASN D 4 331 ? 95.896 100.518 153.835 1.00 70.06 346 ASN D N 1
ATOM 9616 C CA . ASN D 4 331 ? 94.769 100.745 154.731 1.00 70.79 346 ASN D CA 1
ATOM 9617 C C . ASN D 4 331 ? 94.847 102.193 155.196 1.00 72.45 346 ASN D C 1
ATOM 9618 O O . ASN D 4 331 ? 95.696 102.546 156.018 1.00 73.42 346 ASN D O 1
ATOM 9623 N N . GLU D 4 332 ? 93.960 103.032 154.669 1.00 79.29 347 GLU D N 1
ATOM 9624 C CA . GLU D 4 332 ? 93.988 104.458 154.966 1.00 79.66 347 GLU D CA 1
ATOM 9625 C C . GLU D 4 332 ? 93.196 104.809 156.216 1.00 79.99 347 GLU D C 1
ATOM 9626 O O . GLU D 4 332 ? 93.613 105.678 156.989 1.00 80.59 347 GLU D O 1
ATOM 9632 N N . ASP D 4 333 ? 92.072 104.136 156.445 1.00 76.40 348 ASP D N 1
ATOM 9633 C CA . ASP D 4 333 ? 91.197 104.487 157.555 1.00 76.31 348 ASP D CA 1
ATOM 9634 C C . ASP D 4 333 ? 91.636 103.805 158.844 1.00 77.36 348 ASP D C 1
ATOM 9635 O O . ASP D 4 333 ? 90.852 103.696 159.792 1.00 77.72 348 ASP D O 1
ATOM 9640 N N . ASP D 4 334 ? 92.884 103.351 158.893 1.00 90.01 349 ASP D N 1
ATOM 9641 C CA . ASP D 4 334 ? 93.431 102.675 160.057 1.00 91.02 349 ASP D CA 1
ATOM 9642 C C . ASP D 4 334 ? 94.364 103.620 160.793 1.00 91.54 349 ASP D C 1
ATOM 9643 O O . ASP D 4 334 ? 95.417 103.982 160.252 1.00 91.79 349 ASP D O 1
ATOM 9648 N N . PRO D 4 335 ? 94.025 104.048 162.014 1.00 92.57 350 PRO D N 1
ATOM 9649 C CA . PRO D 4 335 ? 94.747 105.176 162.620 1.00 92.75 350 PRO D CA 1
ATOM 9650 C C . PRO D 4 335 ? 96.070 104.799 163.264 1.00 92.91 350 PRO D C 1
ATOM 9651 O O . PRO D 4 335 ? 96.404 105.294 164.345 1.00 92.90 350 PRO D O 1
ATOM 9655 N N . ASP D 4 336 ? 96.836 103.925 162.610 1.00 96.71 351 ASP D N 1
ATOM 9656 C CA . ASP D 4 336 ? 98.232 103.736 163.017 1.00 97.03 351 ASP D CA 1
ATOM 9657 C C . ASP D 4 336 ? 99.149 103.491 161.825 1.00 97.26 351 ASP D C 1
ATOM 9658 O O . ASP D 4 336 ? 100.302 103.102 162.034 1.00 97.49 351 ASP D O 1
ATOM 9663 N N . PHE D 4 337 ? 98.683 103.688 160.595 1.00 99.02 352 PHE D N 1
ATOM 9664 C CA . PHE D 4 337 ? 99.530 103.519 159.425 1.00 99.47 352 PHE D CA 1
ATOM 9665 C C . PHE D 4 337 ? 100.673 104.526 159.454 1.00 100.34 352 PHE D C 1
ATOM 9666 O O . PHE D 4 337 ? 100.514 105.670 159.888 1.00 100.25 352 PHE D O 1
ATOM 9674 N N . ASP D 4 338 ? 101.838 104.090 158.988 1.00 107.27 353 ASP D N 1
ATOM 9675 C CA . ASP D 4 338 ? 103.047 104.895 159.046 1.00 107.36 353 ASP D CA 1
ATOM 9676 C C . ASP D 4 338 ? 103.285 105.597 157.717 1.00 107.13 353 ASP D C 1
ATOM 9677 O O . ASP D 4 338 ? 103.283 104.972 156.653 1.00 106.70 353 ASP D O 1
ATOM 9682 N N . HIS D 4 339 ? 103.496 106.913 157.793 1.00 104.12 354 HIS D N 1
ATOM 9683 C CA . HIS D 4 339 ? 103.797 107.730 156.624 1.00 103.57 354 HIS D CA 1
ATOM 9684 C C . HIS D 4 339 ? 105.204 108.310 156.702 1.00 103.17 354 HIS D C 1
ATOM 9685 O O . HIS D 4 339 ? 105.488 109.325 156.059 1.00 103.51 354 HIS D O 1
ATOM 9692 N N . SER D 4 340 ? 106.083 107.685 157.479 1.00 103.08 355 SER D N 1
ATOM 9693 C CA . SER D 4 340 ? 107.452 108.150 157.629 1.00 103.28 355 SER D CA 1
ATOM 9694 C C . SER D 4 340 ? 108.186 108.078 156.293 1.00 102.71 355 SER D C 1
ATOM 9695 O O . SER D 4 340 ? 107.860 107.271 155.418 1.00 102.46 355 SER D O 1
ATOM 9698 N N . LEU D 4 341 ? 109.190 108.942 156.132 1.00 97.23 356 LEU D N 1
ATOM 9699 C CA . LEU D 4 341 ? 109.828 109.098 154.831 1.00 97.21 356 LEU D CA 1
ATOM 9700 C C . LEU D 4 341 ? 111.331 108.849 154.791 1.00 97.12 356 LEU D C 1
ATOM 9701 O O . LEU D 4 341 ? 111.783 108.161 153.868 1.00 97.24 356 LEU D O 1
ATOM 9706 N N . ASP D 4 342 ? 112.128 109.379 155.728 1.00 96.64 357 ASP D N 1
ATOM 9707 C CA . ASP D 4 342 ? 113.570 109.302 155.520 1.00 96.68 357 ASP D CA 1
ATOM 9708 C C . ASP D 4 342 ? 114.372 109.016 156.789 1.00 96.91 357 ASP D C 1
ATOM 9709 O O . ASP D 4 342 ? 115.566 109.332 156.836 1.00 96.63 357 ASP D O 1
ATOM 9714 N N . GLN D 4 343 ? 113.767 108.438 157.818 1.00 103.21 358 GLN D N 1
ATOM 9715 C CA . GLN D 4 343 ? 114.505 108.120 159.031 1.00 103.53 358 GLN D CA 1
ATOM 9716 C C . GLN D 4 343 ? 114.947 106.660 159.052 1.00 103.63 358 GLN D C 1
ATOM 9717 O O . GLN D 4 343 ? 114.638 105.872 158.155 1.00 103.70 358 GLN D O 1
ATOM 9723 N N . LYS D 4 344 ? 115.696 106.317 160.097 1.00 110.41 359 LYS D N 1
ATOM 9724 C CA . LYS D 4 344 ? 116.222 104.969 160.260 1.00 110.92 359 LYS D CA 1
ATOM 9725 C C . LYS D 4 344 ? 115.082 103.967 160.401 1.00 111.38 359 LYS D C 1
ATOM 9726 O O . LYS D 4 344 ? 114.180 104.149 161.225 1.00 111.69 359 LYS D O 1
ATOM 9732 N N . MET D 4 345 ? 115.123 102.906 159.597 1.00 109.41 360 MET D N 1
ATOM 9733 C CA . MET D 4 345 ? 114.067 101.906 159.597 1.00 109.12 360 MET D CA 1
ATOM 9734 C C . MET D 4 345 ? 114.688 100.519 159.667 1.00 108.85 360 MET D C 1
ATOM 9735 O O . MET D 4 345 ? 115.888 100.343 159.448 1.00 109.11 360 MET D O 1
ATOM 9740 N N . ALA D 4 346 ? 113.852 99.531 159.974 1.00 102.73 361 ALA D N 1
ATOM 9741 C CA . ALA D 4 346 ? 114.282 98.148 160.113 1.00 102.44 361 ALA D CA 1
ATOM 9742 C C . ALA D 4 346 ? 113.588 97.270 159.081 1.00 101.92 361 ALA D C 1
ATOM 9743 O O . ALA D 4 346 ? 112.428 97.499 158.725 1.00 102.04 361 ALA D O 1
ATOM 9745 N N . ILE D 4 347 ? 114.310 96.259 158.603 1.00 90.81 362 ILE D N 1
ATOM 9746 C CA . ILE D 4 347 ? 113.799 95.305 157.627 1.00 89.66 362 ILE D CA 1
ATOM 9747 C C . ILE D 4 347 ? 113.905 93.909 158.220 1.00 89.90 362 ILE D C 1
ATOM 9748 O O . ILE D 4 347 ? 114.983 93.503 158.670 1.00 91.06 362 ILE D O 1
ATOM 9753 N N . ASN D 4 348 ? 112.797 93.176 158.217 1.00 86.73 363 ASN D N 1
ATOM 9754 C CA . ASN D 4 348 ? 112.744 91.839 158.785 1.00 86.18 363 ASN D CA 1
ATOM 9755 C C . ASN D 4 348 ? 111.915 90.910 157.909 1.00 85.48 363 ASN D C 1
ATOM 9756 O O . ASN D 4 348 ? 111.192 91.337 157.006 1.00 85.86 363 ASN D O 1
ATOM 9761 N N . TRP D 4 349 ? 112.047 89.617 158.193 1.00 69.75 364 TRP D N 1
ATOM 9762 C CA . TRP D 4 349 ? 111.175 88.592 157.639 1.00 67.74 364 TRP D CA 1
ATOM 9763 C C . TRP D 4 349 ? 110.997 87.517 158.702 1.00 68.14 364 TRP D C 1
ATOM 9764 O O . TRP D 4 349 ? 111.395 87.696 159.856 1.00 69.04 364 TRP D O 1
ATOM 9775 N N . VAL D 4 350 ? 110.397 86.396 158.308 1.00 65.17 365 VAL D N 1
ATOM 9776 C CA . VAL D 4 350 ? 109.821 85.472 159.282 1.00 64.94 365 VAL D CA 1
ATOM 9777 C C . VAL D 4 350 ? 110.737 84.270 159.513 1.00 66.20 365 VAL D C 1
ATOM 9778 O O . VAL D 4 350 ? 110.266 83.156 159.765 1.00 65.78 365 VAL D O 1
ATOM 9782 N N . GLU D 4 351 ? 112.051 84.469 159.374 1.00 79.99 366 GLU D N 1
ATOM 9783 C CA . GLU D 4 351 ? 113.051 83.444 159.718 1.00 80.65 366 GLU D CA 1
ATOM 9784 C C . GLU D 4 351 ? 112.967 82.261 158.754 1.00 80.26 366 GLU D C 1
ATOM 9785 O O . GLU D 4 351 ? 113.790 81.344 158.770 1.00 81.18 366 GLU D O 1
ATOM 9791 N N . SER D 4 352 ? 112.013 82.346 157.837 1.00 69.13 367 SER D N 1
ATOM 9792 C CA . SER D 4 352 ? 111.757 81.361 156.800 1.00 67.91 367 SER D CA 1
ATOM 9793 C C . SER D 4 352 ? 111.116 82.126 155.654 1.00 67.37 367 SER D C 1
ATOM 9794 O O . SER D 4 352 ? 111.329 83.338 155.537 1.00 68.25 367 SER D O 1
ATOM 9797 N N . TRP D 4 353 ? 110.377 81.437 154.786 1.00 57.61 368 TRP D N 1
ATOM 9798 C CA . TRP D 4 353 ? 109.695 82.080 153.661 1.00 57.31 368 TRP D CA 1
ATOM 9799 C C . TRP D 4 353 ? 110.705 82.579 152.637 1.00 57.73 368 TRP D C 1
ATOM 9800 O O . TRP D 4 353 ? 110.430 83.498 151.865 1.00 58.10 368 TRP D O 1
ATOM 9811 N N . GLU D 4 354 ? 111.883 81.968 152.626 1.00 69.23 369 GLU D N 1
ATOM 9812 C CA . GLU D 4 354 ? 112.974 82.394 151.768 1.00 69.84 369 GLU D CA 1
ATOM 9813 C C . GLU D 4 354 ? 113.415 81.229 150.898 1.00 70.82 369 GLU D C 1
ATOM 9814 O O . GLU D 4 354 ? 113.337 80.064 151.296 1.00 71.91 369 GLU D O 1
ATOM 9820 N N . VAL D 4 355 ? 113.881 81.557 149.699 1.00 67.74 370 VAL D N 1
ATOM 9821 C CA . VAL D 4 355 ? 114.372 80.575 148.743 1.00 67.93 370 VAL D CA 1
ATOM 9822 C C . VAL D 4 355 ? 115.870 80.782 148.600 1.00 68.37 370 VAL D C 1
ATOM 9823 O O . VAL D 4 355 ? 116.318 81.872 148.222 1.00 68.91 370 VAL D O 1
ATOM 9827 N N . VAL D 4 356 ? 116.643 79.742 148.898 1.00 64.60 371 VAL D N 1
ATOM 9828 C CA . VAL D 4 356 ? 118.098 79.801 148.846 1.00 63.67 371 VAL D CA 1
ATOM 9829 C C . VAL D 4 356 ? 118.577 78.995 147.651 1.00 64.47 371 VAL D C 1
ATOM 9830 O O . VAL D 4 356 ? 118.187 77.834 147.477 1.00 65.21 371 VAL D O 1
ATOM 9834 N N . LEU D 4 357 ? 119.430 79.603 146.834 1.00 63.51 372 LEU D N 1
ATOM 9835 C CA . LEU D 4 357 ? 119.952 78.987 145.623 1.00 62.91 372 LEU D CA 1
ATOM 9836 C C . LEU D 4 357 ? 121.466 78.901 145.712 1.00 63.58 372 LEU D C 1
ATOM 9837 O O . LEU D 4 357 ? 122.112 79.761 146.317 1.00 65.02 372 LEU D O 1
ATOM 9842 N N . ALA D 4 358 ? 122.028 77.861 145.109 1.00 62.51 373 ALA D N 1
ATOM 9843 C CA . ALA D 4 358 ? 123.465 77.632 145.158 1.00 62.61 373 ALA D CA 1
ATOM 9844 C C . ALA D 4 358 ? 124.193 78.429 144.083 1.00 61.69 373 ALA D C 1
ATOM 9845 O O . ALA D 4 358 ? 123.702 79.452 143.616 1.00 61.95 373 ALA D O 1
#

Solvent-accessible surface area: 58051 Å² total; per-residue (Å²): 108,77,8,1,83,4,40,30,0,84,25,55,129,136,86,124,85,24,0,15,128,5,101,14,52,2,59,75,31,25,2,0,1,5,0,1,49,98,75,3,12,7,62,21,2,7,58,3,8,6,16,34,47,84,15,83,53,27,117,5,46,16,52,136,106,86,20,12,152,52,75,12,68,100,33,150,6,10,15,1,21,84,64,24,1,21,0,47,55,26,29,0,33,60,0,0,0,3,1,4,118,42,114,187,28,91,91,92,96,9,74,84,72,0,55,92,6,0,138,43,16,128,7,72,106,68,8,139,105,86,11,154,72,20,75,27,6,40,43,0,40,0,4,10,0,11,3,6,6,42,124,7,94,0,0,0,0,24,38,1,3,49,84,31,78,142,164,46,44,82,93,8,10,70,61,7,69,62,18,3,150,127,47,44,35,0,0,2,2,1,5,77,52,57,77,7,0,7,28,1,10,58,34,0,0,0,2,91,97,0,139,60,32,17,65,10,65,16,96,85,2,20,42,105,11,125,50,68,46,1,0,44,39,4,32,61,35,17,93,1,72,5,60,8,78,88,92,82,58,144,91,71,0,78,0,53,0,33,65,47,94,34,37,0,83,2,134,81,94,22,131,103,60,58,115,1,35,0,2,2,22,1,22,27,5,80,48,85,100,54,133,106,28,149,153,56,138,17,4,33,2,72,3,99,91,60,41,25,32,4,85,21,7,23,5,33,3,57,4,120,114,40,56,103,1,48,7,10,69,42,18,34,77,72,59,136,131,37,61,100,35,90,92,92,87,10,3,3,30,36,70,70,42,32,21,38,21,31,42,122,146,95,91,89,30,35,102,71,2,54,31,49,0,70,87,18,12,55,96,0,47,110,52,7,74,36,22,0,68,44,34,95,40,96,96,71,52,59,90,159,67,139,42,102,83,9,60,80,83,20,121,69,104,140,80,96,106,36,29,92,52,0,71,90,5,0,85,90,0,4,106,32,0,46,104,58,0,26,46,2,0,54,42,1,26,122,48,72,140,176,52,23,86,90,25,31,60,56,5,30,26,4,10,4,6,10,2,1,7,5,2,39,3,8,61,15,25,22,30,60,161,0,55,74,9,82,111,40,77,202,100,52,108,30,127,95,63,77,194,44,31,118,43,60,59,0,0,31,57,0,0,9,4,8,10,3,10,52,0,4,76,29,0,20,54,27,11,88,164,38,81,120,47,14,41,34,2,0,104,9,10,13,1,58,175,122,68,15,60,108,90,0,4,70,44,24,0,72,20,6,20,22,10,0,19,3,25,0,25,3,20,0,5,7,8,3,8,0,0,63,11,0,1,20,92,185,10,54,0,1,0,15,26,0,41,59,23,6,76,98,96,102,14,19,1,2,1,0,0,3,2,21,32,1,51,104,40,18,27,109,30,16,101,42,40,100,114,17,30,167,111,35,137,205,169,101,36,43,62,23,88,56,12,36,43,58,5,52,62,0,11,95,24,6,56,61,4,0,74,0,42,13,137,150,5,46,68,131,110,32,152,23,86,102,16,54,56,92,7,134,116,53,113,53,3,71,107,1,7,124,35,16,32,50,2,0,48,86,0,0,68,102,0,13,113,36,0,16,94,3,0,19,6,5,21,42,63,223,59,225,15,59,96,145,7,54,19,19,9,31,47,15,38,11,28,2,45,3,6,25,0,0,1,0,6,12,15,6,94,122,108,74,74,148,39,4,54,156,0,0,10,62,0,6,3,0,36,0,0,2,52,0,5,76,40,0,55,80,90,3,138,65,58,61,58,91,6,4,22,0,0,48,12,12,16,2,62,72,117,27,1,64,131,68,0,8,76,63,12,3,81,49,6,30,17,48,0,49,18,55,2,1,1,23,8,12,18,25,7,6,3,1,28,4,0,18,6,137,91,33,59,5,6,8,41,40,3,37,64,42,45,143,143,41,15,10,5,25,1,11,0,8,3,23,70,19,34,90,80,1,77,80,66,5,92,51,23,72,128,152,26,186,120,7,0,85,2,33,18,0,87,24,49,115,126,75,155,90,43,0,22,114,4,97,16,50,1,59,86,36,27,3,0,0,4,0,2,49,91,79,5,16,6,56,25,2,5,64,2,2,3,17,30,39,80,21,84,54,27,105,2,36,12,63,133,106,77,5,15,159,51,54,1,48,103,21,164,0,10,19,2,31,92,74,27,10,8,0,48,46,26,37,0,33,65,0,0,0,5,0,3,91,15,96,196,35,86,87,87,91,8,70,84,70,0,52,98,5,0,130,42,10,96,3,75,101,61,16,136,112,46,17,120,95,20,68,31,7,31,42,0,43,0,6,6,0,14,4,9,9,27,163,7,91,0,0,0,0,21,35,0,3,52,87,29,84,144,126,35,48,67,86,5,18,83,51,4,84,64,19,4,154,147,63,43,33,0,0,1,2,0,5,80,48,51,65,5,0,11,20,3,14,82,45,0,1,0,2,92,98,1,134,56,28,17,58,12,69,12,100,76,1,24,36,105,10,138,46,91,58,1,3,47,36,3,37,69,43,12,55,2,71,5,58,6,68,82,92,77,69,151,105,72,0,97,0,46,2,34,66,83,83,26,49,0,85,3,132,69,94,26,105,88,58,60,169,4,49,0,2,2,21,5,23,19,4,115,42,40,141,126,66,71,114,153,147,9,105,7,10,29,2,74,1,111,78,59,45,37,53,4,65,25,10,45,8,38,2,23,10,145,104,62,68,111,1,47,4,18,57,41,23,46,74,72,37,138,114,52,66,130,31,107,84,93,98,14,4,2,39,39,64,79,30,42,22,42,15,25,82

Organism: Escherichia coli (strain K12) (NCBI:txid83333)

InterPro domains:
  IPR003439 ABC transporter-like, ATP-binding domain [PF00005] (35-174)
  IPR003439 ABC transporter-like, ATP-binding domain [PS50893] (18-248)
  IPR003593 AAA+ ATPase domain [SM00382] (42-225)
  IPR005893 Spermidine/putrescine import ATP-binding protein PotA-like [TIGR01187] (48-372)
  IPR008995 Molybdate/tungstate binding, C-terminal [SSF50331] (250-364)
  IPR013611 Transport-associated OB, type 2 [PF08402] (292-344)
  IPR017871 ABC transporter-like, conserved site [PS00211] (148-162)
  IPR017879 PotA, ATP-binding domain [cd03300] (18-249)
  IPR027417 P-loop containing nucleoside triphosphate hydrolase [G3DSA:3.40.50.300] (17-235)
  IPR027417 P-loop containing nucleoside triphosphate hydrolase [SSF52540] (17-258)
  IPR050093 ABC Transporter, Small Molecule Importer [PTHR42781] (16-358)

Foldseek 3Di:
DWFKWWFQFWDDDPNRTQARGDTDTDHFQFEEEEEEDPSLRPVVVVCQVQQVDATPDTFMDGPNDTCNPPHNPPALEFEQDAVLPFDFVDFLLCLQCVNVVVVVHDPVCSVVLLLVLCVLLVNNPRRGHGPVPDDLSVSLSSSVSSRPSVPGQEYEYEQRCVPDDDPSSVVVLVSVLVSSVVNGHYYYYYDHDQVSCLPRGQWYWYGGSNDTQDIHGSCCQQQAPDDDCSPPRRAHKDKWKWFFDAQDDQFWGWIAIPHHIDIAGDHDDDDGGFMKIKMDHQAFKDKAADVPCPDDDFFKWFWDDWDDDDQKIKTWTAGPVGDIDIHIDGDDPPDPPDDDDGGDIIGMDGDYPRIHMGGD/DVVVVVCVVVVVCCVPPVVVLVVLLVLLQFDQDDPVGTDHDGHPPLQVVCPDPVNVVLAVLQQVLLVVLLVVLVVVQLVVLVVLLVDDPVCSVVVLVVVCVVVVPPLLVVLVVVCQCQDQPHNPQVVCVVVPVDPHTDDCFQHSVQLSVSLNVPLNSLLNVLQNVQVNPDDVVVLVVCVVVPDDPVRCVVPPVCLSSVLSSLSSSVSRRLVSQQPQSSCVSGHDDVRGGLNVVLCCCVPPVSNSSNSSSSVVVSVVVVVVSVVVSVVSVVVND/DVVVVVVVVVVCVVCVVLVLLLVLLQAPDFQSPDGDDGHPVLLVVLVPDDVQVQQAVLLQVLLQLLLVVLLVVLLVVLCVLLQDDDDCNVVVVVVLVVLQPDDPQVLQVVLLVVCVVVVHDFADPSSSVSLNSNLNSVLNVLQNVQQVVDDNCVVVVCVVVPDDPVRCVVPPSCLSRLVSSLVSSLVSSVVSSPDQNNCVRRHDPVHHHDNVVVVVCVVVGDGSSVSVVVVVVVVVSVVVSVVSVVVSD/DFKWWFFFWDDDPNHTQARGDTDDDDFQFEEEEEEAPRRCPVVVLCQVQQVDATPDTFMDGPRDTCRPPHNLPALEFEQDQVLPADQPDALLCLLLVNVVVVPHDPVVSVVLLLVLCVLLPNNPRRGDGVVPDDLSVSLSSSVSSRPSVPGQEYEYEQSCVPDDDPVVVVVLVSVLVVSNVSGHYYYYYDHDLVSCLVRGQKYWYGHSNDTQDIDGSCCLVQPPADVVSACSNAHKFKWKWFFAACPDQFWTWIQTPNHIAIAGDNDDDDGGDIKIKMAHQAQKDWDDADDPPPADDFKWWQQDWADDDQKIWTFIAGPPGDTGIHIDGDDPVDVPDDPDGGDMIGMDGDSYSMHMHD

GO terms:
  GO:0000166 nucleotide binding (F, IDA)
  GO:0005524 ATP binding (F, IDA)
  GO:0015417 ABC-type polyamine transporter activity (F, IDA)
  GO:0005886 plasma membrane (C, IDA)
  GO:0016887 ATP hydrolysis activity (F, IDA)
  GO:0015847 putrescine transport (P, IDA)
  GO:1903711 spermidine transmembrane transport (P, IDA)
  GO:1903711 spermidine transmembrane transport (P, EXP)
  GO:0043190 ATP-binding cassette (ABC) transporter complex (C, TAS)
  GO:0015417 ABC-type polyamine transporter activity (F, IMP)
  GO:1903711 spermidine transmembrane transport (P, IMP)

B-factor: mean 72.17, std 20.89, range [35.64, 177.98]

Sequence (1240 aa):
SPLV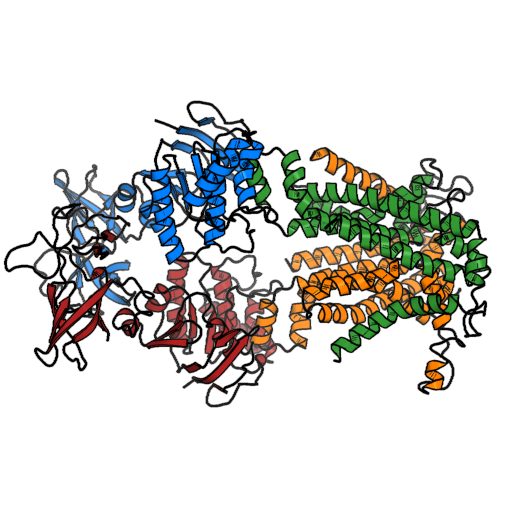QLAGIRKCFDGKEVIPQLDLTINNGEFLTLLGPSGCGKTTVLRLIAGLETVDSGRIMLDNEDITHVPAENRYVNTVFQSYALFPHMTVFENVAFGLRMQKTPAAEITPRVMEALRMVQLETFAQRKPHQLSGGQQQRVAIARAVVNKPRLLLLDQSLSALDYKLRKQMQNELKALQRKLGITFVFVTHDQEEALTMSDRIVVMRDGRIEQDGTPREIYEEPKNLFVAGFIGEINMFNATVIERLDEQRVRANVEGRECNIYVNFAVEPGQKLHVLLRPEDLRVEEINDDNHAEGLIGYVRERNYKGMTLESVVELENGKMVMVSEFFNEDDPDFDHSLDQKMAINWVESWEVVLADFQNVVIVTIVGWLVLFVFLPNLMIIGTSFLTRDDASFVKMVFTLDNYTRLLDPLYFEVLLHSLNMALIATLACLVLGYPFAWFLAKLPHKVRPLLLFLLIVPFWTNSLIRIYGLKIFLSTKGYLNEFLLWLGVIDTPIRIMFTPSAVIIGLVYILLPFMVMPLYSSIEKLDKPLLEAARDLGASKLQTFIRIIIPLTMPGIIAGCLLVMLPAMGLFYVSDLMGGAKNLLIGNVIKVQFLNIRDWPFGAATSITLTIVMGLMLLVYWRASRLLNLLRGGFMTAIYAYLYIPIIILIVNSFNSSRFGINWQGFTTKWYSLLMNNDSLLQAAQHSLTMAVFSATFATLIGSLTAVALYRYRFRGKPFVSGMLFVVMMSPDIVMAISLLVLFMLLGIQLGFWSLLFSHITFCLPFVVVTVYSRLKGFDVRMLEAAKDLGASEFTILRKIILPLAMPAVAAGWVLSFTLSMDDVVVSSFVTGPSYEILPLKIYSMVKVGVSPEVNALATILLVLSLVMVIASQLIARPLVQLAGIRKCFDGKEVIPQLDLTINNGEFLTLLGPSGCGKTTVLRLIAGLETVDSGRIMLDNEDITHVPAENRYVNTVFQSYALFPHMTVFENVAFGLRMQKTPAAEITPRVMEALRMVQLETFAQRKPHQLSGGQQQRVAIARAVVNKPRLLLLDQSLSALDYKLRKQMQNELKALQRKLGITFVFVTHDQEEALTMSDRIVVMRDGRIEQDGTPREIYEEPKNLFVAGFIGEINMFNATVIERLDEQRVRANVEGRECNIYVNFAVEPGQKLHVLLRPEDLRVEEINDDNHAEGLIGYVRERNYKGMTLESVVELENGKMVMVSEFFNEDDPDFDHSLDQKMAINWVESWEVVLA